Protein AF-A0A978S550-F1 (afdb_monomer_lite)

Radius of gyration: 37.84 Å; chains: 1; bounding box: 96×81×106 Å

Structure (mmCIF, N/CA/C/O backbone):
data_AF-A0A978S550-F1
#
_entry.id   AF-A0A978S550-F1
#
loop_
_atom_site.group_PDB
_atom_site.id
_atom_site.type_symbol
_atom_site.label_atom_id
_atom_site.label_alt_id
_atom_site.label_comp_id
_atom_site.label_asym_id
_atom_site.label_entity_id
_atom_site.label_seq_id
_atom_site.pdbx_PDB_ins_code
_atom_site.Cartn_x
_atom_site.Cartn_y
_atom_site.Cartn_z
_atom_site.occupancy
_atom_site.B_iso_or_equiv
_atom_site.auth_seq_id
_atom_site.auth_comp_id
_atom_site.auth_asym_id
_atom_site.auth_atom_id
_atom_site.pdbx_PDB_model_num
ATOM 1 N N . MET A 1 1 ? 9.270 3.827 18.722 1.00 26.22 1 MET A N 1
ATOM 2 C CA . MET A 1 1 ? 10.607 3.992 19.317 1.00 26.22 1 MET A CA 1
ATOM 3 C C . MET A 1 1 ? 11.606 3.298 18.409 1.00 26.22 1 MET A C 1
ATOM 5 O O . MET A 1 1 ? 11.228 2.263 17.859 1.00 26.22 1 MET A O 1
ATOM 9 N N . PRO A 1 2 ? 12.865 3.758 18.287 1.00 27.86 2 PRO A N 1
ATOM 10 C CA . PRO A 1 2 ? 13.924 2.872 17.813 1.00 27.86 2 PRO A CA 1
ATOM 11 C C . PRO A 1 2 ? 13.918 1.646 18.734 1.00 27.86 2 PRO A C 1
ATOM 13 O O . PRO A 1 2 ? 14.024 1.797 19.951 1.00 27.86 2 PRO A O 1
ATOM 16 N N . GLN A 1 3 ? 13.672 0.450 18.192 1.00 36.91 3 GLN A N 1
ATOM 17 C CA . GLN A 1 3 ? 13.684 -0.768 19.001 1.00 36.91 3 GLN A CA 1
ATOM 18 C C . GLN A 1 3 ? 15.073 -0.886 19.630 1.00 36.91 3 GLN A C 1
ATOM 20 O O . GLN A 1 3 ? 16.066 -1.065 18.928 1.00 36.91 3 GLN A O 1
ATOM 25 N N . SER A 1 4 ? 15.156 -0.752 20.954 1.00 48.91 4 SER A N 1
ATOM 26 C CA . SER A 1 4 ? 16.368 -1.092 21.687 1.00 48.91 4 SER A CA 1
ATOM 27 C C . SER A 1 4 ? 16.700 -2.554 21.385 1.00 48.91 4 SER A C 1
ATOM 29 O O . SER A 1 4 ? 15.835 -3.422 21.558 1.00 48.91 4 SER A O 1
ATOM 31 N N . ASN A 1 5 ? 17.923 -2.828 20.926 1.00 63.94 5 ASN A N 1
ATOM 32 C CA . ASN A 1 5 ? 18.398 -4.200 20.753 1.00 63.94 5 ASN A CA 1
ATOM 33 C C . ASN A 1 5 ? 18.202 -4.975 22.070 1.00 63.94 5 ASN A C 1
ATOM 35 O O . ASN A 1 5 ? 18.495 -4.418 23.134 1.00 63.94 5 ASN A O 1
ATOM 39 N N . PRO A 1 6 ? 17.695 -6.220 22.032 1.00 81.56 6 PRO A N 1
ATOM 40 C CA . PRO A 1 6 ? 17.498 -7.002 23.241 1.00 81.56 6 PRO A CA 1
ATOM 41 C C . PRO A 1 6 ? 18.840 -7.275 23.917 1.00 81.56 6 PRO A C 1
ATOM 43 O O . PRO A 1 6 ? 19.861 -7.502 23.262 1.00 81.56 6 PRO A O 1
ATOM 46 N N . SER A 1 7 ? 18.826 -7.255 25.244 1.00 86.75 7 SER A N 1
ATOM 47 C CA . SER A 1 7 ? 19.976 -7.625 26.058 1.00 86.75 7 SER A CA 1
ATOM 48 C C . SER A 1 7 ? 19.994 -9.141 26.227 1.00 86.75 7 SER A C 1
ATOM 50 O O . SER A 1 7 ? 18.991 -9.739 26.619 1.00 86.75 7 SER A O 1
ATOM 52 N N . LEU A 1 8 ? 21.131 -9.761 25.918 1.00 90.00 8 LEU A N 1
ATOM 53 C CA . LEU A 1 8 ? 21.353 -11.197 26.063 1.00 90.00 8 LEU A CA 1
ATOM 54 C C . LEU A 1 8 ? 22.324 -11.430 27.217 1.00 90.00 8 LEU A C 1
ATOM 56 O O . LEU A 1 8 ? 23.454 -10.942 27.193 1.00 90.00 8 LEU A O 1
ATOM 60 N N . THR A 1 9 ? 21.891 -12.186 28.223 1.00 92.25 9 THR A N 1
ATOM 61 C CA . THR A 1 9 ? 22.725 -12.564 29.372 1.00 92.25 9 THR A CA 1
ATOM 62 C C . THR A 1 9 ? 22.679 -14.071 29.568 1.00 92.25 9 THR A C 1
ATOM 64 O O . THR A 1 9 ? 21.628 -14.677 29.420 1.00 92.25 9 THR A O 1
ATOM 67 N N . SER A 1 10 ? 23.797 -14.709 29.891 1.00 93.00 10 SER A N 1
ATOM 68 C CA . SER A 1 10 ? 23.855 -16.152 30.154 1.00 93.00 10 SER A CA 1
ATOM 69 C C . SER A 1 10 ? 24.598 -16.436 31.453 1.00 93.00 10 SER A C 1
ATOM 71 O O . SER A 1 10 ? 25.256 -15.547 32.004 1.00 93.00 10 SER A O 1
ATOM 73 N N . ASP A 1 11 ? 24.552 -17.679 31.933 1.00 93.56 11 ASP A N 1
ATOM 74 C CA . ASP A 1 11 ? 25.537 -18.117 32.921 1.00 93.56 11 ASP A CA 1
ATOM 75 C C . ASP A 1 11 ? 26.960 -18.134 32.327 1.00 93.56 11 ASP A C 1
ATOM 77 O O . ASP A 1 11 ? 27.165 -18.017 31.113 1.00 93.56 11 ASP A O 1
ATOM 81 N N . ARG A 1 12 ? 27.957 -18.240 33.215 1.00 89.44 12 ARG A N 1
ATOM 82 C CA . ARG A 1 12 ? 29.380 -18.095 32.872 1.00 89.44 12 ARG A CA 1
ATOM 83 C C . ARG A 1 12 ? 29.893 -19.180 31.928 1.00 89.44 12 ARG A C 1
ATOM 85 O O . ARG A 1 12 ? 30.840 -18.916 31.194 1.00 89.44 12 ARG A O 1
ATOM 92 N N . GLU A 1 13 ? 29.302 -20.370 31.958 1.00 93.81 13 GLU A N 1
ATOM 93 C CA . GLU A 1 13 ? 29.813 -21.544 31.247 1.00 93.81 13 GLU A CA 1
ATOM 94 C C . GLU A 1 13 ? 29.022 -21.863 29.972 1.00 93.81 13 GLU A C 1
ATOM 96 O O . GLU A 1 13 ? 29.472 -22.676 29.164 1.00 93.81 13 GLU A O 1
ATOM 101 N N . PHE A 1 14 ? 27.900 -21.179 29.728 1.00 95.31 14 PHE A N 1
ATOM 102 C CA . PHE A 1 14 ? 27.061 -21.374 28.542 1.00 95.31 14 PHE A CA 1
ATOM 103 C C . PHE A 1 14 ? 27.838 -21.289 27.215 1.00 95.31 14 PHE A C 1
ATOM 105 O O . PHE A 1 14 ? 27.694 -22.146 26.344 1.00 95.31 14 PHE A O 1
ATOM 112 N N . ILE A 1 15 ? 28.702 -20.280 27.059 1.00 92.88 15 ILE A N 1
ATOM 113 C CA . ILE A 1 15 ? 29.488 -20.076 25.827 1.00 92.88 15 ILE A CA 1
ATOM 114 C C . ILE A 1 15 ? 30.500 -21.210 25.638 1.00 92.88 15 ILE A C 1
ATOM 116 O O . ILE A 1 15 ? 30.590 -21.789 24.554 1.00 92.88 15 ILE A O 1
ATOM 120 N N . SER A 1 16 ? 31.240 -21.561 26.695 1.00 91.88 16 SER A N 1
ATOM 121 C CA . SER A 1 16 ? 32.181 -22.685 26.656 1.00 91.88 16 SER A CA 1
ATOM 122 C C . SER A 1 16 ? 31.473 -24.010 26.392 1.00 91.88 16 SER A C 1
ATOM 124 O O . SER A 1 16 ? 32.019 -24.857 25.690 1.00 91.88 16 SER A O 1
ATOM 126 N N . TRP A 1 17 ? 30.245 -24.175 26.891 1.00 95.44 17 TRP A N 1
ATOM 127 C CA . TRP A 1 17 ? 29.432 -25.357 26.643 1.00 95.44 17 TRP A CA 1
ATOM 128 C C . TRP A 1 17 ? 29.036 -25.472 25.167 1.00 95.44 17 TRP A C 1
ATOM 130 O O . TRP A 1 17 ? 29.257 -26.530 24.580 1.0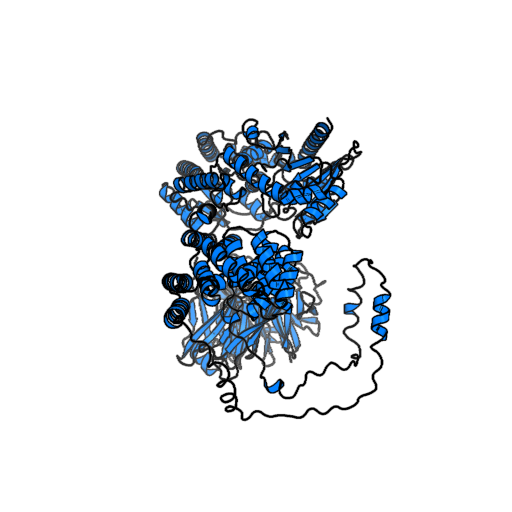0 95.44 17 TRP A O 1
ATOM 140 N N . LEU A 1 18 ? 28.552 -24.396 24.528 1.00 95.56 18 LEU A N 1
ATOM 141 C CA . LEU A 1 18 ? 28.260 -24.394 23.083 1.00 95.56 18 LEU A CA 1
ATOM 142 C C . LEU A 1 18 ? 29.489 -24.805 22.263 1.00 95.56 18 LEU A C 1
ATOM 144 O O . LEU A 1 18 ? 29.404 -25.671 21.389 1.00 95.56 18 LEU A O 1
ATOM 148 N N . GLN A 1 19 ? 30.652 -24.241 22.601 1.00 92.12 19 GLN A N 1
ATOM 149 C CA . GLN A 1 19 ? 31.912 -24.560 21.938 1.00 92.12 19 GLN A CA 1
ATOM 150 C C . GLN A 1 19 ? 32.339 -26.017 22.179 1.00 92.12 19 GLN A C 1
ATOM 152 O O . GLN A 1 19 ? 32.721 -26.705 21.237 1.00 92.12 19 GLN A O 1
ATOM 157 N N . GLN A 1 20 ? 32.245 -26.528 23.409 1.00 92.88 20 GLN A N 1
ATOM 158 C CA . GLN A 1 20 ? 32.585 -27.919 23.730 1.00 92.88 20 GLN A CA 1
ATOM 159 C C . GLN A 1 20 ? 31.649 -28.912 23.029 1.00 92.88 20 GLN A C 1
ATOM 161 O O . GLN A 1 20 ? 32.083 -29.977 22.583 1.00 92.88 20 GLN A O 1
ATOM 166 N N . GLN A 1 21 ? 30.364 -28.574 22.933 1.00 94.94 21 GLN A N 1
ATOM 167 C CA . GLN A 1 21 ? 29.370 -29.398 22.255 1.00 94.94 21 GLN A CA 1
ATOM 168 C C . GLN A 1 21 ? 29.429 -29.278 20.728 1.00 94.94 21 GLN A C 1
ATOM 170 O O . GLN A 1 21 ? 28.870 -30.148 20.061 1.00 94.94 21 GLN A O 1
ATOM 175 N N . GLN A 1 22 ? 30.136 -28.273 20.191 1.00 93.06 22 GLN A N 1
ATOM 176 C CA . GLN A 1 22 ? 30.222 -27.967 18.759 1.00 93.06 22 GLN A CA 1
ATOM 177 C C . GLN A 1 22 ? 28.831 -27.771 18.141 1.00 93.06 22 GLN A C 1
ATOM 179 O O . GLN A 1 22 ? 28.490 -28.380 17.125 1.00 93.06 22 GLN A O 1
ATOM 184 N N . ILE A 1 23 ? 28.010 -26.948 18.794 1.00 96.31 23 ILE A N 1
ATOM 185 C CA . ILE A 1 23 ? 26.656 -26.630 18.340 1.00 96.31 23 ILE A CA 1
ATOM 186 C C . ILE A 1 23 ? 26.399 -25.128 18.354 1.00 96.31 23 ILE A C 1
ATOM 188 O O . ILE A 1 23 ? 26.964 -24.380 19.153 1.00 96.31 23 ILE A O 1
ATOM 192 N N . SER A 1 24 ? 25.451 -24.725 17.518 1.00 97.56 24 SER A N 1
ATOM 193 C CA . SER A 1 24 ? 24.777 -23.433 17.590 1.00 97.56 24 SER A CA 1
ATOM 194 C C . SER A 1 24 ? 23.289 -23.646 17.841 1.00 97.56 24 SER A C 1
ATOM 196 O O . SER A 1 24 ? 22.743 -24.710 17.543 1.00 97.56 24 SER A O 1
ATOM 198 N N . LEU A 1 25 ? 22.627 -22.644 18.404 1.00 97.88 25 LEU A N 1
ATOM 199 C CA . LEU A 1 25 ? 21.196 -22.679 18.684 1.00 97.88 25 LEU A CA 1
ATOM 200 C C . LEU A 1 25 ? 20.471 -21.703 17.766 1.00 97.88 25 LEU A C 1
ATOM 202 O O . LEU A 1 25 ? 20.983 -20.631 17.456 1.00 97.88 25 LEU A O 1
ATOM 206 N N . ALA A 1 26 ? 19.266 -22.062 17.358 1.00 97.81 26 ALA A N 1
ATOM 207 C CA . ALA A 1 26 ? 18.370 -21.194 16.617 1.00 97.81 26 ALA A CA 1
ATOM 208 C C . ALA A 1 26 ? 17.058 -21.049 17.380 1.00 97.81 26 ALA A C 1
ATOM 210 O O . ALA A 1 26 ? 16.625 -21.988 18.048 1.00 97.81 26 ALA A O 1
ATOM 211 N N . PHE A 1 27 ? 16.422 -19.889 17.280 1.00 97.31 27 PHE A N 1
ATOM 212 C CA . PHE A 1 27 ? 15.067 -19.705 17.785 1.00 97.31 27 PHE A CA 1
ATOM 213 C C . PHE A 1 27 ? 14.294 -18.702 16.940 1.00 97.31 27 PHE A C 1
ATOM 215 O O . PHE A 1 27 ? 14.878 -17.841 16.276 1.00 97.31 27 PHE A O 1
ATOM 222 N N . THR A 1 28 ? 12.973 -18.808 16.980 1.00 97.12 28 THR A N 1
ATOM 223 C CA . THR A 1 28 ? 12.054 -17.895 16.298 1.00 97.12 28 THR A CA 1
ATOM 224 C C . THR A 1 28 ? 11.289 -17.031 17.289 1.00 97.12 28 THR A C 1
ATOM 226 O O . THR A 1 28 ? 11.023 -17.435 18.425 1.00 97.12 28 THR A O 1
ATOM 229 N N . THR A 1 29 ? 10.926 -15.823 16.864 1.00 92.25 29 THR A N 1
ATOM 230 C CA . THR A 1 29 ? 10.110 -14.902 17.655 1.00 92.25 29 THR A CA 1
ATOM 231 C C . THR A 1 29 ? 8.882 -14.456 16.871 1.00 92.25 29 THR A C 1
ATOM 233 O O . THR A 1 29 ? 8.964 -13.884 15.781 1.00 92.25 29 THR A O 1
ATOM 236 N N . TYR A 1 30 ? 7.716 -14.669 17.474 1.00 81.62 30 TYR A N 1
ATOM 237 C CA . TYR A 1 30 ? 6.437 -14.352 16.848 1.00 81.62 30 TYR A CA 1
ATOM 238 C C . TYR A 1 30 ? 6.193 -12.841 16.748 1.00 81.62 30 TYR A C 1
ATOM 240 O O . TYR A 1 30 ? 5.796 -12.344 15.699 1.00 81.62 30 TYR A O 1
ATOM 248 N N . GLN A 1 31 ? 6.461 -12.094 17.824 1.00 82.38 31 GLN A N 1
ATOM 249 C CA . GLN A 1 31 ? 6.138 -10.663 17.901 1.00 82.38 31 GLN A CA 1
ATOM 250 C C . GLN A 1 31 ? 7.168 -9.780 17.189 1.00 82.38 31 GLN A C 1
ATOM 252 O O . GLN A 1 31 ? 6.808 -8.809 16.525 1.00 82.38 31 GLN A O 1
ATOM 257 N N . THR A 1 32 ? 8.457 -10.109 17.326 1.00 86.31 32 THR A N 1
ATOM 258 C CA . THR A 1 32 ? 9.544 -9.331 16.712 1.00 86.31 32 THR A CA 1
ATOM 259 C C . THR A 1 32 ? 9.917 -9.820 15.312 1.00 86.31 32 THR A C 1
ATOM 261 O O . THR A 1 32 ? 10.661 -9.125 14.622 1.00 86.31 32 THR A O 1
ATOM 264 N N . ASN A 1 33 ? 9.328 -10.931 14.845 1.00 91.12 33 ASN A N 1
ATOM 265 C CA . ASN A 1 33 ? 9.493 -11.502 13.504 1.00 91.12 33 ASN A CA 1
ATOM 266 C C . ASN A 1 33 ? 10.916 -12.001 13.208 1.00 91.12 33 ASN A C 1
ATOM 268 O O . ASN A 1 33 ? 11.387 -11.839 12.084 1.00 91.12 33 ASN A O 1
ATOM 272 N N . TRP A 1 34 ? 11.650 -12.529 14.191 1.00 91.62 34 TRP A N 1
ATOM 273 C CA . TRP A 1 34 ? 13.056 -12.909 14.009 1.00 91.62 34 TRP A CA 1
ATOM 274 C C . TRP A 1 34 ? 13.239 -14.418 13.898 1.00 91.62 34 TRP A C 1
ATOM 276 O O . TRP A 1 34 ? 12.663 -15.183 14.660 1.00 91.62 34 TRP A O 1
ATOM 286 N N . LEU A 1 35 ? 14.119 -14.824 12.986 1.00 95.06 35 LEU A N 1
ATOM 287 C CA . LEU A 1 35 ? 15.004 -15.968 13.149 1.00 95.06 35 LEU A CA 1
ATOM 288 C C . LEU A 1 35 ? 16.276 -15.459 13.831 1.00 95.06 35 LEU A C 1
ATOM 290 O O . LEU A 1 35 ? 16.982 -14.624 13.262 1.00 95.06 35 LEU A O 1
ATOM 294 N N . ALA A 1 36 ? 16.586 -15.969 15.015 1.00 95.25 36 ALA A N 1
ATOM 295 C CA . ALA A 1 36 ? 17.839 -15.712 15.705 1.00 95.25 36 ALA A CA 1
ATOM 296 C C . ALA A 1 36 ? 18.738 -16.950 15.662 1.00 95.25 36 ALA A C 1
ATOM 298 O O . ALA A 1 36 ? 18.271 -18.077 15.804 1.00 95.25 36 ALA A O 1
ATOM 299 N N . LEU A 1 37 ? 20.033 -16.718 15.480 1.00 96.88 37 LEU A N 1
ATOM 300 C CA . LEU A 1 37 ? 21.086 -17.715 15.369 1.00 96.88 37 LEU A CA 1
ATOM 301 C C . LEU A 1 37 ? 22.176 -17.373 16.389 1.00 96.88 37 LEU A C 1
ATOM 303 O O . LEU A 1 37 ? 22.803 -16.315 16.309 1.00 96.88 37 LEU A O 1
ATOM 307 N N . ILE A 1 38 ? 22.370 -18.251 17.367 1.00 95.31 38 ILE A N 1
ATOM 308 C CA . ILE A 1 38 ? 23.259 -18.073 18.513 1.00 95.31 38 ILE A CA 1
ATOM 309 C C . ILE A 1 38 ? 24.405 -19.072 18.427 1.00 95.31 38 ILE A C 1
ATOM 311 O O . ILE A 1 38 ? 24.187 -20.275 18.311 1.00 95.31 38 ILE A O 1
ATOM 315 N N . GLY A 1 39 ? 25.626 -18.572 18.544 1.00 95.00 39 GLY A N 1
ATOM 316 C CA . GLY A 1 39 ? 26.838 -19.370 18.493 1.00 95.00 39 GLY A CA 1
ATOM 317 C C . GLY A 1 39 ? 28.008 -18.693 19.201 1.00 95.00 39 GLY A C 1
ATOM 318 O O . GLY A 1 39 ? 27.843 -17.790 20.024 1.00 95.00 39 GLY A O 1
ATOM 319 N N . VAL A 1 40 ? 29.213 -19.122 18.856 1.00 93.62 40 VAL A N 1
ATOM 320 C CA . VAL A 1 40 ? 30.482 -18.666 19.417 1.00 93.62 40 VAL A CA 1
ATOM 321 C C . VAL A 1 40 ? 31.406 -18.277 18.275 1.00 93.62 40 VAL A C 1
ATOM 323 O O . VAL A 1 40 ? 31.575 -19.017 17.312 1.00 93.62 40 VAL A O 1
ATOM 326 N N . ASN A 1 41 ? 32.040 -17.113 18.375 1.00 90.75 41 ASN A N 1
ATOM 327 C CA . ASN A 1 41 ? 33.125 -16.769 17.473 1.00 90.75 41 ASN A CA 1
ATOM 328 C C . ASN A 1 41 ? 34.380 -17.572 17.871 1.00 90.75 41 ASN A C 1
ATOM 330 O O . ASN A 1 41 ? 34.938 -17.301 18.938 1.00 90.75 41 ASN A O 1
ATOM 334 N N . PRO A 1 42 ? 34.853 -18.514 17.031 1.00 82.69 42 PRO A N 1
ATOM 335 C CA . PRO A 1 42 ? 35.949 -19.410 17.392 1.00 82.69 42 PRO A CA 1
ATOM 336 C C . PRO A 1 42 ? 37.293 -18.688 17.561 1.00 82.69 42 PRO A C 1
ATOM 338 O O . PRO A 1 42 ? 38.138 -19.161 18.313 1.00 82.69 42 PRO A O 1
ATOM 341 N N . GLU A 1 43 ? 37.491 -17.532 16.919 1.00 83.69 43 GLU A N 1
ATOM 342 C CA . GLU A 1 43 ? 38.734 -16.753 17.020 1.00 83.69 43 GLU A CA 1
ATOM 343 C C . GLU A 1 43 ? 38.836 -15.994 18.345 1.00 83.69 43 GLU A C 1
ATOM 345 O O . GLU A 1 43 ? 39.918 -15.832 18.902 1.00 83.69 43 GLU A O 1
ATOM 350 N N . THR A 1 44 ? 37.702 -15.502 18.850 1.00 87.06 44 THR A N 1
ATOM 351 C CA . THR A 1 44 ? 37.669 -14.641 20.046 1.00 87.06 44 THR A CA 1
ATOM 352 C C . THR A 1 44 ? 37.147 -15.351 21.290 1.00 87.06 44 THR A C 1
ATOM 354 O O . THR A 1 44 ? 37.262 -14.803 22.385 1.00 87.06 44 THR A O 1
ATOM 357 N N . GLY A 1 45 ? 36.524 -16.523 21.134 1.00 84.88 45 GLY A N 1
ATOM 358 C CA . GLY A 1 45 ? 35.792 -17.221 22.193 1.00 84.88 45 GLY A CA 1
ATOM 359 C C . GLY A 1 45 ? 34.560 -16.458 22.696 1.00 84.88 45 GLY A C 1
ATOM 360 O O . GLY A 1 45 ? 34.015 -16.795 23.743 1.00 84.88 45 GLY A O 1
ATOM 361 N N . LYS A 1 46 ? 34.133 -15.395 21.998 1.00 87.94 46 LYS A N 1
ATOM 362 C CA . LYS A 1 46 ? 33.014 -14.540 22.415 1.00 87.94 46 LYS A CA 1
ATOM 363 C C . LYS A 1 46 ? 31.692 -15.012 21.820 1.00 87.94 46 LYS A C 1
ATOM 365 O O . LYS A 1 46 ? 31.648 -15.587 20.735 1.00 87.94 46 LYS A O 1
ATOM 370 N N . PHE A 1 47 ? 30.612 -14.693 22.525 1.00 90.31 47 PHE A N 1
ATOM 371 C CA . PHE A 1 47 ? 29.238 -14.902 22.083 1.00 90.31 47 PHE A CA 1
ATOM 372 C C . PHE A 1 47 ? 28.976 -14.263 20.709 1.00 90.31 47 PHE A C 1
ATOM 374 O O . PHE A 1 47 ? 29.363 -13.118 20.468 1.00 90.31 47 PHE A O 1
ATOM 381 N N . SER A 1 48 ? 28.303 -14.993 19.820 1.00 92.44 48 SER A N 1
ATOM 382 C CA . SER A 1 48 ? 27.856 -14.511 18.514 1.00 92.44 48 SER A CA 1
ATOM 383 C C . SER A 1 48 ? 26.344 -14.659 18.414 1.00 92.44 48 SER A C 1
ATOM 385 O O . SER A 1 48 ? 25.826 -15.763 18.533 1.00 92.44 48 SER A O 1
ATOM 387 N N . ALA A 1 49 ? 25.648 -13.562 18.135 1.00 91.56 49 ALA A N 1
ATOM 388 C CA . ALA A 1 49 ? 24.232 -13.574 17.796 1.00 91.56 49 ALA A CA 1
ATOM 389 C C . ALA A 1 49 ? 24.031 -12.941 16.423 1.00 91.56 49 ALA A C 1
ATOM 391 O O . ALA A 1 49 ? 24.573 -11.875 16.131 1.00 91.56 49 ALA A O 1
ATOM 392 N N . PHE A 1 50 ? 23.247 -13.607 15.588 1.00 92.44 50 PHE A N 1
ATOM 393 C CA . PHE A 1 50 ? 22.812 -13.110 14.296 1.00 92.44 50 PHE A CA 1
ATOM 394 C C . PHE A 1 50 ? 21.287 -13.174 14.230 1.00 92.44 50 PHE A C 1
ATOM 396 O O . PHE A 1 50 ? 20.689 -14.124 14.725 1.00 92.44 50 PHE A O 1
ATOM 403 N N . GLN A 1 51 ? 20.651 -12.179 13.615 1.00 91.50 51 GLN A N 1
ATOM 404 C CA . GLN A 1 51 ? 19.197 -12.138 13.479 1.00 91.50 51 GLN A CA 1
ATOM 405 C C . GLN A 1 51 ? 18.776 -11.846 12.044 1.00 91.50 51 GLN A C 1
ATOM 407 O O . GLN A 1 51 ? 19.426 -11.073 11.334 1.00 91.50 51 GLN A O 1
ATOM 412 N N . ARG A 1 52 ? 17.646 -12.420 11.632 1.00 91.94 52 ARG A N 1
ATOM 413 C CA . ARG A 1 52 ? 17.024 -12.149 10.339 1.00 91.94 52 ARG A CA 1
ATOM 414 C C . ARG A 1 52 ? 15.515 -12.087 10.442 1.00 91.94 52 ARG A C 1
ATOM 416 O O . ARG A 1 52 ? 14.919 -12.888 11.149 1.00 91.94 52 ARG A O 1
ATOM 423 N N . GLN A 1 53 ? 14.902 -11.141 9.736 1.00 90.06 53 GLN A N 1
ATOM 424 C CA . GLN A 1 53 ? 13.458 -10.968 9.802 1.00 90.06 53 GLN A CA 1
ATOM 425 C C . GLN A 1 53 ? 12.725 -11.894 8.829 1.00 90.06 53 GLN A C 1
ATOM 427 O O . GLN A 1 53 ? 12.978 -11.868 7.624 1.00 90.06 53 GLN A O 1
ATOM 432 N N . PHE A 1 54 ? 11.768 -12.648 9.362 1.00 89.94 54 PHE A N 1
ATOM 433 C CA . PHE A 1 54 ? 10.741 -13.370 8.621 1.00 89.94 54 PHE A CA 1
ATOM 434 C C . PHE A 1 54 ? 9.393 -13.021 9.251 1.00 89.94 54 PHE A C 1
ATOM 436 O O . PHE A 1 54 ? 9.204 -13.201 10.450 1.00 89.94 54 PHE A O 1
ATOM 443 N N . ASN A 1 55 ? 8.467 -12.482 8.455 1.00 88.44 55 ASN A N 1
ATOM 444 C CA . ASN A 1 55 ? 7.161 -12.037 8.945 1.00 88.44 55 ASN A CA 1
ATOM 445 C C . ASN A 1 55 ? 6.442 -13.178 9.685 1.00 88.44 55 ASN A C 1
ATOM 447 O O . ASN A 1 55 ? 6.148 -14.197 9.062 1.00 88.44 55 ASN A O 1
ATOM 451 N N . ARG A 1 56 ? 6.162 -12.996 10.979 1.00 91.94 56 ARG A N 1
ATOM 452 C CA . ARG A 1 56 ? 5.584 -13.994 11.885 1.00 91.94 56 ARG A CA 1
ATOM 453 C C . ARG A 1 56 ? 6.360 -15.320 11.867 1.00 91.94 56 ARG A C 1
ATOM 455 O O . ARG A 1 56 ? 5.807 -16.359 11.527 1.00 91.94 56 ARG A O 1
ATOM 462 N N . ALA A 1 57 ? 7.655 -15.268 12.180 1.00 94.00 57 ALA A N 1
ATOM 463 C CA . ALA A 1 57 ? 8.499 -16.458 12.299 1.00 94.00 57 ALA A CA 1
ATOM 464 C C . ALA A 1 57 ? 7.995 -17.369 13.435 1.00 94.00 57 ALA A C 1
ATOM 466 O O . ALA A 1 57 ? 7.921 -16.932 14.586 1.00 94.00 57 ALA A O 1
ATOM 467 N N . MET A 1 58 ? 7.639 -18.612 13.108 1.00 95.12 58 MET A N 1
ATOM 468 C CA . MET A 1 58 ? 6.967 -19.547 14.018 1.00 95.12 58 MET A CA 1
ATOM 469 C C . MET A 1 58 ? 7.706 -20.891 14.098 1.00 95.12 58 MET A C 1
ATOM 471 O O . MET A 1 58 ? 8.795 -20.927 14.662 1.00 95.12 58 MET A O 1
ATOM 475 N N . GLY A 1 59 ? 7.148 -21.988 13.582 1.00 96.31 59 GLY A N 1
ATOM 476 C CA . GLY A 1 59 ? 7.761 -23.315 13.642 1.00 96.31 59 GLY A CA 1
ATOM 477 C C . GLY A 1 59 ? 9.147 -23.347 12.996 1.00 96.31 59 GLY A C 1
ATOM 478 O O . GLY A 1 59 ? 9.383 -22.687 11.975 1.00 96.31 59 GLY A O 1
ATOM 479 N N . LEU A 1 60 ? 10.052 -24.127 13.589 1.00 97.38 60 LEU A N 1
ATOM 480 C CA . LEU A 1 60 ? 11.462 -24.190 13.227 1.00 97.38 60 LEU A CA 1
ATOM 481 C C . LEU A 1 60 ? 11.972 -25.639 13.209 1.00 97.38 60 LEU A C 1
ATOM 483 O O . LEU A 1 60 ? 11.900 -26.359 14.199 1.00 97.38 60 LEU A O 1
ATOM 487 N N . TYR A 1 61 ? 12.603 -26.037 12.105 1.00 96.81 61 TYR A N 1
ATOM 488 C CA . TYR A 1 61 ? 13.348 -27.294 12.005 1.00 96.81 61 TYR A CA 1
ATOM 489 C C . TYR A 1 61 ? 14.774 -27.022 11.540 1.00 96.81 61 TYR A C 1
ATOM 491 O O . TYR A 1 61 ? 14.964 -26.325 10.544 1.00 96.81 61 TYR A O 1
ATOM 499 N N . CYS A 1 62 ? 15.770 -27.591 12.223 1.00 96.44 62 CYS A N 1
ATOM 500 C CA . CYS A 1 62 ? 17.181 -27.295 11.982 1.00 96.44 62 CYS A CA 1
ATOM 501 C C . CYS A 1 62 ? 18.001 -28.550 11.667 1.00 96.44 62 CYS A C 1
ATOM 503 O O . CYS A 1 62 ? 17.925 -29.554 12.371 1.00 96.44 62 CYS A O 1
ATOM 505 N N . THR A 1 63 ? 18.853 -28.443 10.651 1.00 94.12 63 THR A N 1
ATOM 506 C CA . THR A 1 63 ? 19.945 -29.370 10.321 1.00 94.12 63 THR A CA 1
ATOM 507 C C . THR A 1 63 ? 21.187 -28.551 9.936 1.00 94.12 63 THR A C 1
ATOM 509 O O . THR A 1 63 ? 21.050 -27.354 9.664 1.00 94.12 63 THR A O 1
ATOM 512 N N . PRO A 1 64 ? 22.394 -29.144 9.891 1.00 92.31 64 PRO A N 1
ATOM 513 C CA . PRO A 1 64 ? 23.590 -28.439 9.414 1.00 92.31 64 PRO A CA 1
ATOM 514 C C . PRO A 1 64 ? 23.479 -27.939 7.962 1.00 92.31 64 PRO A C 1
ATOM 516 O O . PRO A 1 64 ? 24.115 -26.956 7.582 1.00 92.31 64 PRO A O 1
ATOM 519 N N . GLU A 1 65 ? 22.679 -28.613 7.137 1.00 93.31 65 GLU A N 1
ATOM 520 C CA . GLU A 1 65 ? 22.523 -28.310 5.714 1.00 93.31 65 GLU A CA 1
ATOM 521 C C . GLU A 1 65 ? 21.339 -27.384 5.434 1.00 93.31 65 GLU A C 1
ATOM 523 O O . GLU A 1 65 ? 21.319 -26.703 4.409 1.00 93.31 65 GLU A O 1
ATOM 528 N N . ARG A 1 66 ? 20.327 -27.376 6.307 1.00 94.75 66 ARG A N 1
ATOM 529 C CA . ARG A 1 66 ? 19.029 -26.763 6.015 1.00 94.75 66 ARG A CA 1
ATOM 530 C C . ARG A 1 66 ? 18.228 -26.401 7.255 1.00 94.75 66 ARG A C 1
ATOM 532 O O . ARG A 1 66 ? 18.153 -27.176 8.208 1.00 94.75 66 ARG A O 1
ATOM 539 N N . LEU A 1 67 ? 17.517 -25.284 7.161 1.00 97.25 67 LEU A N 1
ATOM 540 C CA . LEU A 1 67 ? 16.471 -24.872 8.086 1.00 97.25 67 LEU A CA 1
ATOM 541 C C . LEU A 1 67 ? 15.112 -24.845 7.369 1.00 97.25 67 LEU A C 1
ATOM 543 O O . LEU A 1 67 ? 15.026 -24.390 6.224 1.00 97.25 67 LEU A O 1
ATOM 547 N N . TYR A 1 68 ? 14.052 -25.276 8.052 1.00 97.88 68 TYR A N 1
ATOM 548 C CA . TYR A 1 68 ? 12.677 -24.930 7.689 1.00 97.88 68 TYR A CA 1
ATOM 549 C C . TYR A 1 68 ? 12.107 -23.948 8.696 1.00 97.88 68 TYR A C 1
ATOM 551 O O . TYR A 1 68 ? 12.233 -24.162 9.900 1.00 97.88 68 TYR A O 1
ATOM 559 N N . ILE A 1 69 ? 11.476 -22.887 8.197 1.00 97.19 69 ILE A N 1
ATOM 560 C CA . ILE A 1 69 ? 10.834 -21.867 9.029 1.00 97.19 69 ILE A CA 1
ATOM 561 C C . ILE A 1 69 ? 9.453 -21.572 8.470 1.00 97.19 69 ILE A C 1
ATOM 563 O O . ILE A 1 69 ? 9.331 -21.244 7.287 1.00 97.19 69 ILE A O 1
ATOM 567 N N . SER A 1 70 ? 8.421 -21.635 9.309 1.00 96.88 70 SER A N 1
ATOM 568 C CA . SER A 1 70 ? 7.121 -21.078 8.941 1.00 96.88 70 SER A CA 1
ATOM 569 C C . SER A 1 70 ? 7.062 -19.570 9.196 1.00 96.88 70 SER A C 1
ATOM 571 O O . SER A 1 70 ? 7.576 -19.051 10.188 1.00 96.88 70 SER A O 1
ATOM 573 N N . SER A 1 71 ? 6.451 -18.862 8.253 1.00 94.56 71 SER A N 1
ATOM 574 C CA . SER A 1 71 ? 6.122 -17.440 8.292 1.00 94.56 71 SER A CA 1
ATOM 575 C C . SER A 1 71 ? 4.600 -17.274 8.211 1.00 94.56 71 SER A C 1
ATOM 577 O O . SER A 1 71 ? 3.864 -18.246 8.034 1.00 94.56 71 SER A O 1
ATOM 579 N N . LYS A 1 72 ? 4.114 -16.029 8.240 1.00 94.12 72 LYS A N 1
ATOM 580 C CA . LYS A 1 72 ? 2.684 -15.727 8.092 1.00 94.12 72 LYS A CA 1
ATOM 581 C C . LYS A 1 72 ? 2.048 -16.345 6.839 1.00 94.12 72 LYS A C 1
ATOM 583 O O . LYS A 1 72 ? 0.885 -16.720 6.879 1.00 94.12 72 LYS A O 1
ATOM 588 N N . TYR A 1 73 ? 2.771 -16.392 5.719 1.00 95.56 73 TYR A N 1
ATOM 589 C CA . TYR A 1 73 ? 2.202 -16.811 4.430 1.00 95.56 73 TYR A CA 1
ATOM 590 C C . TYR A 1 73 ? 3.008 -17.889 3.716 1.00 95.56 73 TYR A C 1
ATOM 592 O O . TYR A 1 73 ? 2.578 -18.339 2.651 1.00 95.56 73 TYR A O 1
ATOM 600 N N . GLN A 1 74 ? 4.182 -18.256 4.232 1.00 96.56 74 GLN A N 1
ATOM 601 C CA . GLN A 1 74 ? 5.052 -19.232 3.598 1.00 96.56 74 GLN A CA 1
ATOM 602 C C . GLN A 1 74 ? 5.665 -20.211 4.590 1.00 96.56 74 GLN A C 1
ATOM 604 O O . GLN A 1 74 ? 5.885 -19.894 5.752 1.00 96.56 74 GLN A O 1
ATOM 609 N N . ILE A 1 75 ? 6.073 -21.364 4.072 1.00 97.56 75 ILE A N 1
ATOM 610 C CA . ILE A 1 75 ? 7.114 -22.186 4.686 1.00 97.56 75 ILE A CA 1
ATOM 611 C C . ILE A 1 75 ? 8.381 -22.013 3.854 1.00 97.56 75 ILE A C 1
ATOM 613 O O . ILE A 1 75 ? 8.395 -22.303 2.654 1.00 97.56 75 ILE A O 1
ATOM 617 N N . TRP A 1 76 ? 9.434 -21.514 4.491 1.00 96.81 76 TRP A N 1
ATOM 618 C CA . TRP A 1 76 ? 10.732 -21.279 3.876 1.00 96.81 76 TRP A CA 1
ATOM 619 C C . TRP A 1 76 ? 11.656 -22.462 4.102 1.00 96.81 76 TRP A C 1
ATOM 621 O O . TRP A 1 76 ? 11.869 -22.885 5.233 1.00 96.81 76 TRP A O 1
ATOM 631 N N . GLN A 1 77 ? 12.248 -22.941 3.016 1.00 96.62 77 GLN A N 1
ATOM 632 C CA . GLN A 1 77 ? 13.449 -23.756 3.024 1.00 96.62 77 GLN A CA 1
ATOM 633 C C . GLN A 1 77 ? 14.668 -22.849 2.883 1.00 96.62 77 GLN A C 1
ATOM 635 O O . GLN A 1 77 ? 14.769 -22.092 1.909 1.00 96.62 77 GLN A O 1
ATOM 640 N N . ILE A 1 78 ? 15.601 -22.947 3.822 1.00 95.50 78 ILE A N 1
ATOM 641 C CA . ILE A 1 78 ? 16.802 -22.119 3.878 1.00 95.50 78 ILE A CA 1
ATOM 642 C C . ILE A 1 78 ? 18.018 -23.041 3.946 1.00 95.50 78 ILE A C 1
ATOM 644 O O . ILE A 1 78 ? 18.191 -23.749 4.931 1.00 95.50 78 ILE A O 1
ATOM 648 N N . ASP A 1 79 ? 18.860 -23.032 2.916 1.00 94.94 79 ASP A N 1
ATOM 649 C CA . ASP A 1 79 ? 19.948 -24.006 2.770 1.00 94.94 79 ASP A CA 1
ATOM 650 C C . ASP A 1 79 ? 21.298 -23.366 3.087 1.00 94.94 79 ASP A C 1
ATOM 652 O O . ASP A 1 79 ? 21.553 -22.223 2.698 1.00 94.94 79 ASP A O 1
ATOM 656 N N . ASN A 1 80 ? 22.171 -24.104 3.772 1.00 95.38 80 ASN A N 1
ATOM 657 C CA . ASN A 1 80 ? 23.567 -23.731 3.943 1.00 95.38 80 ASN A CA 1
ATOM 658 C C . ASN A 1 80 ? 24.296 -23.872 2.603 1.00 95.38 80 ASN A C 1
ATOM 660 O O . ASN A 1 80 ? 24.245 -24.917 1.957 1.00 95.38 80 ASN A O 1
ATOM 664 N N . VAL A 1 81 ? 24.980 -22.810 2.188 1.00 92.50 81 VAL A N 1
ATOM 665 C CA . VAL A 1 81 ? 25.629 -22.747 0.872 1.00 92.50 81 VAL A CA 1
ATOM 666 C C . VAL A 1 81 ? 27.151 -22.828 0.930 1.00 92.50 81 VAL A C 1
ATOM 668 O O . VAL A 1 81 ? 27.800 -22.797 -0.115 1.00 92.50 81 VAL A O 1
ATOM 671 N N . LEU A 1 82 ? 27.730 -22.888 2.131 1.00 91.00 82 LEU A N 1
ATOM 672 C CA . LEU A 1 82 ? 29.174 -23.007 2.311 1.00 91.00 82 LEU A CA 1
ATOM 673 C C . LEU A 1 82 ? 29.598 -24.472 2.254 1.00 91.00 82 LEU A C 1
ATOM 675 O O . LEU A 1 82 ? 28.953 -25.346 2.833 1.00 91.00 82 LEU A O 1
ATOM 679 N N . ALA A 1 83 ? 30.718 -24.734 1.583 1.00 86.94 83 ALA A N 1
ATOM 680 C CA . ALA A 1 83 ? 31.366 -26.035 1.663 1.00 86.94 83 ALA A CA 1
ATOM 681 C C . ALA A 1 83 ? 31.972 -26.255 3.068 1.00 86.94 83 ALA A C 1
ATOM 683 O O . ALA A 1 83 ? 32.324 -25.282 3.742 1.00 86.94 83 ALA A O 1
ATOM 684 N N . PRO A 1 84 ? 32.167 -27.510 3.516 1.00 85.25 84 PRO A N 1
ATOM 685 C CA . PRO A 1 84 ? 32.832 -27.791 4.787 1.00 85.25 84 PRO A CA 1
ATOM 686 C C . PRO A 1 84 ? 34.184 -27.068 4.916 1.00 85.25 84 PRO A C 1
ATOM 688 O O . PRO A 1 84 ? 35.046 -27.185 4.046 1.00 85.25 84 PRO A O 1
ATOM 691 N N . GLY A 1 85 ? 34.365 -26.314 6.005 1.00 85.31 85 GLY A N 1
ATOM 692 C CA . GLY A 1 85 ? 35.577 -25.531 6.283 1.00 85.31 85 GLY A CA 1
ATOM 693 C C . GLY A 1 85 ? 35.660 -24.169 5.581 1.00 85.31 85 GLY A C 1
ATOM 694 O O . GLY A 1 85 ? 36.591 -23.410 5.847 1.00 85.31 85 GLY A O 1
ATOM 695 N N . GLN A 1 86 ? 34.705 -23.829 4.711 1.00 90.31 86 GLN A N 1
ATOM 696 C CA . GLN A 1 86 ? 34.615 -22.502 4.107 1.00 90.31 86 GLN A CA 1
ATOM 697 C C . GLN A 1 86 ? 34.006 -21.505 5.099 1.00 90.31 86 GLN A C 1
ATOM 699 O O . GLN A 1 86 ? 33.013 -21.798 5.757 1.00 90.31 86 GLN A O 1
ATOM 704 N N . LEU A 1 87 ? 34.577 -20.300 5.156 1.00 91.94 87 LEU A N 1
ATOM 705 C CA . LEU A 1 87 ? 34.040 -19.190 5.938 1.00 91.94 87 LEU A CA 1
ATOM 706 C C . LEU A 1 87 ? 33.498 -18.097 5.016 1.00 91.94 87 LEU A C 1
ATOM 708 O O . LEU A 1 87 ? 34.093 -17.789 3.981 1.00 91.94 87 LEU A O 1
ATOM 712 N N . TYR A 1 88 ? 32.411 -17.455 5.429 1.00 90.38 88 TYR A N 1
ATOM 713 C CA . TYR A 1 88 ? 31.898 -16.232 4.819 1.00 90.38 88 TYR A CA 1
ATOM 714 C C . TYR A 1 88 ? 31.814 -15.142 5.883 1.00 90.38 88 TYR A C 1
ATOM 716 O O . TYR A 1 88 ? 31.080 -15.281 6.852 1.00 90.38 88 TYR A O 1
ATOM 724 N N . GLN A 1 89 ? 32.604 -14.072 5.744 1.00 89.94 89 GLN A N 1
ATOM 725 C CA . GLN A 1 89 ? 32.677 -12.977 6.731 1.00 89.94 89 GLN A CA 1
ATOM 726 C C . GLN A 1 89 ? 32.929 -13.455 8.181 1.00 89.94 89 GLN A C 1
ATOM 728 O O . GLN A 1 89 ? 32.457 -12.861 9.149 1.00 89.94 89 GLN A O 1
ATOM 733 N N . GLY A 1 90 ? 33.678 -14.552 8.335 1.00 89.69 90 GLY A N 1
ATOM 734 C CA . GLY A 1 90 ? 33.963 -15.168 9.633 1.00 89.69 90 GLY A CA 1
ATOM 735 C C . GLY A 1 90 ? 32.827 -16.021 10.211 1.00 89.69 90 GLY A C 1
ATOM 736 O O . GLY A 1 90 ? 32.934 -16.423 11.367 1.00 89.69 90 GLY A O 1
ATOM 737 N N . TYR A 1 91 ? 31.766 -16.286 9.444 1.00 93.69 91 TYR A N 1
ATOM 738 C CA . TYR A 1 91 ? 30.704 -17.250 9.748 1.00 93.69 91 TYR A CA 1
ATOM 739 C C . TYR A 1 91 ? 30.987 -18.578 9.040 1.00 93.69 91 TYR A C 1
ATOM 741 O O . TYR A 1 91 ? 31.399 -18.578 7.878 1.00 93.69 91 TYR A O 1
ATOM 749 N N . ASP A 1 92 ? 30.784 -19.697 9.736 1.00 93.94 92 ASP A N 1
ATOM 750 C CA . ASP A 1 92 ? 31.076 -21.053 9.240 1.00 93.94 92 ASP A CA 1
ATOM 751 C C . ASP A 1 92 ? 29.864 -21.751 8.608 1.00 93.94 92 ASP A C 1
ATOM 753 O O . ASP A 1 92 ? 30.012 -22.790 7.966 1.00 93.94 92 ASP A O 1
ATOM 757 N N . GLN A 1 93 ? 28.679 -21.143 8.708 1.00 95.00 93 GLN A N 1
ATOM 758 C CA . GLN A 1 93 ? 27.494 -21.519 7.940 1.00 95.00 93 GLN A CA 1
ATOM 759 C C . GLN A 1 93 ? 26.747 -20.280 7.444 1.00 95.00 93 GLN A C 1
ATOM 761 O O . GLN A 1 93 ? 26.552 -19.310 8.184 1.00 95.00 93 GLN A O 1
ATOM 766 N N . LEU A 1 94 ? 26.303 -20.331 6.187 1.00 94.81 94 LEU A N 1
ATOM 767 C CA . LEU A 1 94 ? 25.537 -19.270 5.537 1.00 94.81 94 LEU A CA 1
ATOM 768 C C . LEU A 1 94 ? 24.242 -19.850 4.978 1.00 94.81 94 LEU A C 1
ATOM 770 O O . LEU A 1 94 ? 24.226 -20.429 3.893 1.00 94.81 94 LEU A O 1
ATOM 774 N N . PHE A 1 95 ? 23.153 -19.663 5.714 1.00 95.81 95 PHE A N 1
ATOM 775 C CA . PHE A 1 95 ? 21.828 -20.134 5.332 1.00 95.81 95 PHE A CA 1
ATOM 776 C C . PHE A 1 95 ? 21.132 -19.135 4.398 1.00 95.81 95 PHE A C 1
ATOM 778 O O . PHE A 1 95 ? 20.859 -17.998 4.794 1.00 95.81 95 PHE A O 1
ATOM 785 N N . ILE A 1 96 ? 20.798 -19.544 3.173 1.00 94.00 96 ILE A N 1
ATOM 786 C CA . ILE A 1 96 ? 20.105 -18.701 2.187 1.00 94.00 96 ILE A CA 1
ATOM 787 C C . ILE A 1 96 ? 18.742 -19.307 1.821 1.00 94.00 96 ILE A C 1
ATOM 789 O O . ILE A 1 96 ? 18.679 -20.499 1.518 1.00 94.00 96 ILE A O 1
ATOM 793 N N . PRO A 1 97 ? 17.649 -18.518 1.789 1.00 93.62 97 PRO A N 1
ATOM 794 C CA . PRO A 1 97 ? 16.354 -18.991 1.312 1.00 93.62 97 PRO A CA 1
ATOM 795 C C . PRO A 1 97 ? 16.454 -19.552 -0.115 1.00 93.62 97 PRO A C 1
ATOM 797 O O . PRO A 1 97 ? 17.023 -18.916 -1.009 1.00 93.62 97 PRO A O 1
ATOM 800 N N . ARG A 1 98 ? 15.923 -20.761 -0.327 1.00 91.31 98 ARG A N 1
ATOM 801 C CA . ARG A 1 98 ? 15.955 -21.475 -1.618 1.00 91.31 98 ARG A CA 1
ATOM 802 C C . ARG A 1 98 ? 14.574 -21.798 -2.154 1.00 91.31 98 ARG A C 1
ATOM 804 O O . ARG A 1 98 ? 14.345 -21.650 -3.350 1.00 91.31 98 ARG A O 1
ATOM 811 N N . ILE A 1 99 ? 13.664 -22.220 -1.281 1.00 94.69 99 ILE A N 1
ATOM 812 C CA . ILE A 1 99 ? 12.296 -22.578 -1.660 1.00 94.69 99 ILE A CA 1
ATOM 813 C C . ILE A 1 99 ? 11.335 -21.882 -0.703 1.00 94.69 99 ILE A C 1
ATOM 815 O O . ILE A 1 99 ? 11.531 -21.920 0.508 1.00 94.69 99 ILE A O 1
ATOM 819 N N . GLY A 1 100 ? 10.309 -21.234 -1.248 1.00 95.00 100 GLY A N 1
ATOM 820 C CA . GLY A 1 100 ? 9.195 -20.685 -0.482 1.00 95.00 100 GLY A CA 1
ATOM 821 C C . GLY A 1 100 ? 7.900 -21.326 -0.947 1.00 95.00 100 GLY A C 1
ATOM 822 O O . GLY A 1 100 ? 7.512 -21.147 -2.100 1.00 95.00 100 GLY A O 1
ATOM 823 N N . TYR A 1 101 ? 7.241 -22.069 -0.064 1.00 96.31 101 TYR A N 1
ATOM 824 C CA . TYR A 1 101 ? 5.914 -22.619 -0.325 1.00 96.31 101 TYR A CA 1
ATOM 825 C C . TYR A 1 101 ? 4.873 -21.638 0.196 1.00 96.31 101 TYR A C 1
ATOM 827 O O . TYR A 1 101 ? 4.822 -21.414 1.401 1.00 96.31 101 TYR A O 1
ATOM 835 N N . THR A 1 102 ? 4.068 -21.040 -0.682 1.00 96.81 102 THR A N 1
ATOM 836 C CA . THR A 1 102 ? 3.024 -20.089 -0.279 1.00 96.81 102 THR A CA 1
ATOM 837 C C . THR A 1 102 ? 1.806 -20.837 0.245 1.00 96.81 102 THR A C 1
ATOM 839 O O . THR A 1 102 ? 1.072 -21.453 -0.523 1.00 96.81 102 THR A O 1
ATOM 842 N N . THR A 1 103 ? 1.578 -20.756 1.551 1.00 95.12 103 THR A N 1
ATOM 843 C CA . THR A 1 103 ? 0.476 -21.430 2.243 1.00 95.12 103 THR A CA 1
ATOM 844 C C . THR A 1 103 ? -0.727 -20.515 2.479 1.00 95.12 103 THR A C 1
ATOM 846 O O . THR A 1 103 ? -1.846 -20.996 2.644 1.00 95.12 103 THR A O 1
ATOM 849 N N . GLY A 1 104 ? -0.521 -19.193 2.492 1.00 93.25 104 GLY A N 1
ATOM 850 C CA . GLY A 1 104 ? -1.470 -18.267 3.121 1.00 93.25 104 GLY A CA 1
ATOM 851 C C . GLY A 1 104 ? -1.407 -18.355 4.653 1.00 93.25 104 GLY A C 1
ATOM 852 O O . GLY A 1 104 ? -0.552 -19.059 5.195 1.00 93.25 104 GLY A O 1
ATOM 853 N N . ASP A 1 105 ? -2.286 -17.625 5.343 1.00 95.25 105 ASP A N 1
ATOM 854 C CA . ASP A 1 105 ? -2.325 -17.576 6.814 1.00 95.25 105 ASP A CA 1
ATOM 855 C C . ASP A 1 105 ? -3.094 -18.784 7.364 1.00 95.25 105 ASP A C 1
ATOM 857 O O . ASP A 1 105 ? -4.285 -18.702 7.642 1.00 95.25 105 ASP A O 1
ATOM 861 N N . ILE A 1 106 ? -2.412 -19.930 7.427 1.00 95.25 106 ILE A N 1
ATOM 862 C CA . ILE A 1 106 ? -2.938 -21.194 7.975 1.00 95.25 106 ILE A CA 1
ATOM 863 C C . ILE A 1 106 ? -2.323 -21.535 9.344 1.00 95.25 106 ILE A C 1
ATOM 865 O O . ILE A 1 106 ? -2.424 -22.674 9.800 1.00 95.25 106 ILE A O 1
ATOM 869 N N . ASP A 1 107 ? -1.668 -20.551 9.969 1.00 94.38 107 ASP A N 1
ATOM 870 C CA . ASP A 1 107 ? -1.103 -20.589 11.323 1.00 94.38 107 ASP A CA 1
ATOM 871 C C . ASP A 1 107 ? -0.273 -21.854 11.608 1.00 94.38 107 ASP A C 1
ATOM 873 O O . ASP A 1 107 ? -0.672 -22.762 12.340 1.00 94.38 107 ASP A O 1
ATOM 877 N N . VAL A 1 108 ? 0.885 -21.952 10.948 1.00 97.25 108 VAL A N 1
ATOM 878 C CA . VAL A 1 108 ? 1.757 -23.131 11.032 1.00 97.25 108 VAL A CA 1
ATOM 879 C C . VAL A 1 108 ? 2.582 -23.101 12.320 1.00 97.25 108 VAL A C 1
ATOM 881 O O . VAL A 1 108 ? 3.557 -22.348 12.410 1.00 97.25 108 VAL A O 1
ATOM 884 N N . HIS A 1 109 ? 2.205 -23.930 13.296 1.00 94.69 109 HIS A N 1
ATOM 885 C CA . HIS A 1 109 ? 2.771 -23.926 14.653 1.00 94.69 109 HIS A CA 1
ATOM 886 C C . HIS A 1 109 ? 4.053 -24.747 14.815 1.00 94.69 109 HIS A C 1
ATOM 888 O O . HIS A 1 109 ? 4.920 -24.373 15.599 1.00 94.69 109 HIS A O 1
ATOM 894 N N . ASP A 1 110 ? 4.174 -25.863 14.104 1.00 96.44 110 ASP A N 1
ATOM 895 C CA . ASP A 1 110 ? 5.317 -26.774 14.206 1.00 96.44 110 ASP A CA 1
ATOM 896 C C . ASP A 1 110 ? 5.604 -27.331 12.814 1.00 96.44 110 ASP A C 1
ATOM 898 O O . ASP A 1 110 ? 4.676 -27.622 12.052 1.00 96.44 110 ASP A O 1
ATOM 902 N N . VAL A 1 111 ? 6.881 -27.451 12.466 1.00 97.06 111 VAL A N 1
ATOM 903 C CA . VAL A 1 111 ? 7.335 -27.948 11.164 1.00 97.06 111 VAL A CA 1
ATOM 904 C C . VAL A 1 111 ? 8.477 -28.923 11.381 1.00 97.06 111 VAL A C 1
ATOM 906 O O . VAL A 1 111 ? 9.377 -28.690 12.178 1.00 97.06 111 VAL A O 1
ATOM 909 N N . VAL A 1 112 ? 8.443 -30.025 10.647 1.00 95.12 112 VAL A N 1
ATOM 910 C CA . VAL A 1 112 ? 9.482 -31.053 10.613 1.00 95.12 112 VAL A CA 1
ATOM 911 C C . VAL A 1 112 ? 9.729 -31.465 9.166 1.00 95.12 112 VAL A C 1
ATOM 913 O O . VAL A 1 112 ? 9.005 -31.062 8.253 1.00 95.12 112 VAL A O 1
ATOM 916 N N . ALA A 1 113 ? 10.754 -32.277 8.943 1.00 92.50 113 ALA A N 1
ATOM 917 C CA . ALA A 1 113 ? 11.007 -32.896 7.651 1.00 92.50 113 ALA A CA 1
ATOM 918 C C . ALA A 1 113 ? 10.701 -34.398 7.709 1.00 92.50 113 ALA A C 1
ATOM 920 O O . ALA A 1 113 ? 11.026 -35.056 8.697 1.00 92.50 113 ALA A O 1
ATOM 921 N N . ASP A 1 114 ? 10.090 -34.936 6.654 1.00 89.44 114 ASP A N 1
ATOM 922 C CA . ASP A 1 114 ? 10.001 -36.385 6.459 1.00 89.44 114 ASP A CA 1
ATOM 923 C C . ASP A 1 114 ? 11.354 -36.984 6.018 1.00 89.44 114 ASP A C 1
ATOM 925 O O . ASP A 1 114 ? 12.340 -36.274 5.809 1.00 89.44 114 ASP A O 1
ATOM 929 N N . GLU A 1 115 ? 11.408 -38.305 5.833 1.00 86.75 115 GLU A N 1
ATOM 930 C CA . GLU A 1 115 ? 12.614 -39.028 5.390 1.00 86.75 115 GLU A CA 1
ATOM 931 C C . GLU A 1 115 ? 13.186 -38.546 4.043 1.00 86.75 115 GLU A C 1
ATOM 933 O O . GLU A 1 115 ? 14.360 -38.767 3.749 1.00 86.75 115 GLU A O 1
ATOM 938 N N . LYS A 1 116 ? 12.374 -37.889 3.206 1.00 85.31 116 LYS A N 1
ATOM 939 C CA . LYS A 1 116 ? 12.789 -37.327 1.910 1.00 85.31 116 LYS A CA 1
ATOM 940 C C . LYS A 1 116 ? 13.167 -35.852 2.019 1.00 85.31 116 LYS A C 1
ATOM 942 O O . LYS A 1 116 ? 13.452 -35.212 1.007 1.00 85.31 116 LYS A O 1
ATOM 947 N N . GLY A 1 117 ? 13.148 -35.302 3.229 1.00 85.69 117 GLY A N 1
ATOM 948 C CA . GLY A 1 117 ? 13.383 -33.897 3.486 1.00 85.69 117 GLY A CA 1
ATOM 949 C C . GLY A 1 117 ? 12.198 -33.006 3.117 1.00 85.69 117 GLY A C 1
ATOM 950 O O . GLY A 1 117 ? 12.391 -31.796 3.068 1.00 85.69 117 GLY A O 1
ATOM 951 N N . LYS A 1 118 ? 10.999 -33.533 2.832 1.00 91.75 118 LYS A N 1
ATOM 952 C CA . LYS A 1 118 ? 9.817 -32.714 2.519 1.00 91.75 118 LYS A CA 1
ATOM 953 C C . LYS A 1 118 ? 9.216 -32.155 3.818 1.00 91.75 118 LYS A C 1
ATOM 955 O O . LYS A 1 118 ? 9.081 -32.910 4.782 1.00 91.75 118 LYS A O 1
ATOM 960 N N . PRO A 1 119 ? 8.811 -30.871 3.865 1.00 96.12 119 PRO A N 1
ATOM 961 C CA . PRO A 1 119 ? 8.172 -30.316 5.052 1.00 96.12 119 PRO A CA 1
ATOM 962 C C . PRO A 1 119 ? 6.843 -31.003 5.371 1.00 96.12 119 PRO A C 1
ATOM 964 O O . PRO A 1 119 ? 5.967 -31.127 4.506 1.00 96.12 119 PRO A O 1
ATOM 967 N N . VAL A 1 120 ? 6.684 -31.379 6.632 1.00 97.38 120 VAL A N 1
ATOM 968 C CA . VAL A 1 120 ? 5.435 -31.820 7.252 1.00 97.38 120 VAL A CA 1
ATOM 969 C C . VAL A 1 120 ? 5.181 -30.901 8.437 1.00 97.38 120 VAL A C 1
ATOM 971 O O . VAL A 1 120 ? 6.103 -30.592 9.184 1.00 97.38 120 VAL A O 1
ATOM 974 N N . PHE A 1 121 ? 3.962 -30.407 8.593 1.00 98.12 121 PHE A N 1
ATOM 975 C CA . PHE A 1 121 ? 3.691 -29.349 9.554 1.00 98.12 121 PHE A CA 1
ATOM 976 C C . PHE A 1 121 ? 2.280 -29.407 10.121 1.00 98.12 121 PHE A C 1
ATOM 978 O O . PHE A 1 121 ? 1.367 -29.974 9.521 1.00 98.12 121 PHE A O 1
ATOM 985 N N . ILE A 1 122 ? 2.113 -28.791 11.285 1.00 98.12 122 ILE A N 1
ATOM 986 C CA . ILE A 1 122 ? 0.821 -28.598 11.935 1.00 98.12 122 ILE A CA 1
ATOM 987 C C . ILE A 1 122 ? 0.236 -27.269 11.480 1.00 98.12 122 ILE A C 1
ATOM 989 O O . ILE A 1 122 ? 0.860 -26.228 11.671 1.00 98.12 122 ILE A O 1
ATOM 993 N N . SER A 1 123 ? -0.960 -27.307 10.897 1.00 97.75 123 SER A N 1
ATOM 994 C CA . SER A 1 123 ? -1.789 -26.121 10.704 1.00 97.75 123 SER A CA 1
ATOM 995 C C . SER A 1 123 ? -2.828 -26.064 11.813 1.00 97.75 123 SER A C 1
ATOM 997 O O . SER A 1 123 ? -3.719 -26.915 11.891 1.00 97.75 123 SER A O 1
ATOM 999 N N . THR A 1 124 ? -2.711 -25.044 12.654 1.00 96.50 124 THR A N 1
ATOM 1000 C CA . THR A 1 124 ? -3.627 -24.815 13.772 1.00 96.50 124 THR A CA 1
ATOM 1001 C C . THR A 1 124 ? -4.990 -24.379 13.265 1.00 96.50 124 THR A C 1
ATOM 1003 O O . THR A 1 124 ? -6.001 -24.965 13.643 1.00 96.50 124 THR A O 1
ATOM 1006 N N . LEU A 1 125 ? -5.014 -23.426 12.327 1.00 95.88 125 LEU A N 1
ATOM 1007 C CA . LEU A 1 125 ? -6.252 -22.911 11.742 1.00 95.88 125 LEU A CA 1
ATOM 1008 C C . LEU A 1 125 ? -7.024 -23.957 10.935 1.00 95.88 125 LEU A C 1
ATOM 1010 O O . LEU A 1 125 ? -8.244 -23.892 10.889 1.00 95.88 125 LEU A O 1
ATOM 1014 N N . LEU A 1 126 ? -6.341 -24.921 10.310 1.00 96.94 126 LEU A N 1
ATOM 1015 C CA . LEU A 1 126 ? -6.996 -26.020 9.591 1.00 96.94 126 LEU A CA 1
ATOM 1016 C C . LEU A 1 126 ? -7.199 -27.270 10.461 1.00 96.94 126 LEU A C 1
ATOM 1018 O O . LEU A 1 126 ? -7.819 -28.234 10.008 1.00 96.94 126 LEU A O 1
ATOM 1022 N N . ASN A 1 127 ? -6.710 -27.258 11.706 1.00 97.31 127 ASN A N 1
ATOM 1023 C CA . ASN A 1 127 ? -6.764 -28.364 12.668 1.00 97.31 127 ASN A CA 1
ATOM 1024 C C . ASN A 1 127 ? -6.214 -29.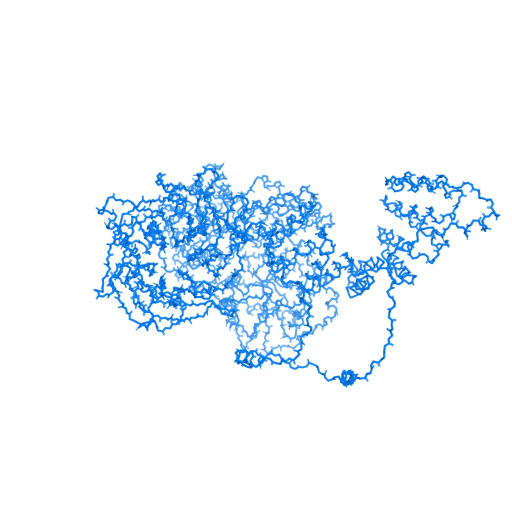683 12.102 1.00 97.31 127 ASN A C 1
ATOM 1026 O O . ASN A 1 127 ? -6.777 -30.757 12.332 1.00 97.31 127 ASN A O 1
ATOM 1030 N N . CYS A 1 128 ? -5.138 -29.619 11.316 1.00 97.94 128 CYS A N 1
ATOM 1031 C CA . CYS A 1 128 ? -4.624 -30.788 10.611 1.00 97.94 128 CYS A CA 1
ATOM 1032 C C . CYS A 1 128 ? -3.096 -30.819 10.531 1.00 97.94 128 CYS A C 1
ATOM 1034 O O . CYS A 1 128 ? -2.422 -29.788 10.481 1.00 97.94 128 CYS A O 1
ATOM 1036 N N . LEU A 1 129 ? -2.563 -32.033 10.431 1.00 98.06 129 LEU A N 1
ATOM 1037 C CA . LEU A 1 129 ? -1.237 -32.297 9.899 1.00 98.06 129 LEU A CA 1
ATOM 1038 C C . LEU A 1 129 ? -1.287 -32.140 8.378 1.00 98.06 129 LEU A C 1
ATOM 1040 O O . LEU A 1 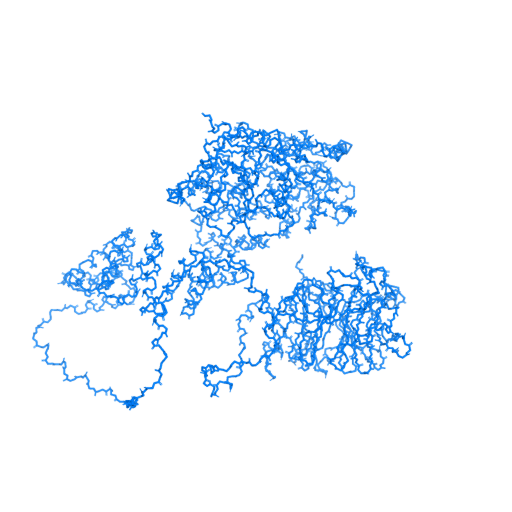129 ? -2.158 -32.717 7.725 1.00 98.06 129 LEU A O 1
ATOM 1044 N N . ALA A 1 130 ? -0.349 -31.402 7.802 1.00 98.06 130 ALA A N 1
ATOM 1045 C CA . ALA A 1 130 ? -0.287 -31.144 6.373 1.00 98.06 130 ALA A CA 1
ATOM 1046 C C . ALA A 1 130 ? 1.151 -31.193 5.844 1.00 98.06 130 ALA A C 1
ATOM 1048 O O . ALA A 1 130 ? 2.128 -31.203 6.589 1.00 98.06 130 ALA A O 1
ATOM 1049 N N . THR A 1 131 ? 1.282 -31.232 4.524 1.00 97.88 131 THR A N 1
ATOM 1050 C CA . THR A 1 131 ? 2.544 -31.046 3.807 1.00 97.88 131 THR A CA 1
ATOM 1051 C C . THR A 1 131 ? 2.379 -29.977 2.733 1.00 97.88 131 THR A C 1
ATOM 1053 O O . THR A 1 131 ? 1.273 -29.532 2.419 1.00 97.88 131 THR A O 1
ATOM 1056 N N . VAL A 1 132 ? 3.495 -29.532 2.172 1.00 96.69 132 VAL A N 1
ATOM 1057 C CA . VAL A 1 132 ? 3.524 -28.512 1.124 1.00 96.69 132 VAL A CA 1
ATOM 1058 C C . VAL A 1 132 ? 2.905 -29.022 -0.182 1.00 96.69 132 VAL A C 1
ATOM 1060 O O . VAL A 1 132 ? 3.000 -30.212 -0.514 1.00 96.69 132 VAL A O 1
ATOM 1063 N N . SER A 1 133 ? 2.291 -28.099 -0.924 1.00 93.25 133 SER A N 1
ATOM 1064 C CA . SER A 1 133 ? 1.660 -28.316 -2.229 1.00 93.25 133 SER A CA 1
ATOM 1065 C C . SER A 1 133 ? 2.186 -27.292 -3.240 1.00 93.25 133 SER A C 1
ATOM 1067 O O . SER A 1 133 ? 2.537 -26.173 -2.873 1.00 93.25 133 SER A O 1
ATOM 1069 N N . ASP A 1 134 ? 2.277 -27.691 -4.507 1.00 88.06 134 ASP A N 1
ATOM 1070 C CA . ASP A 1 134 ? 2.693 -26.842 -5.630 1.00 88.06 134 ASP A CA 1
ATOM 1071 C C . ASP A 1 134 ? 1.524 -26.056 -6.252 1.00 88.06 134 ASP A C 1
ATOM 1073 O O . ASP A 1 134 ? 1.749 -25.100 -6.993 1.00 88.06 134 ASP A O 1
ATOM 1077 N N . ARG A 1 135 ? 0.278 -26.446 -5.949 1.00 88.75 135 ARG A N 1
ATOM 1078 C CA . ARG A 1 135 ? -0.952 -25.842 -6.497 1.00 88.75 135 ARG A CA 1
ATOM 1079 C C . ARG A 1 135 ? -1.894 -25.247 -5.454 1.00 88.75 135 ARG A C 1
ATOM 1081 O O . ARG A 1 135 ? -2.712 -24.399 -5.796 1.00 88.75 135 ARG A O 1
ATOM 1088 N N . HIS A 1 136 ? -1.827 -25.713 -4.211 1.00 94.56 136 HIS A N 1
ATOM 1089 C CA . HIS A 1 136 ? -2.753 -25.341 -3.138 1.00 94.56 136 HIS A CA 1
ATOM 1090 C C . HIS A 1 136 ? -1.989 -24.822 -1.918 1.00 94.56 136 HIS A C 1
ATOM 1092 O O . HIS A 1 136 ? -0.786 -25.038 -1.811 1.00 94.56 136 HIS A O 1
ATOM 1098 N N . SER A 1 137 ? -2.695 -24.201 -0.967 1.00 93.62 137 SER A N 1
ATOM 1099 C CA . SER A 1 137 ? -2.118 -23.750 0.309 1.00 93.62 137 SER A CA 1
ATOM 1100 C C . SER A 1 137 ? -1.339 -24.849 1.032 1.00 93.62 137 SER A C 1
ATOM 1102 O O . SER A 1 137 ? -0.250 -24.620 1.547 1.00 93.62 137 SER A O 1
ATOM 1104 N N . CYS A 1 138 ? -1.885 -26.063 1.061 1.00 97.44 138 CYS A N 1
ATOM 1105 C CA . CYS A 1 138 ? -1.231 -27.244 1.602 1.00 97.44 138 CYS A CA 1
ATOM 1106 C C . CYS A 1 138 ? -1.943 -28.511 1.116 1.00 97.44 138 CYS A C 1
ATOM 1108 O O . CYS A 1 138 ? -3.020 -28.451 0.522 1.00 97.44 138 CYS A O 1
ATOM 1110 N N . GLN A 1 139 ? -1.349 -29.665 1.393 1.00 97.75 139 GLN A N 1
ATOM 1111 C CA . GLN A 1 139 ? -1.983 -30.971 1.277 1.00 97.75 139 GLN A CA 1
ATOM 1112 C C . GLN A 1 139 ? -2.201 -31.524 2.692 1.00 97.75 139 GLN A C 1
ATOM 1114 O O . GLN A 1 139 ? -1.217 -31.899 3.334 1.00 97.75 139 GLN A O 1
ATOM 1119 N N . PRO A 1 140 ? -3.445 -31.582 3.198 1.00 97.56 140 PRO A N 1
ATOM 1120 C CA . PRO A 1 140 ? -3.730 -32.249 4.461 1.00 97.56 140 PRO A CA 1
ATOM 1121 C C . PRO A 1 140 ? -3.341 -33.730 4.405 1.00 97.56 140 PRO A C 1
ATOM 1123 O O . PRO A 1 140 ? -3.589 -34.409 3.409 1.00 97.56 140 PRO A O 1
ATOM 1126 N N . LEU A 1 141 ? -2.723 -34.214 5.476 1.00 97.00 141 LEU A N 1
ATOM 1127 C CA . LEU A 1 141 ? -2.285 -35.598 5.650 1.00 97.00 141 LEU A CA 1
ATOM 1128 C C . LEU A 1 141 ? -3.123 -36.327 6.698 1.00 97.00 141 LEU A C 1
ATOM 1130 O O . LEU A 1 141 ? -3.407 -37.509 6.536 1.00 97.00 141 LEU A O 1
ATOM 1134 N N . TRP A 1 142 ? -3.514 -35.627 7.762 1.00 98.19 142 TRP A N 1
ATOM 1135 C CA . TRP A 1 142 ? -4.285 -36.189 8.867 1.00 98.19 142 TRP A CA 1
ATOM 1136 C C . TRP A 1 142 ? -4.982 -35.073 9.654 1.00 98.19 142 TRP A C 1
ATOM 1138 O O . TRP A 1 142 ? -4.460 -33.964 9.743 1.00 98.19 142 TRP A O 1
ATOM 1148 N N . LYS A 1 143 ? -6.142 -35.358 10.250 1.00 97.81 143 LYS A N 1
ATOM 1149 C CA . LYS A 1 143 ? -6.831 -34.479 11.208 1.00 97.81 143 LYS A CA 1
ATOM 1150 C C . LYS A 1 143 ? -7.279 -35.315 12.411 1.00 97.81 143 LYS A C 1
ATOM 1152 O O . LYS A 1 143 ? -7.598 -36.486 12.202 1.00 97.81 143 LYS A O 1
ATOM 1157 N N . PRO A 1 144 ? -7.407 -34.738 13.617 1.00 97.75 144 PRO A N 1
ATOM 1158 C CA . PRO A 1 144 ? -7.966 -35.463 14.748 1.00 97.75 144 PRO A CA 1
ATOM 1159 C C . PRO A 1 144 ? -9.363 -36.034 14.430 1.00 97.75 144 PRO A C 1
ATOM 1161 O O . PRO A 1 144 ? -10.159 -35.363 13.759 1.00 97.75 144 PRO A O 1
ATOM 1164 N N . PRO A 1 145 ? -9.715 -37.231 14.935 1.00 95.94 145 PRO A N 1
ATOM 1165 C CA . PRO A 1 145 ? -11.002 -37.875 14.644 1.00 95.94 145 PRO A CA 1
ATOM 1166 C C . PRO A 1 145 ? -12.215 -37.041 15.044 1.00 95.94 145 PRO A C 1
ATOM 1168 O O . PRO A 1 145 ? -13.249 -37.087 14.382 1.00 95.94 145 PRO A O 1
ATOM 1171 N N . PHE A 1 146 ? -12.078 -36.264 16.121 1.00 97.12 146 PHE A N 1
ATOM 1172 C CA . PHE A 1 146 ? -13.142 -35.415 16.649 1.00 97.12 146 PHE A CA 1
ATOM 1173 C C . PHE A 1 146 ? -13.344 -34.113 15.862 1.00 97.12 146 PHE A C 1
ATOM 1175 O O . PHE A 1 146 ? -14.339 -33.443 16.099 1.00 97.12 146 PHE A O 1
ATOM 1182 N N . ILE A 1 147 ? -12.447 -33.749 14.936 1.00 97.81 147 ILE A N 1
ATOM 1183 C CA . ILE A 1 147 ? -12.626 -32.570 14.079 1.00 97.81 147 ILE A CA 1
ATOM 1184 C C . ILE A 1 147 ? -13.543 -32.930 12.914 1.00 97.81 147 ILE A C 1
ATOM 1186 O O . ILE A 1 147 ? -13.185 -33.783 12.099 1.00 97.81 147 ILE A O 1
ATOM 1190 N N . SER A 1 148 ? -14.706 -32.290 12.785 1.00 95.88 148 SER A N 1
ATOM 1191 C CA . SER A 1 148 ? -15.696 -32.682 11.775 1.00 95.88 148 SER A CA 1
ATOM 1192 C C . SER A 1 148 ? -15.243 -32.403 10.340 1.00 95.88 148 SER A C 1
ATOM 1194 O O . SER A 1 148 ? -15.566 -33.169 9.432 1.00 95.88 148 SER A O 1
ATOM 1196 N N . GLN A 1 149 ? -14.489 -31.324 10.118 1.00 93.75 149 GLN A N 1
ATOM 1197 C CA . GLN A 1 149 ? -14.081 -30.869 8.788 1.00 93.75 149 GLN A CA 1
ATOM 1198 C C . GLN A 1 149 ? -12.811 -30.010 8.830 1.00 93.75 149 GLN A C 1
ATOM 1200 O O . GLN A 1 149 ? -12.543 -29.333 9.817 1.00 93.75 149 GLN A O 1
ATOM 1205 N N . ILE A 1 150 ? -12.048 -30.022 7.733 1.00 94.50 150 ILE A N 1
ATOM 1206 C CA . ILE A 1 150 ? -10.875 -29.157 7.548 1.00 94.50 150 ILE A CA 1
ATOM 1207 C C . ILE A 1 150 ? -11.359 -27.832 6.974 1.00 94.50 150 ILE A C 1
ATOM 1209 O O . ILE A 1 150 ? -11.622 -27.724 5.776 1.00 94.50 150 ILE A O 1
ATOM 1213 N N . ILE A 1 151 ? -11.498 -26.838 7.838 1.00 90.50 151 ILE A N 1
ATOM 1214 C CA . ILE A 1 151 ? -11.858 -25.470 7.472 1.00 90.50 151 ILE A CA 1
ATOM 1215 C C . ILE A 1 151 ? -11.001 -24.492 8.263 1.00 90.50 151 ILE A C 1
ATOM 1217 O O . ILE A 1 151 ? -10.367 -24.883 9.236 1.00 90.50 151 ILE A O 1
ATOM 1221 N N . ASN A 1 152 ? -10.980 -23.236 7.828 1.00 91.62 152 ASN A N 1
ATOM 1222 C CA . ASN A 1 152 ? -10.154 -22.180 8.403 1.00 91.62 152 ASN A CA 1
ATOM 1223 C C . ASN A 1 152 ? -10.747 -21.624 9.713 1.00 91.62 152 ASN A C 1
ATOM 1225 O O . ASN A 1 152 ? -11.225 -20.494 9.755 1.00 91.62 152 ASN A O 1
ATOM 1229 N N . GLU A 1 153 ? -10.758 -22.446 10.759 1.00 93.75 153 GLU A N 1
ATOM 1230 C CA . GLU A 1 153 ? -11.252 -22.135 12.101 1.00 93.75 153 GLU A CA 1
ATOM 1231 C C . GLU A 1 153 ? -10.361 -22.842 13.124 1.00 93.75 153 GLU A C 1
ATOM 1233 O O . GLU A 1 153 ? -10.312 -24.065 13.136 1.00 93.75 153 GLU A O 1
ATOM 1238 N N . ASP A 1 154 ? -9.694 -22.127 14.027 1.00 95.75 154 ASP A N 1
ATOM 1239 C CA . ASP A 1 154 ? -8.930 -22.770 15.104 1.00 95.75 154 ASP A CA 1
ATOM 1240 C C . ASP A 1 154 ? -9.885 -23.363 16.154 1.00 95.75 154 ASP A C 1
ATOM 1242 O O . ASP A 1 154 ? -10.459 -22.640 16.968 1.00 95.75 154 ASP A O 1
ATOM 1246 N N . ARG A 1 155 ? -10.097 -24.681 16.121 1.00 96.19 155 ARG A N 1
ATOM 1247 C CA . ARG A 1 155 ? -11.094 -25.372 16.952 1.00 96.19 155 ARG A CA 1
ATOM 1248 C C . ARG A 1 155 ? -10.470 -26.034 18.169 1.00 96.19 155 ARG A C 1
ATOM 1250 O O . ARG A 1 155 ? -10.942 -25.842 19.291 1.00 96.19 155 ARG A O 1
ATOM 1257 N N . CYS A 1 156 ? -9.385 -26.779 17.966 1.00 95.81 156 CYS A N 1
ATOM 1258 C CA . CYS A 1 156 ? -8.717 -27.527 19.034 1.00 95.81 156 CYS A CA 1
ATOM 1259 C C . CYS A 1 156 ? -7.367 -26.943 19.465 1.00 95.81 156 CYS A C 1
ATOM 1261 O O . CYS A 1 156 ? -6.830 -27.384 20.487 1.00 95.81 156 CYS A O 1
ATOM 1263 N N . HIS A 1 157 ? -6.829 -25.980 18.708 1.00 96.81 157 HIS A N 1
ATOM 1264 C CA . HIS A 1 157 ? -5.458 -25.483 18.808 1.00 96.81 157 HIS A CA 1
ATOM 1265 C C . HIS A 1 157 ? -4.436 -26.620 18.745 1.00 96.81 157 HIS A C 1
ATOM 1267 O O . HIS A 1 157 ? -3.848 -27.017 19.754 1.00 96.81 157 HIS A O 1
ATOM 1273 N N . LEU A 1 158 ? -4.307 -27.226 17.564 1.00 96.62 158 LEU A N 1
ATOM 1274 C CA . LEU A 1 158 ? -3.314 -28.267 17.303 1.00 96.62 158 LEU A CA 1
ATOM 1275 C C . LEU A 1 158 ? -1.924 -27.612 17.274 1.00 96.62 158 LEU A C 1
ATOM 1277 O O . LEU A 1 158 ? -1.695 -26.726 16.465 1.00 96.62 158 LEU A O 1
ATOM 1281 N N . ASN A 1 159 ? -1.004 -28.009 18.157 1.00 90.75 159 ASN A N 1
ATOM 1282 C CA . ASN A 1 159 ? 0.174 -27.185 18.471 1.00 90.75 159 ASN A CA 1
ATOM 1283 C C . ASN A 1 159 ? 1.522 -27.770 18.093 1.00 90.75 159 ASN A C 1
ATOM 1285 O O . ASN A 1 159 ? 2.475 -27.013 17.931 1.00 90.75 159 ASN A O 1
ATOM 1289 N N . GLY A 1 160 ? 1.650 -29.091 18.049 1.00 95.44 160 GLY A N 1
ATOM 1290 C CA . GLY A 1 160 ? 2.967 -29.698 17.954 1.00 95.44 160 GLY A CA 1
ATOM 1291 C C . GLY A 1 160 ? 2.943 -31.122 17.440 1.00 95.44 160 GLY A C 1
ATOM 1292 O O . GLY A 1 160 ? 1.910 -31.789 17.490 1.00 95.44 160 GLY A O 1
ATOM 1293 N N . LEU A 1 161 ? 4.098 -31.564 16.948 1.00 96.88 161 LEU A N 1
ATOM 1294 C CA . LEU A 1 161 ? 4.283 -32.824 16.242 1.00 96.88 161 LEU A CA 1
ATOM 1295 C C . LEU A 1 161 ? 5.571 -33.536 16.676 1.00 96.88 161 LEU A C 1
ATOM 1297 O O . LEU A 1 161 ? 6.662 -32.976 16.612 1.00 96.88 161 LEU A O 1
ATOM 1301 N N . ALA A 1 162 ? 5.448 -34.809 17.045 1.00 97.38 162 ALA A N 1
ATOM 1302 C CA . ALA A 1 162 ? 6.564 -35.707 17.299 1.00 97.38 162 ALA A CA 1
ATOM 1303 C C . ALA A 1 162 ? 6.691 -36.750 16.187 1.00 97.38 162 ALA A C 1
ATOM 1305 O O . ALA A 1 162 ? 5.719 -37.413 15.804 1.00 97.38 162 ALA A O 1
ATOM 1306 N N . MET A 1 163 ? 7.930 -36.932 15.739 1.00 95.88 163 MET A N 1
ATOM 1307 C CA . MET A 1 163 ? 8.309 -37.952 14.770 1.00 95.88 163 MET A CA 1
ATOM 1308 C C . MET A 1 163 ? 8.845 -39.189 15.494 1.00 95.88 163 MET A C 1
ATOM 1310 O O . MET A 1 163 ? 9.689 -39.056 16.378 1.00 95.88 163 MET A O 1
ATOM 1314 N N . VAL A 1 164 ? 8.403 -40.381 15.098 1.00 95.50 164 VAL A N 1
ATOM 1315 C CA . VAL A 1 164 ? 8.970 -41.669 15.526 1.00 95.50 164 VAL A CA 1
ATOM 1316 C C . VAL A 1 164 ? 9.431 -42.397 14.276 1.00 95.50 164 VAL A C 1
ATOM 1318 O O . VAL A 1 164 ? 8.660 -42.527 13.331 1.00 95.50 164 VAL A O 1
ATOM 1321 N N . GLU A 1 165 ? 10.700 -42.808 14.246 1.00 90.19 165 GLU A N 1
ATOM 1322 C CA . GLU A 1 165 ? 11.290 -43.503 13.089 1.00 90.19 165 GLU A CA 1
ATOM 1323 C C . GLU A 1 165 ? 11.032 -42.771 11.756 1.00 90.19 165 GLU A C 1
ATOM 1325 O O . GLU A 1 165 ? 10.647 -43.373 10.762 1.00 90.19 165 GLU A O 1
ATOM 1330 N N . GLY A 1 166 ? 11.184 -41.441 11.749 1.00 87.00 166 GLY A N 1
ATOM 1331 C CA . GLY A 1 166 ? 11.011 -40.622 10.541 1.00 87.00 166 GLY A CA 1
ATOM 1332 C C . GLY A 1 166 ? 9.559 -40.357 10.126 1.00 87.00 166 GLY A C 1
ATOM 1333 O O . GLY A 1 166 ? 9.338 -39.693 9.112 1.00 87.00 166 GLY A O 1
ATOM 1334 N N . LYS A 1 167 ? 8.564 -40.803 10.908 1.00 91.94 167 LYS A N 1
ATOM 1335 C CA . LYS A 1 167 ? 7.135 -40.646 10.594 1.00 91.94 167 LYS A CA 1
ATOM 1336 C C . LYS A 1 167 ? 6.379 -39.830 11.647 1.00 91.94 167 LYS A C 1
ATOM 1338 O O . LYS A 1 167 ? 6.676 -39.970 12.835 1.00 91.94 167 LYS A O 1
ATOM 1343 N N . PRO A 1 168 ? 5.377 -39.023 11.245 1.00 95.62 168 PRO A N 1
ATOM 1344 C CA . PRO A 1 168 ? 4.454 -38.376 12.176 1.00 95.62 168 PRO A CA 1
ATOM 1345 C C . PRO A 1 168 ? 3.764 -39.419 13.055 1.00 95.62 168 PRO A C 1
ATOM 1347 O O . PRO A 1 168 ? 3.138 -40.335 12.525 1.00 95.62 168 PRO A O 1
ATOM 1350 N N . ARG A 1 169 ? 3.886 -39.299 14.380 1.00 96.62 169 ARG A N 1
ATOM 1351 C CA . ARG A 1 169 ? 3.333 -40.294 15.311 1.00 96.62 169 ARG A CA 1
ATOM 1352 C C . ARG A 1 169 ? 2.492 -39.687 16.421 1.00 96.62 169 ARG A C 1
ATOM 1354 O O . ARG A 1 169 ? 1.412 -40.199 16.675 1.00 96.62 169 ARG A O 1
ATOM 1361 N N . TYR A 1 170 ? 2.946 -38.610 17.060 1.00 98.12 170 TYR A N 1
ATOM 1362 C CA . TYR A 1 170 ? 2.181 -37.975 18.138 1.00 98.12 170 TYR A CA 1
ATOM 1363 C C . TYR A 1 170 ? 1.977 -36.492 17.880 1.00 98.12 170 TYR A C 1
ATOM 1365 O O . TYR A 1 170 ? 2.887 -35.818 17.402 1.00 98.12 170 TYR A O 1
ATOM 1373 N N . VAL A 1 171 ? 0.811 -35.974 18.250 1.00 98.38 171 VAL A N 1
ATOM 1374 C CA . VAL A 1 171 ? 0.510 -34.538 18.203 1.00 98.38 171 VAL A CA 1
ATOM 1375 C C . VAL A 1 171 ? -0.059 -34.054 19.523 1.00 98.38 171 VAL A C 1
ATOM 1377 O O . VAL A 1 171 ? -0.674 -34.826 20.258 1.00 98.38 171 VAL A O 1
ATOM 1380 N N . THR A 1 172 ? 0.121 -32.770 19.819 1.00 98.38 172 THR A N 1
ATOM 1381 C CA . THR A 1 172 ? -0.511 -32.115 20.971 1.00 98.38 172 THR A CA 1
ATOM 1382 C C . THR A 1 172 ? -1.599 -31.147 20.526 1.00 98.38 172 THR A C 1
ATOM 1384 O O . THR A 1 172 ? -1.454 -30.466 19.511 1.00 98.38 172 THR A O 1
ATOM 1387 N N . ALA A 1 173 ? -2.673 -31.043 21.310 1.00 97.94 173 ALA A N 1
ATOM 1388 C CA . ALA A 1 173 ? -3.708 -30.022 21.142 1.00 97.94 173 ALA A CA 1
ATOM 1389 C C . ALA A 1 173 ? -4.110 -29.426 22.499 1.00 97.94 173 ALA A C 1
ATOM 1391 O O . ALA A 1 173 ? -4.022 -30.106 23.525 1.00 97.94 173 ALA A O 1
ATOM 1392 N N . CYS A 1 174 ? -4.578 -28.174 22.525 1.00 96.69 174 CYS A N 1
ATOM 1393 C CA . CYS A 1 174 ? -5.060 -27.550 23.767 1.00 96.69 174 CYS A CA 1
ATOM 1394 C C . CYS A 1 174 ? -6.391 -28.124 24.260 1.00 96.69 174 CYS A C 1
ATOM 1396 O O . CYS A 1 174 ? -6.719 -27.948 25.430 1.00 96.69 174 CYS A O 1
ATOM 1398 N N . SER A 1 175 ? -7.188 -28.749 23.390 1.00 96.31 175 SER A N 1
ATOM 1399 C CA . SER A 1 175 ? -8.458 -29.360 23.785 1.00 96.31 175 SER A CA 1
ATOM 1400 C C . SER A 1 175 ? -8.973 -30.386 22.773 1.00 96.31 175 SER A C 1
ATOM 1402 O O . SER A 1 175 ? -8.421 -30.541 21.688 1.00 96.31 175 SER A O 1
ATOM 1404 N N . ARG A 1 176 ? -10.087 -31.043 23.119 1.00 96.75 176 ARG A N 1
ATOM 1405 C CA . ARG A 1 176 ? -10.897 -31.898 22.226 1.00 96.75 176 ARG A CA 1
ATOM 1406 C C . ARG A 1 176 ? -12.010 -31.126 21.496 1.00 96.75 176 ARG A C 1
ATOM 1408 O O . ARG A 1 176 ? -12.963 -31.736 21.025 1.00 96.75 176 ARG A O 1
ATOM 1415 N N . SER A 1 177 ? -11.966 -29.793 21.507 1.00 95.94 177 SER A N 1
ATOM 1416 C CA . SER A 1 177 ? -13.026 -28.958 20.937 1.00 95.94 177 SER A CA 1
ATOM 1417 C C . SER A 1 177 ? -13.062 -29.066 19.411 1.00 95.94 177 SER A C 1
ATOM 1419 O O . SER A 1 177 ? -12.031 -28.961 18.754 1.00 95.94 177 SER A O 1
ATOM 1421 N N . ASP A 1 178 ? -14.269 -29.213 18.867 1.00 96.69 178 ASP A N 1
ATOM 1422 C CA . ASP A 1 178 ? -14.587 -29.061 17.439 1.00 96.69 178 ASP A CA 1
ATOM 1423 C C . ASP A 1 178 ? -15.415 -27.785 17.183 1.00 96.69 178 ASP A C 1
ATOM 1425 O O . ASP A 1 178 ? -16.192 -27.671 16.239 1.00 96.69 178 ASP A O 1
ATOM 1429 N N . VAL A 1 179 ? -15.281 -26.813 18.084 1.00 93.25 179 VAL A N 1
ATOM 1430 C CA . VAL A 1 179 ? -15.916 -25.496 18.013 1.00 93.25 179 VAL A CA 1
ATOM 1431 C C . VAL A 1 179 ? -14.818 -24.452 17.924 1.00 93.25 179 VAL A C 1
ATOM 1433 O O . VAL A 1 179 ? -13.840 -24.536 18.673 1.00 93.25 179 VAL A O 1
ATOM 1436 N N . VAL A 1 180 ? -14.989 -23.481 17.024 1.00 92.19 180 VAL A N 1
ATOM 1437 C CA . VAL A 1 180 ? -14.066 -22.352 16.853 1.00 92.19 180 VAL A CA 1
ATOM 1438 C C . VAL A 1 180 ? -13.774 -21.693 18.201 1.00 92.19 180 VAL A C 1
ATOM 1440 O O . VAL A 1 180 ? -14.684 -21.450 18.992 1.00 92.19 180 VAL A O 1
ATOM 1443 N N . ASP A 1 181 ? -12.491 -21.484 18.490 1.00 88.31 181 ASP A N 1
ATOM 1444 C CA . ASP A 1 181 ? -11.962 -20.940 19.742 1.00 88.31 181 ASP A CA 1
ATOM 1445 C C . ASP A 1 181 ? -12.341 -21.708 21.029 1.00 88.31 181 ASP A C 1
ATOM 1447 O O . ASP A 1 181 ? -11.949 -21.300 22.124 1.00 88.31 181 ASP A O 1
ATOM 1451 N N . GLY A 1 182 ? -13.038 -22.849 20.954 1.00 89.19 182 GLY A N 1
ATOM 1452 C CA . GLY A 1 182 ? -13.532 -23.572 22.136 1.00 89.19 182 GLY A CA 1
ATOM 1453 C C . GLY A 1 182 ? -12.422 -24.130 23.037 1.00 89.19 182 GLY A C 1
ATOM 1454 O O . GLY A 1 182 ? -12.633 -24.399 24.221 1.00 89.19 182 GLY A O 1
ATOM 1455 N N . TRP A 1 183 ? -11.201 -24.243 22.515 1.00 92.88 183 TRP A N 1
ATOM 1456 C CA . TRP A 1 183 ? -10.014 -24.579 23.295 1.00 92.88 183 TRP A CA 1
ATOM 1457 C C . TRP A 1 183 ? -9.625 -23.501 24.321 1.00 92.88 183 TRP A C 1
ATOM 1459 O O . TRP A 1 183 ? -8.968 -23.820 25.317 1.00 92.88 183 TRP A O 1
ATOM 1469 N N . ARG A 1 184 ? -10.030 -22.235 24.126 1.00 89.75 184 ARG A N 1
ATOM 1470 C CA . ARG A 1 184 ? -9.666 -21.115 25.013 1.00 89.75 184 ARG A CA 1
ATOM 1471 C C . ARG A 1 184 ? -10.213 -21.288 26.425 1.00 89.75 184 ARG A C 1
ATOM 1473 O O . ARG A 1 184 ? -9.537 -20.917 27.382 1.00 89.75 184 ARG A O 1
ATOM 1480 N N . ASP A 1 185 ? -11.368 -21.919 26.581 1.00 88.81 185 ASP A N 1
ATOM 1481 C CA . ASP A 1 185 ? -11.959 -22.186 27.900 1.00 88.81 185 ASP A CA 1
ATOM 1482 C C . ASP A 1 185 ? -11.356 -23.419 28.586 1.00 88.81 185 ASP A C 1
ATOM 1484 O O . ASP A 1 185 ? -11.679 -23.732 29.731 1.00 88.81 185 ASP A O 1
ATOM 1488 N N . LYS A 1 186 ? -10.474 -24.140 27.886 1.00 92.12 186 LYS A N 1
ATOM 1489 C CA . LYS A 1 186 ? -9.902 -25.425 28.304 1.00 92.12 186 LYS A CA 1
ATOM 1490 C C . LYS A 1 186 ? -8.384 -25.376 28.476 1.00 92.12 186 LYS A C 1
ATOM 1492 O O . LYS A 1 186 ? -7.738 -26.407 28.594 1.00 92.12 186 LYS A O 1
ATOM 1497 N N . ARG A 1 187 ? -7.795 -24.180 28.537 1.00 90.50 187 ARG A N 1
ATOM 1498 C CA . ARG A 1 187 ? -6.336 -23.992 28.613 1.00 90.50 187 ARG A CA 1
ATOM 1499 C C . ARG A 1 187 ? -5.682 -24.548 29.880 1.00 90.50 187 ARG A C 1
ATOM 1501 O O . ARG A 1 187 ? -4.501 -24.859 29.824 1.00 90.50 187 ARG A O 1
ATOM 1508 N N . ARG A 1 188 ? -6.412 -24.658 30.999 1.00 92.38 188 ARG A N 1
ATOM 1509 C CA . ARG A 1 188 ? -5.844 -25.096 32.289 1.00 92.38 188 ARG A CA 1
ATOM 1510 C C . ARG A 1 188 ? -5.589 -26.606 32.363 1.00 92.38 188 ARG A C 1
ATOM 1512 O O . ARG A 1 188 ? -4.629 -27.002 33.011 1.00 92.38 188 ARG A O 1
ATOM 1519 N N . ASP A 1 189 ? -6.447 -27.419 31.753 1.00 94.00 189 ASP A N 1
ATOM 1520 C CA . ASP A 1 189 ? -6.471 -28.882 31.930 1.00 94.00 189 ASP A CA 1
ATOM 1521 C C . ASP A 1 189 ? -7.039 -29.657 30.721 1.00 94.00 189 ASP A C 1
ATOM 1523 O O . ASP A 1 189 ? -7.149 -30.881 30.745 1.00 94.00 189 ASP A O 1
ATOM 1527 N N . GLY A 1 190 ? -7.423 -28.978 29.640 1.00 95.94 190 GLY A N 1
ATOM 1528 C CA . GLY A 1 190 ? -8.024 -29.612 28.467 1.00 95.94 190 GLY A CA 1
ATOM 1529 C C . GLY A 1 190 ? -7.033 -30.245 27.503 1.00 95.94 190 GLY A C 1
ATOM 1530 O O . GLY A 1 190 ? -7.456 -30.956 26.591 1.00 95.94 190 GLY A O 1
ATOM 1531 N N . GLY A 1 191 ? -5.741 -29.984 27.684 1.00 97.62 191 GLY A N 1
ATOM 1532 C CA . GLY A 1 191 ? -4.679 -30.388 26.782 1.00 97.62 191 GLY A CA 1
ATOM 1533 C C . GLY A 1 191 ? -4.573 -31.898 26.639 1.00 97.62 191 GLY A C 1
ATOM 1534 O O . GLY A 1 191 ? -4.699 -32.643 27.614 1.00 97.62 191 GLY A O 1
ATOM 1535 N N . ILE A 1 192 ? -4.321 -32.337 25.410 1.00 98.06 192 ILE A N 1
ATOM 1536 C CA . ILE A 1 192 ? -4.272 -33.747 25.026 1.00 98.06 192 ILE A CA 1
ATOM 1537 C C . ILE A 1 192 ? -3.055 -34.060 24.164 1.00 98.06 192 ILE A C 1
ATOM 1539 O O . ILE A 1 192 ? -2.508 -33.183 23.490 1.00 98.06 192 ILE A O 1
ATOM 1543 N N . ILE A 1 193 ? -2.693 -35.340 24.146 1.00 98.25 193 ILE A N 1
ATOM 1544 C CA . ILE A 1 193 ? -1.776 -35.931 23.174 1.00 98.25 193 ILE A CA 1
ATOM 1545 C C . ILE A 1 193 ? -2.502 -37.044 22.431 1.00 98.25 193 ILE A C 1
ATOM 1547 O O . ILE A 1 193 ? -3.167 -37.877 23.049 1.00 98.25 193 ILE A O 1
ATOM 1551 N N . ILE A 1 194 ? -2.366 -37.040 21.110 1.00 98.25 194 ILE A N 1
ATOM 1552 C CA . ILE A 1 194 ? -3.038 -37.964 20.198 1.00 98.25 194 ILE A CA 1
ATOM 1553 C C . ILE A 1 194 ? -1.976 -38.782 19.471 1.00 98.25 194 ILE A C 1
ATOM 1555 O O . ILE A 1 194 ? -0.991 -38.218 18.990 1.00 98.25 194 ILE A O 1
ATOM 1559 N N . ASP A 1 195 ? -2.181 -40.091 19.395 1.00 97.75 195 ASP A N 1
ATOM 1560 C CA . ASP A 1 195 ? -1.442 -40.987 18.511 1.00 97.75 195 ASP A CA 1
ATOM 1561 C C . ASP A 1 195 ? -2.092 -40.969 17.124 1.00 97.75 195 ASP A C 1
ATOM 1563 O O . ASP A 1 195 ? -3.264 -41.304 16.975 1.00 97.75 195 ASP A O 1
ATOM 1567 N N . ILE A 1 196 ? -1.340 -40.536 16.113 1.00 97.25 196 ILE A N 1
ATOM 1568 C CA . ILE A 1 196 ? -1.827 -40.366 14.737 1.00 97.25 196 ILE A CA 1
ATOM 1569 C C . ILE A 1 196 ? -2.207 -41.711 14.102 1.00 97.25 196 ILE A C 1
ATOM 1571 O O . ILE A 1 196 ? -3.086 -41.754 13.249 1.00 97.25 196 ILE A O 1
ATOM 1575 N N . GLU A 1 197 ? -1.536 -42.806 14.462 1.00 95.44 197 GLU A N 1
ATOM 1576 C CA . GLU A 1 197 ? -1.761 -44.094 13.788 1.00 95.44 197 GLU A CA 1
ATOM 1577 C C . GLU A 1 197 ? -2.997 -44.813 14.326 1.00 95.44 197 GLU A C 1
ATOM 1579 O O . GLU A 1 197 ? -3.719 -45.442 13.558 1.00 95.44 197 GLU A O 1
ATOM 1584 N N . SER A 1 198 ? -3.216 -44.749 15.644 1.00 96.06 198 SER A N 1
ATOM 1585 C CA . SER A 1 198 ? -4.374 -45.377 16.285 1.00 96.06 198 SER A CA 1
ATOM 1586 C C . SER A 1 198 ? -5.566 -44.437 16.415 1.00 96.06 198 SER A C 1
ATOM 1588 O O . SER A 1 198 ? -6.650 -44.901 16.759 1.00 96.06 198 SER A O 1
ATOM 1590 N N . ASP A 1 199 ? -5.374 -43.138 16.159 1.00 97.25 199 ASP A N 1
ATOM 1591 C CA . ASP A 1 199 ? -6.365 -42.082 16.372 1.00 97.25 199 ASP A CA 1
ATOM 1592 C C . ASP A 1 199 ? -6.788 -41.912 17.853 1.00 97.25 199 ASP A C 1
ATOM 1594 O O . ASP A 1 199 ? -7.745 -41.199 18.178 1.00 97.25 199 ASP A O 1
ATOM 1598 N N . GLU A 1 200 ? -6.055 -42.529 18.786 1.00 96.06 200 GLU A N 1
ATOM 1599 C CA . GLU A 1 200 ? -6.378 -42.528 20.211 1.00 96.06 200 GLU A CA 1
ATOM 1600 C C . GLU A 1 200 ? -5.743 -41.352 20.961 1.00 96.06 200 GLU A C 1
ATOM 1602 O O . GLU A 1 200 ? -4.599 -40.953 20.736 1.00 96.06 200 GLU A O 1
ATOM 1607 N N . ILE A 1 201 ? -6.485 -40.819 21.934 1.00 97.06 201 ILE A N 1
ATOM 1608 C CA . ILE A 1 201 ? -5.964 -39.833 22.883 1.00 97.06 201 ILE A CA 1
ATOM 1609 C C . ILE A 1 201 ? -5.246 -40.582 24.006 1.00 97.06 201 ILE A C 1
ATOM 1611 O O . ILE A 1 201 ? -5.891 -41.082 24.927 1.00 97.06 201 ILE A O 1
ATOM 1615 N N . ILE A 1 202 ? -3.917 -40.630 23.935 1.00 96.62 202 ILE A N 1
ATOM 1616 C CA . ILE A 1 202 ? -3.072 -41.396 24.865 1.00 96.62 202 ILE A CA 1
ATOM 1617 C C . ILE A 1 202 ? -2.841 -40.689 26.206 1.00 96.62 202 ILE A C 1
ATOM 1619 O O . ILE A 1 202 ? -2.460 -41.322 27.187 1.00 96.62 202 ILE A O 1
ATOM 1623 N N . LEU A 1 203 ? -3.069 -39.373 26.263 1.00 97.25 203 LEU A N 1
ATOM 1624 C CA . LEU A 1 203 ? -2.999 -38.588 27.494 1.00 97.25 203 LEU A CA 1
ATOM 1625 C C . LEU A 1 203 ? -3.902 -37.350 27.396 1.00 97.25 203 LEU A C 1
ATOM 1627 O O . LEU A 1 203 ? -4.010 -36.729 26.339 1.00 97.25 203 LEU A O 1
ATOM 1631 N N . GLY A 1 204 ? -4.540 -36.980 28.508 1.00 95.69 204 GLY A N 1
ATOM 1632 C CA . GLY A 1 204 ? -5.280 -35.727 28.681 1.00 95.69 204 GLY A CA 1
ATOM 1633 C C . GLY A 1 204 ? -4.961 -35.077 30.028 1.00 95.69 204 GLY A C 1
ATOM 1634 O O . GLY A 1 204 ? -4.175 -35.624 30.798 1.00 95.69 204 GLY A O 1
ATOM 1635 N N . GLY A 1 205 ? -5.580 -33.935 30.333 1.00 95.31 205 GLY A N 1
ATOM 1636 C CA . GLY A 1 205 ? -5.364 -33.246 31.613 1.00 95.31 205 GLY A CA 1
ATOM 1637 C C . GLY A 1 205 ? -4.188 -32.267 31.611 1.00 95.31 205 GLY A C 1
ATOM 1638 O O . GLY A 1 205 ? -3.824 -31.752 32.665 1.00 95.31 205 GLY A O 1
ATOM 1639 N N . LEU A 1 206 ? -3.561 -32.028 30.455 1.00 97.25 206 LEU A N 1
ATOM 1640 C CA . LEU A 1 206 ? -2.419 -31.121 30.339 1.00 97.25 206 LEU A CA 1
ATOM 1641 C C . LEU A 1 206 ? -2.875 -29.664 30.200 1.00 97.25 206 LEU A C 1
ATOM 1643 O O . LEU A 1 206 ? -3.974 -29.369 29.735 1.00 97.25 206 LEU A O 1
ATOM 1647 N N . SER A 1 207 ? -1.995 -28.735 30.548 1.00 95.94 207 SER A N 1
ATOM 1648 C CA . SER A 1 207 ? -2.208 -27.298 30.415 1.00 95.94 207 SER A CA 1
ATOM 1649 C C . SER A 1 207 ? -1.434 -26.790 29.202 1.00 95.94 207 SER A C 1
ATOM 1651 O O . SER A 1 207 ? -0.217 -26.617 29.254 1.00 95.94 207 SER A O 1
ATOM 1653 N N . MET A 1 208 ? -2.135 -26.585 28.083 1.00 94.69 208 MET A N 1
ATOM 1654 C CA . MET A 1 208 ? -1.565 -26.133 26.801 1.00 94.69 208 MET A CA 1
ATOM 1655 C C . MET A 1 208 ? -0.272 -26.879 26.388 1.00 94.69 208 MET A C 1
ATOM 1657 O O . MET A 1 208 ? 0.792 -26.264 26.341 1.00 94.69 208 MET A O 1
ATOM 1661 N N . PRO A 1 209 ? -0.315 -28.189 26.091 1.00 97.38 209 PRO A N 1
ATOM 1662 C CA . PRO A 1 209 ? 0.886 -28.954 25.763 1.00 97.38 209 PRO A CA 1
ATOM 1663 C C . PRO A 1 209 ? 1.502 -28.549 24.411 1.00 97.38 209 PRO A C 1
ATOM 1665 O O . PRO A 1 209 ? 0.811 -28.519 23.387 1.00 97.38 209 PRO A O 1
ATOM 1668 N N . HIS A 1 210 ? 2.811 -28.286 24.394 1.00 96.00 210 HIS A N 1
ATOM 1669 C CA . HIS A 1 210 ? 3.568 -27.860 23.208 1.00 96.00 210 HIS A CA 1
ATOM 1670 C C . HIS A 1 210 ? 4.777 -28.746 22.912 1.00 96.00 210 HIS A C 1
ATOM 1672 O O . HIS A 1 210 ? 5.294 -29.456 23.779 1.00 96.00 210 HIS A O 1
ATOM 1678 N N . SER A 1 211 ? 5.240 -28.633 21.662 1.00 96.44 211 SER A N 1
ATOM 1679 C CA . SER A 1 211 ? 6.523 -29.144 21.169 1.00 96.44 211 SER A CA 1
ATOM 1680 C C . SER A 1 211 ? 6.807 -30.597 21.583 1.00 96.44 211 SER A C 1
ATOM 1682 O O . SER A 1 211 ? 7.853 -30.863 22.176 1.00 96.44 211 SER A O 1
ATOM 1684 N N . PRO A 1 212 ? 5.896 -31.555 21.313 1.00 97.88 212 PRO A N 1
ATOM 1685 C CA . PRO A 1 212 ? 6.155 -32.951 21.607 1.00 97.88 212 PRO A CA 1
ATOM 1686 C C . PRO A 1 212 ? 7.319 -33.445 20.740 1.00 97.88 212 PRO A C 1
ATOM 1688 O O . PRO A 1 212 ? 7.408 -33.144 19.548 1.00 97.88 212 PRO A O 1
ATOM 1691 N N . ARG A 1 213 ? 8.227 -34.220 21.326 1.00 97.69 213 ARG A N 1
ATOM 1692 C CA . ARG A 1 213 ? 9.392 -34.785 20.636 1.00 97.69 213 ARG A CA 1
ATOM 1693 C C . ARG A 1 213 ? 9.643 -36.191 21.159 1.00 97.69 213 ARG A C 1
ATOM 1695 O O . ARG A 1 213 ? 9.746 -36.400 22.366 1.00 97.69 213 ARG A O 1
ATOM 1702 N N . PHE A 1 214 ? 9.768 -37.163 20.264 1.00 97.50 214 PHE A N 1
ATOM 1703 C CA . PHE A 1 214 ? 10.191 -38.501 20.657 1.00 97.50 214 PHE A CA 1
ATOM 1704 C C . PHE A 1 214 ? 11.716 -38.574 20.618 1.00 97.50 214 PHE A C 1
ATOM 1706 O O . PHE A 1 214 ? 12.327 -38.381 19.568 1.00 97.50 214 PHE A O 1
ATOM 1713 N N . TYR A 1 215 ? 12.343 -38.806 21.767 1.00 97.31 215 TYR A N 1
ATOM 1714 C CA . TYR A 1 215 ? 13.795 -38.769 21.894 1.00 97.31 215 TYR A CA 1
ATOM 1715 C C . TYR A 1 215 ? 14.274 -39.746 22.969 1.00 97.31 215 TYR A C 1
ATOM 1717 O O . TYR A 1 215 ? 13.703 -39.816 24.058 1.00 97.31 215 TYR A O 1
ATOM 1725 N N . GLN A 1 216 ? 15.312 -40.528 22.647 1.00 95.81 216 GLN A N 1
ATOM 1726 C CA . GLN A 1 216 ? 15.852 -41.597 23.506 1.00 95.81 216 GLN A CA 1
ATOM 1727 C C . GLN A 1 216 ? 14.769 -42.555 24.049 1.00 95.81 216 GLN A C 1
ATOM 1729 O O . GLN A 1 216 ? 14.765 -42.923 25.221 1.00 95.81 216 GLN A O 1
ATOM 1734 N N . GLY A 1 217 ? 13.826 -42.952 23.185 1.00 94.94 217 GLY A N 1
ATOM 1735 C CA . GLY A 1 217 ? 12.775 -43.921 23.517 1.00 94.94 217 GLY A CA 1
ATOM 1736 C C . GLY A 1 217 ? 11.627 -43.376 24.374 1.00 94.94 217 GLY A C 1
ATOM 1737 O O . GLY A 1 217 ? 10.782 -44.155 24.805 1.00 94.94 217 GLY A O 1
ATOM 1738 N N . LYS A 1 218 ? 11.576 -42.063 24.626 1.00 96.62 218 LYS A N 1
ATOM 1739 C CA . LYS A 1 218 ? 10.515 -41.408 25.402 1.00 96.62 218 LYS A CA 1
ATOM 1740 C C . LYS A 1 218 ? 9.837 -40.308 24.593 1.00 96.62 218 LYS A C 1
ATOM 1742 O O . LYS A 1 218 ? 10.486 -39.631 23.796 1.00 96.62 218 LYS A O 1
ATOM 1747 N N . LEU A 1 219 ? 8.544 -40.101 24.835 1.00 98.19 219 LEU A N 1
ATOM 1748 C CA . LEU A 1 219 ? 7.795 -38.960 24.314 1.00 98.19 219 LEU A CA 1
ATOM 1749 C C . LEU A 1 219 ? 7.909 -37.788 25.293 1.00 98.19 219 LEU A C 1
ATOM 1751 O O . LEU A 1 219 ? 7.246 -37.776 26.326 1.00 98.19 219 LEU A O 1
ATOM 1755 N N . TRP A 1 220 ? 8.758 -36.819 24.972 1.00 98.50 220 TRP A N 1
ATOM 1756 C CA . TRP A 1 220 ? 8.959 -35.602 25.754 1.00 98.50 220 TRP A CA 1
ATOM 1757 C C . TRP A 1 220 ? 7.982 -34.515 25.326 1.00 98.50 220 TRP A C 1
ATOM 1759 O O . TRP A 1 220 ? 7.701 -34.379 24.136 1.00 98.50 220 TRP A O 1
ATOM 1769 N N . VAL A 1 221 ? 7.471 -33.745 26.285 1.00 98.25 221 VAL A N 1
ATOM 1770 C CA . VAL A 1 221 ? 6.448 -32.716 26.060 1.00 98.25 221 VAL A CA 1
ATOM 1771 C C . VAL A 1 221 ? 6.685 -31.535 26.998 1.00 98.25 221 VAL A C 1
ATOM 1773 O O . VAL A 1 221 ? 7.119 -31.709 28.140 1.00 98.25 221 VAL A O 1
ATOM 1776 N N . LEU A 1 222 ? 6.374 -30.328 26.523 1.00 98.38 222 LEU A N 1
ATOM 1777 C CA . LEU A 1 222 ? 6.265 -29.142 27.365 1.00 98.38 222 LEU A CA 1
ATOM 1778 C C . LEU A 1 222 ? 4.819 -29.000 27.834 1.00 98.38 222 LEU A C 1
ATOM 1780 O O . LEU A 1 222 ? 3.927 -28.752 27.023 1.00 98.38 222 LEU A O 1
ATOM 1784 N N . ASN A 1 223 ? 4.577 -29.139 29.136 1.00 97.31 223 ASN A N 1
ATOM 1785 C CA . ASN A 1 223 ? 3.302 -28.783 29.751 1.00 97.31 223 ASN A CA 1
ATOM 1786 C C . ASN A 1 223 ? 3.302 -27.266 30.001 1.00 97.31 223 ASN A C 1
ATOM 1788 O O . ASN A 1 223 ? 3.536 -26.777 31.107 1.00 97.31 223 ASN A O 1
ATOM 1792 N N . SER A 1 224 ? 3.172 -26.496 28.919 1.00 95.50 224 SER A N 1
ATOM 1793 C CA . SER A 1 224 ? 3.548 -25.078 28.877 1.00 95.50 224 SER A CA 1
ATOM 1794 C C . SER A 1 224 ? 2.790 -24.211 29.872 1.00 95.50 224 SER A C 1
ATOM 1796 O O . SER A 1 224 ? 3.365 -23.287 30.445 1.00 95.50 224 SER A O 1
ATOM 1798 N N . GLY A 1 225 ? 1.514 -24.517 30.107 1.00 93.00 225 GLY A N 1
ATOM 1799 C CA . GLY A 1 225 ? 0.672 -23.784 31.042 1.00 93.00 225 GLY A CA 1
ATOM 1800 C C . GLY A 1 225 ? 0.926 -24.109 32.518 1.00 93.00 225 GLY A C 1
ATOM 1801 O O . GLY A 1 225 ? 0.355 -23.430 33.366 1.00 93.00 225 GLY A O 1
ATOM 1802 N N . THR A 1 226 ? 1.773 -25.093 32.844 1.00 94.75 226 THR A N 1
ATOM 1803 C CA . THR A 1 226 ? 2.356 -25.283 34.190 1.00 94.75 226 THR A CA 1
ATOM 1804 C C . THR A 1 226 ? 3.839 -24.902 34.242 1.00 94.75 226 THR A C 1
ATOM 1806 O O . THR A 1 226 ? 4.403 -24.791 35.327 1.00 94.75 226 THR A O 1
ATOM 1809 N N . GLY A 1 227 ? 4.478 -24.670 33.090 1.00 94.81 227 GLY A N 1
ATOM 1810 C CA . GLY A 1 227 ? 5.918 -24.435 32.994 1.00 94.81 227 GLY A CA 1
ATOM 1811 C C . GLY A 1 227 ? 6.743 -25.693 33.248 1.00 94.81 227 GLY A C 1
ATOM 1812 O O . GLY A 1 227 ? 7.872 -25.590 33.708 1.00 94.81 227 GLY A O 1
ATOM 1813 N N . GLU A 1 228 ? 6.209 -26.889 33.004 1.00 97.50 228 GLU A N 1
ATOM 1814 C CA . GLU A 1 228 ? 6.926 -28.141 33.273 1.00 97.50 228 GLU A CA 1
ATOM 1815 C C . GLU A 1 228 ? 7.449 -28.782 31.985 1.00 97.50 228 GLU A C 1
ATOM 1817 O O . GLU A 1 228 ? 6.713 -28.992 31.019 1.00 97.50 228 GLU A O 1
ATOM 1822 N N . PHE A 1 229 ? 8.727 -29.149 31.995 1.00 98.56 229 PHE A N 1
ATOM 1823 C CA . PHE A 1 229 ? 9.336 -30.051 31.024 1.00 98.56 229 PHE A CA 1
ATOM 1824 C C . PHE A 1 229 ? 9.310 -31.475 31.584 1.00 98.56 229 PHE A C 1
ATOM 1826 O O . PHE A 1 229 ? 9.709 -31.701 32.729 1.00 98.56 229 PHE A O 1
ATOM 1833 N N . GLY A 1 230 ? 8.850 -32.438 30.786 1.00 98.25 230 GLY A N 1
ATOM 1834 C CA . GLY A 1 230 ? 8.721 -33.825 31.220 1.00 98.25 230 GLY A CA 1
ATOM 1835 C C . GLY A 1 230 ? 8.481 -34.793 30.071 1.00 98.25 230 GLY A C 1
ATOM 1836 O O . GLY A 1 230 ? 8.577 -34.428 28.896 1.00 98.25 230 GLY A O 1
ATOM 1837 N N . TYR A 1 231 ? 8.171 -36.040 30.409 1.00 98.12 231 TYR A N 1
ATOM 1838 C CA . TYR A 1 231 ? 7.854 -37.079 29.430 1.00 98.12 231 TYR A CA 1
ATOM 1839 C C . TYR A 1 231 ? 6.551 -37.795 29.765 1.00 98.12 231 TYR A C 1
ATOM 1841 O O . TYR A 1 231 ? 6.061 -37.759 30.888 1.00 98.12 231 TYR A O 1
ATOM 1849 N N . VAL A 1 232 ? 5.984 -38.447 28.761 1.00 97.56 232 VAL A N 1
ATOM 1850 C CA . VAL A 1 232 ? 4.758 -39.229 28.880 1.00 97.56 232 VAL A CA 1
ATOM 1851 C C . VAL A 1 232 ? 5.134 -40.679 29.139 1.00 97.56 232 VAL A C 1
ATOM 1853 O O . VAL A 1 232 ? 5.785 -41.316 28.306 1.00 97.56 232 VAL A O 1
ATOM 1856 N N . ASP A 1 233 ? 4.711 -41.209 30.281 1.00 94.62 233 ASP A N 1
ATOM 1857 C CA . ASP A 1 233 ? 4.672 -42.650 30.505 1.00 94.62 233 ASP A CA 1
ATOM 1858 C C . ASP A 1 233 ? 3.400 -43.184 29.841 1.00 94.62 233 ASP A C 1
ATOM 1860 O O . ASP A 1 233 ? 2.307 -43.128 30.408 1.00 94.62 233 ASP A O 1
ATOM 1864 N N . ILE A 1 234 ? 3.545 -43.646 28.597 1.00 89.81 234 ILE A N 1
ATOM 1865 C CA . ILE A 1 234 ? 2.427 -44.116 27.767 1.00 89.81 234 ILE A CA 1
ATOM 1866 C C . ILE A 1 234 ? 1.741 -45.325 28.414 1.00 89.81 234 ILE A C 1
ATOM 1868 O O . ILE A 1 234 ? 0.520 -45.428 28.368 1.00 89.81 234 ILE A O 1
ATOM 1872 N N . ALA A 1 235 ? 2.502 -46.217 29.058 1.00 89.00 235 ALA A N 1
ATOM 1873 C CA . ALA A 1 235 ? 1.945 -47.410 29.690 1.00 89.00 235 ALA A CA 1
ATOM 1874 C C . ALA A 1 235 ? 1.100 -47.060 30.922 1.00 89.00 235 ALA A C 1
ATOM 1876 O O . ALA A 1 235 ? 0.068 -47.684 31.162 1.00 89.00 235 ALA A O 1
ATOM 1877 N N . ALA A 1 236 ? 1.525 -46.055 31.691 1.00 90.38 236 ALA A N 1
ATOM 1878 C CA . ALA A 1 236 ? 0.785 -45.583 32.856 1.00 90.38 236 ALA A CA 1
ATOM 1879 C C . ALA A 1 236 ? -0.238 -44.472 32.543 1.00 90.38 236 ALA A C 1
ATOM 1881 O O . ALA A 1 236 ? -1.004 -44.100 33.432 1.00 90.38 236 ALA A O 1
ATOM 1882 N N . GLY A 1 237 ? -0.257 -43.935 31.318 1.00 89.62 237 GLY A N 1
ATOM 1883 C CA . GLY A 1 237 ? -1.173 -42.872 30.899 1.00 89.62 237 GLY A CA 1
ATOM 1884 C C . GLY A 1 237 ? -0.997 -41.572 31.688 1.00 89.62 237 GLY A C 1
ATOM 1885 O O . GLY A 1 237 ? -1.987 -40.926 32.030 1.00 89.62 237 GLY A O 1
ATOM 1886 N N . LYS A 1 238 ? 0.247 -41.198 32.022 1.00 95.25 238 LYS A N 1
ATOM 1887 C CA . LYS A 1 238 ? 0.555 -40.024 32.859 1.00 95.25 238 LYS A CA 1
ATOM 1888 C C . LYS A 1 238 ? 1.729 -39.203 32.334 1.00 95.25 238 LYS A C 1
ATOM 1890 O O . LYS A 1 238 ? 2.624 -39.716 31.664 1.00 95.25 238 LYS A O 1
ATOM 1895 N N . PHE A 1 239 ? 1.726 -37.919 32.680 1.00 97.94 239 PHE A N 1
ATOM 1896 C CA . PHE A 1 239 ? 2.862 -37.024 32.485 1.00 97.94 239 PHE A CA 1
ATOM 1897 C C . PHE A 1 239 ? 3.777 -37.061 33.708 1.00 97.94 239 PHE A C 1
ATOM 1899 O O . PHE A 1 239 ? 3.316 -36.879 34.833 1.00 97.94 239 PHE A O 1
ATOM 1906 N N . GLU A 1 240 ? 5.064 -37.282 33.471 1.00 97.81 240 GLU A N 1
ATOM 1907 C CA . GLU A 1 240 ? 6.121 -37.288 34.476 1.00 97.81 240 GLU A CA 1
ATOM 1908 C C . GLU A 1 240 ? 6.914 -35.976 34.385 1.00 97.81 240 GLU A C 1
ATOM 1910 O O . GLU A 1 240 ? 7.745 -35.830 33.476 1.00 97.81 240 GLU A O 1
ATOM 1915 N N . PRO A 1 241 ? 6.667 -35.001 35.283 1.00 97.25 241 PRO A N 1
ATOM 1916 C CA . PRO A 1 241 ? 7.418 -33.754 35.297 1.00 97.25 241 PRO A CA 1
ATOM 1917 C C . PRO A 1 241 ? 8.871 -34.019 35.712 1.00 97.25 241 PRO A C 1
ATOM 1919 O O . PRO A 1 241 ? 9.142 -34.708 36.693 1.00 97.25 241 PRO A O 1
ATOM 1922 N N . VAL A 1 242 ? 9.816 -33.443 34.969 1.00 97.88 242 VAL A N 1
ATOM 1923 C CA . VAL A 1 242 ? 11.260 -33.583 35.214 1.00 97.88 242 VAL A CA 1
ATOM 1924 C C . VAL A 1 242 ? 11.853 -32.277 35.731 1.00 97.88 242 VAL A C 1
ATOM 1926 O O . VAL A 1 242 ? 12.592 -32.278 36.714 1.00 97.88 242 VAL A O 1
ATOM 1929 N N . THR A 1 243 ? 11.501 -31.150 35.110 1.00 98.00 243 THR A N 1
ATOM 1930 C CA . THR A 1 243 ? 12.060 -29.839 35.460 1.00 98.00 243 THR A CA 1
ATOM 1931 C C . THR A 1 243 ? 10.992 -28.759 35.374 1.00 98.00 243 THR A C 1
ATOM 1933 O O . THR A 1 243 ? 10.259 -28.676 34.391 1.00 98.00 243 THR A O 1
ATOM 1936 N N . PHE A 1 244 ? 10.943 -27.884 36.379 1.00 97.12 244 PHE A N 1
ATOM 1937 C CA . PHE A 1 244 ? 10.165 -26.649 36.306 1.00 97.12 244 PHE A CA 1
ATOM 1938 C C . PHE A 1 244 ? 10.969 -25.553 35.597 1.00 97.12 244 PHE A C 1
ATOM 1940 O O . PHE A 1 244 ? 12.083 -25.212 36.002 1.00 97.12 244 PHE A O 1
ATOM 1947 N N . CYS A 1 245 ? 10.379 -24.973 34.565 1.00 96.94 245 CYS A N 1
ATOM 1948 C CA . CYS A 1 245 ? 10.910 -23.898 33.752 1.00 96.94 245 CYS A CA 1
ATOM 1949 C C . CYS A 1 245 ? 10.139 -22.604 34.096 1.00 96.94 245 CYS A C 1
ATOM 1951 O O . CYS A 1 245 ? 8.931 -22.547 33.880 1.00 96.94 245 CYS A O 1
ATOM 1953 N N . PRO A 1 246 ? 10.788 -21.554 34.640 1.00 94.12 246 PRO A N 1
ATOM 1954 C CA . PRO A 1 246 ? 10.104 -20.356 35.136 1.00 94.12 246 PRO A CA 1
ATOM 1955 C C . PRO A 1 246 ? 9.663 -19.428 33.988 1.00 94.12 246 PRO A C 1
ATOM 1957 O O . PRO A 1 246 ? 10.236 -18.358 33.778 1.00 94.12 246 PRO A O 1
ATOM 1960 N N . GLY A 1 247 ? 8.660 -19.855 33.227 1.00 93.25 247 GLY A N 1
ATOM 1961 C CA . GLY A 1 247 ? 8.097 -19.162 32.071 1.00 93.25 247 GLY A CA 1
ATOM 1962 C C . GLY A 1 247 ? 7.169 -20.080 31.274 1.00 93.25 247 GLY A C 1
ATOM 1963 O O . GLY A 1 247 ? 7.095 -21.282 31.527 1.00 93.25 247 GLY A O 1
ATOM 1964 N N . TYR A 1 248 ? 6.465 -19.516 30.296 1.00 93.81 248 TYR A N 1
ATOM 1965 C CA . TYR A 1 248 ? 5.664 -20.300 29.365 1.00 93.81 248 TYR A CA 1
ATOM 1966 C C . TYR A 1 248 ? 6.605 -21.066 28.431 1.00 93.81 248 TYR A C 1
ATOM 1968 O O . TYR A 1 248 ? 7.269 -20.463 27.585 1.00 93.81 248 TYR A O 1
ATOM 1976 N N . ALA A 1 249 ? 6.715 -22.380 28.629 1.00 94.88 249 ALA A N 1
ATOM 1977 C CA . ALA A 1 249 ? 7.679 -23.203 27.908 1.00 94.88 249 ALA A CA 1
ATOM 1978 C C . ALA A 1 249 ? 7.197 -23.485 26.480 1.00 94.88 249 ALA A C 1
ATOM 1980 O O . ALA A 1 249 ? 6.136 -24.078 26.289 1.00 94.88 249 ALA A O 1
ATOM 1981 N N . ARG A 1 250 ? 7.970 -23.088 25.469 1.00 92.56 250 ARG A N 1
ATOM 1982 C CA . ARG A 1 250 ? 7.636 -23.310 24.059 1.00 92.56 250 ARG A CA 1
ATOM 1983 C C . ARG A 1 250 ? 8.899 -23.451 23.218 1.00 92.56 250 ARG A C 1
ATOM 1985 O O . ARG A 1 250 ? 9.852 -22.700 23.399 1.00 92.56 250 ARG A O 1
ATOM 1992 N N . GLY A 1 251 ? 8.887 -24.411 22.300 1.00 96.44 251 GLY A N 1
ATOM 1993 C CA . GLY A 1 251 ? 10.066 -24.829 21.558 1.00 96.44 251 GLY A CA 1
ATOM 1994 C C . GLY A 1 251 ? 10.882 -25.840 22.354 1.00 96.44 251 GLY A C 1
ATOM 1995 O O . GLY A 1 251 ? 11.301 -25.578 23.485 1.00 96.44 251 GLY A O 1
ATOM 1996 N N . LEU A 1 252 ? 11.115 -27.002 21.745 1.00 98.31 252 LEU A N 1
ATOM 1997 C CA . LEU A 1 252 ? 11.888 -28.089 22.336 1.00 98.31 252 LEU A CA 1
ATOM 1998 C C . LEU A 1 252 ? 12.802 -28.725 21.290 1.00 98.31 252 LEU A C 1
ATOM 2000 O O . LEU A 1 252 ? 12.340 -29.254 20.275 1.00 98.31 252 LEU A O 1
ATOM 2004 N N . ALA A 1 253 ? 14.095 -28.745 21.599 1.00 98.00 253 ALA A N 1
ATOM 2005 C CA . ALA A 1 253 ? 15.103 -29.466 20.838 1.00 98.00 253 ALA A CA 1
ATOM 2006 C C . ALA A 1 253 ? 15.992 -30.299 21.767 1.00 98.00 253 ALA A C 1
ATOM 2008 O O . ALA A 1 253 ? 16.058 -30.061 22.973 1.00 98.00 253 ALA A O 1
ATOM 2009 N N . PHE A 1 254 ? 16.699 -31.270 21.194 1.00 98.00 254 PHE A N 1
ATOM 2010 C CA . PHE A 1 254 ? 17.608 -32.136 21.935 1.00 98.00 254 PHE A CA 1
ATOM 2011 C C . PHE A 1 254 ? 18.994 -32.147 21.314 1.00 98.00 254 PHE A C 1
ATOM 2013 O O . PHE A 1 254 ? 19.153 -32.098 20.094 1.00 98.00 254 PHE A O 1
ATOM 2020 N N . TRP A 1 255 ? 19.999 -32.280 22.171 1.00 96.94 255 TRP A N 1
ATOM 2021 C CA . TRP A 1 255 ? 21.362 -32.570 21.763 1.00 96.94 255 TRP A CA 1
ATOM 2022 C C . TRP A 1 255 ? 22.003 -33.531 22.752 1.00 96.94 255 TRP A C 1
ATOM 2024 O O . TRP A 1 255 ? 22.227 -33.182 23.911 1.00 96.94 255 TRP A O 1
ATOM 2034 N N . ARG A 1 256 ? 22.327 -34.747 22.296 1.00 95.75 256 ARG A N 1
ATOM 2035 C CA . ARG A 1 256 ? 22.905 -35.802 23.145 1.00 95.75 256 ARG A CA 1
ATOM 2036 C C . ARG A 1 256 ? 22.041 -36.027 24.392 1.00 95.75 256 ARG A C 1
ATOM 2038 O O . ARG A 1 256 ? 20.917 -36.487 24.240 1.00 95.75 256 ARG A O 1
ATOM 2045 N N . ASN A 1 257 ? 22.530 -35.687 25.583 1.00 96.12 257 ASN A N 1
ATOM 2046 C CA . ASN A 1 257 ? 21.819 -35.862 26.853 1.00 96.12 257 ASN A CA 1
ATOM 2047 C C . ASN A 1 257 ? 21.200 -34.559 27.383 1.00 96.12 257 ASN A C 1
ATOM 2049 O O . ASN A 1 257 ? 20.910 -34.471 28.573 1.00 96.12 257 ASN A O 1
ATOM 2053 N N . TYR A 1 258 ? 21.013 -33.552 26.526 1.00 98.00 258 TYR A N 1
ATOM 2054 C CA . TYR A 1 258 ? 20.494 -32.243 26.912 1.00 98.00 258 TYR A CA 1
ATOM 2055 C C . TYR A 1 258 ? 19.182 -31.920 26.197 1.00 98.00 258 TYR A C 1
ATOM 2057 O O . TYR A 1 258 ? 19.082 -32.091 24.979 1.00 98.00 258 TYR A O 1
ATOM 2065 N N . ALA A 1 259 ? 18.209 -31.406 26.948 1.00 98.56 259 ALA A N 1
ATOM 2066 C CA . ALA A 1 259 ? 17.060 -30.690 26.407 1.00 98.56 259 ALA A CA 1
ATOM 2067 C C . ALA A 1 259 ? 17.391 -29.199 26.296 1.00 98.56 259 ALA A C 1
ATOM 2069 O O . ALA A 1 259 ? 17.957 -28.618 27.222 1.00 98.56 259 ALA A O 1
ATOM 2070 N N . ILE A 1 260 ? 17.002 -28.584 25.184 1.00 98.56 260 ILE A N 1
ATOM 2071 C CA . ILE A 1 260 ? 17.032 -27.141 24.975 1.00 98.56 260 ILE A CA 1
ATOM 2072 C C . ILE A 1 260 ? 15.577 -26.685 24.952 1.00 98.56 260 ILE A C 1
ATOM 2074 O O . ILE A 1 260 ? 14.836 -27.029 24.029 1.00 98.56 260 ILE A O 1
ATOM 2078 N N . VAL A 1 261 ? 15.169 -25.945 25.980 1.00 98.62 261 VAL A N 1
ATOM 2079 C CA . VAL A 1 261 ? 13.782 -25.501 26.176 1.00 98.62 261 VAL A CA 1
ATOM 2080 C C . VAL A 1 261 ? 13.703 -23.991 26.011 1.00 98.62 261 VAL A C 1
ATOM 2082 O O . VAL A 1 261 ? 14.418 -23.260 26.700 1.00 98.62 261 VAL A O 1
ATOM 2085 N N . GLY A 1 262 ? 12.831 -23.524 25.118 1.00 97.69 262 GLY A N 1
ATOM 2086 C CA . GLY A 1 262 ? 12.507 -22.105 24.992 1.00 97.69 262 GLY A CA 1
ATOM 2087 C C . GLY A 1 262 ? 11.498 -21.653 26.046 1.00 97.69 262 GLY A C 1
ATOM 2088 O O . GLY A 1 262 ? 10.596 -22.395 26.436 1.00 97.69 262 GLY A O 1
ATOM 2089 N N . LEU A 1 263 ? 11.661 -20.424 26.528 1.00 96.06 263 LEU A N 1
ATOM 2090 C CA . LEU A 1 263 ? 10.799 -19.795 27.517 1.00 96.06 263 LEU A CA 1
ATOM 2091 C C . LEU A 1 263 ? 10.318 -18.433 27.040 1.00 96.06 263 LEU A C 1
ATOM 2093 O O . LEU A 1 263 ? 11.103 -17.622 26.546 1.00 96.06 263 LEU A O 1
ATOM 2097 N N . SER A 1 264 ? 9.041 -18.176 27.297 1.00 93.56 264 SER A N 1
ATOM 2098 C CA . SER A 1 264 ? 8.362 -16.911 27.046 1.00 93.56 264 SER A CA 1
ATOM 2099 C C . SER A 1 264 ? 7.791 -16.338 28.339 1.00 93.56 264 SER A C 1
ATOM 2101 O O . SER A 1 264 ? 7.396 -17.068 29.252 1.00 93.56 264 SER A O 1
ATOM 2103 N N . GLN A 1 265 ? 7.698 -15.015 28.414 1.00 89.12 265 GLN A N 1
ATOM 2104 C CA . GLN A 1 265 ? 6.929 -14.355 29.462 1.00 89.12 265 GLN A CA 1
ATOM 2105 C C . GLN A 1 265 ? 5.424 -14.481 29.159 1.00 89.12 265 GLN A C 1
ATOM 2107 O O . GLN A 1 265 ? 5.015 -14.264 28.016 1.00 89.12 265 GLN A O 1
ATOM 2112 N N . PRO A 1 266 ? 4.577 -14.809 30.152 1.00 72.38 266 PRO A N 1
ATOM 2113 C CA . PRO A 1 266 ? 3.127 -14.735 30.004 1.00 72.38 266 PRO A CA 1
ATOM 2114 C C . PRO A 1 266 ? 2.700 -13.307 29.632 1.00 72.38 266 PRO A C 1
ATOM 2116 O O . PRO A 1 266 ? 3.227 -12.333 30.172 1.00 72.38 266 PRO A O 1
ATOM 2119 N N . ARG A 1 267 ? 1.749 -13.154 28.702 1.00 64.69 267 ARG A N 1
ATOM 2120 C CA . ARG A 1 267 ? 1.297 -11.832 28.234 1.00 64.69 267 ARG A CA 1
ATOM 2121 C C . ARG A 1 267 ? 0.587 -11.065 29.355 1.00 64.69 267 ARG A C 1
ATOM 2123 O O . ARG A 1 267 ? -0.498 -11.451 29.783 1.00 64.69 267 ARG A O 1
ATOM 2130 N N . GLY A 1 268 ? 1.138 -9.924 29.765 1.00 47.22 268 GLY A N 1
ATOM 2131 C CA . GLY A 1 268 ? 0.425 -8.948 30.590 1.00 47.22 268 GLY A CA 1
ATOM 2132 C C . GLY A 1 268 ? -0.599 -8.181 29.750 1.00 47.22 268 GLY A C 1
ATOM 2133 O O . GLY A 1 268 ? -0.248 -7.180 29.137 1.00 47.22 268 GLY A O 1
ATOM 2134 N N . GLY A 1 269 ? -1.845 -8.663 29.688 1.00 43.31 269 GLY A N 1
ATOM 2135 C CA . GLY A 1 269 ? -2.974 -7.949 29.062 1.00 43.31 269 GLY A CA 1
ATOM 2136 C C . GLY A 1 269 ? -3.778 -8.733 28.019 1.00 43.31 269 GLY A C 1
ATOM 2137 O O . GLY A 1 269 ? -4.868 -8.305 27.653 1.00 43.31 269 GLY A O 1
ATOM 2138 N N . ASP A 1 270 ? -3.297 -9.895 27.572 1.00 46.09 270 ASP A N 1
ATOM 2139 C CA . ASP A 1 270 ? -3.999 -10.745 26.603 1.00 46.09 270 ASP A CA 1
ATOM 2140 C C . ASP A 1 270 ? -4.716 -11.896 27.330 1.00 46.09 270 ASP A C 1
ATOM 2142 O O . ASP A 1 270 ? -4.107 -12.611 28.131 1.00 46.09 270 ASP A O 1
ATOM 2146 N N . ARG A 1 271 ? -6.015 -12.100 27.060 1.00 48.78 271 ARG A N 1
ATOM 2147 C CA . ARG A 1 271 ? -6.835 -13.146 27.709 1.00 48.78 271 ARG A CA 1
ATOM 2148 C C . ARG A 1 271 ? -6.299 -14.560 27.464 1.00 48.78 271 ARG A C 1
ATOM 2150 O O . ARG A 1 271 ? -6.712 -15.466 28.179 1.00 48.78 271 ARG A O 1
ATOM 2157 N N . THR A 1 272 ? -5.400 -14.748 26.490 1.00 51.81 272 THR A N 1
ATOM 2158 C CA . THR A 1 272 ? -4.887 -16.047 26.011 1.00 51.81 272 THR A CA 1
ATOM 2159 C C . THR A 1 272 ? -3.807 -16.690 26.899 1.00 51.81 272 THR A C 1
ATOM 2161 O O . THR A 1 272 ? -3.700 -17.916 26.906 1.00 51.81 272 THR A O 1
ATOM 2164 N N . PHE A 1 273 ? -3.085 -15.925 27.728 1.00 54.50 273 PHE A N 1
ATOM 2165 C CA . PHE A 1 273 ? -2.031 -16.460 28.620 1.00 54.50 273 PHE A CA 1
ATOM 2166 C C . PHE A 1 273 ? -2.192 -16.081 30.100 1.00 54.50 273 PHE A C 1
ATOM 2168 O O . PHE A 1 273 ? -1.346 -16.443 30.909 1.00 54.50 273 PHE A O 1
ATOM 2175 N N . SER A 1 274 ? -3.269 -15.381 30.463 1.00 60.47 274 SER A N 1
ATOM 2176 C CA . SER A 1 274 ? -3.608 -15.079 31.855 1.00 60.47 274 SER A CA 1
ATOM 2177 C C . SER A 1 274 ? -4.431 -16.197 32.501 1.00 60.47 274 SER A C 1
ATOM 2179 O O . SER A 1 274 ? -5.274 -16.820 31.846 1.00 60.47 274 SER A O 1
ATOM 2181 N N . GLY A 1 275 ? -4.206 -16.445 33.797 1.00 68.81 275 GLY A N 1
ATOM 2182 C CA . GLY A 1 275 ? -4.981 -17.419 34.570 1.00 68.81 275 GLY A CA 1
ATOM 2183 C C . GLY A 1 275 ? -4.570 -18.871 34.316 1.00 68.81 275 GLY A C 1
ATOM 2184 O O . GLY A 1 275 ? -5.399 -19.779 34.450 1.00 68.81 275 GLY A O 1
ATOM 2185 N N . LEU A 1 276 ? -3.309 -19.095 33.939 1.00 86.00 276 LEU A N 1
ATOM 2186 C CA . LEU A 1 276 ? -2.725 -20.427 33.790 1.00 86.00 276 LEU A CA 1
ATOM 2187 C C . LEU A 1 276 ? -2.199 -20.934 35.147 1.00 86.00 276 LEU A C 1
ATOM 2189 O O . LEU A 1 276 ? -1.783 -20.124 35.972 1.00 86.00 276 LEU A O 1
ATOM 2193 N N . PRO A 1 277 ? -2.151 -22.259 35.383 1.00 91.94 277 PRO A N 1
ATOM 2194 C CA . PRO A 1 277 ? -1.513 -22.835 36.575 1.00 91.94 277 PRO A CA 1
ATOM 2195 C C . PRO A 1 277 ? -0.063 -22.371 36.809 1.00 91.94 277 PRO A C 1
ATOM 2197 O O . PRO A 1 277 ? 0.427 -22.389 37.936 1.00 91.94 277 PRO A O 1
ATOM 2200 N N . LEU A 1 278 ? 0.626 -21.941 35.751 1.00 91.81 278 LEU A N 1
ATOM 2201 C CA . LEU A 1 278 ? 1.956 -21.344 35.804 1.00 91.81 278 LEU A CA 1
ATOM 2202 C C . LEU A 1 278 ? 2.025 -20.125 36.738 1.00 91.81 278 LEU A C 1
ATOM 2204 O O . LEU A 1 278 ? 3.006 -19.998 37.465 1.00 91.81 278 LEU A O 1
ATOM 2208 N N . ASP A 1 279 ? 1.005 -19.261 36.756 1.00 87.88 279 ASP A N 1
ATOM 2209 C CA . ASP A 1 279 ? 0.984 -18.063 37.611 1.00 87.88 279 ASP A CA 1
ATOM 2210 C C . ASP A 1 279 ? 1.025 -18.457 39.102 1.00 87.88 279 ASP A C 1
ATOM 2212 O O . ASP A 1 279 ? 1.778 -17.885 39.903 1.00 87.88 279 ASP A O 1
ATOM 2216 N N . ASP A 1 280 ? 0.271 -19.506 39.451 1.00 88.31 280 ASP A N 1
ATOM 2217 C CA . ASP A 1 280 ? 0.213 -20.079 40.796 1.00 88.31 280 ASP A CA 1
ATOM 2218 C C . ASP A 1 280 ? 1.568 -20.707 41.176 1.00 88.31 280 ASP A C 1
ATOM 2220 O O . ASP A 1 280 ? 2.082 -20.481 42.273 1.00 88.31 280 ASP A O 1
ATOM 2224 N N . LEU A 1 281 ? 2.188 -21.458 40.257 1.00 90.56 281 LEU A N 1
ATOM 2225 C CA . LEU A 1 281 ? 3.476 -22.129 40.479 1.00 90.56 281 LEU A CA 1
ATOM 2226 C C . LEU A 1 281 ? 4.659 -21.157 40.580 1.00 90.56 281 LEU A C 1
ATOM 2228 O O . LEU A 1 281 ? 5.537 -21.355 41.421 1.00 90.56 281 LEU A O 1
ATOM 2232 N N . LEU A 1 282 ? 4.688 -20.104 39.757 1.00 91.00 282 LEU A N 1
ATOM 2233 C CA . LEU A 1 282 ? 5.688 -19.033 39.836 1.00 91.00 282 LEU A CA 1
ATOM 2234 C C . LEU A 1 282 ? 5.623 -18.331 41.196 1.00 91.00 282 LEU A C 1
ATOM 2236 O O . LEU A 1 282 ? 6.656 -18.142 41.840 1.00 91.00 282 LEU A O 1
ATOM 2240 N N . SER A 1 283 ? 4.406 -18.036 41.662 1.00 88.50 283 SER A N 1
ATOM 2241 C CA . SER A 1 283 ? 4.163 -17.433 42.975 1.00 88.50 283 SER A CA 1
ATOM 2242 C C . SER A 1 283 ? 4.583 -18.362 44.121 1.00 88.50 283 SER A C 1
ATOM 2244 O O . SER A 1 283 ? 5.284 -17.934 45.033 1.00 88.50 283 SER A O 1
ATOM 2246 N N . GLN A 1 284 ? 4.225 -19.651 44.062 1.00 92.50 284 GLN A N 1
ATOM 2247 C CA . GLN A 1 284 ? 4.623 -20.648 45.071 1.00 92.50 284 GLN A CA 1
ATOM 2248 C C . GLN A 1 284 ? 6.142 -20.845 45.156 1.00 92.50 284 GLN A C 1
ATOM 2250 O O . GLN A 1 284 ? 6.664 -21.161 46.224 1.00 92.50 284 GLN A O 1
ATOM 2255 N N . LYS A 1 285 ? 6.854 -20.685 44.036 1.00 91.44 285 LYS A N 1
ATOM 2256 C CA . LYS A 1 285 ? 8.313 -20.838 43.946 1.00 91.44 285 LYS A CA 1
ATOM 2257 C C . LYS A 1 285 ? 9.080 -19.519 44.095 1.00 91.44 285 LYS A C 1
ATOM 2259 O O . LYS A 1 285 ? 10.289 -19.522 43.872 1.00 91.44 285 LYS A O 1
ATOM 2264 N N . ASP A 1 286 ? 8.395 -18.428 44.450 1.00 91.38 286 ASP A N 1
ATOM 2265 C CA . ASP A 1 286 ? 8.957 -17.082 44.632 1.00 91.38 286 ASP A CA 1
ATOM 2266 C C . ASP A 1 286 ? 9.863 -16.653 43.464 1.00 91.38 286 ASP A C 1
ATOM 2268 O O . ASP A 1 286 ? 11.036 -16.297 43.612 1.00 91.38 286 ASP A O 1
ATOM 2272 N N . THR A 1 287 ? 9.345 -16.776 42.239 1.00 91.06 287 THR A N 1
ATOM 2273 C CA . THR A 1 287 ? 10.111 -16.445 41.038 1.00 91.06 287 THR A CA 1
ATOM 2274 C C . THR A 1 287 ? 9.274 -15.738 39.982 1.00 91.06 287 THR A C 1
ATOM 2276 O O . THR A 1 287 ? 8.062 -15.900 39.904 1.00 91.06 287 THR A O 1
ATOM 2279 N N . GLN A 1 288 ? 9.941 -14.934 39.156 1.00 88.00 288 GLN A N 1
ATOM 2280 C CA . GLN A 1 288 ? 9.322 -14.180 38.067 1.00 88.00 288 GLN A CA 1
ATOM 2281 C C . GLN A 1 288 ? 9.497 -14.915 36.731 1.00 88.00 288 GLN A C 1
ATOM 2283 O O . GLN A 1 288 ? 10.529 -15.575 36.541 1.00 88.00 288 GLN A O 1
ATOM 2288 N N . PRO A 1 289 ? 8.538 -14.785 35.794 1.00 89.88 289 PRO A N 1
ATOM 2289 C CA . PRO A 1 289 ? 8.640 -15.407 34.482 1.00 89.88 289 PRO A CA 1
ATOM 2290 C C . PRO A 1 289 ? 9.791 -14.816 33.660 1.00 89.88 289 PRO A C 1
ATOM 2292 O O . PRO A 1 289 ? 10.088 -13.619 33.723 1.00 89.88 289 PRO A O 1
ATOM 2295 N N . ARG A 1 290 ? 10.439 -15.659 32.854 1.00 91.06 290 ARG A N 1
ATOM 2296 C CA . ARG A 1 290 ? 11.639 -15.312 32.080 1.00 91.06 290 ARG A CA 1
ATOM 2297 C C . ARG A 1 290 ? 11.442 -15.610 30.599 1.00 91.06 290 ARG A C 1
ATOM 2299 O O . ARG A 1 290 ? 10.788 -16.585 30.250 1.00 91.06 290 ARG A O 1
ATOM 2306 N N . CYS A 1 291 ? 12.061 -14.793 29.750 1.00 94.50 291 CYS A N 1
ATOM 2307 C CA . CYS A 1 291 ? 12.217 -15.063 28.323 1.00 94.50 291 CYS A CA 1
ATOM 2308 C C . CYS A 1 291 ? 13.647 -15.563 28.058 1.00 94.50 291 CYS A C 1
ATOM 2310 O O . CYS A 1 291 ? 14.604 -14.981 28.584 1.00 94.50 291 CYS A O 1
ATOM 2312 N N . GLY A 1 292 ? 13.808 -16.638 27.282 1.00 95.94 292 GLY A N 1
ATOM 2313 C CA . GLY A 1 292 ? 15.125 -17.175 26.925 1.00 95.94 292 GLY A CA 1
ATOM 2314 C C . GLY A 1 292 ? 15.191 -18.694 26.772 1.00 95.94 292 GLY A C 1
ATOM 2315 O O . GLY A 1 292 ? 14.194 -19.325 26.450 1.00 95.94 292 GLY A O 1
ATOM 2316 N N . LEU A 1 293 ? 16.370 -19.285 26.975 1.00 98.00 293 LEU A N 1
ATOM 2317 C CA . LEU A 1 293 ? 16.635 -20.716 26.782 1.00 98.00 293 LEU A CA 1
ATOM 2318 C C . LEU A 1 293 ? 17.123 -21.370 28.079 1.00 98.00 293 LEU A C 1
ATOM 2320 O O . LEU A 1 293 ? 17.939 -20.788 28.798 1.00 98.00 293 LEU A O 1
ATOM 2324 N N . LEU A 1 294 ? 16.684 -22.603 28.340 1.00 98.25 294 LEU A N 1
ATOM 2325 C CA . LEU A 1 294 ? 17.219 -23.476 29.388 1.00 98.25 294 LEU A CA 1
ATOM 2326 C C . LEU A 1 294 ? 17.867 -24.718 28.786 1.00 98.25 294 LEU A C 1
ATOM 2328 O O . LEU A 1 294 ? 17.308 -25.328 27.875 1.00 98.25 294 LEU A O 1
ATOM 2332 N N . ILE A 1 295 ? 19.016 -25.107 29.339 1.00 98.25 295 ILE A N 1
ATOM 2333 C CA . ILE A 1 295 ? 19.729 -26.331 28.980 1.00 98.25 295 ILE A CA 1
ATOM 2334 C C . ILE A 1 295 ? 19.613 -27.309 30.146 1.00 98.25 295 ILE A C 1
ATOM 2336 O O . ILE A 1 295 ? 20.175 -27.068 31.214 1.00 98.25 295 ILE A O 1
ATOM 2340 N N . ILE A 1 296 ? 18.870 -28.394 29.953 1.00 98.56 296 ILE A N 1
ATOM 2341 C CA . ILE A 1 296 ? 18.495 -29.338 31.013 1.00 98.56 296 ILE A CA 1
ATOM 2342 C C . ILE A 1 296 ? 19.156 -30.687 30.745 1.00 98.56 296 ILE A C 1
ATOM 2344 O O . ILE A 1 296 ? 19.025 -31.232 29.652 1.00 98.56 296 ILE A O 1
ATOM 2348 N N . ASP A 1 297 ? 19.846 -31.243 31.736 1.00 97.56 297 ASP A N 1
ATOM 2349 C CA . ASP A 1 297 ? 20.392 -32.600 31.663 1.00 97.56 297 ASP A CA 1
ATOM 2350 C C . ASP A 1 297 ? 19.276 -33.644 31.835 1.00 97.56 297 ASP A C 1
ATOM 2352 O O . ASP A 1 297 ? 18.553 -33.637 32.831 1.00 97.56 297 ASP A O 1
ATOM 2356 N N . LEU A 1 298 ? 19.135 -34.556 30.870 1.00 97.25 298 LEU A N 1
ATOM 2357 C CA . LEU A 1 298 ? 18.036 -35.529 30.834 1.00 97.25 298 LEU A CA 1
ATOM 2358 C C . LEU A 1 298 ? 18.117 -36.616 31.906 1.00 97.25 298 LEU A C 1
ATOM 2360 O O . LEU A 1 298 ? 17.097 -37.223 32.229 1.00 97.25 298 LEU A O 1
ATOM 2364 N N . ASN A 1 299 ? 19.307 -36.890 32.436 1.00 94.25 299 ASN A N 1
ATOM 2365 C CA . ASN A 1 299 ? 19.487 -37.930 33.445 1.00 94.25 299 ASN A CA 1
ATOM 2366 C C . ASN A 1 299 ? 19.122 -37.413 34.835 1.00 94.25 299 ASN A C 1
ATOM 2368 O O . ASN A 1 299 ? 18.607 -38.162 35.661 1.00 94.25 299 ASN A O 1
ATOM 2372 N N . THR A 1 300 ? 19.419 -36.139 35.096 1.00 96.31 300 THR A N 1
ATOM 2373 C CA . THR A 1 300 ? 19.273 -35.530 36.425 1.00 96.31 300 THR A CA 1
ATOM 2374 C C . THR A 1 300 ? 18.071 -34.597 36.545 1.00 96.31 300 THR A C 1
ATOM 2376 O O . THR A 1 300 ? 17.618 -34.343 37.657 1.00 96.31 300 THR A O 1
ATOM 2379 N N . GLY A 1 301 ? 17.567 -34.060 35.430 1.00 95.50 301 GLY A N 1
ATOM 2380 C CA . GLY A 1 301 ? 16.541 -33.013 35.410 1.00 95.50 301 GLY A CA 1
ATOM 2381 C C . GLY A 1 301 ? 17.046 -31.636 35.856 1.00 95.50 301 GLY A C 1
ATOM 2382 O O . GLY A 1 301 ? 16.252 -30.713 36.045 1.00 95.50 301 GLY A O 1
ATOM 2383 N N . VAL A 1 302 ? 18.358 -31.471 36.040 1.00 96.25 302 VAL A N 1
ATOM 2384 C CA . VAL A 1 302 ? 18.958 -30.209 36.482 1.00 96.25 302 VAL A CA 1
ATOM 2385 C C . VAL A 1 302 ? 19.180 -29.283 35.287 1.00 96.25 302 VAL A C 1
ATOM 2387 O O . VAL A 1 302 ? 19.740 -29.683 34.265 1.00 96.25 302 VAL A O 1
ATOM 2390 N N . THR A 1 303 ? 18.787 -28.016 35.434 1.00 96.81 303 THR A N 1
ATOM 2391 C CA . THR A 1 303 ? 19.164 -26.942 34.506 1.00 96.81 303 THR A CA 1
ATOM 2392 C C . THR A 1 303 ? 20.649 -26.626 34.674 1.00 96.81 303 THR A C 1
ATOM 2394 O O . THR A 1 303 ? 21.041 -26.021 35.671 1.00 96.81 303 THR A O 1
ATOM 2397 N N . LEU A 1 304 ? 21.468 -27.026 33.703 1.00 96.31 304 LEU A N 1
ATOM 2398 C CA . LEU A 1 304 ? 22.915 -26.799 33.704 1.00 96.31 304 LEU A CA 1
ATOM 2399 C C . LEU A 1 304 ? 23.275 -25.376 33.282 1.00 96.31 304 LEU A C 1
ATOM 2401 O O . LEU A 1 304 ? 24.077 -24.723 33.943 1.00 96.31 304 LEU A O 1
ATOM 2405 N N . HIS A 1 305 ? 22.657 -24.896 32.202 1.00 97.69 305 HIS A N 1
ATOM 2406 C CA . HIS A 1 305 ? 22.940 -23.580 31.635 1.00 97.69 305 HIS A CA 1
ATOM 2407 C C . HIS A 1 305 ? 21.658 -22.845 31.249 1.00 97.69 305 HIS A C 1
ATOM 2409 O O . HIS A 1 305 ? 20.597 -23.452 31.065 1.00 97.69 305 HIS A O 1
ATOM 2415 N N . TRP A 1 306 ? 21.750 -21.526 31.111 1.00 97.19 306 TRP A N 1
ATOM 2416 C CA . TRP A 1 306 ? 20.642 -20.679 30.692 1.00 97.19 306 TRP A CA 1
ATOM 2417 C C . TRP A 1 306 ? 21.108 -19.465 29.887 1.00 97.19 306 TRP A C 1
ATOM 2419 O O . TRP A 1 306 ? 22.179 -18.904 30.116 1.00 97.19 306 TRP A O 1
ATOM 2429 N N . LEU A 1 307 ? 20.235 -19.014 28.988 1.00 96.50 307 LEU A N 1
ATOM 2430 C CA . LEU A 1 307 ? 20.314 -17.735 28.287 1.00 96.50 307 LEU A CA 1
ATOM 2431 C C . LEU A 1 307 ? 19.036 -16.951 28.599 1.00 96.50 307 LEU A C 1
ATOM 2433 O O . LEU A 1 307 ? 17.943 -17.474 28.430 1.00 96.50 307 LEU A O 1
ATOM 2437 N N . ARG A 1 308 ? 19.157 -15.707 29.050 1.00 94.88 308 ARG A N 1
ATOM 2438 C CA . ARG A 1 308 ? 18.061 -14.766 29.291 1.00 94.88 308 ARG A CA 1
ATOM 2439 C C . ARG A 1 308 ? 18.070 -13.679 28.236 1.00 94.88 308 ARG A C 1
ATOM 2441 O O . ARG A 1 308 ? 19.128 -13.181 27.846 1.00 94.88 308 ARG A O 1
ATOM 2448 N N . ILE A 1 309 ? 16.868 -13.306 27.829 1.00 93.88 309 ILE A N 1
ATOM 2449 C CA . ILE A 1 309 ? 16.610 -12.272 26.842 1.00 93.88 309 ILE A CA 1
ATOM 2450 C C . ILE A 1 309 ? 15.752 -11.206 27.519 1.00 93.88 309 ILE A C 1
ATOM 2452 O O . ILE A 1 309 ? 14.673 -11.503 28.029 1.00 93.88 309 ILE A O 1
ATOM 2456 N N . GLU A 1 310 ? 16.252 -9.976 27.555 1.00 88.69 310 GLU A N 1
ATOM 2457 C CA . GLU A 1 310 ? 15.583 -8.830 28.173 1.00 88.69 310 GLU A CA 1
ATOM 2458 C C . GLU A 1 310 ? 15.366 -7.715 27.142 1.00 88.69 310 GLU A C 1
ATOM 2460 O O . GLU A 1 310 ? 16.140 -7.553 26.194 1.00 88.69 310 GLU A O 1
ATOM 2465 N N . GLY A 1 311 ? 14.318 -6.914 27.331 1.00 85.56 311 GLY A N 1
ATOM 2466 C CA . GLY A 1 311 ? 13.965 -5.814 26.434 1.00 85.56 311 GLY A CA 1
ATOM 2467 C C . GLY A 1 311 ? 12.824 -6.177 25.487 1.00 85.56 311 GLY A C 1
ATOM 2468 O O . GLY A 1 311 ? 11.744 -6.550 25.930 1.00 85.56 311 GLY A O 1
ATOM 2469 N N . THR A 1 312 ? 13.041 -6.014 24.181 1.00 82.25 312 THR A N 1
ATOM 2470 C CA . THR A 1 312 ? 11.980 -6.061 23.157 1.00 82.25 312 THR A CA 1
ATOM 2471 C C . THR A 1 312 ? 11.465 -7.465 22.831 1.00 82.25 312 THR A C 1
ATOM 2473 O O . THR A 1 312 ? 10.374 -7.583 22.278 1.00 82.25 312 THR A O 1
ATOM 2476 N N . ILE A 1 313 ? 12.211 -8.524 23.169 1.00 88.62 313 ILE A N 1
ATOM 2477 C CA . ILE A 1 313 ? 11.775 -9.916 22.992 1.00 88.62 313 ILE A CA 1
ATOM 2478 C C . ILE A 1 313 ? 11.289 -10.465 24.329 1.00 88.62 313 ILE A C 1
ATOM 2480 O O . ILE A 1 313 ? 12.085 -10.771 25.216 1.00 88.62 313 ILE A O 1
ATOM 2484 N N . THR A 1 314 ? 9.984 -10.665 24.434 1.00 89.56 314 THR A N 1
ATOM 2485 C CA . THR A 1 314 ? 9.337 -11.291 25.596 1.00 89.56 314 THR A CA 1
ATOM 2486 C C . THR A 1 314 ? 8.775 -12.679 25.280 1.00 89.56 314 THR A C 1
ATOM 2488 O O . THR A 1 314 ? 8.385 -13.397 26.197 1.00 89.56 314 THR A O 1
ATOM 2491 N N . GLU A 1 315 ? 8.768 -13.084 24.004 1.00 89.56 315 GLU A N 1
ATOM 2492 C CA . GLU A 1 315 ? 8.168 -14.334 23.529 1.00 89.56 315 GLU A CA 1
ATOM 2493 C C . GLU A 1 315 ? 9.070 -15.036 22.497 1.00 89.56 315 GLU A C 1
ATOM 2495 O O . GLU A 1 315 ? 9.370 -14.482 21.433 1.00 89.56 315 GLU A O 1
ATOM 2500 N N . LEU A 1 316 ? 9.469 -16.271 22.812 1.00 94.19 316 LEU A N 1
ATOM 2501 C CA . LEU A 1 316 ? 10.023 -17.251 21.880 1.00 94.19 316 LEU A CA 1
ATOM 2502 C C . LEU A 1 316 ? 8.914 -18.173 21.368 1.00 94.19 316 LEU A C 1
ATOM 2504 O O . LEU A 1 316 ? 7.954 -18.471 22.086 1.00 94.19 316 LEU A O 1
ATOM 2508 N N . TYR A 1 317 ? 9.050 -18.628 20.126 1.00 94.88 317 TYR A N 1
ATOM 2509 C CA . TYR A 1 317 ? 8.062 -19.498 19.503 1.00 94.88 317 TYR A CA 1
ATOM 2510 C C . TYR A 1 317 ? 8.552 -20.938 19.362 1.00 94.88 317 TYR A C 1
ATOM 2512 O O . TYR A 1 317 ? 7.894 -21.851 19.856 1.00 94.88 317 TYR A O 1
ATOM 2520 N N . ASP A 1 318 ? 9.707 -21.142 18.733 1.00 97.06 318 ASP A N 1
ATOM 2521 C CA . ASP A 1 318 ? 10.320 -22.461 18.589 1.00 97.06 318 ASP A CA 1
ATOM 2522 C C . ASP A 1 318 ? 11.850 -22.383 18.700 1.00 97.06 318 ASP A C 1
ATOM 2524 O O . ASP A 1 318 ? 12.436 -21.301 18.588 1.00 97.06 318 ASP A O 1
ATOM 2528 N N . VAL A 1 319 ? 12.497 -23.524 18.953 1.00 97.75 319 VAL A N 1
ATOM 2529 C CA . VAL A 1 319 ? 13.949 -23.635 19.158 1.00 97.75 319 VAL A CA 1
ATOM 2530 C C . VAL A 1 319 ? 14.519 -24.821 18.385 1.00 97.75 319 VAL A C 1
ATOM 2532 O O . VAL A 1 319 ? 13.900 -25.876 18.281 1.00 97.75 319 VAL A O 1
ATOM 2535 N N . GLY A 1 320 ? 15.740 -24.673 17.882 1.00 97.25 320 GLY A N 1
ATOM 2536 C CA . GLY A 1 320 ? 16.438 -25.717 17.142 1.00 97.25 320 GLY A CA 1
ATOM 2537 C C . GLY A 1 320 ? 17.929 -25.758 17.456 1.00 97.25 320 GLY A C 1
ATOM 2538 O O . GLY A 1 320 ? 18.529 -24.762 17.860 1.00 97.25 320 GLY A O 1
ATOM 2539 N N . VAL A 1 321 ? 18.536 -26.925 17.251 1.00 97.88 321 VAL A N 1
ATOM 2540 C CA . VAL A 1 321 ? 19.983 -27.141 17.381 1.00 97.88 321 VAL A CA 1
ATOM 2541 C C . VAL A 1 321 ? 20.581 -27.278 15.986 1.00 97.88 321 VAL A C 1
ATOM 2543 O O . VAL A 1 321 ? 20.032 -27.989 15.148 1.00 97.88 321 VAL A O 1
ATOM 2546 N N . ILE A 1 322 ? 21.715 -26.621 15.748 1.00 97.44 322 ILE A N 1
ATOM 2547 C CA . ILE A 1 322 ? 22.504 -26.726 14.517 1.00 97.44 322 ILE A CA 1
ATOM 2548 C C . ILE A 1 322 ? 23.840 -27.404 14.867 1.00 97.44 322 ILE A C 1
ATOM 2550 O O . ILE A 1 322 ? 24.740 -26.750 15.406 1.00 97.44 322 ILE A O 1
ATOM 2554 N N . PRO A 1 323 ? 23.978 -28.720 14.618 1.00 94.94 323 PRO A N 1
ATOM 2555 C CA . PRO A 1 323 ? 25.204 -29.460 14.902 1.00 94.94 323 PRO A CA 1
ATOM 2556 C C . PRO A 1 323 ? 26.382 -29.047 14.016 1.00 94.94 323 PRO A C 1
ATOM 2558 O O . PRO A 1 323 ? 26.202 -28.705 12.850 1.00 94.94 323 PRO A O 1
ATOM 2561 N N . GLY A 1 324 ? 27.602 -29.139 14.549 1.00 91.19 324 GLY A N 1
ATOM 2562 C CA . GLY A 1 324 ? 28.833 -28.917 13.781 1.00 91.19 324 GLY A CA 1
ATOM 2563 C C . GLY A 1 324 ? 29.025 -27.471 13.319 1.00 91.19 324 GLY A C 1
ATOM 2564 O O . GLY A 1 324 ? 29.761 -27.226 12.368 1.00 91.19 324 GLY A O 1
ATOM 2565 N N . CYS A 1 325 ? 28.346 -26.530 13.973 1.00 90.75 325 CYS A N 1
ATOM 2566 C CA . CYS A 1 325 ? 28.334 -25.118 13.630 1.00 90.75 325 CYS A CA 1
ATOM 2567 C C . CYS A 1 325 ? 28.747 -24.296 14.846 1.00 90.75 325 CYS A C 1
ATOM 2569 O O . CYS A 1 325 ? 28.121 -24.412 15.902 1.00 90.75 325 CYS A O 1
ATOM 2571 N N . ASN A 1 326 ? 29.752 -23.434 14.703 1.00 91.88 326 ASN A N 1
ATOM 2572 C CA . ASN A 1 326 ? 30.141 -22.505 15.758 1.00 91.88 326 ASN A CA 1
ATOM 2573 C C . ASN A 1 326 ? 29.487 -21.143 15.556 1.00 91.88 326 ASN A C 1
ATOM 2575 O O . ASN A 1 326 ? 29.063 -20.532 16.529 1.00 91.88 326 ASN A O 1
ATOM 2579 N N . ARG A 1 327 ? 29.393 -20.644 14.321 1.00 94.75 327 ARG A N 1
ATOM 2580 C CA . ARG A 1 327 ? 28.968 -19.271 14.051 1.00 94.75 327 ARG A CA 1
ATOM 2581 C C . ARG A 1 327 ? 28.125 -19.177 12.771 1.00 94.75 327 ARG A C 1
ATOM 2583 O O . ARG A 1 327 ? 28.641 -18.773 11.728 1.00 94.75 327 ARG A O 1
ATOM 2590 N N . PRO A 1 328 ? 26.816 -19.467 12.857 1.00 96.31 328 PRO A N 1
ATOM 2591 C CA . PRO A 1 328 ? 25.916 -19.409 11.717 1.00 96.31 328 PRO A CA 1
ATOM 2592 C C . PRO A 1 328 ? 25.400 -17.993 11.459 1.00 96.31 328 PRO A C 1
ATOM 2594 O O . PRO A 1 328 ? 25.228 -17.186 12.376 1.00 96.31 328 PRO A O 1
ATOM 2597 N N . MET A 1 329 ? 25.083 -17.716 10.197 1.00 94.94 329 MET A N 1
ATOM 2598 C CA . MET A 1 329 ? 24.284 -16.563 9.782 1.00 94.94 329 MET A CA 1
ATOM 2599 C C . MET A 1 329 ? 23.275 -16.950 8.703 1.00 94.94 329 MET A C 1
ATOM 2601 O O . MET A 1 329 ? 23.387 -18.001 8.073 1.00 94.94 329 MET A O 1
ATOM 2605 N N . SER A 1 330 ? 22.301 -16.074 8.456 1.00 94.00 330 SER A N 1
ATOM 2606 C CA . SER A 1 330 ? 21.317 -16.271 7.393 1.00 94.00 330 SER A CA 1
ATOM 2607 C C . SER A 1 330 ? 21.077 -15.007 6.569 1.00 94.00 330 SER A C 1
ATOM 2609 O O . SER A 1 330 ? 20.989 -13.895 7.093 1.00 94.00 330 SER A O 1
ATOM 2611 N N . LEU A 1 331 ? 20.938 -15.158 5.253 1.00 89.50 331 LEU A N 1
ATOM 2612 C CA . LEU A 1 331 ? 20.460 -14.078 4.395 1.00 89.50 331 LEU A CA 1
ATOM 2613 C C . LEU A 1 331 ? 18.933 -14.046 4.333 1.00 89.50 331 LEU A C 1
ATOM 2615 O O . LEU A 1 331 ? 18.259 -15.045 4.543 1.00 89.50 331 LEU A O 1
ATOM 2619 N N . GLY A 1 332 ? 18.390 -12.868 4.049 1.00 80.56 332 GLY A N 1
ATOM 2620 C CA . GLY A 1 332 ? 16.958 -12.654 3.868 1.00 80.56 332 GLY A CA 1
ATOM 2621 C C . GLY A 1 332 ? 16.709 -11.781 2.644 1.00 80.56 332 GLY A C 1
ATOM 2622 O O . GLY A 1 332 ? 17.641 -11.413 1.936 1.00 80.56 332 GLY A O 1
ATOM 2623 N N . PHE A 1 333 ? 15.452 -11.416 2.415 1.00 75.88 333 PHE A N 1
ATOM 2624 C CA . PHE A 1 333 ? 15.034 -10.659 1.225 1.00 75.88 333 PHE A CA 1
ATOM 2625 C C . PHE A 1 333 ? 15.178 -9.137 1.355 1.00 75.88 333 PHE A C 1
ATOM 2627 O O . PHE A 1 333 ? 14.800 -8.405 0.448 1.00 75.88 333 PHE A O 1
ATOM 2634 N N . GLN A 1 334 ? 15.658 -8.655 2.501 1.00 66.38 334 GLN A N 1
ATOM 2635 C CA . GLN A 1 334 ? 15.652 -7.232 2.844 1.00 66.38 334 GLN A CA 1
ATOM 2636 C C . GLN A 1 334 ? 16.995 -6.537 2.613 1.00 66.38 334 GLN A C 1
ATOM 2638 O O . GLN A 1 334 ? 17.057 -5.318 2.739 1.00 66.38 334 GLN A O 1
ATOM 2643 N N . THR A 1 335 ? 18.071 -7.279 2.330 1.00 70.94 335 THR A N 1
ATOM 2644 C CA . THR A 1 335 ? 19.412 -6.693 2.228 1.00 70.94 335 THR A CA 1
ATOM 2645 C C . THR A 1 335 ? 20.114 -7.082 0.918 1.00 70.94 335 THR A C 1
ATOM 2647 O O . THR A 1 335 ? 19.885 -8.191 0.424 1.00 70.94 335 THR A O 1
ATOM 2650 N N . PRO A 1 336 ? 20.957 -6.202 0.334 1.00 70.25 336 PRO A N 1
ATOM 2651 C CA . PRO A 1 336 ? 21.552 -6.414 -0.992 1.00 70.25 336 PRO A CA 1
ATOM 2652 C C . PRO A 1 336 ? 22.478 -7.635 -1.105 1.00 70.25 336 PRO A C 1
ATOM 2654 O O . PRO A 1 336 ? 22.766 -8.088 -2.208 1.00 70.25 336 PRO A O 1
ATOM 2657 N N . GLU A 1 337 ? 22.961 -8.201 0.006 1.00 73.44 337 GLU A N 1
ATOM 2658 C CA . GLU A 1 337 ? 23.896 -9.337 0.009 1.00 73.44 337 GLU A CA 1
ATOM 2659 C C . GLU A 1 337 ? 23.321 -10.565 -0.709 1.00 73.44 337 GLU A C 1
ATOM 2661 O O . GLU A 1 337 ? 24.073 -11.321 -1.325 1.00 73.44 337 GLU A O 1
ATOM 2666 N N . ILE A 1 338 ? 21.994 -10.750 -0.692 1.00 80.50 338 ILE A N 1
ATOM 2667 C CA . ILE A 1 338 ? 21.348 -11.859 -1.408 1.00 80.50 338 ILE A CA 1
ATOM 2668 C C . ILE A 1 338 ? 21.453 -11.718 -2.937 1.00 80.50 338 ILE A C 1
ATOM 2670 O O . ILE A 1 338 ? 21.419 -12.726 -3.636 1.00 80.50 338 ILE A O 1
ATOM 2674 N N . GLU A 1 339 ? 21.636 -10.499 -3.459 1.00 75.31 339 GLU A N 1
ATOM 2675 C CA . GLU A 1 339 ? 21.829 -10.237 -4.894 1.00 75.31 339 GLU A CA 1
ATOM 2676 C C . GLU A 1 339 ? 23.240 -10.625 -5.368 1.00 75.31 339 GLU A C 1
ATOM 2678 O O . GLU A 1 339 ? 23.450 -10.911 -6.546 1.00 75.31 339 GLU A O 1
ATOM 2683 N N . GLN A 1 340 ? 24.218 -10.639 -4.456 1.00 78.31 340 GLN A N 1
ATOM 2684 C CA . GLN A 1 340 ? 25.636 -10.819 -4.784 1.00 78.31 340 GLN A CA 1
ATOM 2685 C C . GLN A 1 340 ? 26.127 -12.256 -4.580 1.00 78.31 340 GLN A C 1
ATOM 2687 O O . GLN A 1 340 ? 27.079 -12.683 -5.237 1.00 78.31 340 GLN A O 1
ATOM 2692 N N . ILE A 1 341 ? 25.498 -13.022 -3.683 1.00 78.56 341 ILE A N 1
ATOM 2693 C CA . ILE A 1 341 ? 25.908 -14.401 -3.390 1.00 78.56 341 ILE A CA 1
ATOM 2694 C C . ILE A 1 341 ? 25.212 -15.374 -4.344 1.00 78.56 341 ILE A C 1
ATOM 2696 O O . ILE A 1 341 ? 24.149 -15.927 -4.058 1.00 78.56 341 ILE A O 1
ATOM 2700 N N . ILE A 1 342 ? 25.860 -15.607 -5.486 1.00 79.94 342 ILE A N 1
ATOM 2701 C CA . ILE A 1 342 ? 25.448 -16.595 -6.486 1.00 79.94 342 ILE A CA 1
ATOM 2702 C C . ILE A 1 342 ? 26.259 -17.878 -6.279 1.00 79.94 342 ILE A C 1
ATOM 2704 O O . ILE A 1 342 ? 27.476 -17.892 -6.451 1.00 79.94 342 ILE A O 1
ATOM 2708 N N . THR A 1 343 ? 25.580 -18.973 -5.938 1.00 77.94 343 THR A N 1
ATOM 2709 C CA . THR A 1 343 ? 26.185 -20.308 -5.825 1.00 77.94 343 THR A CA 1
ATOM 2710 C C . THR A 1 343 ? 25.801 -21.163 -7.025 1.00 77.94 343 THR A C 1
ATOM 2712 O O . THR A 1 343 ? 24.617 -21.276 -7.338 1.00 77.94 343 THR A O 1
ATOM 2715 N N . LEU A 1 344 ? 26.789 -21.770 -7.681 1.00 78.06 344 LEU A N 1
ATOM 2716 C CA . LEU A 1 344 ? 26.599 -22.668 -8.822 1.00 78.06 344 LEU A CA 1
ATOM 2717 C C . LEU A 1 344 ? 26.890 -24.112 -8.405 1.00 78.06 344 LEU A C 1
ATOM 2719 O O . LEU A 1 344 ? 27.778 -24.350 -7.586 1.00 78.06 344 LEU A O 1
ATOM 2723 N N . GLU A 1 345 ? 26.181 -25.075 -8.994 1.00 72.56 345 GLU A N 1
ATOM 2724 C CA . GLU A 1 345 ? 26.552 -26.486 -8.859 1.00 72.56 345 GLU A CA 1
ATOM 2725 C C . GLU A 1 345 ? 27.951 -26.744 -9.464 1.00 72.56 345 GLU A C 1
ATOM 2727 O O . GLU A 1 345 ? 28.342 -26.071 -10.426 1.00 72.56 345 GLU A O 1
ATOM 2732 N N . PRO A 1 346 ? 28.725 -27.715 -8.941 1.00 69.12 346 PRO A N 1
ATOM 2733 C CA . PRO A 1 346 ? 30.055 -28.024 -9.458 1.00 69.12 346 PRO A CA 1
ATOM 2734 C C . PRO A 1 346 ? 30.047 -28.361 -10.958 1.00 69.12 346 PRO A C 1
ATOM 2736 O O . PRO A 1 346 ? 29.352 -29.275 -11.402 1.00 69.12 346 PRO A O 1
ATOM 2739 N N . LEU A 1 347 ? 30.900 -27.677 -11.730 1.00 57.91 347 LEU A N 1
ATOM 2740 C CA . LEU A 1 347 ? 31.008 -27.802 -13.196 1.00 57.91 347 LEU A CA 1
ATOM 2741 C C . LEU A 1 347 ? 31.436 -29.201 -13.690 1.00 57.91 347 LEU A C 1
ATOM 2743 O O . LEU A 1 347 ? 31.334 -29.481 -14.883 1.00 57.91 347 LEU A O 1
ATOM 2747 N N . ALA A 1 348 ? 31.877 -30.098 -12.799 1.00 56.97 348 ALA A N 1
ATOM 2748 C CA . ALA A 1 348 ? 32.249 -31.480 -13.125 1.00 56.97 348 ALA A CA 1
ATOM 2749 C C . ALA A 1 348 ? 31.093 -32.299 -13.745 1.00 56.97 348 ALA A C 1
ATOM 2751 O O . ALA A 1 348 ? 31.320 -33.345 -14.347 1.00 56.97 348 ALA A O 1
ATOM 2752 N N . THR A 1 349 ? 29.851 -31.817 -13.652 1.00 50.53 349 THR A N 1
ATOM 2753 C CA . THR A 1 349 ? 28.667 -32.410 -14.295 1.00 50.53 349 THR A CA 1
ATOM 2754 C C . THR A 1 349 ? 28.509 -32.055 -15.783 1.00 50.53 349 THR A C 1
ATOM 2756 O O . THR A 1 349 ? 27.647 -32.636 -16.451 1.00 50.53 349 THR A O 1
ATOM 2759 N N . LEU A 1 350 ? 29.329 -31.138 -16.321 1.00 52.47 350 LEU A N 1
ATOM 2760 C CA . LEU A 1 350 ? 29.245 -30.642 -17.704 1.00 52.47 350 LEU A CA 1
ATOM 2761 C C . LEU A 1 350 ? 30.266 -31.276 -18.663 1.00 52.47 350 LEU A C 1
ATOM 2763 O O . LEU A 1 350 ? 30.097 -31.177 -19.882 1.00 52.47 350 LEU A O 1
ATOM 2767 N N . GLU A 1 351 ? 31.297 -31.963 -18.163 1.00 44.81 351 GLU A N 1
ATOM 2768 C CA . GLU A 1 351 ? 32.260 -32.659 -19.022 1.00 44.81 351 GLU A CA 1
ATOM 2769 C C . GLU A 1 351 ? 31.623 -33.917 -19.638 1.00 44.81 351 GLU A C 1
ATOM 2771 O O . GLU A 1 351 ? 31.422 -34.940 -18.990 1.00 44.81 351 GLU A O 1
ATOM 2776 N N . GLY A 1 352 ? 31.270 -33.835 -20.924 1.00 52.31 352 GLY A N 1
ATOM 2777 C CA . GLY A 1 352 ? 30.831 -34.982 -21.730 1.00 52.31 352 GLY A CA 1
ATOM 2778 C C . GLY A 1 352 ? 29.327 -35.085 -22.001 1.00 52.31 352 GLY A C 1
ATOM 2779 O O . GLY A 1 352 ? 28.928 -35.870 -22.865 1.00 52.31 352 GLY A O 1
ATOM 2780 N N . LYS A 1 353 ? 28.477 -34.260 -21.377 1.00 44.31 353 LYS A N 1
ATOM 2781 C CA . LYS A 1 353 ? 27.051 -34.181 -21.741 1.00 44.31 353 LYS A CA 1
ATOM 2782 C C . LYS A 1 353 ? 26.857 -33.259 -22.946 1.00 44.31 353 LYS A C 1
ATOM 2784 O O . LYS A 1 353 ? 26.574 -32.073 -22.811 1.00 44.31 353 LYS A O 1
ATOM 2789 N N . LYS A 1 354 ? 26.968 -33.814 -24.160 1.00 49.53 354 LYS A N 1
ATOM 2790 C CA . LYS A 1 354 ? 26.304 -33.204 -25.325 1.00 49.53 354 LYS A CA 1
ATOM 2791 C C . LYS A 1 354 ? 24.819 -33.086 -24.989 1.00 49.53 354 LYS A C 1
ATOM 2793 O O . LYS A 1 354 ? 24.216 -34.081 -24.597 1.00 49.53 354 LYS A O 1
ATOM 2798 N N . ILE A 1 355 ? 24.239 -31.900 -25.163 1.00 49.69 355 ILE A N 1
ATOM 2799 C CA . ILE A 1 355 ? 22.787 -31.711 -25.116 1.00 49.69 355 ILE A CA 1
ATOM 2800 C C . ILE A 1 355 ? 22.216 -32.540 -26.272 1.00 49.69 355 ILE A C 1
ATOM 2802 O O . ILE A 1 355 ? 22.231 -32.116 -27.426 1.00 49.69 355 ILE A O 1
ATOM 2806 N N . SER A 1 356 ? 21.818 -33.780 -25.993 1.00 44.09 356 SER A N 1
ATOM 2807 C CA . SER A 1 356 ? 21.109 -34.607 -26.956 1.00 44.09 356 SER A CA 1
ATOM 2808 C C . SER A 1 356 ? 19.744 -33.974 -27.168 1.00 44.09 356 SER A C 1
ATOM 2810 O O . SER A 1 356 ? 18.981 -33.833 -26.211 1.00 44.09 356 SER A O 1
ATOM 2812 N N . SER A 1 357 ? 19.430 -33.617 -28.410 1.00 45.44 357 SER A N 1
ATOM 2813 C CA . SER A 1 357 ? 18.051 -33.381 -28.819 1.00 45.44 357 SER A CA 1
ATOM 2814 C C . SER A 1 357 ? 17.200 -34.572 -28.357 1.00 45.44 357 SER A C 1
ATOM 2816 O O . SER A 1 357 ? 17.618 -35.722 -28.546 1.00 45.44 357 SER A O 1
ATOM 2818 N N . PRO A 1 358 ? 16.060 -34.340 -27.686 1.00 36.81 358 PRO A N 1
ATOM 2819 C CA . PRO A 1 358 ? 15.280 -35.425 -27.118 1.00 36.81 358 PRO A CA 1
ATOM 2820 C C . PRO A 1 358 ? 14.819 -36.343 -28.252 1.00 36.81 358 PRO A C 1
ATOM 2822 O O . PRO A 1 358 ? 14.086 -35.934 -29.151 1.00 36.81 358 PRO A O 1
ATOM 2825 N N . LYS A 1 359 ? 15.270 -37.602 -28.226 1.00 40.88 359 LYS A N 1
ATOM 2826 C CA . LYS A 1 359 ? 14.606 -38.662 -28.981 1.00 40.88 359 LYS A CA 1
ATOM 2827 C C . LYS A 1 359 ? 13.211 -38.805 -28.381 1.00 40.88 359 LYS A C 1
ATOM 2829 O O . LYS A 1 359 ? 13.088 -39.112 -27.198 1.00 40.88 359 LYS A O 1
ATOM 2834 N N . ASN A 1 360 ? 12.195 -38.576 -29.207 1.00 42.56 360 ASN A N 1
ATOM 2835 C CA . ASN A 1 360 ? 10.803 -38.905 -28.931 1.00 42.56 360 ASN A CA 1
ATOM 2836 C C . ASN A 1 360 ? 10.683 -40.384 -28.539 1.00 42.56 360 ASN A C 1
ATOM 2838 O O . ASN A 1 360 ? 10.534 -41.242 -29.401 1.00 42.56 360 ASN A O 1
ATOM 2842 N N . ASN A 1 361 ? 10.728 -40.665 -27.242 1.00 33.44 361 ASN A N 1
ATOM 2843 C CA . ASN A 1 361 ? 10.077 -41.821 -26.652 1.00 33.44 361 ASN A CA 1
ATOM 2844 C C . ASN A 1 361 ? 9.062 -41.260 -25.649 1.00 33.44 361 ASN A C 1
ATOM 2846 O O . ASN A 1 361 ? 9.474 -40.586 -24.701 1.00 33.44 361 ASN A O 1
ATOM 2850 N N . PRO A 1 362 ? 7.750 -41.462 -25.856 1.00 35.88 362 PRO A N 1
ATOM 2851 C CA . PRO A 1 362 ? 6.749 -41.006 -24.903 1.00 35.88 362 PRO A CA 1
ATOM 2852 C C . PRO A 1 362 ? 6.953 -41.730 -23.558 1.00 35.88 362 PRO A C 1
ATOM 2854 O O . PRO A 1 362 ? 7.080 -42.958 -23.555 1.00 35.88 362 PRO A O 1
ATOM 2857 N N . PRO A 1 363 ? 6.983 -41.015 -22.417 1.00 37.03 363 PRO A N 1
ATOM 2858 C CA . PRO A 1 363 ? 6.999 -41.647 -21.106 1.00 37.03 363 PRO A CA 1
ATOM 2859 C C . PRO A 1 363 ? 5.701 -42.427 -20.890 1.00 37.03 363 PRO A C 1
ATOM 2861 O O . PRO A 1 363 ? 4.600 -41.928 -21.132 1.00 37.03 363 PRO A O 1
ATOM 2864 N N . THR A 1 364 ? 5.829 -43.662 -20.423 1.00 35.25 364 THR A N 1
ATOM 2865 C CA . THR A 1 364 ? 4.719 -44.501 -19.977 1.00 35.25 364 THR A CA 1
ATOM 2866 C C . THR A 1 364 ? 4.022 -43.889 -18.751 1.00 35.25 364 THR A C 1
ATOM 2868 O O . THR A 1 364 ? 4.682 -43.480 -17.799 1.00 35.25 364 THR A O 1
ATOM 2871 N N . ASN A 1 365 ? 2.685 -43.835 -18.818 1.00 41.38 365 ASN A N 1
ATOM 2872 C CA . ASN A 1 365 ? 1.691 -43.431 -17.803 1.00 41.38 365 ASN A CA 1
ATOM 2873 C C . ASN A 1 365 ? 2.056 -43.837 -16.354 1.00 41.38 365 ASN A C 1
ATOM 2875 O O . ASN A 1 365 ? 2.515 -44.952 -16.144 1.00 41.38 365 ASN A O 1
ATOM 2879 N N . SER A 1 366 ? 1.779 -43.034 -15.313 1.00 32.75 366 SER A N 1
ATOM 2880 C CA . SER A 1 366 ? 0.384 -42.886 -14.853 1.00 32.75 366 SER A CA 1
ATOM 2881 C C . SER A 1 366 ? -0.001 -41.660 -13.998 1.00 32.75 366 SER A C 1
ATOM 2883 O O . SER A 1 366 ? -1.182 -41.538 -13.709 1.00 32.75 366 SER A O 1
ATOM 2885 N N . GLN A 1 367 ? 0.874 -40.723 -13.612 1.00 35.34 367 GLN A N 1
ATOM 2886 C CA . GLN A 1 367 ? 0.479 -39.683 -12.624 1.00 35.34 367 GLN A CA 1
ATOM 2887 C C . GLN A 1 367 ? 0.159 -38.279 -13.176 1.00 35.34 367 GLN A C 1
ATOM 2889 O O . GLN A 1 367 ? -0.305 -37.422 -12.432 1.00 35.34 367 GLN A O 1
ATOM 2894 N N . TRP A 1 368 ? 0.338 -38.033 -14.478 1.00 35.19 368 TRP A N 1
ATOM 2895 C CA . TRP A 1 368 ? 0.227 -36.679 -15.055 1.00 35.19 368 TRP A CA 1
ATOM 2896 C C . TRP A 1 368 ? -1.023 -36.425 -15.916 1.00 35.19 368 TRP A C 1
ATOM 2898 O O . TRP A 1 368 ? -1.216 -35.306 -16.385 1.00 35.19 368 TRP A O 1
ATOM 2908 N N . ARG A 1 369 ? -1.879 -37.431 -16.153 1.00 30.89 369 ARG A N 1
ATOM 2909 C CA . ARG A 1 369 ? -3.016 -37.306 -17.092 1.00 30.89 369 ARG A CA 1
ATOM 2910 C C . ARG A 1 369 ? -4.337 -36.845 -16.471 1.00 30.89 369 ARG A C 1
ATOM 2912 O O . ARG A 1 369 ? -5.107 -36.207 -17.177 1.00 30.89 369 ARG A O 1
ATOM 2919 N N . GLU A 1 370 ? -4.593 -37.067 -15.184 1.00 33.47 370 GLU A N 1
ATOM 2920 C CA . GLU A 1 370 ? -5.885 -36.672 -14.589 1.00 33.47 370 GLU A CA 1
ATOM 2921 C C . GLU A 1 370 ? -5.970 -35.172 -14.259 1.00 33.47 370 GLU A C 1
ATOM 2923 O O . GLU A 1 370 ? -7.039 -34.574 -14.350 1.00 33.47 370 GLU A O 1
ATOM 2928 N N . SER A 1 371 ? -4.845 -34.512 -13.970 1.00 35.34 371 SER A N 1
ATOM 2929 C CA . SER A 1 371 ? -4.845 -33.110 -13.528 1.00 35.34 371 SER A CA 1
ATOM 2930 C C . SER A 1 371 ? -4.851 -32.077 -14.663 1.00 35.34 371 SER A C 1
ATOM 2932 O O . SER A 1 371 ? -5.092 -30.897 -14.401 1.00 35.34 371 SER A O 1
ATOM 2934 N N . LEU A 1 372 ? -4.607 -32.494 -15.913 1.00 32.31 372 LEU A N 1
ATOM 2935 C CA . LEU A 1 372 ? -4.642 -31.615 -17.092 1.00 32.31 372 LEU A CA 1
ATOM 2936 C C . LEU A 1 372 ? -5.942 -31.727 -17.904 1.00 32.31 372 LEU A C 1
ATOM 2938 O O . LEU A 1 372 ? -6.255 -30.816 -18.667 1.00 32.31 372 LEU A O 1
ATOM 2942 N N . GLN A 1 373 ? -6.722 -32.800 -17.731 1.00 32.19 373 GLN A N 1
ATOM 2943 C CA . GLN A 1 373 ? -7.944 -33.021 -18.514 1.00 32.19 373 GLN A CA 1
ATOM 2944 C C . GLN A 1 373 ? -9.181 -32.296 -17.953 1.00 32.19 373 GLN A C 1
ATOM 2946 O O . GLN A 1 373 ? -10.136 -32.077 -18.689 1.00 32.19 373 GLN A O 1
ATOM 2951 N N . LEU A 1 374 ? -9.145 -31.836 -16.696 1.00 32.97 374 LEU A N 1
ATOM 2952 C CA . LEU A 1 374 ? -10.232 -31.052 -16.087 1.00 32.97 374 LEU A CA 1
ATOM 2953 C C . LEU A 1 374 ? -10.080 -29.529 -16.247 1.00 32.97 374 LEU A C 1
ATOM 2955 O O . LEU A 1 374 ? -11.060 -28.809 -16.090 1.00 32.97 374 LEU A O 1
ATOM 2959 N N . HIS A 1 375 ? -8.885 -29.023 -16.578 1.00 33.19 375 HIS A N 1
ATOM 2960 C CA . HIS A 1 375 ? -8.605 -27.577 -16.541 1.00 33.19 375 HIS A CA 1
ATOM 2961 C C . HIS A 1 375 ? -8.563 -26.879 -17.910 1.00 33.19 375 HIS A C 1
ATOM 2963 O O . HIS A 1 375 ? -8.491 -25.657 -17.960 1.00 33.19 375 HIS A O 1
ATOM 2969 N N . LEU A 1 376 ? -8.638 -27.621 -19.022 1.00 31.41 376 LEU A N 1
ATOM 2970 C CA . LEU A 1 376 ? -8.558 -27.051 -20.379 1.00 31.41 376 LEU A CA 1
ATOM 2971 C C . LEU A 1 376 ? -9.834 -27.215 -21.224 1.00 31.41 376 LEU A C 1
ATOM 2973 O O . LEU A 1 376 ? -9.828 -26.848 -22.394 1.00 31.41 376 LEU A O 1
ATOM 2977 N N . MET A 1 377 ? -10.942 -27.717 -20.662 1.00 30.77 377 MET A N 1
ATOM 2978 C CA . MET A 1 377 ? -12.214 -27.852 -21.399 1.00 30.77 377 MET A CA 1
ATOM 2979 C C . MET A 1 377 ? -13.252 -26.749 -21.149 1.00 30.77 377 MET A C 1
ATOM 2981 O O . MET A 1 377 ? -14.279 -26.732 -21.825 1.00 30.77 377 MET A O 1
ATOM 2985 N N . HIS A 1 378 ? -12.995 -25.773 -20.276 1.00 35.28 378 HIS A N 1
ATOM 2986 C CA . HIS A 1 378 ? -13.908 -24.643 -20.107 1.00 35.28 378 HIS A CA 1
ATOM 2987 C C . HIS A 1 378 ? -13.179 -23.309 -20.268 1.00 35.28 378 HIS A C 1
ATOM 2989 O O . HIS A 1 378 ? -12.485 -22.872 -19.359 1.00 35.28 378 HIS A O 1
ATOM 2995 N N . ARG A 1 379 ? -13.460 -22.647 -21.404 1.00 33.34 379 ARG A N 1
ATOM 2996 C CA . ARG A 1 379 ? -13.109 -21.269 -21.815 1.00 33.34 379 ARG A CA 1
ATOM 2997 C C . ARG A 1 379 ? -11.842 -21.128 -22.667 1.00 33.34 379 ARG A C 1
ATOM 2999 O O . ARG A 1 379 ? -10.781 -20.878 -22.126 1.00 33.34 379 ARG A O 1
ATOM 3006 N N . VAL A 1 380 ? -12.002 -21.170 -23.994 1.00 27.95 380 VAL A N 1
ATOM 3007 C CA . VAL A 1 380 ? -11.852 -20.001 -24.897 1.00 27.95 380 VAL A CA 1
ATOM 3008 C C . VAL A 1 380 ? -12.724 -20.255 -26.153 1.00 27.95 380 VAL A C 1
ATOM 3010 O O . VAL A 1 380 ? -12.734 -21.387 -26.641 1.00 27.95 380 VAL A O 1
ATOM 3013 N N . PRO A 1 381 ? -13.499 -19.270 -26.659 1.00 31.48 381 PRO A N 1
ATOM 3014 C CA . PRO A 1 381 ? -14.332 -19.413 -27.857 1.00 31.48 381 PRO A CA 1
ATOM 3015 C C . PRO A 1 381 ? -13.519 -19.554 -29.153 1.00 31.48 381 PRO A C 1
ATOM 3017 O O . PRO A 1 381 ? -12.421 -19.024 -29.286 1.00 31.48 381 PRO A O 1
ATOM 3020 N N . GLN A 1 382 ? -14.121 -20.255 -30.114 1.00 40.19 382 GLN A N 1
ATOM 3021 C CA . GLN A 1 382 ? -13.711 -20.375 -31.516 1.00 40.19 382 GLN A CA 1
ATOM 3022 C C . GLN A 1 382 ? -13.570 -19.009 -32.221 1.00 40.19 382 GLN A C 1
ATOM 3024 O O . GLN A 1 382 ? -14.214 -18.055 -31.796 1.00 40.19 382 GLN A O 1
ATOM 3029 N N . ILE A 1 383 ? -12.831 -19.012 -33.351 1.00 28.73 383 ILE A N 1
ATOM 3030 C CA . ILE A 1 383 ? -12.598 -17.985 -34.407 1.00 28.73 383 ILE A CA 1
ATOM 3031 C C . ILE A 1 383 ? -11.086 -17.629 -34.431 1.00 28.73 383 ILE A C 1
ATOM 3033 O O . ILE A 1 383 ? -10.595 -16.977 -33.525 1.00 28.73 383 ILE A O 1
ATOM 3037 N N . PHE A 1 384 ? -10.231 -18.152 -35.327 1.00 30.25 384 PHE A N 1
ATOM 3038 C CA . PHE A 1 384 ? -10.206 -17.970 -36.786 1.00 30.25 384 PHE A CA 1
ATOM 3039 C C . PHE A 1 384 ? -9.572 -19.166 -37.554 1.00 30.25 384 PHE A C 1
ATOM 3041 O O . PHE A 1 384 ? -8.432 -19.547 -37.309 1.00 30.25 384 PHE A O 1
ATOM 3048 N N . THR A 1 385 ? -10.346 -19.717 -38.504 1.00 32.25 385 THR A N 1
ATOM 3049 C CA . THR A 1 385 ? -10.015 -20.042 -39.920 1.00 32.25 385 THR A CA 1
ATOM 3050 C C . THR A 1 385 ? -8.673 -20.719 -40.268 1.00 32.25 385 THR A C 1
ATOM 3052 O O . THR A 1 385 ? -7.612 -20.114 -40.181 1.00 32.25 385 THR A O 1
ATOM 3055 N N . THR A 1 386 ? -8.652 -21.984 -40.711 1.00 37.84 386 THR A N 1
ATOM 3056 C CA . THR A 1 386 ? -8.802 -22.427 -42.126 1.00 37.84 386 THR A CA 1
ATOM 3057 C C . THR A 1 386 ? -7.915 -21.683 -43.139 1.00 37.84 386 THR A C 1
ATOM 3059 O O . THR A 1 386 ? -8.417 -20.889 -43.929 1.00 37.84 386 THR A O 1
ATOM 3062 N N . ASN A 1 387 ? -6.609 -21.977 -43.167 1.00 36.59 387 ASN A N 1
ATOM 3063 C CA . ASN A 1 387 ? -5.734 -21.608 -44.286 1.00 36.59 387 ASN A CA 1
ATOM 3064 C C . ASN A 1 387 ? -5.104 -22.872 -44.931 1.00 36.59 387 ASN A C 1
ATOM 3066 O O . ASN A 1 387 ? -4.265 -23.523 -44.301 1.00 36.59 387 ASN A O 1
ATOM 3070 N N . PRO A 1 388 ? -5.495 -23.243 -46.168 1.00 36.59 388 PRO A N 1
ATOM 3071 C CA . PRO A 1 388 ? -4.964 -24.406 -46.888 1.00 36.59 388 PRO A CA 1
ATOM 3072 C C . PRO A 1 388 ? -3.474 -24.310 -47.262 1.00 36.59 388 PRO A C 1
ATOM 3074 O O . PRO A 1 388 ? -2.833 -25.347 -47.431 1.00 36.59 388 PRO A O 1
ATOM 3077 N N . GLU A 1 389 ? -2.891 -23.109 -47.344 1.00 39.41 389 GLU A N 1
ATOM 3078 C CA . GLU A 1 389 ? -1.489 -22.918 -47.762 1.00 39.41 389 GLU A CA 1
ATOM 3079 C C . GLU A 1 389 ? -0.486 -23.432 -46.716 1.00 39.41 389 GLU A C 1
ATOM 3081 O O . GLU A 1 389 ? 0.587 -23.930 -47.058 1.00 39.41 389 GLU A O 1
ATOM 3086 N N . ILE A 1 390 ? -0.871 -23.439 -45.434 1.00 42.75 390 ILE A N 1
ATOM 3087 C CA . ILE A 1 390 ? -0.048 -23.994 -44.346 1.00 42.75 390 ILE A CA 1
ATOM 3088 C C . ILE A 1 390 ? -0.002 -25.531 -44.417 1.00 42.75 390 ILE A C 1
ATOM 3090 O O . ILE A 1 390 ? 0.987 -26.149 -44.024 1.00 42.75 390 ILE A O 1
ATOM 3094 N N . THR A 1 391 ? -1.024 -26.166 -44.996 1.00 37.94 391 THR A N 1
ATOM 3095 C CA . THR A 1 391 ? -1.085 -27.633 -45.115 1.00 37.94 391 THR A CA 1
ATOM 3096 C C . THR A 1 391 ? -0.128 -28.154 -46.197 1.00 37.94 391 THR A C 1
ATOM 3098 O O . THR A 1 391 ? 0.394 -29.262 -46.082 1.00 37.94 391 THR A O 1
ATOM 3101 N N . GLN A 1 392 ? 0.180 -27.345 -47.216 1.00 34.66 392 GLN A N 1
ATOM 3102 C CA . GLN A 1 392 ? 1.079 -27.730 -48.309 1.00 34.66 392 GLN A CA 1
ATOM 3103 C C . GLN A 1 392 ? 2.571 -27.602 -47.947 1.00 34.66 392 GLN A C 1
ATOM 3105 O O . GLN A 1 392 ? 3.393 -28.368 -48.449 1.00 34.66 392 GLN A O 1
ATOM 3110 N N . LEU A 1 393 ? 2.917 -26.704 -47.020 1.00 34.47 393 LEU A N 1
ATOM 3111 C CA . LEU A 1 393 ? 4.290 -26.504 -46.533 1.00 34.47 393 LEU A CA 1
ATOM 3112 C C . LEU A 1 393 ? 4.770 -27.625 -45.595 1.00 34.47 393 LEU A C 1
ATOM 3114 O O . LEU A 1 393 ? 5.959 -27.934 -45.546 1.00 34.47 393 LEU A O 1
ATOM 3118 N N . VAL A 1 394 ? 3.847 -28.288 -44.893 1.00 36.12 394 VAL A N 1
ATOM 3119 C CA . VAL A 1 394 ? 4.169 -29.375 -43.950 1.00 36.12 394 VAL A CA 1
ATOM 3120 C C . VAL A 1 394 ? 4.479 -30.700 -44.671 1.00 36.12 394 VAL A C 1
ATOM 3122 O O . VAL A 1 394 ? 5.241 -31.518 -44.158 1.00 36.12 394 VAL A O 1
ATOM 3125 N N . ALA A 1 395 ? 3.982 -30.900 -45.896 1.00 34.53 395 ALA A N 1
ATOM 3126 C CA . ALA A 1 395 ? 4.186 -32.139 -46.654 1.00 34.53 395 ALA A CA 1
ATOM 3127 C C . ALA A 1 395 ? 5.583 -32.273 -47.301 1.00 34.53 395 ALA A C 1
ATOM 3129 O O . ALA A 1 395 ? 5.978 -33.377 -47.672 1.00 34.53 395 ALA A O 1
ATOM 3130 N N . GLN A 1 396 ? 6.362 -31.190 -47.419 1.00 34.53 396 GLN A N 1
ATOM 3131 C CA . GLN A 1 396 ? 7.691 -31.226 -48.053 1.00 34.53 396 GLN A CA 1
ATOM 3132 C C . GLN A 1 396 ? 8.839 -31.635 -47.112 1.00 34.53 396 GLN A C 1
ATOM 3134 O O . GLN A 1 396 ? 9.950 -31.872 -47.580 1.00 34.53 396 GLN A O 1
ATOM 3139 N N . PHE A 1 397 ? 8.593 -31.779 -45.806 1.00 34.22 397 PHE A N 1
ATOM 3140 C CA . PHE A 1 397 ? 9.649 -32.052 -44.817 1.00 34.22 397 PHE A CA 1
ATOM 3141 C C . PHE A 1 397 ? 9.711 -33.498 -44.298 1.00 34.22 397 PHE A C 1
ATOM 3143 O O . PHE A 1 397 ? 10.455 -33.782 -43.360 1.00 34.22 397 PHE A O 1
ATOM 3150 N N . GLN A 1 398 ? 8.995 -34.440 -44.916 1.00 30.44 398 GLN A N 1
ATOM 3151 C CA . GLN A 1 398 ? 9.015 -35.853 -44.519 1.00 30.44 398 GLN A CA 1
ATOM 3152 C C . GLN A 1 398 ? 9.497 -36.770 -45.650 1.00 30.44 398 GLN A C 1
ATOM 3154 O O . GLN A 1 398 ? 8.714 -37.517 -46.221 1.00 30.44 398 GLN A O 1
ATOM 3159 N N . ASN A 1 399 ? 10.796 -36.734 -45.969 1.00 29.12 399 ASN A N 1
ATOM 3160 C CA . ASN A 1 399 ? 11.518 -37.932 -46.425 1.00 29.12 399 ASN A CA 1
ATOM 3161 C C . ASN A 1 399 ? 13.048 -37.731 -46.390 1.00 29.12 399 ASN A C 1
ATOM 3163 O O . ASN A 1 399 ? 13.572 -36.907 -47.142 1.00 29.12 399 ASN A O 1
ATOM 3167 N N . PRO A 1 400 ? 13.793 -38.479 -45.551 1.00 32.81 400 PRO A N 1
ATOM 3168 C CA . PRO A 1 400 ? 15.246 -38.431 -45.506 1.00 32.81 400 PRO A CA 1
ATOM 3169 C C . PRO A 1 400 ? 15.850 -39.654 -46.207 1.00 32.81 400 PRO A C 1
ATOM 3171 O O . PRO A 1 400 ? 15.787 -40.747 -45.665 1.00 32.81 400 PRO A O 1
ATOM 3174 N N . THR A 1 401 ? 16.508 -39.469 -47.354 1.00 28.11 401 THR A N 1
ATOM 3175 C CA . THR A 1 401 ? 17.589 -40.358 -47.834 1.00 28.11 401 THR A CA 1
ATOM 3176 C C . THR A 1 401 ? 18.274 -39.742 -49.049 1.00 28.11 401 THR A C 1
ATOM 3178 O O . THR A 1 401 ? 17.731 -39.792 -50.146 1.00 28.11 401 THR A O 1
ATOM 3181 N N . HIS A 1 402 ? 19.458 -39.162 -48.841 1.00 27.75 402 HIS A N 1
ATOM 3182 C CA . HIS A 1 402 ? 20.690 -39.409 -49.607 1.00 27.75 402 HIS A CA 1
ATOM 3183 C C . HIS A 1 402 ? 21.744 -38.355 -49.233 1.00 27.75 402 HIS A C 1
ATOM 3185 O O . HIS A 1 402 ? 21.610 -37.175 -49.540 1.00 27.75 402 HIS A O 1
ATOM 3191 N N . GLN A 1 403 ? 22.817 -38.796 -48.570 1.00 27.41 403 GLN A N 1
ATOM 3192 C CA . GLN A 1 403 ? 24.081 -38.057 -48.536 1.00 27.41 403 GLN A CA 1
ATOM 3193 C C . GLN A 1 403 ? 24.766 -38.157 -49.906 1.00 27.41 403 GLN A C 1
ATOM 3195 O O . GLN A 1 403 ? 24.689 -39.204 -50.555 1.00 27.41 403 GLN A O 1
ATOM 3200 N N . PRO A 1 404 ? 25.543 -37.130 -50.277 1.00 26.27 404 PRO A N 1
ATOM 3201 C CA . PRO A 1 404 ? 26.944 -37.428 -50.539 1.00 26.27 404 PRO A CA 1
ATOM 3202 C C . PRO A 1 404 ? 27.918 -36.459 -49.855 1.00 26.27 404 PRO A C 1
ATOM 3204 O O . PRO A 1 404 ? 27.654 -35.282 -49.625 1.00 26.27 404 PRO A O 1
ATOM 3207 N N . HIS A 1 405 ? 29.074 -37.033 -49.533 1.00 27.33 405 HIS A N 1
ATOM 3208 C CA . HIS A 1 405 ? 30.273 -36.428 -48.970 1.00 27.33 405 HIS A CA 1
ATOM 3209 C C . HIS A 1 405 ? 30.784 -35.202 -49.736 1.00 27.33 405 HIS A C 1
ATOM 3211 O O . HIS A 1 405 ? 30.993 -35.290 -50.942 1.00 27.33 405 HIS A O 1
ATOM 3217 N N . ILE A 1 406 ? 31.179 -34.146 -49.010 1.00 26.61 406 ILE A N 1
ATOM 3218 C CA . ILE A 1 406 ? 32.261 -33.243 -49.436 1.00 26.61 406 ILE A CA 1
ATOM 3219 C C . ILE A 1 406 ? 33.185 -32.942 -48.247 1.00 26.61 406 ILE A C 1
ATOM 3221 O O . ILE A 1 406 ? 32.764 -32.507 -47.177 1.00 26.61 406 ILE A O 1
ATOM 3225 N N . ASN A 1 407 ? 34.467 -33.220 -48.480 1.00 24.22 407 ASN A N 1
ATOM 3226 C CA . ASN A 1 407 ? 35.618 -33.024 -47.606 1.00 24.22 407 ASN A CA 1
ATOM 3227 C C . ASN A 1 407 ? 35.838 -31.550 -47.228 1.00 24.22 407 ASN A C 1
ATOM 3229 O O . ASN A 1 407 ? 35.959 -30.696 -48.103 1.00 24.22 407 ASN A O 1
ATOM 3233 N N . GLN A 1 408 ? 36.035 -31.276 -45.937 1.00 24.06 408 GLN A N 1
ATOM 3234 C CA . GLN A 1 408 ? 36.671 -30.043 -45.464 1.00 24.06 408 GLN A CA 1
ATOM 3235 C C . GLN A 1 408 ? 38.164 -30.294 -45.197 1.00 24.06 408 GLN A C 1
ATOM 3237 O O . GLN A 1 408 ? 38.489 -31.195 -44.416 1.00 24.06 408 GLN A O 1
ATOM 3242 N N . PRO A 1 409 ? 39.094 -29.501 -45.758 1.00 27.00 409 PRO A N 1
ATOM 3243 C CA . PRO A 1 409 ? 40.470 -29.506 -45.301 1.00 27.00 409 PRO A CA 1
ATOM 3244 C C . PRO A 1 409 ? 40.641 -28.564 -44.101 1.00 27.00 409 PRO A C 1
ATOM 3246 O O . PRO A 1 409 ? 40.310 -27.379 -44.142 1.00 27.00 409 PRO A O 1
ATOM 3249 N N . LYS A 1 410 ? 41.215 -29.113 -43.027 1.00 28.44 410 LYS A N 1
ATOM 3250 C CA . LYS A 1 410 ? 41.781 -28.376 -41.891 1.00 28.44 410 LYS A CA 1
ATOM 3251 C C . LYS A 1 410 ? 42.928 -27.483 -42.369 1.00 28.44 410 LYS A C 1
ATOM 3253 O O . LYS A 1 410 ? 43.860 -27.991 -42.985 1.00 28.44 410 LYS A O 1
ATOM 3258 N N . ILE A 1 411 ? 42.941 -26.207 -41.977 1.00 28.53 411 ILE A N 1
ATOM 3259 C CA . ILE A 1 411 ? 44.171 -25.400 -41.976 1.00 28.53 411 ILE A CA 1
ATOM 3260 C C . ILE A 1 411 ? 44.334 -24.713 -40.620 1.00 28.53 411 ILE A C 1
ATOM 3262 O O . ILE A 1 411 ? 43.492 -23.943 -40.162 1.00 28.53 411 ILE A O 1
ATOM 3266 N N . SER A 1 412 ? 45.451 -25.050 -39.978 1.00 27.81 412 SER A N 1
ATOM 3267 C CA . SER A 1 412 ? 45.917 -24.564 -38.687 1.00 27.81 412 SER A CA 1
ATOM 3268 C C . SER A 1 412 ? 46.559 -23.180 -38.775 1.00 27.81 412 SER A C 1
ATOM 3270 O O . SER A 1 412 ? 47.268 -22.865 -39.731 1.00 27.81 412 SER A O 1
ATOM 3272 N N . ARG A 1 413 ? 46.426 -22.414 -37.690 1.00 31.92 413 ARG A N 1
ATOM 3273 C CA . ARG A 1 413 ? 47.206 -21.206 -37.394 1.00 31.92 413 ARG A CA 1
ATOM 3274 C C . ARG A 1 413 ? 48.713 -21.501 -37.375 1.00 31.92 413 ARG A C 1
ATOM 3276 O O . ARG A 1 413 ? 49.168 -22.213 -36.485 1.00 31.92 413 ARG A O 1
ATOM 3283 N N . LYS A 1 414 ? 49.472 -20.891 -38.292 1.00 29.27 414 LYS A N 1
ATOM 3284 C CA . LYS A 1 414 ? 50.820 -20.311 -38.086 1.00 29.27 414 LYS A CA 1
ATOM 3285 C C . LYS A 1 414 ? 51.332 -19.687 -39.395 1.00 29.27 414 LYS A C 1
ATOM 3287 O O . LYS A 1 414 ? 51.203 -20.279 -40.456 1.00 29.27 414 LYS A O 1
ATOM 3292 N N . ASN A 1 415 ? 51.970 -18.523 -39.264 1.00 30.06 415 ASN A N 1
ATOM 3293 C CA . ASN A 1 415 ? 52.802 -17.820 -40.252 1.00 30.06 415 ASN A CA 1
ATOM 3294 C C . ASN A 1 415 ? 52.118 -17.209 -41.490 1.00 30.06 415 ASN A C 1
ATOM 3296 O O . ASN A 1 415 ? 51.887 -17.896 -42.478 1.00 30.06 415 ASN A O 1
ATOM 3300 N N . LYS A 1 416 ? 51.964 -15.872 -41.485 1.00 29.20 416 LYS A N 1
ATOM 3301 C CA . LYS A 1 416 ? 52.347 -14.969 -42.600 1.00 29.20 416 LYS A CA 1
ATOM 3302 C C . LYS A 1 416 ? 52.199 -13.489 -42.199 1.00 29.20 416 LYS A C 1
ATOM 3304 O O . LYS A 1 416 ? 51.298 -12.778 -42.622 1.00 29.20 416 LYS A O 1
ATOM 3309 N N . HIS A 1 417 ? 53.136 -13.011 -41.384 1.00 35.56 417 HIS A N 1
ATOM 3310 C CA . HIS A 1 417 ? 53.679 -11.660 -41.550 1.00 35.56 417 HIS A CA 1
ATOM 3311 C C . HIS A 1 417 ? 54.833 -11.757 -42.558 1.00 35.56 417 HIS A C 1
ATOM 3313 O O . HIS A 1 417 ? 55.561 -12.747 -42.537 1.00 35.56 417 HIS A O 1
ATOM 3319 N N . LYS A 1 418 ? 54.996 -10.732 -43.407 1.00 36.25 418 LYS A N 1
ATOM 3320 C CA . LYS A 1 418 ? 55.913 -10.629 -44.568 1.00 36.25 418 LYS A CA 1
ATOM 3321 C C . LYS A 1 418 ? 55.396 -11.230 -45.887 1.00 36.25 418 LYS A C 1
ATOM 3323 O O . LYS A 1 418 ? 55.879 -12.276 -46.300 1.00 36.25 418 LYS A O 1
ATOM 3328 N N . LYS A 1 419 ? 54.482 -10.526 -46.579 1.00 31.92 419 LYS A N 1
ATOM 3329 C CA . LYS A 1 419 ? 54.540 -10.268 -48.046 1.00 31.92 419 LYS A CA 1
ATOM 3330 C C . LYS A 1 419 ? 53.383 -9.378 -48.559 1.00 31.92 419 LYS A C 1
ATOM 3332 O O . LYS A 1 419 ? 52.661 -9.767 -49.460 1.00 31.92 419 LYS A O 1
ATOM 3337 N N . ILE A 1 420 ? 53.216 -8.170 -48.017 1.00 30.64 420 ILE A N 1
ATOM 3338 C CA . ILE A 1 420 ? 52.493 -7.073 -48.702 1.00 30.64 420 ILE A CA 1
ATOM 3339 C C . ILE A 1 420 ? 53.268 -5.773 -48.431 1.00 30.64 420 ILE A C 1
ATOM 3341 O O . ILE A 1 420 ? 52.803 -4.884 -47.738 1.00 30.64 420 ILE A O 1
ATOM 3345 N N . ILE A 1 421 ? 54.533 -5.719 -48.866 1.00 32.72 421 ILE A N 1
ATOM 3346 C CA . ILE A 1 421 ? 55.368 -4.495 -48.820 1.00 32.72 421 ILE A CA 1
ATOM 3347 C C . ILE A 1 421 ? 56.067 -4.229 -50.174 1.00 32.72 421 ILE A C 1
ATOM 3349 O O . ILE A 1 421 ? 56.712 -3.204 -50.346 1.00 32.72 421 ILE A O 1
ATOM 3353 N N . SER A 1 422 ? 55.904 -5.069 -51.203 1.00 32.19 422 SER A N 1
ATOM 3354 C CA . SER A 1 422 ? 56.725 -4.959 -52.426 1.00 32.19 422 SER A CA 1
ATOM 3355 C C . SER A 1 422 ? 55.981 -4.709 -53.742 1.00 32.19 422 SER A C 1
ATOM 3357 O O . SER A 1 422 ? 56.612 -4.811 -54.787 1.00 32.19 422 SER A O 1
ATOM 3359 N N . THR A 1 423 ? 54.693 -4.344 -53.739 1.00 30.14 423 THR A N 1
ATOM 3360 C CA . THR A 1 423 ? 53.964 -4.092 -55.008 1.00 30.14 423 THR A CA 1
ATOM 3361 C C . THR A 1 423 ? 52.978 -2.918 -54.956 1.00 30.14 423 THR A C 1
ATOM 3363 O O . THR A 1 423 ? 52.006 -2.886 -55.696 1.00 30.14 423 THR A O 1
ATOM 3366 N N . ALA A 1 424 ? 53.237 -1.929 -54.097 1.00 30.19 424 ALA A N 1
ATOM 3367 C CA . ALA A 1 424 ? 52.510 -0.650 -54.073 1.00 30.19 424 ALA A CA 1
ATOM 3368 C C . ALA A 1 424 ? 53.465 0.560 -54.088 1.00 30.19 424 ALA A C 1
ATOM 3370 O O . ALA A 1 424 ? 53.115 1.646 -53.643 1.00 30.19 424 ALA A O 1
ATOM 3371 N N . LYS A 1 425 ? 54.702 0.366 -54.571 1.00 30.78 425 LYS A N 1
ATOM 3372 C CA . LYS A 1 425 ? 55.770 1.382 -54.548 1.00 30.78 425 LYS A CA 1
ATOM 3373 C C . LYS A 1 425 ? 56.238 1.845 -55.937 1.00 30.78 425 LYS A C 1
ATOM 3375 O O . LYS A 1 425 ? 57.300 2.442 -56.034 1.00 30.78 425 LYS A O 1
ATOM 3380 N N . ALA A 1 426 ? 55.463 1.583 -56.995 1.00 31.52 426 ALA A N 1
ATOM 3381 C CA . ALA A 1 426 ? 55.860 1.902 -58.375 1.00 31.52 426 ALA A CA 1
ATOM 3382 C C . ALA A 1 426 ? 54.778 2.566 -59.259 1.00 31.52 426 ALA A C 1
ATOM 3384 O O . ALA A 1 426 ? 55.013 2.733 -60.447 1.00 31.52 426 ALA A O 1
ATOM 3385 N N . ILE A 1 427 ? 53.623 2.992 -58.721 1.00 34.06 427 ILE A N 1
ATOM 3386 C CA . ILE A 1 427 ? 52.605 3.748 -59.495 1.00 34.06 427 ILE A CA 1
ATOM 3387 C C . ILE A 1 427 ? 52.092 4.966 -58.702 1.00 34.06 427 ILE A C 1
ATOM 3389 O O . ILE A 1 427 ? 50.898 5.211 -58.594 1.00 34.06 427 ILE A O 1
ATOM 3393 N N . SER A 1 428 ? 52.993 5.746 -58.098 1.00 29.25 428 SER A N 1
ATOM 3394 C CA . SER A 1 428 ? 52.630 7.086 -57.594 1.00 29.25 428 SER A CA 1
ATOM 3395 C C . SER A 1 428 ? 53.809 8.068 -57.573 1.00 29.25 428 SER A C 1
ATOM 3397 O O . SER A 1 428 ? 53.907 8.926 -56.697 1.00 29.25 428 SER A O 1
ATOM 3399 N N . GLN A 1 429 ? 54.729 7.948 -58.530 1.00 31.47 429 GLN A N 1
ATOM 3400 C CA . GLN A 1 429 ? 55.719 8.985 -58.821 1.00 31.47 429 GLN A CA 1
ATOM 3401 C C . GLN A 1 429 ? 55.441 9.555 -60.208 1.00 31.47 429 GLN A C 1
ATOM 3403 O O . GLN A 1 429 ? 56.137 9.232 -61.159 1.00 31.47 429 GLN A O 1
ATOM 3408 N N . GLN A 1 430 ? 54.383 10.360 -60.308 1.00 34.69 430 GLN A N 1
ATOM 3409 C CA . GLN A 1 430 ? 54.216 11.427 -61.302 1.00 34.69 430 GLN A CA 1
ATOM 3410 C C . GLN A 1 430 ? 52.914 12.171 -60.985 1.00 34.69 430 GLN A C 1
ATOM 3412 O O . GLN A 1 430 ? 51.863 11.887 -61.544 1.00 34.69 430 GLN A O 1
ATOM 3417 N N . ASN A 1 431 ? 52.984 13.031 -59.968 1.00 35.25 431 ASN A N 1
ATOM 3418 C CA . ASN A 1 431 ? 52.300 14.324 -59.862 1.00 35.25 431 ASN A CA 1
ATOM 3419 C C . ASN A 1 431 ? 52.656 14.910 -58.489 1.00 35.25 431 ASN A C 1
ATOM 3421 O O . ASN A 1 431 ? 52.403 14.303 -57.451 1.00 35.25 431 ASN A O 1
ATOM 3425 N N . GLN A 1 432 ? 53.347 16.048 -58.499 1.00 29.84 432 GLN A N 1
ATOM 3426 C CA . GLN A 1 432 ? 53.828 16.745 -57.306 1.00 29.84 432 GLN A CA 1
ATOM 3427 C C . GLN A 1 432 ? 52.651 17.148 -56.393 1.00 29.84 432 GLN A C 1
ATOM 3429 O O . GLN A 1 432 ? 51.717 17.780 -56.887 1.00 29.84 432 GLN A O 1
ATOM 3434 N N . PRO A 1 433 ? 52.677 16.850 -55.079 1.00 36.31 433 PRO A N 1
ATOM 3435 C CA . PRO A 1 433 ? 51.703 17.394 -54.145 1.00 36.31 433 PRO A CA 1
ATOM 3436 C C . PRO A 1 433 ? 52.148 18.786 -53.676 1.00 36.31 433 PRO A C 1
ATOM 3438 O O . PRO A 1 433 ? 53.238 18.949 -53.125 1.00 36.31 433 PRO A O 1
ATOM 3441 N N . LEU A 1 434 ? 51.285 19.791 -53.858 1.00 40.94 434 LEU A N 1
ATOM 3442 C CA . LEU A 1 434 ? 51.330 20.988 -53.021 1.00 40.94 434 LEU A CA 1
ATOM 3443 C C . LEU A 1 434 ? 51.060 20.591 -51.555 1.00 40.94 434 LEU A C 1
ATOM 3445 O O . LEU A 1 434 ? 50.309 19.665 -51.256 1.00 40.94 434 LEU A O 1
ATOM 3449 N N . ASN A 1 435 ? 51.745 21.280 -50.651 1.00 47.38 435 ASN A N 1
ATOM 3450 C CA . ASN A 1 435 ? 51.935 20.983 -49.232 1.00 47.38 435 ASN A CA 1
ATOM 3451 C C . ASN A 1 435 ? 50.643 21.201 -48.396 1.00 47.38 435 ASN A C 1
ATOM 3453 O O . ASN A 1 435 ? 50.371 22.328 -48.003 1.00 47.38 435 ASN A O 1
ATOM 3457 N N . VAL A 1 436 ? 49.862 20.150 -48.090 1.00 54.47 436 VAL A N 1
ATOM 3458 C CA . VAL A 1 436 ? 48.640 20.224 -47.223 1.00 54.47 436 VAL A CA 1
ATOM 3459 C C . VAL A 1 436 ? 48.768 19.407 -45.925 1.00 54.47 436 VAL A C 1
ATOM 3461 O O . VAL A 1 436 ? 47.997 19.557 -44.979 1.00 54.47 436 VAL A O 1
ATOM 3464 N N . VAL A 1 437 ? 49.770 18.533 -45.851 1.00 60.56 437 VAL A N 1
ATOM 3465 C CA . VAL A 1 437 ? 49.838 17.436 -44.871 1.00 60.56 437 VAL A CA 1
ATOM 3466 C C . VAL A 1 437 ? 50.029 17.894 -43.404 1.00 60.56 437 VAL A C 1
ATOM 3468 O O . VAL A 1 437 ? 49.308 17.390 -42.546 1.00 60.56 437 VAL A O 1
ATOM 3471 N N . PRO A 1 438 ? 50.874 18.893 -43.057 1.00 70.69 438 PRO A N 1
ATOM 3472 C CA . PRO A 1 438 ? 51.157 19.195 -41.645 1.00 70.69 438 PRO A CA 1
ATOM 3473 C C . PRO A 1 438 ? 49.986 19.816 -40.868 1.00 70.69 438 PRO A C 1
ATOM 3475 O O . PRO A 1 438 ? 49.780 19.507 -39.694 1.00 70.69 438 PRO A O 1
ATOM 3478 N N . GLN A 1 439 ? 49.224 20.715 -41.501 1.00 80.38 439 GLN A N 1
ATOM 3479 C CA . GLN A 1 439 ? 48.114 21.416 -40.842 1.00 80.38 439 GLN A CA 1
ATOM 3480 C C . GLN A 1 439 ? 46.909 20.497 -40.638 1.00 80.38 439 GLN A C 1
ATOM 3482 O O . GLN A 1 439 ? 46.283 20.540 -39.579 1.00 80.38 439 GLN A O 1
ATOM 3487 N N . LEU A 1 440 ? 46.619 19.632 -41.616 1.00 85.44 440 LEU A N 1
ATOM 3488 C CA . LEU A 1 440 ? 45.544 18.651 -41.513 1.00 85.44 440 LEU A CA 1
ATOM 3489 C C . LEU A 1 440 ? 45.839 17.598 -40.438 1.00 85.44 440 LEU A C 1
ATOM 3491 O O . LEU A 1 440 ? 44.968 17.320 -39.615 1.00 85.44 440 LEU A O 1
ATOM 3495 N N . ASP A 1 441 ? 47.062 17.064 -40.392 1.00 84.38 441 ASP A N 1
ATOM 3496 C CA . ASP A 1 441 ? 47.468 16.101 -39.361 1.00 84.38 441 ASP A CA 1
ATOM 3497 C C . ASP A 1 441 ? 47.380 16.717 -37.960 1.00 84.38 441 ASP A C 1
ATOM 3499 O O . ASP A 1 441 ? 46.891 16.089 -37.016 1.00 84.38 441 ASP A O 1
ATOM 3503 N N . ARG A 1 442 ? 47.769 17.992 -37.824 1.00 87.94 442 ARG A N 1
ATOM 3504 C CA . ARG A 1 442 ? 47.622 18.727 -36.566 1.00 87.94 442 ARG A CA 1
ATOM 3505 C C . ARG A 1 442 ? 46.156 18.950 -36.192 1.00 87.94 442 ARG A C 1
ATOM 3507 O O . ARG A 1 442 ? 45.811 18.782 -35.024 1.00 87.94 442 ARG A O 1
ATOM 3514 N N . ALA A 1 443 ? 45.293 19.293 -37.150 1.00 89.31 443 ALA A N 1
ATOM 3515 C CA . ALA A 1 443 ? 43.856 19.454 -36.920 1.00 89.31 443 ALA A CA 1
ATOM 3516 C C . ALA A 1 443 ? 43.198 18.137 -36.471 1.00 89.31 443 ALA A C 1
ATOM 3518 O O . ALA A 1 443 ? 42.402 18.130 -35.529 1.00 89.31 443 ALA A O 1
ATOM 3519 N N . LEU A 1 444 ? 43.576 17.012 -37.086 1.00 89.31 444 LEU A N 1
ATOM 3520 C CA . LEU A 1 444 ? 43.120 15.674 -36.700 1.00 89.31 444 LEU A CA 1
ATOM 3521 C C . LEU A 1 444 ? 43.594 15.298 -35.292 1.00 89.31 444 LEU A C 1
ATOM 3523 O O . LEU A 1 444 ? 42.801 14.787 -34.505 1.00 89.31 444 LEU A O 1
ATOM 3527 N N . GLN A 1 445 ? 44.845 15.607 -34.941 1.00 88.56 445 GLN A N 1
ATOM 3528 C CA . GLN A 1 445 ? 45.377 15.369 -33.598 1.00 88.56 445 GLN A CA 1
ATOM 3529 C C . GLN A 1 445 ? 44.642 16.198 -32.534 1.00 88.56 445 GLN A C 1
ATOM 3531 O O . GLN A 1 445 ? 44.291 15.680 -31.477 1.00 88.56 445 GLN A O 1
ATOM 3536 N N . LEU A 1 446 ? 44.371 17.476 -32.809 1.00 89.25 446 LEU A N 1
ATOM 3537 C CA . LEU A 1 446 ? 43.599 18.331 -31.902 1.00 89.25 446 LEU A CA 1
ATOM 3538 C C . LEU A 1 446 ? 42.161 17.832 -31.743 1.00 89.25 446 LEU A C 1
ATOM 3540 O O . LEU A 1 446 ? 41.647 17.812 -30.629 1.00 89.25 446 LEU A O 1
ATOM 3544 N N . HIS A 1 447 ? 41.538 17.369 -32.831 1.00 89.38 447 HIS A N 1
ATOM 3545 C CA . HIS A 1 447 ? 40.213 16.750 -32.789 1.00 89.38 447 HIS A CA 1
ATOM 3546 C C . HIS A 1 447 ? 40.226 15.485 -31.914 1.00 89.38 447 HIS A C 1
ATOM 3548 O O . HIS A 1 447 ? 39.354 15.321 -31.066 1.00 89.38 447 HIS A O 1
ATOM 3554 N N . GLN A 1 448 ? 41.230 14.613 -32.065 1.00 88.31 448 GLN A N 1
ATOM 3555 C CA . GLN A 1 448 ? 41.396 13.420 -31.222 1.00 88.31 448 GLN A CA 1
ATOM 3556 C C . GLN A 1 448 ? 41.605 13.773 -29.742 1.00 88.31 448 GLN A C 1
ATOM 3558 O O . GLN A 1 448 ? 41.084 13.083 -28.870 1.00 88.31 448 GLN A O 1
ATOM 3563 N N . ASN A 1 449 ? 42.296 14.880 -29.465 1.00 90.19 449 ASN A N 1
ATOM 3564 C CA . ASN A 1 449 ? 42.505 15.412 -28.117 1.00 90.19 449 ASN A CA 1
ATOM 3565 C C . ASN A 1 449 ? 41.319 16.244 -27.588 1.00 90.19 449 ASN A C 1
ATOM 3567 O O . ASN A 1 449 ? 41.461 16.906 -26.563 1.00 90.19 449 ASN A O 1
ATOM 3571 N N . GLN A 1 450 ? 40.167 16.239 -28.273 1.00 89.44 450 GLN A N 1
ATOM 3572 C CA . GLN A 1 450 ? 38.950 16.982 -27.908 1.00 89.44 450 GLN A CA 1
ATOM 3573 C C . GLN A 1 450 ? 39.115 18.515 -27.864 1.00 89.44 450 GLN A C 1
ATOM 3575 O O . GLN A 1 450 ? 38.297 19.230 -27.291 1.00 89.44 450 GLN A O 1
ATOM 3580 N N . GLN A 1 451 ? 40.148 19.056 -28.514 1.00 92.44 451 GLN A N 1
ATOM 3581 C CA . GLN A 1 451 ? 40.380 20.497 -28.647 1.00 92.44 451 GLN A CA 1
ATOM 3582 C C . GLN A 1 451 ? 39.663 21.027 -29.899 1.00 92.44 451 GLN A C 1
ATOM 3584 O O . GLN A 1 451 ? 40.296 21.426 -30.880 1.00 92.44 451 GLN A O 1
ATOM 3589 N N . PHE A 1 452 ? 38.328 20.972 -29.886 1.00 92.44 452 PHE A N 1
ATOM 3590 C CA . PHE A 1 452 ? 37.497 21.141 -31.082 1.00 92.44 452 PHE A CA 1
ATOM 3591 C C . PHE A 1 452 ? 37.595 22.531 -31.722 1.00 92.44 452 PHE A C 1
ATOM 3593 O O . PHE A 1 452 ? 37.750 22.599 -32.937 1.00 92.44 452 PHE A O 1
ATOM 3600 N N . ASP A 1 453 ? 37.603 23.627 -30.958 1.00 92.94 453 ASP A N 1
ATOM 3601 C CA . ASP A 1 453 ? 37.702 24.983 -31.530 1.00 92.94 453 ASP A CA 1
ATOM 3602 C C . ASP A 1 453 ? 39.044 25.241 -32.235 1.00 92.94 453 ASP A C 1
ATOM 3604 O O . ASP A 1 453 ? 39.102 25.825 -33.325 1.00 92.94 453 ASP A O 1
ATOM 3608 N N . ALA A 1 454 ? 40.138 24.739 -31.655 1.00 90.06 454 ALA A N 1
ATOM 3609 C CA . ALA A 1 454 ? 41.464 24.809 -32.265 1.00 90.06 454 ALA A CA 1
ATOM 3610 C C . ALA A 1 454 ? 41.555 23.923 -33.520 1.00 90.06 454 ALA A C 1
ATOM 3612 O O . ALA A 1 454 ? 42.150 24.322 -34.523 1.00 90.06 454 ALA A O 1
ATOM 3613 N N . ALA A 1 455 ? 40.927 22.742 -33.490 1.00 92.38 455 ALA A N 1
ATOM 3614 C CA . ALA A 1 455 ? 40.825 21.864 -34.650 1.00 92.38 455 ALA A CA 1
ATOM 3615 C C . ALA A 1 455 ? 40.002 22.508 -35.780 1.00 92.38 455 ALA A C 1
ATOM 3617 O O . ALA A 1 455 ? 40.450 22.505 -36.923 1.00 92.38 455 ALA A O 1
ATOM 3618 N N . ILE A 1 456 ? 38.848 23.114 -35.468 1.00 95.50 456 ILE A N 1
ATOM 3619 C CA . ILE A 1 456 ? 37.990 23.835 -36.425 1.00 95.50 456 ILE A CA 1
ATOM 3620 C C . ILE A 1 456 ? 38.778 24.951 -37.110 1.00 95.50 456 ILE A C 1
ATOM 3622 O O . ILE A 1 456 ? 38.752 25.043 -38.335 1.00 95.50 456 ILE A O 1
ATOM 3626 N N . SER A 1 457 ? 39.534 25.740 -36.343 1.00 93.06 457 SER A N 1
ATOM 3627 C CA . SER A 1 457 ? 40.356 26.834 -36.879 1.00 93.06 457 SER A CA 1
ATOM 3628 C C . SER A 1 457 ? 41.394 26.337 -37.892 1.00 93.06 457 SER A C 1
ATOM 3630 O O . SER A 1 457 ? 41.603 26.955 -38.935 1.00 93.06 457 SER A O 1
ATOM 3632 N N . LEU A 1 458 ? 42.026 25.192 -37.627 1.00 91.00 458 LEU A N 1
ATOM 3633 C CA . LEU A 1 458 ? 42.986 24.594 -38.557 1.00 91.00 458 LEU A CA 1
ATOM 3634 C C . LEU A 1 458 ? 42.311 23.920 -39.755 1.00 91.00 458 LEU A C 1
ATOM 3636 O O . LEU A 1 458 ? 42.823 24.036 -40.866 1.00 91.00 458 LEU A O 1
ATOM 3640 N N . TYR A 1 459 ? 41.151 23.279 -39.582 1.00 94.19 459 TYR A N 1
ATOM 3641 C CA . TYR A 1 459 ? 40.377 22.787 -40.723 1.00 94.19 459 TYR A CA 1
ATOM 3642 C C . TYR A 1 459 ? 39.950 23.936 -41.642 1.00 94.19 459 TYR A C 1
ATOM 3644 O O . TYR A 1 459 ? 40.065 23.802 -42.855 1.00 94.19 459 TYR A O 1
ATOM 3652 N N . GLN A 1 460 ? 39.542 25.083 -41.093 1.00 93.12 460 GLN A N 1
ATOM 3653 C CA . GLN A 1 460 ? 39.228 26.280 -41.878 1.00 93.12 460 GLN A CA 1
ATOM 3654 C C . GLN A 1 460 ? 40.436 26.771 -42.685 1.00 93.12 460 GLN A C 1
ATOM 3656 O O . GLN A 1 460 ? 40.283 27.084 -43.862 1.00 93.12 460 GLN A O 1
ATOM 3661 N N . GLN A 1 461 ? 41.640 26.785 -42.103 1.00 89.94 461 GLN A N 1
ATOM 3662 C CA . GLN A 1 461 ? 42.868 27.148 -42.828 1.00 89.94 461 GLN A CA 1
ATOM 3663 C C . GLN A 1 461 ? 43.173 26.173 -43.974 1.00 89.94 461 GLN A C 1
ATOM 3665 O O . GLN A 1 461 ? 43.502 26.605 -45.080 1.00 89.94 461 GLN A O 1
ATOM 3670 N N . VAL A 1 462 ? 43.000 24.867 -43.742 1.00 89.56 462 VAL A N 1
ATOM 3671 C CA . VAL A 1 462 ? 43.140 23.842 -44.789 1.00 89.56 462 VAL A CA 1
ATOM 3672 C C . VAL A 1 462 ? 42.120 24.069 -45.909 1.00 89.56 462 VAL A C 1
ATOM 3674 O O . VAL A 1 462 ? 42.468 23.980 -47.084 1.00 89.56 462 VAL A O 1
ATOM 3677 N N . LEU A 1 463 ? 40.877 24.415 -45.567 1.00 90.38 463 LEU A N 1
ATOM 3678 C CA . LEU A 1 463 ? 39.798 24.654 -46.528 1.00 90.38 463 LEU A CA 1
ATOM 3679 C C . LEU A 1 463 ? 39.925 25.988 -47.275 1.00 90.38 463 LEU A C 1
ATOM 3681 O O . LEU A 1 463 ? 39.464 26.085 -48.405 1.00 90.38 463 LEU A O 1
ATOM 3685 N N . GLN A 1 464 ? 40.595 26.997 -46.713 1.00 88.44 464 GLN A N 1
ATOM 3686 C CA . GLN A 1 464 ? 40.930 28.226 -47.447 1.00 88.44 464 GLN A CA 1
ATOM 3687 C C . GLN A 1 464 ? 41.901 27.955 -48.603 1.00 88.44 464 GLN A C 1
ATOM 3689 O O . GLN A 1 464 ? 41.795 28.575 -49.657 1.00 88.44 464 GLN A O 1
ATOM 3694 N N . GLN A 1 465 ? 42.837 27.023 -48.411 1.00 84.62 465 GLN A N 1
ATOM 3695 C CA . GLN A 1 465 ? 43.809 26.632 -49.436 1.00 84.62 465 GLN A CA 1
ATOM 3696 C C . GLN A 1 465 ? 43.245 25.556 -50.375 1.00 84.62 465 GLN A C 1
ATOM 3698 O O . GLN A 1 465 ? 43.547 25.542 -51.568 1.00 84.62 465 GLN A O 1
ATOM 3703 N N . HIS A 1 466 ? 42.391 24.673 -49.846 1.00 86.06 466 HIS A N 1
ATOM 3704 C CA . HIS A 1 466 ? 41.785 23.554 -50.564 1.00 86.06 466 HIS A CA 1
ATOM 3705 C C . HIS A 1 466 ? 40.279 23.448 -50.261 1.00 86.06 466 HIS A C 1
ATOM 3707 O O . HIS A 1 466 ? 39.869 22.580 -49.484 1.00 86.06 466 HIS A O 1
ATOM 3713 N N . PRO A 1 467 ? 39.432 24.276 -50.907 1.00 85.88 467 PRO A N 1
ATOM 3714 C CA . PRO A 1 467 ? 37.999 24.372 -50.595 1.00 85.88 467 PRO A CA 1
ATOM 3715 C C . PRO A 1 467 ? 37.208 23.063 -50.708 1.00 85.88 467 PRO A C 1
ATOM 3717 O O . PRO A 1 467 ? 36.213 22.883 -50.014 1.00 85.88 467 PRO A O 1
ATOM 3720 N N . HIS A 1 468 ? 37.666 22.119 -51.535 1.00 87.81 468 HIS A N 1
ATOM 3721 C CA . HIS A 1 468 ? 37.006 20.826 -51.756 1.00 87.81 468 HIS A CA 1
ATOM 3722 C C . HIS A 1 468 ? 37.683 19.650 -51.025 1.00 87.81 468 HIS A C 1
ATOM 3724 O O . HIS A 1 468 ? 37.553 18.492 -51.428 1.00 87.81 468 HIS A O 1
ATOM 3730 N N . HIS A 1 469 ? 38.438 19.910 -49.952 1.00 89.31 469 HIS A N 1
ATOM 3731 C CA . HIS A 1 469 ? 39.134 18.856 -49.211 1.00 89.31 469 HIS A CA 1
ATOM 3732 C C . HIS A 1 469 ? 38.176 18.043 -48.314 1.00 89.31 469 HIS A C 1
ATOM 3734 O O . HIS A 1 469 ? 37.950 18.368 -47.145 1.00 89.31 469 HIS A O 1
ATOM 3740 N N . LEU A 1 470 ? 37.654 16.928 -48.841 1.00 88.88 470 LEU A N 1
ATOM 3741 C CA . LEU A 1 470 ? 36.595 16.109 -48.226 1.00 88.88 470 LEU A CA 1
ATOM 3742 C C . LEU A 1 470 ? 36.847 15.710 -46.759 1.00 88.88 470 LEU A C 1
ATOM 3744 O O . LEU A 1 470 ? 35.949 15.804 -45.922 1.00 88.88 470 LEU A O 1
ATOM 3748 N N . VAL A 1 471 ? 38.068 15.288 -46.416 1.00 89.56 471 VAL A N 1
ATOM 3749 C CA . VAL A 1 471 ? 38.420 14.879 -45.040 1.00 89.56 471 VAL A CA 1
ATOM 3750 C C . VAL A 1 471 ? 38.373 16.062 -44.067 1.00 89.56 471 VAL A C 1
ATOM 3752 O O . VAL A 1 471 ? 37.995 15.887 -42.909 1.00 89.56 471 VAL A O 1
ATOM 3755 N N . ALA A 1 472 ? 38.729 17.264 -44.529 1.00 90.06 472 ALA A N 1
ATOM 3756 C CA . ALA A 1 472 ? 38.728 18.461 -43.694 1.00 90.06 472 ALA A CA 1
ATOM 3757 C C . ALA A 1 472 ? 37.290 18.952 -43.482 1.00 90.06 472 ALA A C 1
ATOM 3759 O O . ALA A 1 472 ? 36.904 19.173 -42.339 1.00 90.06 472 ALA A O 1
ATOM 3760 N N . LEU A 1 473 ? 36.468 18.990 -44.542 1.00 93.69 473 LEU A N 1
ATOM 3761 C CA . LEU A 1 473 ? 35.033 19.300 -44.446 1.00 93.69 473 LEU A CA 1
ATOM 3762 C C . LEU A 1 473 ? 34.299 18.333 -43.505 1.00 93.69 473 LEU A C 1
ATOM 3764 O O . LEU A 1 473 ? 33.574 18.759 -42.610 1.00 93.69 473 LEU A O 1
ATOM 3768 N N . THR A 1 474 ? 34.532 17.026 -43.650 1.00 92.62 474 THR A N 1
ATOM 3769 C CA . THR A 1 474 ? 33.848 16.005 -42.840 1.00 92.62 474 THR A CA 1
ATOM 3770 C C . THR A 1 474 ? 34.203 16.121 -41.355 1.00 92.62 474 THR A C 1
ATOM 3772 O O . THR A 1 474 ? 33.322 16.118 -40.495 1.00 92.62 474 THR A O 1
ATOM 3775 N N . ASN A 1 475 ? 35.495 16.239 -41.027 1.00 93.25 475 ASN A N 1
ATOM 3776 C CA . ASN A 1 475 ? 35.935 16.329 -39.632 1.00 93.25 475 ASN A CA 1
ATOM 3777 C C . ASN A 1 475 ? 35.675 17.704 -39.006 1.00 93.25 475 ASN A C 1
ATOM 3779 O O . ASN A 1 475 ? 35.438 17.767 -37.800 1.00 93.25 475 ASN A O 1
ATOM 3783 N N . MET A 1 476 ? 35.652 18.778 -39.800 1.00 95.00 476 MET A N 1
ATOM 3784 C CA . MET A 1 476 ? 35.178 20.089 -39.357 1.00 95.00 476 MET A CA 1
ATOM 3785 C C . MET A 1 476 ? 33.684 20.050 -39.046 1.00 95.00 476 MET A C 1
ATOM 3787 O O . MET A 1 476 ? 33.296 20.483 -37.969 1.00 95.00 476 MET A O 1
ATOM 3791 N N . GLY A 1 477 ? 32.861 19.464 -39.922 1.00 94.75 477 GLY A N 1
ATOM 3792 C CA . GLY A 1 477 ? 31.431 19.272 -39.679 1.00 94.75 477 GLY A CA 1
ATOM 3793 C C . GLY A 1 477 ? 31.158 18.527 -38.370 1.00 94.75 477 GLY A C 1
ATOM 3794 O O . GLY A 1 477 ? 30.372 18.995 -37.552 1.00 94.75 477 GLY A O 1
ATOM 3795 N N . LYS A 1 478 ? 31.881 17.429 -38.114 1.00 95.00 478 LYS A N 1
ATOM 3796 C CA . LYS A 1 478 ? 31.804 16.688 -36.842 1.00 95.00 478 LYS A CA 1
ATOM 3797 C C . LYS A 1 478 ? 32.264 17.512 -35.637 1.00 95.00 478 LYS A C 1
ATOM 3799 O O . LYS A 1 478 ? 31.624 17.473 -34.596 1.00 95.00 478 LYS A O 1
ATOM 3804 N N . ALA A 1 479 ? 33.360 18.263 -35.758 1.00 93.25 479 ALA A N 1
ATOM 3805 C CA . ALA A 1 479 ? 33.836 19.113 -34.665 1.00 93.25 479 ALA A CA 1
ATOM 3806 C C . ALA A 1 479 ? 32.833 20.235 -34.347 1.00 93.25 479 ALA A C 1
ATOM 3808 O O . ALA A 1 479 ? 32.554 20.486 -33.179 1.00 93.25 479 ALA A O 1
ATOM 3809 N N . LEU A 1 480 ? 32.248 20.854 -35.381 1.00 94.88 480 LEU A N 1
ATOM 3810 C CA . LEU A 1 480 ? 31.199 21.870 -35.264 1.00 94.88 480 LEU A CA 1
ATOM 3811 C C . LEU A 1 480 ? 29.944 21.322 -34.574 1.00 94.88 480 LEU A C 1
ATOM 3813 O O . LEU A 1 480 ? 29.332 22.035 -33.784 1.00 94.88 480 LEU A O 1
ATOM 3817 N N . GLN A 1 481 ? 29.586 20.057 -34.821 1.00 93.94 481 GLN A N 1
ATOM 3818 C CA . GLN A 1 481 ? 28.516 19.378 -34.083 1.00 93.94 481 GLN A CA 1
ATOM 3819 C C . GLN A 1 481 ? 28.823 19.275 -32.594 1.00 93.94 481 GLN A C 1
ATOM 3821 O O . GLN A 1 481 ? 27.962 19.605 -31.783 1.00 93.94 481 GLN A O 1
ATOM 3826 N N . THR A 1 482 ? 30.038 18.854 -32.238 1.00 91.94 482 THR A N 1
ATOM 3827 C CA . THR A 1 482 ? 30.433 18.680 -30.836 1.00 91.94 482 THR A CA 1
ATOM 3828 C C . THR A 1 482 ? 30.415 19.992 -30.051 1.00 91.94 482 THR A C 1
ATOM 3830 O O . THR A 1 482 ? 30.079 19.983 -28.873 1.00 91.94 482 THR A O 1
ATOM 3833 N N . VAL A 1 483 ? 30.723 21.125 -30.693 1.00 92.88 483 VAL A N 1
ATOM 3834 C CA . VAL A 1 483 ? 30.679 22.461 -30.061 1.00 92.88 483 VAL A CA 1
ATOM 3835 C C . VAL A 1 483 ? 29.326 23.175 -30.211 1.00 92.88 483 VAL A C 1
ATOM 3837 O O . VAL A 1 483 ? 29.213 24.352 -29.881 1.00 92.88 483 VAL A O 1
ATOM 3840 N N . GLY A 1 484 ? 28.295 22.506 -30.740 1.00 90.62 484 GLY A N 1
ATOM 3841 C CA . GLY A 1 484 ? 26.939 23.062 -30.870 1.00 90.62 484 GLY A CA 1
ATOM 3842 C C . GLY A 1 484 ? 26.735 24.060 -32.020 1.00 90.62 484 GLY A C 1
ATOM 3843 O O . GLY A 1 484 ? 25.655 24.633 -32.167 1.00 90.62 484 GLY A O 1
ATOM 3844 N N . ARG A 1 485 ? 27.728 24.256 -32.897 1.00 95.06 485 ARG A N 1
ATOM 3845 C CA . ARG A 1 485 ? 27.659 25.149 -34.073 1.00 95.06 485 ARG A CA 1
ATOM 3846 C C . ARG A 1 485 ? 26.954 24.459 -35.246 1.00 95.06 485 ARG A C 1
ATOM 3848 O O . ARG A 1 485 ? 27.504 24.297 -36.337 1.00 95.06 485 ARG A O 1
ATOM 3855 N N . HIS A 1 486 ? 25.713 24.024 -35.021 1.00 93.44 486 HIS A N 1
ATOM 3856 C CA . HIS A 1 486 ? 24.982 23.144 -35.940 1.00 93.44 486 HIS A CA 1
ATOM 3857 C C . HIS A 1 486 ? 24.685 23.776 -37.306 1.00 93.44 486 HIS A C 1
ATOM 3859 O O . HIS A 1 486 ? 24.712 23.063 -38.306 1.00 93.44 486 HIS A O 1
ATOM 3865 N N . GLN A 1 487 ? 24.465 25.094 -37.377 1.00 94.00 487 GLN A N 1
ATOM 3866 C CA . GLN A 1 487 ? 24.215 25.776 -38.653 1.00 94.00 487 GLN A CA 1
ATOM 3867 C C . GLN A 1 487 ? 25.440 25.716 -39.574 1.00 94.00 487 GLN A C 1
ATOM 3869 O O . GLN A 1 487 ? 25.339 25.376 -40.751 1.00 94.00 487 GLN A O 1
ATOM 3874 N N . GLU A 1 488 ? 26.625 25.973 -39.022 1.00 94.75 488 GLU A N 1
ATOM 3875 C CA . GLU A 1 488 ? 27.884 25.863 -39.759 1.00 94.75 488 GLU A CA 1
ATOM 3876 C C . GLU A 1 488 ? 28.205 24.407 -40.100 1.00 94.75 488 GLU A C 1
ATOM 3878 O O . GLU A 1 488 ? 28.707 24.124 -41.188 1.00 94.75 488 GLU A O 1
ATOM 3883 N N . ALA A 1 489 ? 27.869 23.467 -39.209 1.00 95.62 489 ALA A N 1
ATOM 3884 C CA . ALA A 1 489 ? 28.006 22.043 -39.487 1.00 95.62 489 ALA A CA 1
ATOM 3885 C C . ALA A 1 489 ? 27.140 21.615 -40.682 1.00 95.62 489 ALA A C 1
ATOM 3887 O O . ALA A 1 489 ? 27.629 20.880 -41.534 1.00 95.62 489 ALA A O 1
ATOM 3888 N N . ILE A 1 490 ? 25.890 22.087 -40.779 1.00 96.00 490 ILE A N 1
ATOM 3889 C CA . ILE A 1 490 ? 24.990 21.806 -41.913 1.00 96.00 490 ILE A CA 1
ATOM 3890 C C . ILE A 1 490 ? 25.608 22.298 -43.220 1.00 96.00 490 ILE A C 1
ATOM 3892 O O . ILE A 1 490 ? 25.682 21.528 -44.177 1.00 96.00 490 ILE A O 1
ATOM 3896 N N . LEU A 1 491 ? 26.096 23.541 -43.253 1.00 94.88 491 LEU A N 1
ATOM 3897 C CA . LEU A 1 491 ? 26.738 24.113 -44.442 1.00 94.88 491 LEU A CA 1
ATOM 3898 C C . LEU A 1 491 ? 27.980 23.307 -44.848 1.00 94.88 491 LEU A C 1
ATOM 3900 O O . LEU A 1 491 ? 28.105 22.886 -45.996 1.00 94.88 491 LEU A O 1
ATOM 3904 N N . THR A 1 492 ? 28.857 23.024 -43.883 1.00 94.44 492 THR A N 1
ATOM 3905 C CA . THR A 1 492 ? 30.121 22.307 -44.110 1.00 94.44 492 THR A CA 1
ATOM 3906 C C . THR A 1 492 ? 29.886 20.860 -44.568 1.00 94.44 492 THR A C 1
ATOM 3908 O O . THR A 1 492 ? 30.554 20.368 -45.477 1.00 94.44 492 THR A O 1
ATOM 3911 N N . LEU A 1 493 ? 28.914 20.161 -43.972 1.00 95.38 493 LEU A N 1
ATOM 3912 C CA . LEU A 1 493 ? 28.553 18.792 -44.355 1.00 95.38 493 LEU A CA 1
ATOM 3913 C C . LEU A 1 493 ? 27.826 18.749 -45.704 1.00 95.38 493 LEU A C 1
ATOM 3915 O O . LEU A 1 493 ? 28.033 17.804 -46.458 1.00 95.38 493 LEU A O 1
ATOM 3919 N N . SER A 1 494 ? 27.041 19.774 -46.048 1.00 94.94 494 SER A N 1
ATOM 3920 C CA . SER A 1 494 ? 26.409 19.880 -47.372 1.00 94.94 494 SER A CA 1
ATOM 3921 C C . SER A 1 494 ? 27.460 20.032 -48.474 1.00 94.94 494 SER A C 1
ATOM 3923 O O . SER A 1 494 ? 27.406 19.312 -49.466 1.00 94.94 494 SER A O 1
ATOM 3925 N N . GLN A 1 495 ? 28.490 20.858 -48.251 1.00 94.25 495 GLN A N 1
ATOM 3926 C CA . GLN A 1 495 ? 29.646 20.958 -49.154 1.00 94.25 495 GLN A CA 1
ATOM 3927 C C . GLN A 1 495 ? 30.381 19.617 -49.303 1.00 94.25 495 GLN A C 1
ATOM 3929 O O . GLN A 1 495 ? 30.781 19.239 -50.402 1.00 94.25 495 GLN A O 1
ATOM 3934 N N . ALA A 1 496 ? 30.542 18.860 -48.211 1.00 93.25 496 ALA A N 1
ATOM 3935 C CA . ALA A 1 496 ? 31.130 17.522 -48.274 1.00 93.25 496 ALA A CA 1
ATOM 3936 C C . ALA A 1 496 ? 30.281 16.550 -49.120 1.00 93.25 496 ALA A C 1
ATOM 3938 O O . ALA A 1 496 ? 30.839 15.735 -49.856 1.00 93.25 496 ALA A O 1
ATOM 3939 N N . ILE A 1 497 ? 28.948 16.644 -49.034 1.00 95.06 497 ILE A N 1
ATOM 3940 C CA . ILE A 1 497 ? 27.999 15.820 -49.803 1.00 95.06 497 ILE A CA 1
ATOM 3941 C C . ILE A 1 497 ? 28.033 16.178 -51.290 1.00 95.06 497 ILE A C 1
ATOM 3943 O O . ILE A 1 497 ? 27.995 15.273 -52.114 1.00 95.06 497 ILE A O 1
ATOM 3947 N N . GLU A 1 498 ? 28.163 17.455 -51.655 1.00 93.75 498 GLU A N 1
ATOM 3948 C CA . GLU A 1 498 ? 28.324 17.860 -53.063 1.00 93.75 498 GLU A CA 1
ATOM 3949 C C . GLU A 1 498 ? 29.563 17.218 -53.707 1.00 93.75 498 GLU A C 1
ATOM 3951 O O . GLU A 1 498 ? 29.536 16.834 -54.875 1.00 93.75 498 GLU A O 1
ATOM 3956 N N . ILE A 1 499 ? 30.638 17.048 -52.930 1.00 91.62 499 ILE A N 1
ATOM 3957 C CA . ILE A 1 499 ? 31.893 16.434 -53.388 1.00 91.62 499 ILE A CA 1
ATOM 3958 C C . ILE A 1 499 ? 31.790 14.904 -53.434 1.00 91.62 499 ILE A C 1
ATOM 3960 O O . ILE A 1 499 ? 32.352 14.274 -54.330 1.00 91.62 499 ILE A O 1
ATOM 3964 N N . ASN A 1 500 ? 31.101 14.289 -52.471 1.00 90.12 500 ASN A N 1
ATOM 3965 C CA . ASN A 1 500 ? 30.894 12.843 -52.425 1.00 90.12 500 ASN A CA 1
ATOM 3966 C C . ASN A 1 500 ? 29.444 12.494 -52.038 1.00 90.12 500 ASN A C 1
ATOM 3968 O O . ASN A 1 500 ? 29.177 12.145 -50.882 1.00 90.12 500 ASN A O 1
ATOM 3972 N N . PRO A 1 501 ? 28.506 12.523 -53.004 1.00 89.50 501 PRO A N 1
ATOM 3973 C CA . PRO A 1 501 ? 27.081 12.338 -52.722 1.00 89.50 501 PRO A CA 1
ATOM 3974 C C . PRO A 1 501 ? 26.736 10.911 -52.288 1.00 89.50 501 PRO A C 1
ATOM 3976 O O . PRO A 1 501 ? 25.706 10.687 -51.655 1.00 89.50 501 PRO A O 1
ATOM 3979 N N . THR A 1 502 ? 27.608 9.946 -52.595 1.00 90.94 502 THR A N 1
ATOM 3980 C CA . THR A 1 502 ? 27.424 8.524 -52.278 1.00 90.94 502 THR A CA 1
ATOM 3981 C C . THR A 1 502 ? 27.893 8.128 -50.875 1.00 90.94 502 THR A C 1
ATOM 3983 O O . THR A 1 502 ? 27.709 6.982 -50.471 1.00 90.94 502 THR A O 1
ATOM 3986 N N . ALA A 1 503 ? 28.496 9.043 -50.109 1.00 91.31 503 ALA A N 1
ATOM 3987 C CA . ALA A 1 503 ? 28.971 8.751 -48.759 1.00 91.31 503 ALA A CA 1
ATOM 3988 C C . ALA A 1 503 ? 27.828 8.796 -47.726 1.00 91.31 503 ALA A C 1
ATOM 3990 O O . ALA A 1 503 ? 27.478 9.856 -47.203 1.00 91.31 503 ALA A O 1
ATOM 3991 N N . SER A 1 504 ? 27.296 7.622 -47.369 1.00 92.25 504 SER A N 1
ATOM 3992 C CA . SER A 1 504 ? 26.226 7.432 -46.369 1.00 92.25 504 SER A CA 1
ATOM 3993 C C . SER A 1 504 ? 26.490 8.148 -45.033 1.00 92.25 504 SER A C 1
ATOM 3995 O O . SER A 1 504 ? 25.589 8.752 -44.449 1.00 92.25 504 SER A O 1
ATOM 3997 N N . GLN A 1 505 ? 27.740 8.137 -44.557 1.00 93.06 505 GLN A N 1
ATOM 3998 C CA . GLN A 1 505 ? 28.150 8.762 -43.294 1.00 93.06 505 GLN A CA 1
ATOM 3999 C C . GLN A 1 505 ? 27.930 10.280 -43.274 1.00 93.06 505 GLN A C 1
ATOM 4001 O O . GLN A 1 505 ? 27.609 10.827 -42.221 1.00 93.06 505 GLN A O 1
ATOM 4006 N N . LEU A 1 506 ? 28.058 10.967 -44.415 1.00 93.81 506 LEU A N 1
ATOM 4007 C CA . LEU A 1 506 ? 27.842 12.415 -44.487 1.00 93.81 506 LEU A CA 1
ATOM 4008 C C . LEU A 1 506 ? 26.371 12.769 -44.282 1.00 93.81 506 LEU A C 1
ATOM 4010 O O . LEU A 1 506 ? 26.064 13.674 -43.511 1.00 93.81 506 LEU A O 1
ATOM 4014 N N . HIS A 1 507 ? 25.469 12.005 -44.901 1.00 95.12 507 HIS A N 1
ATOM 4015 C CA . HIS A 1 507 ? 24.025 12.138 -44.698 1.00 95.12 507 HIS A CA 1
ATOM 4016 C C . HIS A 1 507 ? 23.628 11.819 -43.250 1.00 95.12 507 HIS A C 1
ATOM 4018 O O . HIS A 1 507 ? 22.814 12.527 -42.655 1.00 95.12 507 HIS A O 1
ATOM 4024 N N . PHE A 1 508 ? 24.262 10.815 -42.634 1.00 95.50 508 PHE A N 1
ATOM 4025 C CA . PHE A 1 508 ? 24.071 10.503 -41.214 1.00 95.50 508 PHE A CA 1
ATOM 4026 C C . PHE A 1 508 ? 24.528 11.640 -40.287 1.00 95.50 508 PHE A C 1
ATOM 4028 O O . PHE A 1 508 ? 23.789 12.010 -39.372 1.00 95.50 508 PHE A O 1
ATOM 4035 N N . TYR A 1 509 ? 25.706 12.231 -40.511 1.00 94.69 509 TYR A N 1
ATOM 4036 C CA . TYR A 1 509 ? 26.142 13.397 -39.738 1.00 94.69 509 TYR A CA 1
ATOM 4037 C C . TYR A 1 509 ? 25.236 14.605 -39.994 1.00 94.69 509 TYR A C 1
ATOM 4039 O O . TYR A 1 509 ? 24.772 15.205 -39.031 1.00 94.69 509 TYR A O 1
ATOM 4047 N N . LEU A 1 510 ? 24.891 14.918 -41.245 1.00 95.56 510 LEU A N 1
ATOM 4048 C CA . LEU A 1 510 ? 23.997 16.031 -41.577 1.00 95.56 510 LEU A CA 1
ATOM 4049 C C . LEU A 1 510 ? 22.661 15.918 -40.824 1.00 95.56 510 LEU A C 1
ATOM 4051 O O . LEU A 1 510 ? 22.202 16.894 -40.228 1.00 95.56 510 LEU A O 1
ATOM 4055 N N . SER A 1 511 ? 22.088 14.711 -40.771 1.00 95.56 511 SER A N 1
ATOM 4056 C CA . SER A 1 511 ? 20.824 14.461 -40.070 1.00 95.56 511 SER A CA 1
ATOM 4057 C C . SER A 1 511 ? 20.855 14.831 -38.582 1.00 95.56 511 SER A C 1
ATOM 4059 O O . SER A 1 511 ? 19.877 15.366 -38.066 1.00 95.56 511 SER A O 1
ATOM 4061 N N . GLN A 1 512 ? 21.981 14.613 -37.893 1.00 93.81 512 GLN A N 1
ATOM 4062 C CA . GLN A 1 512 ? 22.132 14.955 -36.477 1.00 93.81 512 GLN A CA 1
ATOM 4063 C C . GLN A 1 512 ? 22.112 16.471 -36.253 1.00 93.81 512 GLN A C 1
ATOM 4065 O O . GLN A 1 512 ? 21.442 16.936 -35.333 1.00 93.81 512 GLN A O 1
ATOM 4070 N N . SER A 1 513 ? 22.777 17.250 -37.116 1.00 94.06 513 SER A N 1
ATOM 4071 C CA . SER A 1 513 ? 22.725 18.718 -37.045 1.00 94.06 513 SER A CA 1
ATOM 4072 C C . SER A 1 513 ? 21.349 19.269 -37.409 1.00 94.06 513 SER A C 1
ATOM 4074 O O . SER A 1 513 ? 20.866 20.175 -36.737 1.00 94.06 513 SER A O 1
ATOM 4076 N N . LEU A 1 514 ? 20.702 18.712 -38.440 1.00 94.00 514 LEU A N 1
ATOM 4077 C CA . LEU A 1 514 ? 19.342 19.100 -38.834 1.00 94.00 514 LEU A CA 1
ATOM 4078 C C . LEU A 1 514 ? 18.345 18.838 -37.702 1.00 94.00 514 LEU A C 1
ATOM 4080 O O . LEU A 1 514 ? 17.526 19.697 -37.390 1.00 94.00 514 LEU A O 1
ATOM 4084 N N . LYS A 1 515 ? 18.455 17.683 -37.033 1.00 91.38 515 LYS A N 1
ATOM 4085 C CA . LYS A 1 515 ? 17.639 17.358 -35.858 1.00 91.38 515 LYS A CA 1
ATOM 4086 C C . LYS A 1 515 ? 17.863 18.364 -34.725 1.00 91.38 515 LYS A C 1
ATOM 4088 O O . LYS A 1 515 ? 16.889 18.820 -34.138 1.00 91.38 515 LYS A O 1
ATOM 4093 N N . ALA A 1 516 ? 19.115 18.730 -34.441 1.00 90.00 516 ALA A N 1
ATOM 4094 C CA . ALA A 1 516 ? 19.451 19.709 -33.403 1.00 90.00 516 ALA A CA 1
ATOM 4095 C C . ALA A 1 516 ? 18.921 21.126 -33.705 1.00 90.00 516 ALA A C 1
ATOM 4097 O O . ALA A 1 516 ? 18.596 21.860 -32.780 1.00 90.00 516 ALA A O 1
ATOM 4098 N N . GLN A 1 517 ? 18.776 21.489 -34.985 1.00 91.69 517 GLN A N 1
ATOM 4099 C CA . GLN A 1 517 ? 18.143 22.740 -35.434 1.00 91.69 517 GLN A CA 1
ATOM 4100 C C . GLN A 1 517 ? 16.605 22.665 -35.508 1.00 91.69 517 GLN A C 1
ATOM 4102 O O . GLN A 1 517 ? 15.957 23.607 -35.954 1.00 91.69 517 GLN A O 1
ATOM 4107 N N . GLY A 1 518 ? 15.995 21.543 -35.111 1.00 87.12 518 GLY A N 1
ATOM 4108 C CA . GLY A 1 518 ? 14.545 21.343 -35.200 1.00 87.12 518 GLY A CA 1
ATOM 4109 C C . GLY A 1 518 ? 14.030 21.064 -36.618 1.00 87.12 518 GLY A C 1
ATOM 4110 O O . GLY A 1 518 ? 12.824 20.932 -36.821 1.00 87.12 518 GLY A O 1
ATOM 4111 N N . GLU A 1 519 ? 14.910 20.894 -37.610 1.00 91.75 519 GLU A N 1
ATOM 4112 C CA . GLU A 1 519 ? 14.555 20.556 -38.993 1.00 91.75 519 GLU A CA 1
ATOM 4113 C C . GLU A 1 519 ? 14.266 19.049 -39.151 1.00 91.75 519 GLU A C 1
ATOM 4115 O O . GLU A 1 519 ? 14.887 18.338 -39.947 1.00 91.75 519 GLU A O 1
ATOM 4120 N N . ILE A 1 520 ? 13.303 18.543 -38.372 1.00 91.25 520 ILE A N 1
ATOM 4121 C CA . ILE A 1 520 ? 13.022 17.108 -38.191 1.00 91.25 520 ILE A CA 1
ATOM 4122 C C . ILE A 1 520 ? 12.724 16.388 -39.515 1.00 91.25 520 ILE A C 1
ATOM 4124 O O . ILE A 1 520 ? 13.240 15.296 -39.758 1.00 91.25 520 ILE A O 1
ATOM 4128 N N . ALA A 1 521 ? 11.941 17.006 -40.405 1.00 91.06 521 ALA A N 1
ATOM 4129 C CA . ALA A 1 521 ? 11.594 16.413 -41.697 1.00 91.06 521 ALA A CA 1
ATOM 4130 C C . ALA A 1 521 ? 12.825 16.227 -42.602 1.00 91.06 521 ALA A C 1
ATOM 4132 O O . ALA A 1 521 ? 12.984 15.176 -43.228 1.00 91.06 521 ALA A O 1
ATOM 4133 N N . LYS A 1 522 ? 13.730 17.216 -42.632 1.00 93.69 522 LYS A N 1
ATOM 4134 C CA . LYS A 1 522 ? 14.977 17.122 -43.401 1.00 93.69 522 LYS A CA 1
ATOM 4135 C C . LYS A 1 522 ? 15.930 16.108 -42.776 1.00 93.69 522 LYS A C 1
ATOM 4137 O O . LYS A 1 522 ? 16.532 15.327 -43.503 1.00 93.69 522 LYS A O 1
ATOM 4142 N N . ALA A 1 523 ? 16.008 16.054 -41.445 1.00 94.81 523 ALA A N 1
ATOM 4143 C CA . ALA A 1 523 ? 16.799 15.050 -40.739 1.00 94.81 523 ALA A CA 1
ATOM 4144 C C . ALA A 1 523 ? 16.358 13.617 -41.090 1.00 94.81 523 ALA A C 1
ATOM 4146 O O . ALA A 1 523 ? 17.196 12.776 -41.420 1.00 94.81 523 ALA A O 1
ATOM 4147 N N . ALA A 1 524 ? 15.047 13.349 -41.091 1.00 94.56 524 ALA A N 1
ATOM 4148 C CA . ALA A 1 524 ? 14.501 12.055 -41.498 1.00 94.56 524 ALA A CA 1
ATOM 4149 C C . ALA A 1 524 ? 14.809 11.729 -42.970 1.00 94.56 524 ALA A C 1
ATOM 4151 O O . ALA A 1 524 ? 15.165 10.594 -43.284 1.00 94.56 524 ALA A O 1
ATOM 4152 N N . ALA A 1 525 ? 14.715 12.713 -43.873 1.00 95.31 525 ALA A N 1
ATOM 4153 C CA . ALA A 1 525 ? 15.074 12.537 -45.281 1.00 95.31 525 ALA A CA 1
ATOM 4154 C C . ALA A 1 525 ? 16.563 12.190 -45.463 1.00 95.31 525 ALA A C 1
ATOM 4156 O O . ALA A 1 525 ? 16.877 11.226 -46.161 1.00 95.31 525 ALA A O 1
ATOM 4157 N N . SER A 1 526 ? 17.471 12.893 -44.776 1.00 95.38 526 SER A N 1
ATOM 4158 C CA . SER A 1 526 ? 18.905 12.571 -44.784 1.00 95.38 526 SER A CA 1
ATOM 4159 C C . SER A 1 526 ? 19.189 11.163 -44.247 1.00 95.38 526 SER A C 1
ATOM 4161 O O . SER A 1 526 ? 20.025 10.454 -44.799 1.00 95.38 526 SER A O 1
ATOM 4163 N N . LEU A 1 527 ? 18.481 10.708 -43.206 1.00 96.88 527 LEU A N 1
ATOM 4164 C CA . LEU A 1 527 ? 18.645 9.344 -42.683 1.00 96.88 527 LEU A CA 1
ATOM 4165 C C . LEU A 1 527 ? 18.155 8.276 -43.663 1.00 96.88 527 LEU A C 1
ATOM 4167 O O . LEU A 1 527 ? 18.826 7.261 -43.835 1.00 96.88 527 LEU A O 1
ATOM 4171 N N . ARG A 1 528 ? 17.025 8.511 -44.343 1.00 96.94 528 ARG A N 1
ATOM 4172 C CA . ARG A 1 528 ? 16.539 7.615 -45.405 1.00 96.94 528 ARG A CA 1
ATOM 4173 C C . ARG A 1 528 ? 17.536 7.520 -46.556 1.00 96.94 528 ARG A C 1
ATOM 4175 O O . ARG A 1 528 ? 17.771 6.424 -47.052 1.00 96.94 528 ARG A O 1
ATOM 4182 N N . GLU A 1 529 ? 18.169 8.630 -46.931 1.00 96.44 529 GLU A N 1
ATOM 4183 C CA . GLU A 1 529 ? 19.210 8.623 -47.962 1.00 96.44 529 GLU A CA 1
ATOM 4184 C C . GLU A 1 529 ? 20.474 7.881 -47.502 1.00 96.44 529 GLU A C 1
ATOM 4186 O O . GLU A 1 529 ? 21.023 7.079 -48.256 1.00 96.44 529 GLU A O 1
ATOM 4191 N N . ALA A 1 530 ? 20.891 8.048 -46.241 1.00 95.94 530 ALA A N 1
ATOM 4192 C CA . ALA A 1 530 ? 21.990 7.272 -45.665 1.00 95.94 530 ALA A CA 1
ATOM 4193 C C . ALA A 1 530 ? 21.718 5.755 -45.716 1.00 95.94 530 ALA A C 1
ATOM 4195 O O . ALA A 1 530 ? 22.615 4.992 -46.074 1.00 95.94 530 ALA A O 1
ATOM 4196 N N . ILE A 1 531 ? 20.484 5.332 -45.413 1.00 96.94 531 ILE A N 1
ATOM 4197 C CA . ILE A 1 531 ? 20.033 3.931 -45.488 1.00 96.94 531 ILE A CA 1
ATOM 4198 C C . ILE A 1 531 ? 19.967 3.445 -46.943 1.00 96.94 531 ILE A C 1
ATOM 4200 O O . ILE A 1 531 ? 20.383 2.329 -47.241 1.00 96.94 531 ILE A O 1
ATOM 4204 N N . ARG A 1 532 ? 19.489 4.278 -47.876 1.00 96.75 532 ARG A N 1
ATOM 4205 C CA . ARG A 1 532 ? 19.437 3.943 -49.307 1.00 96.75 532 ARG A CA 1
ATOM 4206 C C . ARG A 1 532 ? 20.834 3.694 -49.881 1.00 96.75 532 ARG A C 1
ATOM 4208 O O . ARG A 1 532 ? 21.016 2.775 -50.676 1.00 96.75 532 ARG A O 1
ATOM 4215 N N . LEU A 1 533 ? 21.806 4.520 -49.489 1.00 94.19 533 LEU A N 1
ATOM 4216 C CA . LEU A 1 533 ? 23.207 4.407 -49.902 1.00 94.19 533 LEU A CA 1
ATOM 4217 C C . LEU A 1 533 ? 23.926 3.241 -49.216 1.00 94.19 533 LEU A C 1
ATOM 4219 O O . LEU A 1 533 ? 24.797 2.619 -49.821 1.00 94.19 533 LEU A O 1
ATOM 4223 N N . GLN A 1 534 ? 23.567 2.947 -47.967 1.00 95.56 534 GLN A N 1
ATOM 4224 C CA . GLN A 1 534 ? 24.141 1.865 -47.181 1.00 95.56 534 GLN A CA 1
ATOM 4225 C C . GLN A 1 534 ? 23.040 1.122 -46.395 1.00 95.56 534 GLN A C 1
ATOM 4227 O O . GLN A 1 534 ? 22.729 1.496 -45.259 1.00 95.56 534 GLN A O 1
ATOM 4232 N N . PRO A 1 535 ? 22.465 0.046 -46.969 1.00 94.31 535 PRO A N 1
ATOM 4233 C CA . PRO A 1 535 ? 21.349 -0.674 -46.353 1.00 94.31 535 PRO A CA 1
ATOM 4234 C C . PRO A 1 535 ? 21.659 -1.348 -45.017 1.00 94.31 535 PRO A C 1
ATOM 4236 O O . PRO A 1 535 ? 20.723 -1.596 -44.266 1.00 94.31 535 PRO A O 1
ATOM 4239 N N . ASP A 1 536 ? 22.929 -1.627 -44.704 1.00 93.88 536 ASP A N 1
ATOM 4240 C CA . ASP A 1 536 ? 23.374 -2.223 -43.436 1.00 93.88 536 ASP A CA 1
ATOM 4241 C C . ASP A 1 536 ? 23.735 -1.177 -42.363 1.00 93.88 536 ASP A C 1
ATOM 4243 O O . ASP A 1 536 ? 24.275 -1.519 -41.314 1.00 93.88 536 ASP A O 1
ATOM 4247 N N . PHE A 1 537 ? 23.425 0.109 -42.573 1.00 94.44 537 PHE A N 1
ATOM 4248 C CA . PHE A 1 537 ? 23.781 1.179 -41.639 1.00 94.44 537 PHE A CA 1
ATOM 4249 C C . PHE A 1 537 ? 22.837 1.239 -40.419 1.00 94.44 537 PHE A C 1
ATOM 4251 O O . PHE A 1 537 ? 22.011 2.144 -40.282 1.00 94.44 537 PHE A O 1
ATOM 4258 N N . TRP A 1 538 ? 22.987 0.301 -39.477 1.00 94.44 538 TRP A N 1
ATOM 4259 C CA . TRP A 1 538 ? 22.134 0.171 -38.277 1.00 94.44 538 TRP A CA 1
ATOM 4260 C C . TRP A 1 538 ? 22.015 1.453 -37.431 1.00 94.44 538 TRP A C 1
ATOM 4262 O O . TRP A 1 538 ? 20.960 1.718 -36.853 1.00 94.44 538 TRP A O 1
ATOM 4272 N N . GLY A 1 539 ? 23.062 2.286 -37.380 1.00 93.62 539 GLY A N 1
ATOM 4273 C CA . GLY A 1 539 ? 23.024 3.581 -36.689 1.00 93.62 539 GLY A CA 1
ATOM 4274 C C . GLY A 1 539 ? 22.014 4.564 -37.296 1.00 93.62 539 GLY A C 1
ATOM 4275 O O . GLY A 1 539 ? 21.337 5.282 -36.558 1.00 93.62 539 GLY A O 1
ATOM 4276 N N . ALA A 1 540 ? 21.860 4.562 -38.626 1.00 94.56 540 ALA A N 1
ATOM 4277 C CA . ALA A 1 540 ? 20.888 5.402 -39.3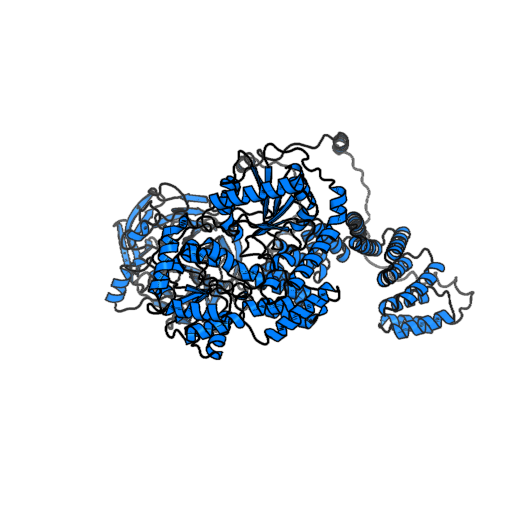19 1.00 94.56 540 ALA A CA 1
ATOM 4278 C C . ALA A 1 540 ? 19.447 4.934 -39.059 1.00 94.56 540 ALA A C 1
ATOM 4280 O O . ALA A 1 540 ? 18.585 5.767 -38.782 1.00 94.56 540 ALA A O 1
ATOM 4281 N N . TYR A 1 541 ? 19.201 3.617 -39.043 1.00 97.38 541 TYR A N 1
ATOM 4282 C CA . TYR A 1 541 ? 17.901 3.061 -38.652 1.00 97.38 541 TYR A CA 1
ATOM 4283 C C . TYR A 1 541 ? 17.508 3.445 -37.222 1.00 97.38 541 TYR A C 1
ATOM 4285 O O . TYR A 1 541 ? 16.397 3.919 -37.010 1.00 97.38 541 TYR A O 1
ATOM 4293 N N . ASN A 1 542 ? 18.411 3.315 -36.242 1.00 96.19 542 ASN A N 1
ATOM 4294 C CA . ASN A 1 542 ? 18.103 3.695 -34.860 1.00 96.19 542 ASN A CA 1
ATOM 4295 C C . ASN A 1 542 ? 17.736 5.183 -34.733 1.00 96.19 542 ASN A C 1
ATOM 4297 O O . ASN A 1 542 ? 16.741 5.524 -34.097 1.00 96.19 542 ASN A O 1
ATOM 4301 N N . ASN A 1 543 ? 18.497 6.073 -35.376 1.00 95.00 543 ASN A N 1
ATOM 4302 C CA . ASN A 1 543 ? 18.216 7.508 -35.317 1.00 95.00 543 ASN A CA 1
ATOM 4303 C C . ASN A 1 543 ? 16.921 7.886 -36.051 1.00 95.00 543 ASN A C 1
ATOM 4305 O O . ASN A 1 543 ? 16.211 8.781 -35.587 1.00 95.00 543 ASN A O 1
ATOM 4309 N N . LEU A 1 544 ? 16.595 7.203 -37.155 1.00 96.62 544 LEU A N 1
ATOM 4310 C CA . LEU A 1 544 ? 15.322 7.379 -37.856 1.00 96.62 544 LEU A CA 1
ATOM 4311 C C . LEU A 1 544 ? 14.158 6.905 -36.984 1.00 96.62 544 LEU A C 1
ATOM 4313 O O . LEU A 1 544 ? 13.183 7.637 -36.837 1.00 96.62 544 LEU A O 1
ATOM 4317 N N . GLY A 1 545 ? 14.302 5.746 -36.336 1.00 95.88 545 GLY A N 1
ATOM 4318 C CA . GLY A 1 545 ? 13.330 5.225 -35.379 1.00 95.88 545 GLY A CA 1
ATOM 4319 C C . GLY A 1 545 ? 13.033 6.223 -34.261 1.00 95.88 545 GLY A C 1
ATOM 4320 O O . GLY A 1 545 ? 11.872 6.494 -33.986 1.00 95.88 545 GLY A O 1
ATOM 4321 N N . THR A 1 546 ? 14.057 6.867 -33.686 1.00 94.44 546 THR A N 1
ATOM 4322 C CA . THR A 1 546 ? 13.857 7.883 -32.632 1.00 94.44 546 THR A CA 1
ATOM 4323 C C . THR A 1 546 ? 13.102 9.114 -33.135 1.00 94.44 546 THR A C 1
ATOM 4325 O O . THR A 1 546 ? 12.332 9.705 -32.382 1.00 94.44 546 THR A O 1
ATOM 4328 N N . ILE A 1 547 ? 13.300 9.520 -34.395 1.00 93.62 547 ILE A N 1
ATOM 4329 C CA . ILE A 1 547 ? 12.522 10.614 -34.995 1.00 93.62 547 ILE A CA 1
ATOM 4330 C C . ILE A 1 547 ? 11.058 10.196 -35.177 1.00 93.62 547 ILE A C 1
ATOM 4332 O O . ILE A 1 547 ? 10.166 10.944 -34.789 1.00 93.62 547 ILE A O 1
ATOM 4336 N N . LEU A 1 548 ? 10.816 8.999 -35.714 1.00 92.06 548 LEU A N 1
ATOM 4337 C CA . LEU A 1 548 ? 9.468 8.469 -35.937 1.00 92.06 548 LEU A CA 1
ATOM 4338 C C . LEU A 1 548 ? 8.712 8.260 -34.616 1.00 92.06 548 LEU A C 1
ATOM 4340 O O . LEU A 1 548 ? 7.543 8.624 -34.511 1.00 92.06 548 LEU A O 1
ATOM 4344 N N . GLN A 1 549 ? 9.393 7.769 -33.576 1.00 89.44 549 GLN A N 1
ATOM 4345 C CA . GLN A 1 549 ? 8.836 7.636 -32.230 1.00 89.44 549 GLN A CA 1
ATOM 4346 C C . GLN A 1 549 ? 8.408 8.998 -31.668 1.00 89.44 549 GLN A C 1
ATOM 4348 O O . GLN A 1 549 ? 7.300 9.122 -31.155 1.00 89.44 549 GLN A O 1
ATOM 4353 N N . ALA A 1 550 ? 9.238 10.038 -31.815 1.00 84.31 550 ALA A N 1
ATOM 4354 C CA . ALA A 1 550 ? 8.888 11.399 -31.395 1.00 84.31 550 ALA A CA 1
ATOM 4355 C C . ALA A 1 550 ? 7.713 11.996 -32.196 1.00 84.31 550 ALA A C 1
ATOM 4357 O O . ALA A 1 550 ? 7.007 12.870 -31.700 1.00 84.31 550 ALA A O 1
ATOM 4358 N N . GLN A 1 551 ? 7.480 11.511 -33.418 1.00 84.12 551 GLN A N 1
ATOM 4359 C CA . GLN A 1 551 ? 6.319 11.842 -34.252 1.00 84.12 551 GLN A CA 1
ATOM 4360 C C . GLN A 1 551 ? 5.096 10.951 -33.965 1.00 84.12 551 GLN A C 1
ATOM 4362 O O . GLN A 1 551 ? 4.094 11.046 -34.670 1.00 84.12 551 GLN A O 1
ATOM 4367 N N . ASN A 1 552 ? 5.164 10.092 -32.940 1.00 80.75 552 ASN A N 1
ATOM 4368 C CA . ASN A 1 552 ? 4.138 9.116 -32.569 1.00 80.75 552 ASN A CA 1
ATOM 4369 C C . ASN A 1 552 ? 3.807 8.085 -33.675 1.00 80.75 552 ASN A C 1
ATOM 4371 O O . ASN A 1 552 ? 2.749 7.458 -33.659 1.00 80.75 552 ASN A O 1
ATOM 4375 N N . GLN A 1 553 ? 4.726 7.875 -34.623 1.00 86.19 553 GLN A N 1
ATOM 4376 C CA . GLN A 1 553 ? 4.659 6.830 -35.651 1.00 86.19 553 GLN A CA 1
ATOM 4377 C C . GLN A 1 553 ? 5.292 5.539 -35.111 1.00 86.19 553 GLN A C 1
ATOM 4379 O O . GLN A 1 553 ? 6.394 5.142 -35.495 1.00 86.19 553 GLN A O 1
ATOM 4384 N N . LEU A 1 554 ? 4.631 4.938 -34.115 1.00 87.00 554 LEU A N 1
ATOM 4385 C CA . LEU A 1 554 ? 5.177 3.814 -33.343 1.00 87.00 554 LEU A CA 1
ATOM 4386 C C . LEU A 1 554 ? 5.460 2.551 -34.187 1.00 87.00 554 LEU A C 1
ATOM 4388 O O . LEU A 1 554 ? 6.519 1.955 -33.977 1.00 87.00 554 LEU A O 1
ATOM 4392 N N . PRO A 1 555 ? 4.594 2.133 -35.140 1.00 90.12 555 PRO A N 1
ATOM 4393 C CA . PRO A 1 555 ? 4.865 0.963 -35.981 1.00 90.12 555 PRO A CA 1
ATOM 4394 C C . PRO A 1 555 ? 6.118 1.125 -36.850 1.00 90.12 555 PRO A C 1
ATOM 4396 O O . PRO A 1 555 ? 6.982 0.249 -36.868 1.00 90.12 555 PRO A O 1
ATOM 4399 N N . GLU A 1 556 ? 6.264 2.269 -37.517 1.00 91.88 556 GLU A N 1
ATOM 4400 C CA . GLU A 1 556 ? 7.408 2.564 -38.382 1.00 91.88 556 GLU A CA 1
ATOM 4401 C C . GLU A 1 556 ? 8.701 2.733 -37.566 1.00 91.88 556 GLU A C 1
ATOM 4403 O O . GLU A 1 556 ? 9.787 2.341 -38.007 1.00 91.88 556 GLU A O 1
ATOM 4408 N N . ALA A 1 557 ? 8.600 3.274 -36.346 1.00 94.94 557 ALA A N 1
ATOM 4409 C CA . ALA A 1 557 ? 9.718 3.330 -35.411 1.00 94.94 557 ALA A CA 1
ATOM 4410 C C . ALA A 1 557 ? 10.181 1.925 -34.989 1.00 94.94 557 ALA A C 1
ATOM 4412 O O . ALA A 1 557 ? 11.382 1.641 -35.019 1.00 94.94 557 ALA A O 1
ATOM 4413 N N . ALA A 1 558 ? 9.245 1.031 -34.648 1.00 93.94 558 ALA A N 1
ATOM 4414 C CA . ALA A 1 558 ? 9.549 -0.355 -34.298 1.00 93.94 558 ALA A CA 1
ATOM 4415 C C . ALA A 1 558 ? 10.237 -1.100 -35.450 1.00 93.94 558 ALA A C 1
ATOM 4417 O O . ALA A 1 558 ? 11.228 -1.795 -35.218 1.00 93.94 558 ALA A O 1
ATOM 4418 N N . GLU A 1 559 ? 9.772 -0.908 -36.688 1.00 95.88 559 GLU A N 1
ATOM 4419 C CA . GLU A 1 559 ? 10.403 -1.480 -37.883 1.00 95.88 559 GLU A CA 1
ATOM 4420 C C . GLU A 1 559 ? 11.850 -0.990 -38.043 1.00 95.88 559 GLU A C 1
ATOM 4422 O O . GLU A 1 559 ? 12.761 -1.786 -38.285 1.00 95.88 559 GLU A O 1
ATOM 4427 N N . CYS A 1 560 ? 12.097 0.306 -37.832 1.00 96.94 560 CYS A N 1
ATOM 4428 C CA . CYS A 1 560 ? 13.449 0.857 -37.856 1.00 96.94 560 CYS A CA 1
ATOM 4429 C C . CYS A 1 560 ? 14.353 0.203 -36.798 1.00 96.94 560 CYS A C 1
ATOM 4431 O O . CYS A 1 560 ? 15.467 -0.216 -37.116 1.00 96.94 560 CYS A O 1
ATOM 4433 N N . TYR A 1 561 ? 13.890 0.060 -35.554 1.00 97.31 561 TYR A N 1
ATOM 4434 C CA . TYR A 1 561 ? 14.684 -0.594 -34.509 1.00 97.31 561 TYR A CA 1
ATOM 4435 C C . TYR A 1 561 ? 14.923 -2.079 -34.792 1.00 97.31 561 TYR A C 1
ATOM 4437 O O . TYR A 1 561 ? 16.034 -2.567 -34.583 1.00 97.31 561 TYR A O 1
ATOM 4445 N N . GLN A 1 562 ? 13.927 -2.787 -35.328 1.00 96.75 562 GLN A N 1
ATOM 4446 C CA . GLN A 1 562 ? 14.073 -4.184 -35.723 1.00 96.75 562 GLN A CA 1
ATOM 4447 C C . GLN A 1 562 ? 15.102 -4.340 -36.851 1.00 96.75 562 GLN A C 1
ATOM 4449 O O . GLN A 1 562 ? 15.964 -5.212 -36.774 1.00 96.75 562 GLN A O 1
ATOM 4454 N N . ASN A 1 563 ? 15.082 -3.457 -37.853 1.00 96.19 563 ASN A N 1
ATOM 4455 C CA . ASN A 1 563 ? 16.086 -3.438 -38.915 1.00 96.19 563 ASN A CA 1
ATOM 4456 C C . ASN A 1 563 ? 17.492 -3.151 -38.371 1.00 96.19 563 ASN A C 1
ATOM 4458 O O . ASN A 1 563 ? 18.441 -3.836 -38.749 1.00 96.19 563 ASN A O 1
ATOM 4462 N N . ALA A 1 564 ? 17.637 -2.215 -37.426 1.00 96.50 564 ALA A N 1
ATOM 4463 C CA . ALA A 1 564 ? 18.918 -1.975 -36.761 1.00 96.50 564 ALA A CA 1
ATOM 4464 C C . ALA A 1 564 ? 19.453 -3.240 -36.058 1.00 96.50 564 ALA A C 1
ATOM 4466 O O . ALA A 1 564 ? 20.639 -3.550 -36.180 1.00 96.50 564 ALA A O 1
ATOM 4467 N N . LEU A 1 565 ? 18.582 -3.992 -35.375 1.00 95.75 565 LEU A N 1
ATOM 4468 C CA . LEU A 1 565 ? 18.932 -5.238 -34.681 1.00 95.75 565 LEU A CA 1
ATOM 4469 C C . LEU A 1 565 ? 19.192 -6.415 -35.632 1.00 95.75 565 LEU A C 1
ATOM 4471 O O . LEU A 1 565 ? 20.007 -7.277 -35.313 1.00 95.75 565 LEU A O 1
ATOM 4475 N N . ASN A 1 566 ? 18.558 -6.445 -36.808 1.00 96.19 566 ASN A N 1
ATOM 4476 C CA . ASN A 1 566 ? 18.823 -7.460 -37.833 1.00 96.19 566 ASN A CA 1
ATOM 4477 C C . ASN A 1 566 ? 20.267 -7.367 -38.353 1.00 96.19 566 ASN A C 1
ATOM 4479 O O . ASN A 1 566 ? 20.912 -8.394 -38.561 1.00 96.19 566 ASN A O 1
ATOM 4483 N N . TYR A 1 567 ? 20.788 -6.148 -38.531 1.00 93.94 567 TYR A N 1
ATOM 4484 C CA . TYR A 1 567 ? 22.176 -5.929 -38.951 1.00 93.94 567 TYR A CA 1
ATOM 4485 C C . TYR A 1 567 ? 23.171 -5.970 -37.782 1.00 93.94 567 TYR A C 1
ATOM 4487 O O . TYR A 1 567 ? 24.292 -6.447 -37.952 1.00 93.94 567 TYR A O 1
ATOM 4495 N N . ASN A 1 568 ? 22.777 -5.507 -36.591 1.00 94.38 568 ASN A N 1
ATOM 4496 C CA . ASN A 1 568 ? 23.594 -5.582 -35.380 1.00 94.38 568 ASN A CA 1
ATOM 4497 C C . ASN A 1 568 ? 22.776 -6.068 -34.165 1.00 94.38 568 ASN A C 1
ATOM 4499 O O . ASN A 1 568 ? 22.232 -5.246 -33.420 1.00 94.38 568 ASN A O 1
ATOM 4503 N N . PRO A 1 569 ? 22.750 -7.389 -33.900 1.00 93.06 569 PRO A N 1
ATOM 4504 C CA . PRO A 1 569 ? 21.992 -7.963 -32.784 1.00 93.06 569 PRO A CA 1
ATOM 4505 C C . PRO A 1 569 ? 22.454 -7.513 -31.389 1.00 93.06 569 PRO A C 1
ATOM 4507 O O . PRO A 1 569 ? 21.692 -7.613 -30.432 1.00 93.06 569 PRO A O 1
ATOM 4510 N N . ASN A 1 570 ? 23.685 -7.002 -31.259 1.00 93.56 570 ASN A N 1
ATOM 4511 C CA . ASN A 1 570 ? 24.270 -6.555 -29.991 1.00 93.56 570 ASN A CA 1
ATOM 4512 C C . ASN A 1 570 ? 24.204 -5.025 -29.828 1.00 93.56 570 ASN A C 1
ATOM 4514 O O . ASN A 1 570 ? 25.096 -4.420 -29.232 1.00 93.56 570 ASN A O 1
ATOM 4518 N N . PHE A 1 571 ? 23.172 -4.376 -30.373 1.00 94.94 571 PHE A N 1
ATOM 4519 C CA . PHE A 1 571 ? 22.989 -2.931 -30.260 1.00 94.94 571 PHE A CA 1
ATOM 4520 C C . PHE A 1 571 ? 22.039 -2.572 -29.106 1.00 94.94 571 PHE A C 1
ATOM 4522 O O . PHE A 1 571 ? 20.818 -2.557 -29.266 1.00 94.94 571 PHE A O 1
ATOM 4529 N N . ALA A 1 572 ? 22.607 -2.284 -27.930 1.00 94.19 572 ALA A N 1
ATOM 4530 C CA . ALA A 1 572 ? 21.849 -2.038 -26.699 1.00 94.19 572 ALA A CA 1
ATOM 4531 C C . ALA A 1 572 ? 20.839 -0.883 -26.824 1.00 94.19 572 ALA A C 1
ATOM 4533 O O . ALA A 1 572 ? 19.711 -1.001 -26.348 1.00 94.19 572 ALA A O 1
ATOM 4534 N N . GLU A 1 573 ? 21.219 0.211 -27.490 1.00 95.44 573 GLU A N 1
ATOM 4535 C CA . GLU A 1 573 ? 20.369 1.384 -27.700 1.00 95.44 573 GLU A CA 1
ATOM 4536 C C . GLU A 1 573 ? 19.116 1.029 -28.522 1.00 95.44 573 GLU A C 1
ATOM 4538 O O . GLU A 1 573 ? 18.002 1.311 -28.086 1.00 95.44 573 GLU A O 1
ATOM 4543 N N . ALA A 1 574 ? 19.267 0.331 -29.655 1.00 95.31 574 ALA A N 1
ATOM 4544 C CA . ALA A 1 574 ? 18.126 -0.105 -30.469 1.00 95.31 574 ALA A CA 1
ATOM 4545 C C . ALA A 1 574 ? 17.249 -1.138 -29.739 1.00 95.31 574 ALA A C 1
ATOM 4547 O O . ALA A 1 574 ? 16.023 -1.077 -29.828 1.00 95.31 574 ALA A O 1
ATOM 4548 N N . GLN A 1 575 ? 17.858 -2.046 -28.967 1.00 96.75 575 GLN A N 1
ATOM 4549 C CA . GLN A 1 575 ? 17.142 -3.035 -28.154 1.00 96.75 575 GLN A CA 1
ATOM 4550 C C . GLN A 1 575 ? 16.287 -2.373 -27.061 1.00 96.75 575 GLN A C 1
ATOM 4552 O O . GLN A 1 575 ? 15.160 -2.809 -26.821 1.00 96.75 575 GLN A O 1
ATOM 4557 N N . SER A 1 576 ? 16.808 -1.321 -26.422 1.00 96.31 576 SER A N 1
ATOM 4558 C CA . SER A 1 576 ? 16.089 -0.518 -25.426 1.00 96.31 576 SER A CA 1
ATOM 4559 C C . SER A 1 576 ? 15.007 0.355 -26.062 1.00 96.31 576 SER A C 1
ATOM 4561 O O . SER A 1 576 ? 13.915 0.468 -25.515 1.00 96.31 576 SER A O 1
ATOM 4563 N N . ASN A 1 577 ? 15.273 0.956 -27.223 1.00 96.31 577 ASN A N 1
ATOM 4564 C CA . ASN A 1 577 ? 14.285 1.784 -27.912 1.00 96.31 577 ASN A CA 1
ATOM 4565 C C . ASN A 1 577 ? 13.095 0.943 -28.400 1.00 96.31 577 ASN A C 1
ATOM 4567 O O . ASN A 1 577 ? 11.948 1.319 -28.169 1.00 96.31 577 ASN A O 1
ATOM 4571 N N . LEU A 1 578 ? 13.343 -0.244 -28.964 1.00 96.19 578 LEU A N 1
ATOM 4572 C CA . LEU A 1 578 ? 12.278 -1.185 -29.323 1.00 96.19 578 LEU A CA 1
ATOM 4573 C C . LEU A 1 578 ? 11.462 -1.624 -28.097 1.00 96.19 578 LEU A C 1
ATOM 4575 O O . LEU A 1 578 ? 10.236 -1.663 -28.152 1.00 96.19 578 LEU A O 1
ATOM 4579 N N . ALA A 1 579 ? 12.133 -1.885 -26.971 1.00 95.88 579 ALA A N 1
ATOM 4580 C CA . ALA A 1 579 ? 11.469 -2.190 -25.707 1.00 95.88 579 ALA A CA 1
ATOM 4581 C C . ALA A 1 579 ? 10.564 -1.049 -25.218 1.00 95.88 579 ALA A C 1
ATOM 4583 O O . ALA A 1 579 ? 9.466 -1.311 -24.732 1.00 95.88 579 ALA A O 1
ATOM 4584 N N . SER A 1 580 ? 10.981 0.207 -25.402 1.00 93.38 580 SER A N 1
ATOM 4585 C CA . SER A 1 580 ? 10.150 1.370 -25.070 1.00 93.38 580 SER A CA 1
ATOM 4586 C C . SER A 1 580 ? 8.890 1.468 -25.941 1.00 93.38 580 SER A C 1
ATOM 4588 O O . SER A 1 580 ? 7.847 1.880 -25.445 1.00 93.38 580 SER A O 1
ATOM 4590 N N . ILE A 1 581 ? 8.937 1.025 -27.206 1.00 92.62 581 ILE A N 1
ATOM 4591 C CA . ILE A 1 581 ? 7.735 0.949 -28.052 1.00 92.62 581 ILE A CA 1
ATOM 4592 C C . ILE A 1 581 ? 6.756 -0.090 -27.500 1.00 92.62 581 ILE A C 1
ATOM 4594 O O . ILE A 1 581 ? 5.577 0.216 -27.351 1.00 92.62 581 ILE A O 1
ATOM 4598 N N . TRP A 1 582 ? 7.239 -1.280 -27.128 1.00 89.88 582 TRP A N 1
ATOM 4599 C CA . TRP A 1 582 ? 6.401 -2.305 -26.492 1.00 89.88 582 TRP A CA 1
ATOM 4600 C C . TRP A 1 582 ? 5.790 -1.811 -25.181 1.00 89.88 582 TRP A C 1
ATOM 4602 O O . TRP A 1 582 ? 4.615 -2.043 -24.921 1.00 89.88 582 TRP A O 1
ATOM 4612 N N . GLN A 1 583 ? 6.549 -1.055 -24.387 1.00 86.12 583 GLN A N 1
ATOM 4613 C CA . GLN A 1 583 ? 6.042 -0.429 -23.168 1.00 86.12 583 GLN A CA 1
ATOM 4614 C C . GLN A 1 583 ? 4.904 0.558 -23.466 1.00 86.12 583 GLN A C 1
ATOM 4616 O O . GLN A 1 583 ? 3.872 0.507 -22.804 1.00 86.12 583 GLN A O 1
ATOM 4621 N N . LEU A 1 584 ? 5.062 1.423 -24.476 1.00 80.56 584 LEU A N 1
ATOM 4622 C CA . LEU A 1 584 ? 4.017 2.362 -24.911 1.00 80.56 584 LEU A CA 1
ATOM 4623 C C . LEU A 1 584 ? 2.770 1.654 -25.462 1.00 80.56 584 LEU A C 1
ATOM 4625 O O . LEU A 1 584 ? 1.675 2.203 -25.388 1.00 80.56 584 LEU A O 1
ATOM 4629 N N . GLN A 1 585 ? 2.932 0.444 -25.996 1.00 76.56 585 GLN A N 1
ATOM 4630 C CA . GLN A 1 585 ? 1.844 -0.413 -26.475 1.00 76.56 585 GLN A CA 1
ATOM 4631 C C . GLN A 1 585 ? 1.173 -1.229 -25.356 1.00 76.56 585 GLN A C 1
ATOM 4633 O O . GLN A 1 585 ? 0.186 -1.905 -25.621 1.00 76.56 585 GLN A O 1
ATOM 4638 N N . GLY A 1 586 ? 1.680 -1.174 -24.118 1.00 73.88 586 GLY A N 1
ATOM 4639 C CA . GLY A 1 586 ? 1.164 -1.956 -22.987 1.00 73.88 586 GLY A CA 1
ATOM 4640 C C . GLY A 1 586 ? 1.711 -3.388 -22.896 1.00 73.88 586 GLY A C 1
ATOM 4641 O O . GLY A 1 586 ? 1.360 -4.123 -21.975 1.00 73.88 586 GLY A O 1
ATOM 4642 N N . GLU A 1 587 ? 2.627 -3.780 -23.782 1.00 83.00 587 GLU A N 1
ATOM 4643 C CA . GLU A 1 587 ? 3.262 -5.105 -23.831 1.00 83.00 587 GLU A CA 1
ATOM 4644 C C . GLU A 1 587 ? 4.401 -5.210 -22.794 1.00 83.00 587 GLU A C 1
ATOM 4646 O O . GLU A 1 587 ? 5.587 -5.350 -23.119 1.00 83.00 587 GLU A O 1
ATOM 4651 N N . LEU A 1 588 ? 4.056 -5.090 -21.505 1.00 83.06 588 LEU A N 1
ATOM 4652 C CA . LEU A 1 588 ? 5.014 -4.866 -20.412 1.00 83.06 588 LEU A CA 1
ATOM 4653 C C . LEU A 1 588 ? 6.036 -6.000 -20.222 1.00 83.06 588 LEU A C 1
ATOM 4655 O O . LEU A 1 588 ? 7.208 -5.726 -19.955 1.00 83.06 588 LEU A O 1
ATOM 4659 N N . GLU A 1 589 ? 5.643 -7.271 -20.373 1.00 85.56 589 GLU A N 1
ATOM 4660 C CA . GLU A 1 589 ? 6.592 -8.393 -20.244 1.00 85.56 589 GLU A CA 1
ATOM 4661 C C . GLU A 1 589 ? 7.574 -8.450 -21.422 1.00 85.56 589 GLU A C 1
ATOM 4663 O O . GLU A 1 589 ? 8.763 -8.727 -21.231 1.00 85.56 589 GLU A O 1
ATOM 4668 N N . GLN A 1 590 ? 7.117 -8.114 -22.632 1.00 89.69 590 GLN A N 1
ATOM 4669 C CA . GLN A 1 590 ? 7.984 -8.039 -23.804 1.00 89.69 590 GLN A CA 1
ATOM 4670 C C . GLN A 1 590 ? 8.956 -6.857 -23.695 1.00 89.69 590 GLN A C 1
ATOM 4672 O O . GLN A 1 590 ? 10.156 -7.016 -23.947 1.00 89.69 590 GLN A O 1
ATOM 4677 N N . ALA A 1 591 ? 8.466 -5.697 -23.245 1.00 92.75 591 ALA A N 1
ATOM 4678 C CA . ALA A 1 591 ? 9.277 -4.522 -22.943 1.00 92.75 591 ALA A CA 1
ATOM 4679 C C . ALA A 1 591 ? 10.373 -4.843 -21.918 1.00 92.75 591 ALA A C 1
ATOM 4681 O O . ALA A 1 591 ? 11.559 -4.646 -22.178 1.00 92.75 591 ALA A O 1
ATOM 4682 N N . LYS A 1 592 ? 10.006 -5.446 -20.786 1.00 92.75 592 LYS A N 1
ATOM 4683 C CA . LYS A 1 592 ? 10.939 -5.886 -19.742 1.00 92.75 592 LYS A CA 1
ATOM 4684 C C . LYS A 1 592 ? 12.006 -6.843 -20.267 1.00 92.75 592 LYS A C 1
ATOM 4686 O O . LYS A 1 592 ? 13.191 -6.632 -20.007 1.00 92.75 592 LYS A O 1
ATOM 4691 N N . ALA A 1 593 ? 11.624 -7.861 -21.042 1.00 93.56 593 ALA A N 1
ATOM 4692 C CA . ALA A 1 593 ? 12.583 -8.768 -21.674 1.00 93.56 593 ALA A CA 1
ATOM 4693 C C . ALA A 1 593 ? 13.523 -8.028 -22.646 1.00 93.56 593 ALA A C 1
ATOM 4695 O O . ALA A 1 593 ? 14.704 -8.361 -22.760 1.00 93.56 593 ALA A O 1
ATOM 4696 N N . GLY A 1 594 ? 13.020 -7.009 -23.344 1.00 93.31 594 GLY A N 1
ATOM 4697 C CA . GLY A 1 594 ? 13.820 -6.115 -24.176 1.00 93.31 594 GLY A CA 1
ATOM 4698 C C . GLY A 1 594 ? 14.834 -5.293 -23.373 1.00 93.31 594 GLY A C 1
ATOM 4699 O O . GLY A 1 594 ? 16.020 -5.314 -23.704 1.00 93.31 594 GLY A O 1
ATOM 4700 N N . PHE A 1 595 ? 14.418 -4.643 -22.283 1.00 96.75 595 PHE A N 1
ATOM 4701 C CA . PHE A 1 595 ? 15.327 -3.882 -21.418 1.00 96.75 595 PHE A CA 1
ATOM 4702 C C . PHE A 1 595 ? 16.387 -4.772 -20.761 1.00 96.75 595 PHE A C 1
ATOM 4704 O O . PHE A 1 595 ? 17.564 -4.418 -20.762 1.00 96.75 595 PHE A O 1
ATOM 4711 N N . LEU A 1 596 ? 16.019 -5.967 -20.288 1.00 95.38 596 LEU A N 1
ATOM 4712 C CA . LEU A 1 596 ? 16.976 -6.935 -19.738 1.00 95.38 596 LEU A CA 1
ATOM 4713 C C . LEU A 1 596 ? 18.006 -7.395 -20.782 1.00 95.38 596 LEU A C 1
ATOM 4715 O O . LEU A 1 596 ? 19.181 -7.536 -20.450 1.00 95.38 596 LEU A O 1
ATOM 4719 N N . ARG A 1 597 ? 17.613 -7.568 -22.054 1.00 95.25 597 ARG A N 1
ATOM 4720 C CA . ARG A 1 597 ? 18.565 -7.842 -23.149 1.00 95.25 597 ARG A CA 1
ATOM 4721 C C . ARG A 1 597 ? 19.516 -6.672 -23.389 1.00 95.25 597 ARG A C 1
ATOM 4723 O O . ARG A 1 597 ? 20.717 -6.895 -23.525 1.00 95.25 597 ARG A O 1
ATOM 4730 N N . ALA A 1 598 ? 19.004 -5.440 -23.400 1.00 96.06 598 ALA A N 1
ATOM 4731 C CA . ALA A 1 598 ? 19.842 -4.248 -23.526 1.00 96.06 598 ALA A CA 1
ATOM 4732 C C . ALA A 1 598 ? 20.868 -4.158 -22.380 1.00 96.06 598 ALA A C 1
ATOM 4734 O O . ALA A 1 598 ? 22.037 -3.871 -22.632 1.00 96.06 598 ALA A O 1
ATOM 4735 N N . LEU A 1 599 ? 20.465 -4.490 -21.148 1.00 95.44 599 LEU A N 1
ATOM 4736 C CA . LEU A 1 599 ? 21.353 -4.552 -19.980 1.00 95.44 599 LEU A CA 1
ATOM 4737 C C . LEU A 1 599 ? 22.332 -5.733 -20.033 1.00 95.44 599 LEU A C 1
ATOM 4739 O O . LEU A 1 599 ? 23.468 -5.596 -19.593 1.00 95.44 599 LEU A O 1
ATOM 4743 N N . GLY A 1 600 ? 21.951 -6.862 -20.635 1.00 95.56 600 GLY A N 1
ATOM 4744 C CA . GLY A 1 600 ? 22.872 -7.969 -20.909 1.00 95.56 600 GLY A CA 1
ATOM 4745 C C . GLY A 1 600 ? 24.016 -7.579 -21.854 1.00 95.56 600 GLY A C 1
ATOM 4746 O O . GLY A 1 600 ? 25.131 -8.074 -21.708 1.00 95.56 600 GLY A O 1
ATOM 4747 N N . ILE A 1 601 ? 23.760 -6.656 -22.788 1.00 94.44 601 ILE A N 1
ATOM 4748 C CA . ILE A 1 601 ? 24.771 -6.095 -23.699 1.00 94.44 601 ILE A CA 1
ATOM 4749 C C . ILE A 1 601 ? 25.559 -4.967 -23.012 1.00 94.44 601 ILE A C 1
ATOM 4751 O O . ILE A 1 601 ? 26.786 -4.910 -23.107 1.00 94.44 601 ILE A O 1
ATOM 4755 N N . LYS A 1 602 ? 24.859 -4.053 -22.329 1.00 96.19 602 LYS A N 1
ATOM 4756 C CA . LYS A 1 602 ? 25.418 -2.858 -21.682 1.00 96.19 602 LYS A CA 1
ATOM 4757 C C . LYS A 1 602 ? 24.875 -2.734 -20.246 1.00 96.19 602 LYS A C 1
ATOM 4759 O O . LYS A 1 602 ? 23.897 -2.020 -20.028 1.00 96.19 602 LYS A O 1
ATOM 4764 N N . PRO A 1 603 ? 25.531 -3.360 -19.244 1.00 93.19 603 PRO A N 1
ATOM 4765 C CA . PRO A 1 603 ? 24.996 -3.471 -17.877 1.00 93.19 603 PRO A CA 1
ATOM 4766 C C . PRO A 1 603 ? 24.723 -2.152 -17.145 1.00 93.19 603 PRO A C 1
ATOM 4768 O O . PRO A 1 603 ? 23.900 -2.110 -16.242 1.00 93.19 603 PRO A O 1
ATOM 4771 N N . LYS A 1 604 ? 25.402 -1.065 -17.527 1.00 94.75 604 LYS A N 1
ATOM 4772 C CA . LYS A 1 604 ? 25.273 0.266 -16.905 1.00 94.75 604 LYS A CA 1
ATOM 4773 C C . LYS A 1 604 ? 24.491 1.251 -17.781 1.00 94.75 604 LYS A C 1
ATOM 4775 O O . LYS A 1 604 ? 24.808 2.437 -17.824 1.00 94.75 604 LYS A O 1
ATOM 4780 N N . TYR A 1 605 ? 23.530 0.761 -18.565 1.00 94.56 605 TYR A N 1
ATOM 4781 C CA . TYR A 1 605 ? 22.756 1.606 -19.472 1.00 94.56 605 TYR A CA 1
ATOM 4782 C C . TYR A 1 605 ? 21.545 2.230 -18.764 1.00 94.56 605 TYR A C 1
ATOM 4784 O O . TYR A 1 605 ? 20.492 1.605 -18.646 1.00 94.56 605 TYR A O 1
ATOM 4792 N N . ILE A 1 606 ? 21.706 3.478 -18.312 1.00 95.25 606 ILE A N 1
ATOM 4793 C CA . ILE A 1 606 ? 20.715 4.221 -17.512 1.00 95.25 606 ILE A CA 1
ATOM 4794 C C . ILE A 1 606 ? 19.306 4.232 -18.136 1.00 95.25 606 ILE A C 1
ATOM 4796 O O . ILE A 1 606 ? 18.371 3.897 -17.412 1.00 95.25 606 ILE A O 1
ATOM 4800 N N . PRO A 1 607 ? 19.104 4.513 -19.444 1.00 94.00 607 PRO A N 1
ATOM 4801 C CA . PRO A 1 607 ? 17.761 4.508 -20.031 1.00 94.00 607 PRO A CA 1
ATOM 4802 C C . PRO A 1 607 ? 17.029 3.164 -19.905 1.00 94.00 607 PRO A C 1
ATOM 4804 O O . PRO A 1 607 ? 15.820 3.140 -19.683 1.00 94.00 607 PRO A O 1
ATOM 4807 N N . ALA A 1 608 ? 17.742 2.037 -20.008 1.00 94.94 608 ALA A N 1
ATOM 4808 C CA . ALA A 1 608 ? 17.135 0.722 -19.812 1.00 94.94 608 ALA A CA 1
ATOM 4809 C C . ALA A 1 608 ? 16.850 0.438 -18.330 1.00 94.94 608 ALA A C 1
ATOM 4811 O O . ALA A 1 608 ? 15.808 -0.135 -18.025 1.00 94.94 608 ALA A O 1
ATOM 4812 N N . LEU A 1 609 ? 17.728 0.863 -17.410 1.00 96.25 609 LEU A N 1
ATOM 4813 C CA . LEU A 1 609 ? 17.495 0.737 -15.964 1.00 96.25 609 LEU A CA 1
ATOM 4814 C C . LEU A 1 609 ? 16.283 1.560 -15.506 1.00 96.25 609 LEU A C 1
ATOM 4816 O O . LEU A 1 609 ? 15.441 1.033 -14.786 1.00 96.25 609 LEU A O 1
ATOM 4820 N N . LEU A 1 610 ? 16.156 2.813 -15.953 1.00 94.56 610 LEU A N 1
ATOM 4821 C CA . LEU A 1 610 ? 15.017 3.682 -15.631 1.00 94.56 610 LEU A CA 1
ATOM 4822 C C . LEU A 1 610 ? 13.687 3.080 -16.086 1.00 94.56 610 LEU A C 1
ATOM 4824 O O . LEU A 1 610 ? 12.759 2.957 -15.288 1.00 94.56 610 LEU A O 1
ATOM 4828 N N . ASN A 1 611 ? 13.606 2.659 -17.350 1.00 94.12 611 ASN A N 1
ATOM 4829 C CA . ASN A 1 611 ? 12.380 2.071 -17.884 1.00 94.12 611 ASN A CA 1
ATOM 4830 C C . ASN A 1 611 ? 12.062 0.714 -17.239 1.00 94.12 611 ASN A C 1
ATOM 4832 O O . ASN A 1 611 ? 10.900 0.411 -16.976 1.00 94.12 611 ASN A O 1
ATOM 4836 N N . LEU A 1 612 ? 13.080 -0.090 -16.912 1.00 94.75 612 LEU A N 1
ATOM 4837 C CA . LEU A 1 612 ? 12.894 -1.333 -16.165 1.00 94.75 612 LEU A CA 1
ATOM 4838 C C . LEU A 1 612 ? 12.367 -1.072 -14.744 1.00 94.75 612 LEU A C 1
ATOM 4840 O O . LEU A 1 612 ? 11.438 -1.750 -14.305 1.00 94.75 612 LEU A O 1
ATOM 4844 N N . ALA A 1 613 ? 12.921 -0.078 -14.042 1.00 93.62 613 ALA A N 1
ATOM 4845 C CA . ALA A 1 613 ? 12.451 0.341 -12.723 1.00 93.62 613 ALA A CA 1
ATOM 4846 C C . ALA A 1 613 ? 10.989 0.805 -12.778 1.00 93.62 613 ALA A C 1
ATOM 4848 O O . ALA A 1 613 ? 10.173 0.401 -11.947 1.00 93.62 613 ALA A O 1
ATOM 4849 N N . TYR A 1 614 ? 10.636 1.576 -13.806 1.00 88.81 614 TYR A N 1
ATOM 4850 C CA . TYR A 1 614 ? 9.269 2.021 -14.042 1.00 88.81 614 TYR A CA 1
ATOM 4851 C C . TYR A 1 614 ? 8.309 0.851 -14.312 1.00 88.81 614 TYR A C 1
ATOM 4853 O O . TYR A 1 614 ? 7.222 0.809 -13.737 1.00 88.81 614 TYR A O 1
ATOM 4861 N N . ILE A 1 615 ? 8.710 -0.147 -15.108 1.00 87.50 615 ILE A N 1
ATOM 4862 C CA . ILE A 1 615 ? 7.902 -1.364 -15.299 1.00 87.50 615 ILE A CA 1
ATOM 4863 C C . ILE A 1 615 ? 7.712 -2.097 -13.968 1.00 87.50 615 ILE A C 1
ATOM 4865 O O . ILE A 1 615 ? 6.592 -2.485 -13.642 1.00 87.50 615 ILE A O 1
ATOM 4869 N N . TYR A 1 616 ? 8.762 -2.258 -13.157 1.00 85.75 616 TYR A N 1
ATOM 4870 C CA . TYR A 1 616 ? 8.615 -2.871 -11.835 1.00 85.75 616 TYR A CA 1
ATOM 4871 C C . TYR A 1 616 ? 7.653 -2.092 -10.933 1.00 85.75 616 TYR A C 1
ATOM 4873 O O . TYR A 1 616 ? 6.874 -2.714 -10.210 1.00 85.75 616 TYR A O 1
ATOM 4881 N N . LYS A 1 617 ? 7.658 -0.756 -11.006 1.00 83.94 617 LYS A N 1
ATOM 4882 C CA . LYS A 1 617 ? 6.708 0.106 -10.292 1.00 83.94 617 LYS A CA 1
ATOM 4883 C C . LYS A 1 617 ? 5.276 -0.157 -10.766 1.00 83.94 617 LYS A C 1
ATOM 4885 O O . LYS A 1 617 ? 4.420 -0.417 -9.926 1.00 83.94 617 LYS A O 1
ATOM 4890 N N . GLN A 1 618 ? 5.026 -0.175 -12.079 1.00 76.44 618 GLN A N 1
ATOM 4891 C CA . GLN A 1 618 ? 3.701 -0.480 -12.643 1.00 76.44 618 GLN A CA 1
ATOM 4892 C C . GLN A 1 618 ? 3.202 -1.884 -12.274 1.00 76.44 618 GLN A C 1
ATOM 4894 O O . GLN A 1 618 ? 2.021 -2.070 -12.008 1.00 76.44 618 GLN A O 1
ATOM 4899 N N . GLN A 1 619 ? 4.103 -2.865 -12.194 1.00 75.56 619 GLN A N 1
ATOM 4900 C CA . GLN A 1 619 ? 3.788 -4.233 -11.770 1.00 75.56 619 GLN A CA 1
ATOM 4901 C C . GLN A 1 619 ? 3.584 -4.378 -10.249 1.00 75.56 619 GLN A C 1
ATOM 4903 O O . GLN A 1 619 ? 3.427 -5.494 -9.757 1.00 75.56 619 GLN A O 1
ATOM 4908 N N . GLY A 1 620 ? 3.672 -3.291 -9.473 1.00 72.56 620 GLY A N 1
ATOM 4909 C CA . GLY A 1 620 ? 3.604 -3.331 -8.009 1.00 72.56 620 GLY A CA 1
ATOM 4910 C C . GLY A 1 620 ? 4.814 -3.999 -7.342 1.00 72.56 620 GLY A C 1
ATOM 4911 O O . GLY A 1 620 ? 4.824 -4.215 -6.130 1.00 72.56 620 GLY A O 1
ATOM 4912 N N . ARG A 1 621 ? 5.878 -4.306 -8.097 1.00 79.38 621 ARG A N 1
ATOM 4913 C CA . ARG A 1 621 ? 7.130 -4.896 -7.597 1.00 79.38 621 ARG A CA 1
ATOM 4914 C C . ARG A 1 621 ? 8.032 -3.821 -6.991 1.00 79.38 621 ARG A C 1
ATOM 4916 O O . ARG A 1 621 ? 9.172 -3.632 -7.418 1.00 79.38 621 ARG A O 1
ATOM 4923 N N . LEU A 1 622 ? 7.524 -3.136 -5.967 1.00 82.00 622 LEU A N 1
ATOM 4924 C CA . LEU A 1 622 ? 8.170 -1.970 -5.356 1.00 82.00 622 LEU A CA 1
ATOM 4925 C C . LEU A 1 622 ? 9.623 -2.219 -4.908 1.00 82.00 622 LEU A C 1
ATOM 4927 O O . LEU A 1 622 ? 10.458 -1.374 -5.215 1.00 82.00 622 LEU A O 1
ATOM 4931 N N . PRO A 1 623 ? 9.997 -3.358 -4.285 1.00 84.12 623 PRO A N 1
ATOM 4932 C CA . PRO A 1 623 ? 11.396 -3.592 -3.910 1.00 84.12 623 PRO A CA 1
ATOM 4933 C C . PRO A 1 623 ? 12.349 -3.631 -5.113 1.00 84.12 623 PRO A C 1
ATOM 4935 O O . PRO A 1 623 ? 13.439 -3.067 -5.062 1.00 84.12 623 PRO A O 1
ATOM 4938 N N . ALA A 1 624 ? 11.923 -4.248 -6.222 1.00 83.94 624 ALA A N 1
ATOM 4939 C CA . ALA A 1 624 ? 12.728 -4.323 -7.440 1.00 83.94 624 ALA A CA 1
ATOM 4940 C C . ALA A 1 624 ? 12.849 -2.951 -8.118 1.00 83.94 624 ALA A C 1
ATOM 4942 O O . ALA A 1 624 ? 13.927 -2.588 -8.584 1.00 83.94 624 ALA A O 1
ATOM 4943 N N . ALA A 1 625 ? 11.764 -2.173 -8.133 1.00 89.44 625 ALA A N 1
ATOM 4944 C CA . ALA A 1 625 ? 11.783 -0.800 -8.624 1.00 89.44 625 ALA A CA 1
ATOM 4945 C C . ALA A 1 625 ? 12.715 0.093 -7.785 1.00 89.44 625 ALA A C 1
ATOM 4947 O O . ALA A 1 625 ? 13.578 0.746 -8.365 1.00 89.44 625 ALA A O 1
ATOM 4948 N N . ILE A 1 626 ? 12.625 0.054 -6.447 1.00 90.00 626 ILE A N 1
ATOM 4949 C CA . ILE A 1 626 ? 13.514 0.811 -5.544 1.00 90.00 626 ILE A CA 1
ATOM 4950 C C . ILE A 1 626 ? 14.978 0.434 -5.785 1.00 90.00 626 ILE A C 1
ATOM 4952 O O . ILE A 1 626 ? 15.785 1.325 -6.029 1.00 90.00 626 ILE A O 1
ATOM 4956 N N . SER A 1 627 ? 15.315 -0.864 -5.787 1.00 91.94 627 SER A N 1
ATOM 4957 C CA . SER A 1 627 ? 16.690 -1.329 -6.044 1.00 91.94 627 SER A CA 1
ATOM 4958 C C . SER A 1 627 ? 17.196 -0.852 -7.411 1.00 91.94 627 SER A C 1
ATOM 4960 O O . SER A 1 627 ? 18.305 -0.333 -7.529 1.00 91.94 627 SER A O 1
ATOM 4962 N N . THR A 1 628 ? 16.359 -0.917 -8.451 1.00 90.19 628 THR A N 1
ATOM 4963 C CA . THR A 1 628 ? 16.754 -0.478 -9.799 1.00 90.19 628 THR A CA 1
ATOM 4964 C C . THR A 1 628 ? 16.941 1.045 -9.875 1.00 90.19 628 THR A C 1
ATOM 4966 O O . THR A 1 628 ? 17.926 1.504 -10.451 1.00 90.19 628 THR A O 1
ATOM 4969 N N . TYR A 1 629 ? 16.076 1.851 -9.245 1.00 95.38 629 TYR A N 1
ATOM 4970 C CA . TYR A 1 629 ? 16.285 3.304 -9.139 1.00 95.38 629 TYR A CA 1
ATOM 4971 C C . TYR A 1 629 ? 17.523 3.652 -8.296 1.00 95.38 629 TYR A C 1
ATOM 4973 O O . TYR A 1 629 ? 18.245 4.590 -8.631 1.00 95.38 629 TYR A O 1
ATOM 4981 N N . GLN A 1 630 ? 17.827 2.874 -7.254 1.00 93.50 630 GLN A N 1
ATOM 4982 C CA . GLN A 1 630 ? 19.052 3.021 -6.463 1.00 93.50 630 GLN A CA 1
ATOM 4983 C C . GLN A 1 630 ? 20.317 2.717 -7.284 1.00 93.50 630 GLN A C 1
ATOM 4985 O O . GLN A 1 630 ? 21.330 3.403 -7.149 1.00 93.50 630 GLN A O 1
ATOM 4990 N N . GLN A 1 63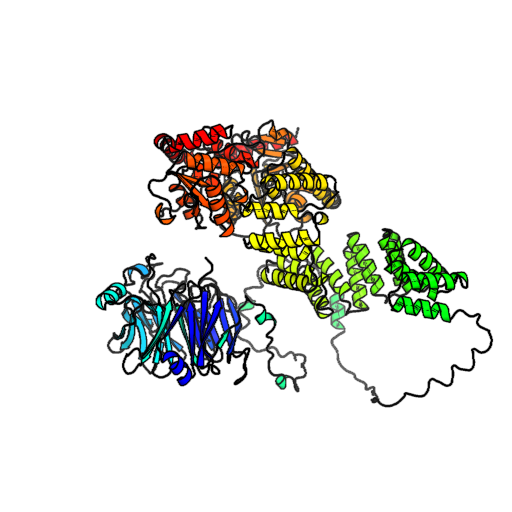1 ? 20.264 1.737 -8.190 1.00 94.44 631 GLN A N 1
ATOM 4991 C CA . GLN A 1 631 ? 21.352 1.491 -9.143 1.00 94.44 631 GLN A CA 1
ATOM 4992 C C . GLN A 1 631 ? 21.541 2.671 -10.097 1.00 94.44 631 GLN A C 1
ATOM 4994 O O . GLN A 1 631 ? 22.675 3.042 -10.394 1.00 94.44 631 GLN A O 1
ATOM 4999 N N . VAL A 1 632 ? 20.445 3.280 -10.555 1.00 95.75 632 VAL A N 1
ATOM 5000 C CA . VAL A 1 632 ? 20.493 4.469 -11.410 1.00 95.75 632 VAL A CA 1
ATOM 5001 C C . VAL A 1 632 ? 21.194 5.627 -10.699 1.00 95.75 632 VAL A C 1
ATOM 5003 O O . VAL A 1 632 ? 22.183 6.117 -11.234 1.00 95.75 632 VAL A O 1
ATOM 5006 N N . ILE A 1 633 ? 20.775 6.000 -9.481 1.00 95.19 633 ILE A N 1
ATOM 5007 C CA . ILE A 1 633 ? 21.414 7.102 -8.727 1.00 95.19 633 ILE A CA 1
ATOM 5008 C C . ILE A 1 633 ? 22.884 6.815 -8.384 1.00 95.19 633 ILE A C 1
ATOM 5010 O O . ILE A 1 633 ? 23.680 7.745 -8.285 1.00 95.19 633 ILE A O 1
ATOM 5014 N N . ALA A 1 634 ? 23.261 5.540 -8.222 1.00 94.69 634 ALA A N 1
ATOM 5015 C CA . ALA A 1 634 ? 24.645 5.140 -7.975 1.00 94.69 634 ALA A CA 1
ATOM 5016 C C . ALA A 1 634 ? 25.540 5.286 -9.219 1.00 94.69 634 ALA A C 1
ATOM 5018 O O . ALA A 1 634 ? 26.754 5.442 -9.086 1.00 94.69 634 ALA A O 1
ATOM 5019 N N . LEU A 1 635 ? 24.959 5.214 -10.422 1.00 94.44 635 LEU A N 1
ATOM 5020 C CA . LEU A 1 635 ? 25.658 5.495 -11.677 1.00 94.44 635 LEU A CA 1
ATOM 5021 C C . LEU A 1 635 ? 25.693 6.995 -11.965 1.00 94.44 635 LEU A C 1
ATOM 5023 O O . LEU A 1 635 ? 26.746 7.521 -12.319 1.00 94.44 635 LEU A O 1
ATOM 5027 N N . GLU A 1 636 ? 24.548 7.658 -11.826 1.00 93.88 636 GLU A N 1
ATOM 5028 C CA . GLU A 1 636 ? 24.386 9.085 -12.061 1.00 93.88 636 GLU A CA 1
ATOM 5029 C C . GLU A 1 636 ? 23.201 9.626 -11.239 1.00 93.88 636 GLU A C 1
ATOM 5031 O O . GLU A 1 636 ? 22.083 9.119 -11.370 1.00 93.88 636 GLU A O 1
ATOM 5036 N N . PRO A 1 637 ? 23.399 10.662 -10.403 1.00 92.88 637 PRO A N 1
ATOM 5037 C CA . PRO A 1 637 ? 22.316 11.269 -9.642 1.00 92.88 637 PRO A CA 1
ATOM 5038 C C . PRO A 1 637 ? 21.391 12.044 -10.584 1.00 92.88 637 PRO A C 1
ATOM 5040 O O . PRO A 1 637 ? 21.695 13.165 -10.991 1.00 92.88 637 PRO A O 1
ATOM 5043 N N . ILE A 1 638 ? 20.251 11.445 -10.926 1.00 90.75 638 ILE A N 1
ATOM 5044 C CA . ILE A 1 638 ? 19.275 12.045 -11.838 1.00 90.75 638 ILE A CA 1
ATOM 5045 C C . ILE A 1 638 ? 17.948 12.378 -11.135 1.00 90.75 638 ILE A C 1
ATOM 5047 O O . ILE A 1 638 ? 17.427 11.542 -10.387 1.00 90.75 638 ILE A O 1
ATOM 5051 N N . PRO A 1 639 ? 17.360 13.566 -11.394 1.00 92.38 639 PRO A N 1
ATOM 5052 C CA . PRO A 1 639 ? 16.105 14.005 -10.775 1.00 92.38 639 PRO A CA 1
ATOM 5053 C C . PRO A 1 639 ? 14.964 12.986 -10.887 1.00 92.38 639 PRO 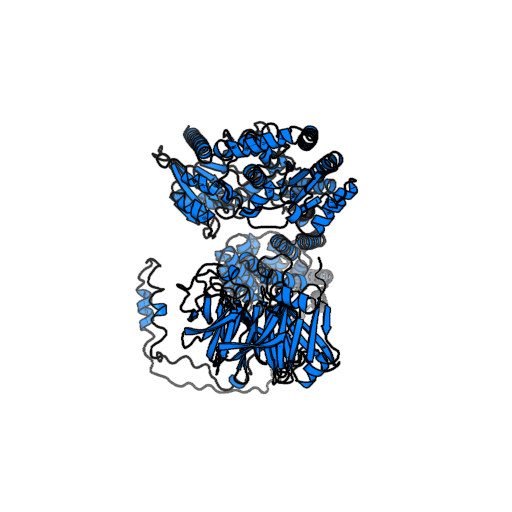A C 1
ATOM 5055 O O . PRO A 1 639 ? 14.257 12.740 -9.916 1.00 92.38 639 PRO A O 1
ATOM 5058 N N . GLU A 1 640 ? 14.817 12.337 -12.044 1.00 91.56 640 GLU A N 1
ATOM 5059 C CA . GLU A 1 640 ? 13.732 11.384 -12.300 1.00 91.56 640 GLU A CA 1
ATOM 5060 C C . GLU A 1 640 ? 13.788 10.148 -11.387 1.00 91.56 640 GLU A C 1
ATOM 5062 O O . GLU A 1 640 ? 12.750 9.667 -10.929 1.00 91.56 640 GLU A O 1
ATOM 5067 N N . ALA A 1 641 ? 14.986 9.646 -11.066 1.00 93.94 641 ALA A N 1
ATOM 5068 C CA . ALA A 1 641 ? 15.132 8.508 -10.159 1.00 93.94 641 ALA A CA 1
ATOM 5069 C C . ALA A 1 641 ? 14.806 8.899 -8.710 1.00 93.94 641 ALA A C 1
ATOM 5071 O O . ALA A 1 641 ? 14.075 8.175 -8.036 1.00 93.94 641 ALA A O 1
ATOM 5072 N N . TYR A 1 642 ? 15.283 10.062 -8.250 1.00 95.88 642 TYR A N 1
ATOM 5073 C CA . TYR A 1 642 ? 14.942 10.588 -6.924 1.00 95.88 642 TYR A CA 1
ATOM 5074 C C . TYR A 1 642 ? 13.445 10.865 -6.785 1.00 95.88 642 TYR A C 1
ATOM 5076 O O . TYR A 1 642 ? 12.846 10.477 -5.788 1.00 95.88 642 TYR A O 1
ATOM 5084 N N . PHE A 1 643 ? 12.821 11.465 -7.799 1.00 93.50 643 PHE A N 1
ATOM 5085 C CA . PHE A 1 643 ? 11.383 11.711 -7.807 1.00 93.50 643 PHE A CA 1
ATOM 5086 C C . PHE A 1 643 ? 10.585 10.410 -7.660 1.00 93.50 643 PHE A C 1
ATOM 5088 O O . PHE A 1 643 ? 9.731 10.309 -6.783 1.00 93.50 643 PHE A O 1
ATOM 5095 N N . ASN A 1 644 ? 10.911 9.387 -8.459 1.00 93.19 644 ASN A N 1
ATOM 5096 C CA . ASN A 1 644 ? 10.235 8.093 -8.373 1.00 93.19 644 ASN A CA 1
ATOM 5097 C C . ASN A 1 644 ? 10.462 7.401 -7.019 1.00 93.19 644 ASN A C 1
ATOM 5099 O O . ASN A 1 644 ? 9.527 6.808 -6.486 1.00 93.19 644 ASN A O 1
ATOM 5103 N N . LEU A 1 645 ? 11.662 7.494 -6.433 1.00 94.94 645 LEU A N 1
ATOM 5104 C CA . LEU A 1 645 ? 11.919 7.004 -5.072 1.00 94.94 645 LEU A CA 1
ATOM 5105 C C . LEU A 1 645 ? 11.087 7.760 -4.026 1.00 94.94 645 LEU A C 1
ATOM 5107 O O . LEU A 1 645 ? 10.555 7.131 -3.113 1.00 94.94 645 LEU A O 1
ATOM 5111 N N . GLY A 1 646 ? 10.925 9.075 -4.190 1.00 94.38 646 GLY A N 1
ATOM 5112 C CA . GLY A 1 646 ? 10.053 9.903 -3.361 1.00 94.38 646 GLY A CA 1
ATOM 5113 C C . GLY A 1 646 ? 8.594 9.449 -3.408 1.00 94.38 646 GLY A C 1
ATOM 5114 O O . GLY A 1 646 ? 8.008 9.175 -2.362 1.00 94.38 646 GLY A O 1
ATOM 5115 N N . GLU A 1 647 ? 8.036 9.248 -4.605 1.00 90.50 647 GLU A N 1
ATOM 5116 C CA . GLU A 1 647 ? 6.661 8.751 -4.765 1.00 90.50 647 GLU A CA 1
ATOM 5117 C C . GLU A 1 647 ? 6.469 7.363 -4.136 1.00 90.50 647 GLU A C 1
ATOM 5119 O O . GLU A 1 647 ? 5.442 7.076 -3.517 1.00 90.50 647 GLU A O 1
ATOM 5124 N N . MET A 1 648 ? 7.464 6.483 -4.276 1.00 90.62 648 MET A N 1
ATOM 5125 C CA . MET A 1 648 ? 7.420 5.142 -3.693 1.00 90.62 648 MET A CA 1
ATOM 5126 C C . MET A 1 648 ? 7.506 5.175 -2.163 1.00 90.62 648 MET A C 1
ATOM 5128 O O . MET A 1 648 ? 6.792 4.415 -1.506 1.00 90.62 648 MET A O 1
ATOM 5132 N N . ALA A 1 649 ? 8.322 6.065 -1.595 1.00 90.69 649 ALA A N 1
ATOM 5133 C CA . ALA A 1 649 ? 8.382 6.292 -0.154 1.00 90.69 649 ALA A CA 1
ATOM 5134 C C . ALA A 1 649 ? 7.050 6.848 0.379 1.00 90.69 649 ALA A C 1
ATOM 5136 O O . ALA A 1 649 ? 6.533 6.344 1.379 1.00 90.69 649 ALA A O 1
ATOM 5137 N N . GLU A 1 650 ? 6.415 7.790 -0.334 1.00 88.88 650 GLU A N 1
ATOM 5138 C CA . GLU A 1 650 ? 5.072 8.267 0.025 1.00 88.88 650 GLU A CA 1
ATOM 5139 C C . GLU A 1 650 ? 4.035 7.142 0.001 1.00 88.88 650 GLU A C 1
ATOM 5141 O O . GLU A 1 650 ? 3.214 7.052 0.916 1.00 88.88 650 GLU A O 1
ATOM 5146 N N . TYR A 1 651 ? 4.082 6.267 -1.009 1.00 84.25 651 TYR A N 1
ATOM 5147 C CA . TYR A 1 651 ? 3.192 5.108 -1.104 1.00 84.25 651 TYR A CA 1
ATOM 5148 C C . TYR A 1 651 ? 3.379 4.131 0.069 1.00 84.25 651 TYR A C 1
ATOM 5150 O O . TYR A 1 651 ? 2.409 3.562 0.569 1.00 84.25 651 TYR A O 1
ATOM 5158 N N . GLN A 1 652 ? 4.615 3.960 0.545 1.00 84.12 652 GLN A N 1
ATOM 5159 C CA . GLN A 1 652 ? 4.933 3.153 1.729 1.00 84.12 652 GLN A CA 1
ATOM 5160 C C . GLN A 1 652 ? 4.584 3.853 3.056 1.00 84.12 652 GLN A C 1
ATOM 5162 O O . GLN A 1 652 ? 4.600 3.212 4.106 1.00 84.12 652 GLN A O 1
ATOM 5167 N N . GLY A 1 653 ? 4.225 5.140 3.020 1.00 86.56 653 GLY A N 1
ATOM 5168 C CA . GLY A 1 653 ? 3.911 5.953 4.195 1.00 86.56 653 GLY A CA 1
ATOM 5169 C C . GLY A 1 653 ? 5.127 6.596 4.867 1.00 86.56 653 GLY A C 1
ATOM 5170 O O . GLY A 1 653 ? 4.958 7.247 5.899 1.00 86.56 653 GLY A O 1
ATOM 5171 N N . ASP A 1 654 ? 6.325 6.460 4.291 1.00 91.12 654 ASP A N 1
ATOM 5172 C CA . ASP A 1 654 ? 7.551 7.106 4.768 1.00 91.12 654 ASP A CA 1
ATOM 5173 C C . ASP A 1 654 ? 7.688 8.504 4.149 1.00 91.12 654 ASP A C 1
ATOM 5175 O O . ASP A 1 654 ? 8.406 8.743 3.175 1.00 91.12 654 ASP A O 1
ATOM 5179 N N . ILE A 1 655 ? 6.925 9.446 4.706 1.00 93.88 655 ILE A N 1
ATOM 5180 C CA . ILE A 1 655 ? 6.882 10.828 4.215 1.00 93.88 655 ILE A CA 1
ATOM 5181 C C . ILE A 1 655 ? 8.211 11.559 4.459 1.00 93.88 655 ILE A C 1
ATOM 5183 O O . ILE A 1 655 ? 8.539 12.494 3.734 1.00 93.88 655 ILE A O 1
ATOM 5187 N N . GLU A 1 656 ? 8.990 11.137 5.456 1.00 93.56 656 GLU A N 1
ATOM 5188 C CA . GLU A 1 656 ? 10.287 11.740 5.774 1.00 93.56 656 GLU A CA 1
ATOM 5189 C C . GLU A 1 656 ? 11.329 11.369 4.715 1.00 93.56 656 GLU A C 1
ATOM 5191 O O . GLU A 1 656 ? 12.001 12.253 4.178 1.00 93.56 656 GLU A O 1
ATOM 5196 N N . ALA A 1 657 ? 11.401 10.088 4.336 1.00 93.50 657 ALA A N 1
ATOM 5197 C CA . ALA A 1 657 ? 12.227 9.661 3.211 1.00 93.50 657 ALA A CA 1
ATOM 5198 C C . ALA A 1 657 ? 11.764 10.304 1.897 1.00 93.50 657 ALA A C 1
ATOM 5200 O O . ALA A 1 657 ? 12.595 10.776 1.118 1.00 93.50 657 ALA A O 1
ATOM 5201 N N . ALA A 1 658 ? 10.449 10.387 1.668 1.00 95.69 658 ALA A N 1
ATOM 5202 C CA . ALA A 1 658 ? 9.908 11.050 0.486 1.00 95.69 658 ALA A CA 1
ATOM 5203 C C . ALA A 1 658 ? 10.332 12.518 0.389 1.00 95.69 658 ALA A C 1
ATOM 5205 O O . ALA A 1 658 ? 10.818 12.950 -0.656 1.00 95.69 658 ALA A O 1
ATOM 5206 N N . LEU A 1 659 ? 10.201 13.268 1.488 1.00 95.62 659 LEU A N 1
ATOM 5207 C CA . LEU A 1 659 ? 10.637 14.658 1.567 1.00 95.62 659 LEU A CA 1
ATOM 5208 C C . LEU A 1 659 ? 12.130 14.785 1.244 1.00 95.62 659 LEU A C 1
ATOM 5210 O O . LEU A 1 659 ? 12.493 15.608 0.409 1.00 95.62 659 LEU A O 1
ATOM 5214 N N . SER A 1 660 ? 12.972 13.926 1.825 1.00 96.19 660 SER A N 1
ATOM 5215 C CA . SER A 1 660 ? 14.413 13.931 1.552 1.00 96.19 660 SER A CA 1
ATOM 5216 C C . SER A 1 660 ? 14.724 13.696 0.070 1.00 96.19 660 SER A C 1
ATOM 5218 O O . SER A 1 660 ? 15.548 14.403 -0.512 1.00 96.19 660 SER A O 1
ATOM 5220 N N . PHE A 1 661 ? 14.035 12.757 -0.585 1.00 96.50 661 PHE A N 1
ATOM 5221 C CA . PHE A 1 661 ? 14.206 12.530 -2.019 1.00 96.50 661 PHE A CA 1
ATOM 5222 C C . PHE A 1 661 ? 13.719 13.709 -2.868 1.00 96.50 661 PHE A C 1
ATOM 5224 O O . PHE A 1 661 ? 14.401 14.096 -3.817 1.00 96.50 661 PHE A O 1
ATOM 5231 N N . TYR A 1 662 ? 12.589 14.327 -2.523 1.00 94.62 662 TYR A N 1
ATOM 5232 C CA . TYR A 1 662 ? 12.102 15.520 -3.219 1.00 94.62 662 TYR A CA 1
ATOM 5233 C C . TYR A 1 662 ? 13.047 16.720 -3.054 1.00 94.62 662 TYR A C 1
ATOM 5235 O O . TYR A 1 662 ? 13.256 17.472 -4.006 1.00 94.62 662 TYR A O 1
ATOM 5243 N N . GLU A 1 663 ? 13.694 16.868 -1.900 1.00 94.12 663 GLU A N 1
ATOM 5244 C CA . GLU A 1 663 ? 14.741 17.874 -1.691 1.00 94.12 663 GLU A CA 1
ATOM 5245 C C . GLU A 1 663 ? 15.972 17.618 -2.577 1.00 94.12 663 GLU A C 1
ATOM 5247 O O . GLU A 1 663 ? 16.531 18.569 -3.123 1.00 94.12 663 GLU A O 1
ATOM 5252 N N . GLN A 1 664 ? 16.353 16.354 -2.813 1.00 95.44 664 GLN A N 1
ATOM 5253 C CA . GLN A 1 664 ? 17.415 16.016 -3.776 1.00 95.44 664 GLN A CA 1
ATOM 5254 C C . GLN A 1 664 ? 17.041 16.413 -5.211 1.00 95.44 664 GLN A C 1
ATOM 5256 O O . GLN A 1 664 ? 17.869 16.964 -5.937 1.00 95.44 664 GLN A O 1
ATOM 5261 N N . VAL A 1 665 ? 15.785 16.204 -5.619 1.00 93.81 665 VAL A N 1
ATOM 5262 C CA . VAL A 1 665 ? 15.282 16.667 -6.926 1.00 93.81 665 VAL A CA 1
ATOM 5263 C C . VAL A 1 665 ? 15.412 18.187 -7.052 1.00 93.81 665 VAL A C 1
ATOM 5265 O O . VAL A 1 665 ? 15.918 18.676 -8.064 1.00 93.81 665 VAL A O 1
ATOM 5268 N N . ALA A 1 666 ? 15.011 18.937 -6.019 1.00 90.88 666 ALA A N 1
ATOM 5269 C CA . ALA A 1 666 ? 15.140 20.394 -5.998 1.00 90.88 666 ALA A CA 1
ATOM 5270 C C . ALA A 1 666 ? 16.607 20.842 -6.086 1.00 90.88 666 ALA A C 1
ATOM 5272 O O . ALA A 1 666 ? 16.912 21.819 -6.767 1.00 90.88 666 ALA A O 1
ATOM 5273 N N . GLN A 1 667 ? 17.525 20.108 -5.456 1.00 92.06 667 GLN A N 1
ATOM 5274 C CA . GLN A 1 667 ? 18.957 20.401 -5.503 1.00 92.06 667 GLN A CA 1
ATOM 5275 C C . GLN A 1 667 ? 19.567 20.183 -6.896 1.00 92.06 667 GLN A C 1
ATOM 5277 O O . GLN A 1 667 ? 20.438 20.948 -7.307 1.00 92.06 667 GLN A O 1
ATOM 5282 N N . LEU A 1 668 ? 19.108 19.160 -7.624 1.00 90.38 668 LEU A N 1
ATOM 5283 C CA . LEU A 1 668 ? 19.638 18.793 -8.942 1.00 90.38 668 LEU A CA 1
ATOM 5284 C C . LEU A 1 668 ? 19.036 19.608 -10.095 1.00 90.38 668 LEU A C 1
ATOM 5286 O O . LEU A 1 668 ? 19.745 19.920 -11.049 1.00 90.38 668 LEU A O 1
ATOM 5290 N N . ALA A 1 669 ? 17.739 19.925 -10.038 1.00 83.44 669 ALA A N 1
ATOM 5291 C CA . ALA A 1 669 ? 17.008 20.524 -11.161 1.00 83.44 669 ALA A CA 1
ATOM 5292 C C . ALA A 1 669 ? 16.245 21.820 -10.826 1.00 83.44 669 ALA A C 1
ATOM 5294 O O . ALA A 1 669 ? 15.727 22.470 -11.738 1.00 83.44 669 ALA A O 1
ATOM 5295 N N . GLY A 1 670 ? 16.198 22.234 -9.555 1.00 71.06 670 GLY A N 1
ATOM 5296 C CA . GLY A 1 670 ? 15.579 23.492 -9.122 1.00 71.06 670 GLY A CA 1
ATOM 5297 C C . GLY A 1 670 ? 14.130 23.679 -9.594 1.00 71.06 670 GLY A C 1
ATOM 5298 O O . GLY A 1 670 ? 13.364 22.721 -9.715 1.00 71.06 670 GLY A O 1
ATOM 5299 N N . GLU A 1 671 ? 13.762 24.933 -9.898 1.00 67.19 671 GLU A N 1
ATOM 5300 C CA . GLU A 1 671 ? 12.410 25.313 -10.351 1.00 67.19 671 GLU A CA 1
ATOM 5301 C C . GLU A 1 671 ? 11.990 24.630 -11.667 1.00 67.19 671 GLU A C 1
ATOM 5303 O O . GLU A 1 671 ? 10.797 24.450 -11.908 1.00 67.19 671 GLU A O 1
ATOM 5308 N N . ALA A 1 672 ? 12.936 24.210 -12.516 1.00 68.75 672 ALA A N 1
ATOM 5309 C CA . ALA A 1 672 ? 12.629 23.642 -13.830 1.00 68.75 672 ALA A CA 1
ATOM 5310 C C . ALA A 1 672 ? 11.882 22.297 -13.750 1.00 68.75 672 ALA A C 1
ATOM 5312 O O . ALA A 1 672 ? 11.114 21.975 -14.656 1.00 68.75 672 ALA A O 1
ATOM 5313 N N . TYR A 1 673 ? 12.070 21.532 -12.667 1.00 77.88 673 TYR A N 1
ATOM 5314 C CA . TYR A 1 673 ? 11.394 20.244 -12.458 1.00 77.88 673 TYR A CA 1
ATOM 5315 C C . TYR A 1 673 ? 9.982 20.395 -11.860 1.00 77.88 673 TYR A C 1
ATOM 5317 O O . TYR A 1 673 ? 9.177 19.469 -11.918 1.00 77.88 673 TYR A O 1
ATOM 5325 N N . GLY A 1 674 ? 9.661 21.555 -11.274 1.00 80.75 674 GLY A N 1
ATOM 5326 C CA . GLY A 1 674 ? 8.354 21.810 -10.660 1.00 80.75 674 GLY A CA 1
ATOM 5327 C C . GLY A 1 674 ? 8.085 21.006 -9.380 1.00 80.75 674 GLY A C 1
ATOM 5328 O O . GLY A 1 674 ? 6.933 20.669 -9.114 1.00 80.75 674 GLY A O 1
ATOM 5329 N N . ILE A 1 675 ? 9.121 20.666 -8.600 1.00 87.44 675 ILE A N 1
ATOM 5330 C CA . ILE A 1 675 ? 9.030 19.770 -7.428 1.00 87.44 675 ILE A CA 1
ATOM 5331 C C . ILE A 1 675 ? 8.475 20.428 -6.150 1.00 87.44 675 ILE A C 1
ATOM 5333 O O . ILE A 1 675 ? 8.011 19.734 -5.244 1.00 87.44 675 ILE A O 1
ATOM 5337 N N . ASP A 1 676 ? 8.464 21.761 -6.074 1.00 85.25 676 ASP A N 1
ATOM 5338 C CA . ASP A 1 676 ? 8.092 22.508 -4.861 1.00 85.25 676 ASP A CA 1
ATOM 5339 C C . ASP A 1 676 ? 6.712 22.129 -4.309 1.00 85.25 676 ASP A C 1
ATOM 5341 O O . ASP A 1 676 ? 6.502 22.108 -3.096 1.00 85.25 676 ASP A O 1
ATOM 5345 N N . GLY A 1 677 ? 5.760 21.789 -5.182 1.00 88.00 677 GLY A N 1
ATOM 5346 C CA . GLY A 1 677 ? 4.440 21.323 -4.764 1.00 88.00 677 GLY A CA 1
ATOM 5347 C C . GLY A 1 677 ? 4.488 20.039 -3.931 1.00 88.00 677 GLY A C 1
ATOM 5348 O O . GLY A 1 677 ? 3.840 19.972 -2.886 1.00 88.00 677 GLY A O 1
ATOM 5349 N N . TYR A 1 678 ? 5.291 19.051 -4.336 1.00 91.25 678 TYR A N 1
ATOM 5350 C CA . TYR A 1 678 ? 5.456 17.796 -3.593 1.00 91.25 678 TYR A CA 1
ATOM 5351 C C . TYR A 1 678 ? 6.162 18.010 -2.259 1.00 91.25 678 TYR A C 1
ATOM 5353 O O . TYR A 1 678 ? 5.704 17.487 -1.245 1.00 91.25 678 TYR A O 1
ATOM 5361 N N . ILE A 1 679 ? 7.215 18.833 -2.230 1.00 92.44 679 ILE A N 1
ATOM 5362 C CA . ILE A 1 679 ? 7.905 19.208 -0.985 1.00 92.44 679 ILE A CA 1
ATOM 5363 C C . ILE A 1 679 ? 6.909 19.852 -0.018 1.00 92.44 679 ILE A C 1
ATOM 5365 O O . ILE A 1 679 ? 6.812 19.465 1.148 1.00 92.44 679 ILE A O 1
ATOM 5369 N N . ASN A 1 680 ? 6.116 20.809 -0.506 1.00 92.44 680 ASN A N 1
ATOM 5370 C CA . ASN A 1 680 ? 5.126 21.494 0.314 1.00 92.44 680 ASN A CA 1
ATOM 5371 C C . ASN A 1 680 ? 4.058 20.553 0.859 1.00 92.44 680 ASN A C 1
ATOM 5373 O O . ASN A 1 680 ? 3.694 20.662 2.032 1.00 92.44 680 ASN A O 1
ATOM 5377 N N . TYR A 1 681 ? 3.591 19.619 0.035 1.00 94.31 681 TYR A N 1
ATOM 5378 C CA . TYR A 1 681 ? 2.589 18.644 0.435 1.00 94.31 681 TYR A CA 1
ATOM 5379 C C . TYR A 1 681 ? 3.141 17.608 1.423 1.00 94.31 681 TYR A C 1
ATOM 5381 O O . TYR A 1 681 ? 2.480 17.314 2.419 1.00 94.31 681 TYR A O 1
ATOM 5389 N N . ALA A 1 682 ? 4.371 17.125 1.228 1.00 94.62 682 ALA A N 1
ATOM 5390 C CA . ALA A 1 682 ? 5.054 16.230 2.162 1.00 94.62 682 ALA A CA 1
ATOM 5391 C C . ALA A 1 682 ? 5.269 16.898 3.532 1.00 94.62 682 ALA A C 1
ATOM 5393 O O . ALA A 1 682 ? 4.902 16.323 4.558 1.00 94.62 682 ALA A O 1
ATOM 5394 N N . ARG A 1 683 ? 5.747 18.153 3.560 1.00 95.88 683 ARG A N 1
ATOM 5395 C CA . ARG A 1 683 ? 5.875 18.942 4.801 1.00 95.88 683 ARG A CA 1
ATOM 5396 C C . ARG A 1 683 ? 4.525 19.131 5.497 1.00 95.88 683 ARG A C 1
ATOM 5398 O O . ARG A 1 683 ? 4.426 18.950 6.708 1.00 95.88 683 ARG A O 1
ATOM 5405 N N . LEU A 1 684 ? 3.463 19.416 4.739 1.00 95.19 684 LEU A N 1
ATOM 5406 C CA . LEU A 1 684 ? 2.111 19.547 5.288 1.00 95.19 684 LEU A CA 1
ATOM 5407 C C . LEU A 1 684 ? 1.596 18.223 5.887 1.00 95.19 684 LEU A C 1
ATOM 5409 O O . LEU A 1 684 ? 1.008 18.237 6.966 1.00 95.19 684 LEU A O 1
ATOM 5413 N N . LYS A 1 685 ? 1.867 17.073 5.250 1.00 95.19 685 LYS A N 1
ATOM 5414 C CA . LYS A 1 685 ? 1.513 15.740 5.777 1.00 95.19 685 LYS A CA 1
ATOM 5415 C C . LYS A 1 685 ? 2.174 15.433 7.121 1.00 95.19 685 LYS A C 1
ATOM 5417 O O . LYS A 1 685 ? 1.539 14.771 7.932 1.00 95.19 685 LYS A O 1
ATOM 5422 N N . ILE A 1 686 ? 3.397 15.906 7.368 1.00 95.94 686 ILE A N 1
ATOM 5423 C CA . ILE A 1 686 ? 4.099 15.739 8.657 1.00 95.94 686 ILE A CA 1
ATOM 5424 C C . ILE A 1 686 ? 3.888 16.913 9.624 1.00 95.94 686 ILE A C 1
ATOM 5426 O O . ILE A 1 686 ? 4.593 17.013 10.629 1.00 95.94 686 ILE A O 1
ATOM 5430 N N . CYS A 1 687 ? 2.934 17.805 9.339 1.00 96.75 687 CYS A N 1
ATOM 5431 C CA . CYS A 1 687 ? 2.655 19.006 10.133 1.00 96.75 687 CYS A CA 1
ATOM 5432 C C . CYS A 1 687 ? 3.890 19.895 10.356 1.00 96.75 687 CYS A C 1
ATOM 5434 O O . CYS A 1 687 ? 4.035 20.523 11.406 1.00 96.75 687 CYS A O 1
ATOM 5436 N N . ASP A 1 688 ? 4.794 19.934 9.379 1.00 96.50 688 ASP A N 1
ATOM 5437 C CA . ASP A 1 688 ? 5.892 20.886 9.350 1.00 96.50 688 ASP A CA 1
ATOM 5438 C C . ASP A 1 688 ? 5.414 22.196 8.708 1.00 96.50 688 ASP A C 1
ATOM 5440 O O . ASP A 1 688 ? 5.191 22.301 7.494 1.00 96.50 688 ASP A O 1
ATOM 5444 N N . TRP A 1 689 ? 5.221 23.192 9.570 1.00 96.38 689 TRP A N 1
ATOM 5445 C CA . TRP A 1 689 ? 4.673 24.503 9.233 1.00 96.38 689 TRP A CA 1
ATOM 5446 C C . TRP A 1 689 ? 5.715 25.617 9.217 1.00 96.38 689 TRP A C 1
ATOM 5448 O O . TRP A 1 689 ? 5.352 26.792 9.163 1.00 96.38 689 TRP A O 1
ATOM 5458 N N . GLU A 1 690 ? 7.000 25.280 9.260 1.00 94.31 690 GLU A N 1
ATOM 5459 C CA . GLU A 1 690 ? 8.038 26.286 9.084 1.00 94.31 690 GLU A CA 1
ATOM 5460 C C . GLU A 1 690 ? 7.879 26.963 7.709 1.00 94.31 690 GLU A C 1
ATOM 5462 O O . GLU A 1 690 ? 7.600 26.316 6.685 1.00 94.31 690 GLU A O 1
ATOM 5467 N N . ASP A 1 691 ? 7.948 28.297 7.737 1.00 94.88 691 ASP A N 1
ATOM 5468 C CA . ASP A 1 691 ? 7.747 29.210 6.608 1.00 94.88 691 ASP A CA 1
ATOM 5469 C C . ASP A 1 691 ? 6.489 28.933 5.767 1.00 94.88 691 ASP A C 1
ATOM 5471 O O . ASP A 1 691 ? 6.472 29.187 4.560 1.00 94.88 691 ASP A O 1
ATOM 5475 N N . TYR A 1 692 ? 5.425 28.403 6.385 1.00 95.19 692 TYR A N 1
ATOM 5476 C CA . TYR A 1 692 ? 4.225 27.935 5.683 1.00 95.19 692 TYR A CA 1
ATOM 5477 C C . TYR A 1 692 ? 3.648 28.975 4.710 1.00 95.19 692 TYR A C 1
ATOM 5479 O O . TYR A 1 692 ? 3.467 28.666 3.534 1.00 95.19 692 TYR A O 1
ATOM 5487 N N . ASP A 1 693 ? 3.440 30.220 5.147 1.00 94.31 693 ASP A N 1
ATOM 5488 C CA . ASP A 1 693 ? 2.842 31.264 4.300 1.00 94.31 693 ASP A CA 1
ATOM 5489 C C . ASP A 1 693 ? 3.734 31.636 3.105 1.00 94.31 693 ASP A C 1
ATOM 5491 O O . ASP A 1 693 ? 3.252 31.821 1.985 1.00 94.31 693 ASP A O 1
ATOM 5495 N N . ILE A 1 694 ? 5.055 31.693 3.317 1.00 94.69 694 ILE A N 1
ATOM 5496 C CA . ILE A 1 694 ? 6.036 31.963 2.254 1.00 94.69 694 ILE A CA 1
ATOM 5497 C C . ILE A 1 694 ? 5.996 30.836 1.221 1.00 94.69 694 ILE A C 1
ATOM 5499 O O . ILE A 1 694 ? 5.993 31.084 0.014 1.00 94.69 694 ILE A O 1
ATOM 5503 N N . ARG A 1 695 ? 5.950 29.590 1.693 1.00 92.31 695 ARG A N 1
ATOM 5504 C CA . ARG A 1 695 ? 5.896 28.399 0.848 1.00 92.31 695 ARG A CA 1
ATOM 5505 C C . ARG A 1 695 ? 4.598 28.298 0.053 1.00 92.31 695 ARG A C 1
ATOM 5507 O O . ARG A 1 695 ? 4.648 28.012 -1.140 1.00 92.31 695 ARG A O 1
ATOM 5514 N N . VAL A 1 696 ? 3.457 28.597 0.672 1.00 93.00 696 VAL A N 1
ATOM 5515 C CA . VAL A 1 696 ? 2.157 28.658 -0.013 1.00 93.00 696 VAL A CA 1
ATOM 5516 C C . VAL A 1 696 ? 2.157 29.737 -1.092 1.00 93.00 696 VAL A C 1
ATOM 5518 O O . VAL A 1 696 ? 1.706 29.479 -2.205 1.00 93.00 696 VAL A O 1
ATOM 5521 N N . LYS A 1 697 ? 2.721 30.920 -0.818 1.00 92.38 697 LYS A N 1
ATOM 5522 C CA . LYS A 1 697 ? 2.851 31.971 -1.835 1.00 92.38 697 LYS A CA 1
ATOM 5523 C C . LYS A 1 697 ? 3.684 31.504 -3.035 1.00 92.38 697 LYS A C 1
ATOM 5525 O O . LYS A 1 697 ? 3.251 31.665 -4.170 1.00 92.38 697 LYS A O 1
ATOM 5530 N N . LYS A 1 698 ? 4.830 30.857 -2.791 1.00 89.19 698 LYS A N 1
ATOM 5531 C CA . LYS A 1 698 ? 5.656 30.268 -3.862 1.00 89.19 698 LYS A CA 1
ATOM 5532 C C . LYS A 1 698 ? 4.905 29.198 -4.657 1.00 89.19 698 LYS A C 1
ATOM 5534 O O . LYS A 1 698 ? 5.030 29.153 -5.877 1.00 89.19 698 LYS A O 1
ATOM 5539 N N . LEU A 1 699 ? 4.105 28.366 -3.986 1.00 89.25 699 LEU A N 1
ATOM 5540 C CA . LEU A 1 699 ? 3.251 27.382 -4.651 1.00 89.25 699 LEU A CA 1
ATOM 5541 C C . LEU A 1 699 ? 2.249 28.070 -5.590 1.00 89.25 699 LEU A C 1
ATOM 5543 O O . LEU A 1 699 ? 2.168 27.688 -6.754 1.00 89.25 699 LEU A O 1
ATOM 5547 N N . VAL A 1 700 ? 1.549 29.113 -5.132 1.00 90.62 700 VAL A N 1
ATOM 5548 C CA . VAL A 1 700 ? 0.633 29.910 -5.972 1.00 90.62 700 VAL A CA 1
ATOM 5549 C C . VAL A 1 700 ? 1.360 30.502 -7.183 1.00 90.62 700 VAL A C 1
ATOM 5551 O O . VAL A 1 700 ? 0.886 30.375 -8.311 1.00 90.62 700 VAL A O 1
ATOM 5554 N N . ASP A 1 701 ? 2.537 31.097 -6.980 1.00 88.19 701 ASP A N 1
ATOM 5555 C CA . ASP A 1 701 ? 3.340 31.667 -8.068 1.00 88.19 701 ASP A CA 1
ATOM 5556 C C . ASP A 1 701 ? 3.765 30.592 -9.087 1.00 88.19 701 ASP A C 1
ATOM 5558 O O . ASP A 1 701 ? 3.707 30.822 -10.296 1.00 88.19 701 ASP A O 1
ATOM 5562 N N . SER A 1 702 ? 4.132 29.391 -8.624 1.00 85.44 702 SER A N 1
ATOM 5563 C CA . SER A 1 702 ? 4.482 28.262 -9.499 1.00 85.44 702 SER A CA 1
ATOM 5564 C C . SER A 1 702 ? 3.296 27.775 -10.337 1.00 85.44 702 SER A C 1
ATOM 5566 O O . SER A 1 702 ? 3.460 27.445 -11.512 1.00 85.44 702 SER A O 1
ATOM 5568 N N . VAL A 1 703 ? 2.087 27.795 -9.766 1.00 86.75 703 VAL A N 1
ATOM 5569 C CA . VAL A 1 703 ? 0.855 27.449 -10.478 1.00 86.75 703 VAL A CA 1
ATOM 5570 C C . VAL A 1 703 ? 0.583 28.468 -11.587 1.00 86.75 703 VAL A C 1
ATOM 5572 O O . VAL A 1 703 ? 0.312 28.073 -12.719 1.00 86.75 703 VAL A O 1
ATOM 5575 N N . HIS A 1 704 ? 0.733 29.770 -11.318 1.00 88.81 704 HIS A N 1
ATOM 5576 C CA . HIS A 1 704 ? 0.599 30.798 -12.356 1.00 88.81 704 HIS A CA 1
ATOM 5577 C C . HIS A 1 704 ? 1.614 30.621 -13.495 1.00 88.81 704 HIS A C 1
ATOM 5579 O O . HIS A 1 704 ? 1.233 30.688 -14.664 1.00 88.81 704 HIS A O 1
ATOM 5585 N N . LYS A 1 705 ? 2.890 30.356 -13.176 1.00 85.50 705 LYS A N 1
ATOM 5586 C CA . LYS A 1 705 ? 3.931 30.090 -14.187 1.00 85.50 705 LYS A CA 1
ATOM 5587 C C . LYS A 1 705 ? 3.588 28.871 -15.051 1.00 85.50 705 LYS A C 1
ATOM 5589 O O . LYS A 1 705 ? 3.750 28.916 -16.272 1.00 85.50 705 LYS A O 1
ATOM 5594 N N . TYR A 1 706 ? 3.069 27.805 -14.442 1.00 83.88 706 TYR A N 1
ATOM 5595 C CA . TYR A 1 706 ? 2.640 26.608 -15.166 1.00 83.88 706 TYR A CA 1
ATOM 5596 C C . TYR A 1 706 ? 1.487 26.871 -16.129 1.00 83.88 706 TYR A C 1
ATOM 5598 O O . TYR A 1 706 ? 1.550 26.457 -17.283 1.00 83.88 706 TYR A O 1
ATOM 5606 N N . LEU A 1 707 ? 0.467 27.610 -15.690 1.00 85.69 707 LEU A N 1
ATOM 5607 C CA . LEU A 1 707 ? -0.661 27.988 -16.548 1.00 85.69 707 LEU A CA 1
ATOM 5608 C C . LEU A 1 707 ? -0.220 28.830 -17.755 1.00 85.69 707 LEU A C 1
ATOM 5610 O O . LEU A 1 707 ? -0.861 28.804 -18.801 1.00 85.69 707 LEU A O 1
ATOM 5614 N N . GLN A 1 708 ? 0.904 29.539 -17.632 1.00 85.00 708 GLN A N 1
ATOM 5615 C CA . GLN A 1 708 ? 1.545 30.293 -18.713 1.00 85.00 708 GLN A CA 1
ATOM 5616 C C . GLN A 1 708 ? 2.523 29.446 -19.553 1.00 85.00 708 GLN A C 1
ATOM 5618 O O . GLN A 1 708 ? 3.226 29.994 -20.402 1.00 85.00 708 GLN A O 1
ATOM 5623 N N . ASN A 1 709 ? 2.582 28.127 -19.329 1.00 77.88 709 ASN A N 1
ATOM 5624 C CA . ASN A 1 709 ? 3.511 27.176 -19.950 1.00 77.88 709 ASN A CA 1
ATOM 5625 C C . ASN A 1 709 ? 4.999 27.551 -19.775 1.00 77.88 709 ASN A C 1
ATOM 5627 O O . ASN A 1 709 ? 5.828 27.224 -20.624 1.00 77.88 709 ASN A O 1
ATOM 5631 N N . GLN A 1 710 ? 5.351 28.254 -18.692 1.00 70.88 710 GLN A N 1
ATOM 5632 C CA . GLN A 1 710 ? 6.726 28.702 -18.423 1.00 70.88 710 GLN A CA 1
ATOM 5633 C C . GLN A 1 710 ? 7.548 27.681 -17.630 1.00 70.88 710 GLN A C 1
ATOM 5635 O O . GLN A 1 710 ? 8.776 27.704 -17.685 1.00 70.88 710 GLN A O 1
ATOM 5640 N N . THR A 1 711 ? 6.889 26.801 -16.878 1.00 68.94 711 THR A N 1
ATOM 5641 C CA . THR A 1 711 ? 7.528 25.795 -16.020 1.00 68.94 711 THR A CA 1
ATOM 5642 C C . THR A 1 711 ? 6.786 24.468 -16.105 1.00 68.94 711 THR A C 1
ATOM 5644 O O . THR A 1 711 ? 5.609 24.433 -16.461 1.00 68.94 711 THR A O 1
ATOM 5647 N N . ALA A 1 712 ? 7.448 23.372 -15.730 1.00 67.00 712 ALA A N 1
ATOM 5648 C CA . ALA A 1 712 ? 6.747 22.136 -15.404 1.00 67.00 712 ALA A CA 1
ATOM 5649 C C . ALA A 1 712 ? 5.943 22.313 -14.100 1.00 67.00 712 ALA A C 1
ATOM 5651 O O . ALA A 1 712 ? 6.325 23.090 -13.222 1.00 67.00 712 ALA A O 1
ATOM 5652 N N . TYR A 1 713 ? 4.836 21.586 -13.963 1.00 67.44 713 TYR A N 1
ATOM 5653 C CA . TYR A 1 713 ? 4.070 21.485 -12.722 1.00 67.44 713 TYR A CA 1
ATOM 5654 C C . TYR A 1 713 ? 3.713 20.041 -12.474 1.00 67.44 713 TYR A C 1
ATOM 5656 O O . TYR A 1 713 ? 3.377 19.308 -13.403 1.00 67.44 713 TYR A O 1
ATOM 5664 N N . SER A 1 714 ? 3.811 19.648 -11.214 1.00 66.88 714 SER A N 1
ATOM 5665 C CA . SER A 1 714 ? 3.809 18.240 -10.860 1.00 66.88 714 SER A CA 1
ATOM 5666 C C . SER A 1 714 ? 2.807 17.908 -9.746 1.00 66.88 714 SER A C 1
ATOM 5668 O O . SER A 1 714 ? 2.414 16.754 -9.613 1.00 66.88 714 SER A O 1
ATOM 5670 N N . LEU A 1 715 ? 2.303 18.891 -8.988 1.00 80.50 715 LEU A N 1
ATOM 5671 C CA . LEU A 1 715 ? 1.366 18.607 -7.899 1.00 80.50 715 LEU A CA 1
ATOM 5672 C C . LEU A 1 715 ? -0.017 18.210 -8.438 1.00 80.50 715 LEU A C 1
ATOM 5674 O O . LEU A 1 715 ? -0.596 18.889 -9.283 1.00 80.50 715 LEU A O 1
ATOM 5678 N N . SER A 1 716 ? -0.581 17.121 -7.914 1.00 82.00 716 SER A N 1
ATOM 5679 C CA . SER A 1 716 ? -1.933 16.707 -8.307 1.00 82.00 716 SER A CA 1
ATOM 5680 C C . SER A 1 716 ? -2.990 17.762 -7.918 1.00 82.00 716 SER A C 1
ATOM 5682 O O . SER A 1 716 ? -2.896 18.338 -6.829 1.00 82.00 716 SER A O 1
ATOM 5684 N N . PRO A 1 717 ? -4.042 17.972 -8.732 1.00 82.94 717 PRO A N 1
ATOM 5685 C CA . PRO A 1 717 ? -5.137 18.892 -8.405 1.00 82.94 717 PRO A CA 1
ATOM 5686 C C . PRO A 1 717 ? -5.803 18.615 -7.052 1.00 82.94 717 PRO A C 1
ATOM 5688 O O . PRO A 1 717 ? -6.109 19.541 -6.310 1.00 82.94 717 PRO A O 1
ATOM 5691 N N . LEU A 1 718 ? -5.949 17.340 -6.672 1.00 87.56 718 LEU A N 1
ATOM 5692 C CA . LEU A 1 718 ? -6.498 16.973 -5.364 1.00 87.56 718 LEU A CA 1
ATOM 5693 C C . LEU A 1 718 ? -5.608 17.444 -4.203 1.00 87.56 718 LEU A C 1
ATOM 5695 O O . LEU A 1 718 ? -6.108 17.889 -3.170 1.00 87.56 718 LEU A O 1
ATOM 5699 N N . ALA A 1 719 ? -4.286 17.332 -4.353 1.00 90.31 719 ALA A N 1
ATOM 5700 C CA . ALA A 1 719 ? -3.346 17.809 -3.344 1.00 90.31 719 ALA A CA 1
ATOM 5701 C C . ALA A 1 719 ? -3.330 19.343 -3.269 1.00 90.31 719 ALA A C 1
ATOM 5703 O O . ALA A 1 719 ? -3.139 19.892 -2.185 1.00 90.31 719 ALA A O 1
ATOM 5704 N N . LEU A 1 720 ? -3.597 20.034 -4.384 1.00 89.50 720 LEU A N 1
ATOM 5705 C CA . LEU A 1 720 ? -3.749 21.489 -4.408 1.00 89.50 720 LEU A CA 1
ATOM 5706 C C . LEU A 1 720 ? -4.885 21.960 -3.483 1.00 89.50 720 LEU A C 1
ATOM 5708 O O . LEU A 1 720 ? -4.715 22.954 -2.781 1.00 89.50 720 LEU A O 1
ATOM 5712 N N . SER A 1 721 ? -5.984 21.199 -3.380 1.00 91.56 721 SER A N 1
ATOM 5713 C CA . SER A 1 721 ? -7.117 21.492 -2.482 1.00 91.56 721 SER A CA 1
ATOM 5714 C C . SER A 1 721 ? -6.776 21.441 -0.984 1.00 91.56 721 SER A C 1
ATOM 5716 O O . SER A 1 721 ? -7.614 21.789 -0.154 1.00 91.56 721 SER A O 1
ATOM 5718 N N . ALA A 1 722 ? -5.573 20.997 -0.601 1.00 93.81 722 ALA A N 1
ATOM 5719 C CA . ALA A 1 722 ? -5.094 21.076 0.780 1.00 93.81 722 ALA A CA 1
ATOM 5720 C C . ALA A 1 722 ? -4.536 22.465 1.151 1.00 93.81 722 ALA A C 1
ATOM 5722 O O . ALA A 1 722 ? -4.269 22.724 2.325 1.00 93.81 722 ALA A O 1
ATOM 5723 N N . PHE A 1 723 ? -4.366 23.356 0.172 1.00 93.81 723 PHE A N 1
ATOM 5724 C CA . PHE A 1 723 ? -3.773 24.679 0.342 1.00 93.81 723 PHE A CA 1
ATOM 5725 C C . PHE A 1 723 ? -4.819 25.790 0.152 1.00 93.81 723 PHE A C 1
ATOM 5727 O O . PHE A 1 723 ? -5.828 25.579 -0.520 1.00 93.81 723 PHE A O 1
ATOM 5734 N N . PRO A 1 724 ? -4.612 26.987 0.736 1.00 92.19 724 PRO A N 1
ATOM 5735 C CA . PRO A 1 724 ? -5.538 28.113 0.606 1.00 92.19 724 PRO A CA 1
ATOM 5736 C C . PRO A 1 724 ? -5.366 28.806 -0.757 1.00 92.19 724 PRO A C 1
ATOM 5738 O O . PRO A 1 724 ? -4.858 29.922 -0.853 1.00 92.19 724 PRO A O 1
ATOM 5741 N N . ILE A 1 725 ? -5.752 28.106 -1.819 1.00 90.56 725 ILE A N 1
ATOM 5742 C CA . ILE A 1 725 ? -5.669 28.558 -3.208 1.00 90.56 725 ILE A CA 1
ATOM 5743 C C . ILE A 1 725 ? -7.029 29.127 -3.633 1.00 90.56 725 ILE A C 1
ATOM 5745 O O . ILE A 1 725 ? -8.076 28.671 -3.173 1.00 90.56 725 ILE A O 1
ATOM 5749 N N . SER A 1 726 ? -7.033 30.157 -4.484 1.00 90.38 726 SER A N 1
ATOM 5750 C CA . SER A 1 726 ? -8.280 30.770 -4.955 1.00 90.38 726 SER A CA 1
ATOM 5751 C C . SER A 1 726 ? -9.055 29.835 -5.887 1.00 90.38 726 SER A C 1
ATOM 5753 O O . SER A 1 726 ? -8.467 29.110 -6.689 1.00 90.38 726 SER A O 1
ATOM 5755 N N . LEU A 1 727 ? -10.389 29.902 -5.822 1.00 89.62 727 LEU A N 1
ATOM 5756 C CA . LEU A 1 727 ? -11.286 29.162 -6.718 1.00 89.62 727 LEU A CA 1
ATOM 5757 C C . LEU A 1 727 ? -10.974 29.397 -8.199 1.00 89.62 727 LEU A C 1
ATOM 5759 O O . LEU A 1 727 ? -10.990 28.457 -8.985 1.00 89.62 727 LEU A O 1
ATOM 5763 N N . ASP A 1 728 ? -10.657 30.636 -8.578 1.00 90.50 728 ASP A N 1
ATOM 5764 C CA . ASP A 1 728 ? -10.316 30.964 -9.964 1.00 90.50 728 ASP A CA 1
ATOM 5765 C C . ASP A 1 728 ? -9.073 30.204 -10.428 1.00 90.50 728 ASP A C 1
ATOM 5767 O O . ASP A 1 728 ? -9.027 29.703 -11.549 1.00 90.50 728 ASP A O 1
ATOM 5771 N N . LEU A 1 729 ? -8.076 30.051 -9.551 1.00 90.44 729 LEU A N 1
ATOM 5772 C CA . LEU A 1 729 ? -6.862 29.323 -9.893 1.00 90.44 729 LEU A CA 1
ATOM 5773 C C . LEU A 1 729 ? -7.106 27.811 -9.968 1.00 90.44 729 LEU A C 1
ATOM 5775 O O . LEU A 1 729 ? -6.554 27.148 -10.847 1.00 90.44 729 LEU A O 1
ATOM 5779 N N . HIS A 1 730 ? -7.972 27.280 -9.099 1.00 90.56 730 HIS A N 1
ATOM 5780 C CA . HIS A 1 730 ? -8.474 25.907 -9.201 1.00 90.56 730 HIS A CA 1
ATOM 5781 C C . HIS A 1 730 ? -9.163 25.660 -10.551 1.00 90.56 730 HIS A C 1
ATOM 5783 O O . HIS A 1 730 ? -8.820 24.707 -11.255 1.00 90.56 730 HIS A O 1
ATOM 5789 N N . ARG A 1 731 ? -10.062 26.564 -10.958 1.00 91.88 731 ARG A N 1
ATOM 5790 C CA . ARG A 1 731 ? -10.773 26.502 -12.241 1.00 91.88 731 ARG A CA 1
ATOM 5791 C C . ARG A 1 731 ? -9.821 26.540 -13.434 1.00 91.88 731 ARG A C 1
ATOM 5793 O O . ARG A 1 731 ? -9.941 25.713 -14.335 1.00 91.88 731 ARG A O 1
ATOM 5800 N N . GLU A 1 732 ? -8.876 27.476 -13.459 1.00 92.00 732 GLU A N 1
ATOM 5801 C CA . GLU A 1 732 ? -7.941 27.604 -14.583 1.00 92.00 732 GLU A CA 1
ATOM 5802 C C . GLU A 1 732 ? -6.980 26.408 -14.677 1.00 92.00 732 GLU A C 1
ATOM 5804 O O . GLU A 1 732 ? -6.721 25.920 -15.778 1.00 92.00 732 GLU A O 1
ATOM 5809 N N . MET A 1 733 ? -6.533 25.856 -13.543 1.00 89.62 733 MET A N 1
ATOM 5810 C CA . MET A 1 733 ? -5.787 24.589 -13.505 1.00 89.62 733 MET A CA 1
ATOM 5811 C C . MET A 1 733 ? -6.606 23.425 -14.065 1.00 89.62 733 MET A C 1
ATOM 5813 O O . MET A 1 733 ? -6.116 22.671 -14.911 1.00 89.62 733 MET A O 1
ATOM 5817 N N . ALA A 1 734 ? -7.861 23.286 -13.635 1.00 91.81 734 ALA A N 1
ATOM 5818 C CA . ALA A 1 734 ? -8.744 22.235 -14.120 1.00 91.81 734 ALA A CA 1
ATOM 5819 C C . ALA A 1 734 ? -8.968 22.347 -15.640 1.00 91.81 734 ALA A C 1
ATOM 5821 O O . ALA A 1 734 ? -8.818 21.353 -16.356 1.00 91.81 734 ALA A O 1
ATOM 5822 N N . LYS A 1 735 ? -9.220 23.560 -16.151 1.00 93.25 735 LYS A N 1
ATOM 5823 C CA . LYS A 1 735 ? -9.371 23.836 -17.590 1.00 93.25 735 LYS A CA 1
ATOM 5824 C C . LYS A 1 735 ? -8.113 23.528 -18.389 1.00 93.25 735 LYS A C 1
ATOM 5826 O O . LYS A 1 735 ? -8.196 22.853 -19.412 1.00 93.25 735 LYS A O 1
ATOM 5831 N N . HIS A 1 736 ? -6.947 23.973 -17.922 1.00 90.38 736 HIS A N 1
ATOM 5832 C CA . HIS A 1 736 ? -5.670 23.707 -18.592 1.00 90.38 736 HIS A CA 1
ATOM 5833 C C . HIS A 1 736 ? -5.426 22.200 -18.744 1.00 90.38 736 HIS A C 1
ATOM 5835 O O . HIS A 1 736 ? -5.151 21.708 -19.839 1.00 90.38 736 HIS A O 1
ATOM 5841 N N . GLN A 1 737 ? -5.646 21.429 -17.679 1.00 88.31 737 GLN A N 1
ATOM 5842 C CA . GLN A 1 737 ? -5.485 19.979 -17.736 1.00 88.31 737 GLN A CA 1
ATOM 5843 C C . GLN A 1 737 ? -6.563 19.281 -18.580 1.00 88.31 737 GLN A C 1
ATOM 5845 O O . GLN A 1 737 ? -6.261 18.311 -19.274 1.00 88.31 737 GLN A O 1
ATOM 5850 N N . ALA A 1 738 ? -7.817 19.742 -18.537 1.00 92.81 738 ALA A N 1
ATOM 5851 C CA . ALA A 1 738 ? -8.884 19.216 -19.392 1.00 92.81 738 ALA A CA 1
ATOM 5852 C C . ALA A 1 738 ? -8.615 19.475 -20.883 1.00 92.81 738 ALA A C 1
ATOM 5854 O O . ALA A 1 738 ? -8.873 18.602 -21.718 1.00 92.81 738 ALA A O 1
ATOM 5855 N N . ALA A 1 739 ? -8.049 20.637 -21.220 1.00 92.31 739 ALA A N 1
ATOM 5856 C CA . ALA A 1 739 ? -7.627 20.967 -22.576 1.00 92.31 739 ALA A CA 1
ATOM 5857 C C . ALA A 1 739 ? -6.532 20.008 -23.065 1.00 92.31 739 ALA A C 1
ATOM 5859 O O . ALA A 1 739 ? -6.629 19.499 -24.181 1.00 92.31 739 ALA A O 1
ATOM 5860 N N . ASN A 1 740 ? -5.559 19.667 -22.212 1.00 89.19 740 ASN A N 1
ATOM 5861 C CA . ASN A 1 740 ? -4.519 18.686 -22.545 1.00 89.19 740 ASN A CA 1
ATOM 5862 C C . ASN A 1 740 ? -5.104 17.291 -22.826 1.00 89.19 740 ASN A C 1
ATOM 5864 O O . ASN A 1 740 ? -4.725 16.651 -23.808 1.00 89.19 740 ASN A O 1
ATOM 5868 N N . ILE A 1 741 ? -6.063 16.828 -22.011 1.00 92.88 741 ILE A N 1
ATOM 5869 C CA . ILE A 1 741 ? -6.770 15.555 -22.248 1.00 92.88 741 ILE A CA 1
ATOM 5870 C C . ILE A 1 741 ? -7.533 15.610 -23.577 1.00 92.88 741 ILE A C 1
ATOM 5872 O O . ILE A 1 741 ? -7.421 14.700 -24.399 1.00 92.88 741 ILE A O 1
ATOM 5876 N N . SER A 1 742 ? -8.265 16.699 -23.820 1.00 94.62 742 SER A N 1
ATOM 5877 C CA . SER A 1 742 ? -9.043 16.891 -25.047 1.00 94.62 742 SER A CA 1
ATOM 5878 C C . SER A 1 742 ? -8.149 16.905 -26.286 1.00 94.62 742 SER A C 1
ATOM 5880 O O . SER A 1 742 ? -8.460 16.246 -27.276 1.00 94.62 742 SER A O 1
ATOM 5882 N N . GLN A 1 743 ? -7.003 17.585 -26.220 1.00 91.25 743 GLN A N 1
ATOM 5883 C CA . GLN A 1 743 ? -6.009 17.604 -27.289 1.00 91.25 743 GLN A CA 1
ATOM 5884 C C . GLN A 1 743 ? -5.433 16.206 -27.541 1.00 91.25 743 GLN A C 1
ATOM 5886 O O . GLN A 1 743 ? -5.358 15.777 -28.693 1.00 91.25 743 GLN A O 1
ATOM 5891 N N . LYS A 1 744 ? -5.078 15.470 -26.477 1.00 89.06 744 LYS A N 1
ATOM 5892 C CA . LYS A 1 744 ? -4.572 14.091 -26.566 1.00 89.06 744 LYS A CA 1
ATOM 5893 C C . LYS A 1 744 ? -5.593 13.160 -27.231 1.00 89.06 744 LYS A C 1
ATOM 5895 O O . LYS A 1 744 ? -5.220 12.310 -28.036 1.00 89.06 744 LYS A O 1
ATOM 5900 N N . MET A 1 745 ? -6.877 13.325 -26.914 1.00 93.62 745 MET A N 1
ATOM 5901 C CA . MET A 1 745 ? -7.965 12.464 -27.388 1.00 93.62 745 MET A CA 1
ATOM 5902 C C . MET A 1 745 ? -8.612 12.923 -28.704 1.00 93.62 745 MET A C 1
ATOM 5904 O O . MET A 1 745 ? -9.395 12.169 -29.278 1.00 93.62 745 MET A O 1
ATOM 5908 N N . ALA A 1 746 ? -8.281 14.110 -29.226 1.00 92.50 746 ALA A N 1
ATOM 5909 C CA . ALA A 1 746 ? -8.951 14.716 -30.382 1.00 92.50 746 ALA A CA 1
ATOM 5910 C C . ALA A 1 746 ? -8.963 13.812 -31.626 1.00 92.50 746 ALA A C 1
ATOM 5912 O O . ALA A 1 746 ? -10.011 13.606 -32.241 1.00 92.50 746 ALA A O 1
ATOM 5913 N N . ALA A 1 747 ? -7.807 13.230 -31.968 1.00 90.12 747 ALA A N 1
ATOM 5914 C CA . ALA A 1 747 ? -7.694 12.328 -33.109 1.00 90.12 747 ALA A CA 1
ATOM 5915 C C . ALA A 1 747 ? -8.563 11.081 -32.918 1.00 90.12 747 ALA A C 1
ATOM 5917 O O . ALA A 1 747 ? -9.287 10.718 -33.836 1.00 90.12 747 ALA A O 1
ATOM 5918 N N . THR A 1 748 ? -8.528 10.467 -31.730 1.00 91.19 748 THR A N 1
ATOM 5919 C CA . THR A 1 748 ? -9.327 9.287 -31.364 1.00 91.19 748 THR A CA 1
ATOM 5920 C C . THR A 1 748 ? -10.825 9.569 -31.417 1.00 91.19 748 THR A C 1
ATOM 5922 O O . THR A 1 748 ? -11.574 8.821 -32.043 1.00 91.19 748 THR A O 1
ATOM 5925 N N . LYS A 1 749 ? -11.255 10.695 -30.844 1.00 93.56 749 LYS A N 1
ATOM 5926 C CA . LYS A 1 749 ? -12.651 11.140 -30.836 1.00 93.56 749 LYS A CA 1
ATOM 5927 C C . LYS A 1 749 ? -13.225 11.244 -32.248 1.00 93.56 749 LYS A C 1
ATOM 5929 O O . LYS A 1 749 ? -14.319 10.747 -32.500 1.00 93.56 749 LYS A O 1
ATOM 5934 N N . ALA A 1 750 ? -12.460 11.805 -33.188 1.00 91.44 750 ALA A N 1
ATOM 5935 C CA . ALA A 1 750 ? -12.873 11.924 -34.587 1.00 91.44 750 ALA A CA 1
ATOM 5936 C C . ALA A 1 750 ? -13.108 10.562 -35.279 1.00 91.44 750 ALA A C 1
ATOM 5938 O O . ALA A 1 750 ? -13.927 10.476 -36.194 1.00 91.44 750 ALA A O 1
ATOM 5939 N N . ARG A 1 751 ? -12.427 9.490 -34.839 1.00 91.25 751 ARG A N 1
ATOM 5940 C CA . ARG A 1 751 ? -12.566 8.117 -35.382 1.00 91.25 751 ARG A CA 1
ATOM 5941 C C . ARG A 1 751 ? -13.683 7.316 -34.717 1.00 91.25 751 ARG A C 1
ATOM 5943 O O . ARG A 1 751 ? -14.124 6.316 -35.277 1.00 91.25 751 ARG A O 1
ATOM 5950 N N . CYS A 1 752 ? -14.095 7.690 -33.506 1.00 90.56 752 CYS A N 1
ATOM 5951 C CA . CYS A 1 752 ? -15.100 6.947 -32.751 1.00 90.56 752 CYS A CA 1
ATOM 5952 C C . CYS A 1 752 ? -16.491 7.023 -33.387 1.00 90.56 752 CYS A C 1
ATOM 5954 O O . CYS A 1 752 ? -17.150 5.989 -33.460 1.00 90.56 752 CYS A O 1
ATOM 5956 N N . GLN A 1 753 ? -16.894 8.210 -33.868 1.00 86.62 753 GLN A N 1
ATOM 5957 C CA . GLN A 1 753 ? -18.198 8.470 -34.503 1.00 86.62 753 GLN A CA 1
ATOM 5958 C C . GLN A 1 753 ? -19.370 7.842 -33.724 1.00 86.62 753 GLN A C 1
ATOM 5960 O O . GLN A 1 753 ? -20.137 7.034 -34.250 1.00 86.62 753 GLN A O 1
ATOM 5965 N N . PHE A 1 754 ? -19.466 8.171 -32.433 1.00 93.81 754 PHE A N 1
ATOM 5966 C CA . PHE A 1 754 ? -20.490 7.619 -31.553 1.00 93.81 754 PHE A CA 1
ATOM 5967 C C . PHE A 1 754 ? -21.895 8.051 -31.964 1.00 93.81 754 PHE A C 1
ATOM 5969 O O . PHE A 1 754 ? -22.121 9.189 -32.373 1.00 93.81 754 PHE A O 1
ATOM 5976 N N . HIS A 1 755 ? -22.834 7.117 -31.840 1.00 88.69 755 HIS A N 1
ATOM 5977 C CA . HIS A 1 755 ? -24.250 7.355 -32.079 1.00 88.69 755 HIS A CA 1
ATOM 5978 C C . HIS A 1 755 ? -24.961 7.333 -30.732 1.00 88.69 755 HIS A C 1
ATOM 5980 O O . HIS A 1 755 ? -24.757 6.410 -29.939 1.00 88.69 755 HIS A O 1
ATOM 5986 N N . TYR A 1 756 ? -25.775 8.348 -30.466 1.00 91.44 756 TYR A N 1
ATOM 5987 C CA . TYR A 1 756 ? -26.547 8.432 -29.231 1.00 91.44 756 TYR A CA 1
ATOM 5988 C C . TYR A 1 756 ? -27.993 7.985 -29.468 1.00 91.44 756 TYR A C 1
ATOM 5990 O O . TYR A 1 756 ? -28.504 8.147 -30.580 1.00 91.44 756 TYR A O 1
ATOM 5998 N N . PRO A 1 757 ? -28.671 7.435 -28.448 1.00 78.44 757 PRO A N 1
ATOM 5999 C CA . PRO A 1 757 ? -30.101 7.155 -28.528 1.00 78.44 757 PRO A CA 1
ATOM 6000 C C . PRO A 1 757 ? -30.894 8.444 -28.815 1.00 78.44 757 PRO A C 1
ATOM 6002 O O . PRO A 1 757 ? -30.753 9.420 -28.086 1.00 78.44 757 PRO A O 1
ATOM 6005 N N . THR A 1 758 ? -31.714 8.457 -29.873 1.00 69.56 758 THR A N 1
ATOM 6006 C CA . THR A 1 758 ? -32.484 9.641 -30.327 1.00 69.56 758 THR A CA 1
ATOM 6007 C C . THR A 1 758 ? -33.985 9.565 -30.038 1.00 69.56 758 THR A C 1
ATOM 6009 O O . THR A 1 758 ? -34.711 10.528 -30.272 1.00 69.56 758 THR A O 1
ATOM 6012 N N . THR A 1 759 ? -34.477 8.428 -29.548 1.00 70.06 759 THR A N 1
ATOM 6013 C CA . THR A 1 759 ? -35.881 8.230 -29.164 1.00 70.06 759 THR A CA 1
ATOM 6014 C C . THR A 1 759 ? -36.031 8.325 -27.656 1.00 70.06 759 THR A C 1
ATOM 6016 O O . THR A 1 759 ? -35.166 7.828 -26.936 1.00 70.06 759 THR A O 1
ATOM 6019 N N . THR A 1 760 ? -37.148 8.874 -27.173 1.00 74.19 760 THR A N 1
ATOM 6020 C CA . THR A 1 760 ? -37.513 8.799 -25.753 1.00 74.19 760 THR A CA 1
ATOM 6021 C C . THR A 1 760 ? -37.513 7.330 -25.319 1.00 74.19 760 THR A C 1
ATOM 6023 O O . THR A 1 760 ? -38.289 6.548 -25.874 1.00 74.19 760 THR A O 1
ATOM 6026 N N . PRO A 1 761 ? -36.618 6.915 -24.410 1.00 80.81 761 PRO A N 1
ATOM 6027 C CA . PRO A 1 761 ? -36.493 5.511 -24.063 1.00 80.81 761 PRO A CA 1
ATOM 6028 C C . PRO A 1 761 ? -37.582 5.108 -23.063 1.00 80.81 761 PRO A C 1
ATOM 6030 O O . PRO A 1 761 ? -37.968 5.905 -22.211 1.00 80.81 761 PRO A O 1
ATOM 6033 N N . ASP A 1 762 ? -38.015 3.844 -23.109 1.00 84.38 762 ASP A N 1
ATOM 6034 C CA . ASP A 1 762 ? -38.906 3.277 -22.082 1.00 84.38 762 ASP A CA 1
ATOM 6035 C C . ASP A 1 762 ? -38.237 3.265 -20.693 1.00 84.38 762 ASP A C 1
ATOM 6037 O O . ASP A 1 762 ? -38.916 3.342 -19.671 1.00 84.38 762 ASP A O 1
ATOM 6041 N N . LYS A 1 763 ? -36.896 3.164 -20.656 1.00 94.00 763 LYS A N 1
ATOM 6042 C CA . LYS A 1 763 ? -36.068 3.267 -19.446 1.00 94.00 763 LYS A CA 1
ATOM 6043 C C . LYS A 1 763 ? -34.790 4.058 -19.692 1.00 94.00 763 LYS A C 1
ATOM 6045 O O . LYS A 1 763 ? -34.085 3.821 -20.675 1.00 94.00 763 LYS A O 1
ATOM 6050 N N . LEU A 1 764 ? -34.415 4.912 -18.745 1.00 95.69 764 LEU A N 1
ATOM 6051 C CA . LEU A 1 764 ? -33.125 5.595 -18.763 1.00 95.69 764 LEU A CA 1
ATOM 6052 C C . LEU A 1 764 ? -32.004 4.650 -18.313 1.00 95.69 764 LEU A C 1
ATOM 6054 O O . LEU A 1 764 ? -31.895 4.274 -17.148 1.00 95.69 764 LEU A O 1
ATOM 6058 N N . ARG A 1 765 ? -31.130 4.287 -19.253 1.00 97.62 765 ARG A N 1
ATOM 6059 C CA . ARG A 1 765 ? -29.832 3.657 -18.960 1.00 97.62 765 ARG A CA 1
ATOM 6060 C C . ARG A 1 765 ? -28.863 4.657 -18.343 1.00 97.62 765 ARG A C 1
ATOM 6062 O O . ARG A 1 765 ? -28.450 5.599 -19.025 1.00 97.62 765 ARG A O 1
ATOM 6069 N N . ILE A 1 766 ? -28.477 4.412 -17.097 1.00 98.06 766 ILE A N 1
ATOM 6070 C CA . ILE A 1 766 ? -27.518 5.224 -16.346 1.00 98.06 766 ILE A CA 1
ATOM 6071 C C . ILE A 1 766 ? -26.248 4.421 -16.076 1.00 98.06 766 ILE A C 1
ATOM 6073 O O . ILE A 1 766 ? -26.312 3.243 -15.728 1.00 98.06 766 ILE A O 1
ATOM 6077 N N . GLY A 1 767 ? -25.089 5.048 -16.251 1.00 98.44 767 GLY A N 1
ATOM 6078 C CA . GLY A 1 767 ? -23.786 4.455 -15.969 1.00 98.44 767 GLY A CA 1
ATOM 6079 C C . GLY A 1 767 ? -23.077 5.182 -14.840 1.00 98.44 767 GLY A C 1
ATOM 6080 O O . GLY A 1 767 ? -23.012 6.401 -14.852 1.00 98.44 767 GLY A O 1
ATOM 6081 N N . TYR A 1 768 ? -22.494 4.449 -13.901 1.00 98.75 768 TYR A N 1
ATOM 6082 C CA . TYR A 1 768 ? -21.561 4.984 -12.911 1.00 98.75 768 TYR A CA 1
ATOM 6083 C C . TYR A 1 768 ? -20.158 4.486 -13.235 1.00 98.75 768 TYR A C 1
ATOM 6085 O O . TYR A 1 768 ? -19.974 3.281 -13.393 1.00 98.75 768 TYR A O 1
ATOM 6093 N N . ILE A 1 769 ? -19.170 5.374 -13.320 1.00 98.56 769 ILE A N 1
ATOM 6094 C CA . ILE A 1 769 ? -17.778 5.010 -13.617 1.00 98.56 769 ILE A CA 1
ATOM 6095 C C . ILE A 1 769 ? -16.860 5.393 -12.457 1.00 98.56 769 ILE A C 1
ATOM 6097 O O . ILE A 1 769 ? -16.913 6.516 -11.955 1.00 98.56 769 ILE A O 1
ATOM 6101 N N . SER A 1 770 ? -16.057 4.440 -11.973 1.00 97.94 770 SER A N 1
ATOM 6102 C CA . SER A 1 770 ? -15.199 4.667 -10.804 1.00 97.94 770 SER A CA 1
ATOM 6103 C C . SER A 1 770 ? -14.081 3.624 -10.653 1.00 97.94 770 SER A C 1
ATOM 6105 O O . SER A 1 770 ? -14.317 2.450 -10.944 1.00 97.94 770 SER A O 1
ATOM 6107 N N . PRO A 1 771 ? -12.908 3.997 -10.101 1.00 96.44 771 PRO A N 1
ATOM 6108 C CA . PRO A 1 771 ? -11.907 3.067 -9.564 1.00 96.44 771 PRO A CA 1
ATOM 6109 C C . PRO A 1 771 ? -12.228 2.596 -8.141 1.00 96.44 771 PRO A C 1
ATOM 6111 O O . PRO A 1 771 ? -11.494 1.792 -7.561 1.00 96.44 771 PRO A O 1
ATOM 6114 N N . ASP A 1 772 ? -13.300 3.107 -7.538 1.00 96.56 772 ASP A N 1
ATOM 6115 C CA . ASP A 1 772 ? -13.526 3.004 -6.100 1.00 96.56 772 ASP A CA 1
ATOM 6116 C C . ASP A 1 772 ? -14.716 2.122 -5.716 1.00 96.56 772 ASP A C 1
ATOM 6118 O O . ASP A 1 772 ? -15.179 2.177 -4.577 1.00 96.56 772 ASP A O 1
ATOM 6122 N N . PHE A 1 773 ? -15.171 1.252 -6.622 1.00 96.94 773 PHE A N 1
ATOM 6123 C CA . PHE A 1 773 ? -16.110 0.165 -6.315 1.00 96.94 773 PHE A CA 1
ATOM 6124 C C . PHE A 1 773 ? -15.425 -0.966 -5.528 1.00 96.94 773 PHE A C 1
ATOM 6126 O O . PHE A 1 773 ? -15.353 -2.099 -5.984 1.00 96.94 773 PHE A O 1
ATOM 6133 N N . ARG A 1 774 ? -14.876 -0.618 -4.362 1.00 94.38 774 ARG A N 1
ATOM 6134 C CA . ARG A 1 774 ? -14.068 -1.449 -3.456 1.00 94.38 774 ARG A CA 1
ATOM 6135 C C . ARG A 1 774 ? -14.084 -0.850 -2.043 1.00 94.38 774 ARG A C 1
ATOM 6137 O O . ARG A 1 774 ? -14.732 0.172 -1.813 1.00 94.38 774 ARG A O 1
ATOM 6144 N N . GLU A 1 775 ? -13.315 -1.422 -1.123 1.00 90.69 775 GLU A N 1
ATOM 6145 C CA . GLU A 1 775 ? -13.018 -0.963 0.239 1.00 90.69 775 GLU A CA 1
ATOM 6146 C C . GLU A 1 775 ? -12.274 0.385 0.211 1.00 90.69 775 GLU A C 1
ATOM 6148 O O . GLU A 1 775 ? -11.076 0.513 0.466 1.00 90.69 775 GLU A O 1
ATOM 6153 N N . HIS A 1 776 ? -13.022 1.420 -0.155 1.00 91.44 776 HIS A N 1
ATOM 6154 C CA . HIS A 1 776 ? -12.605 2.798 -0.351 1.00 91.44 776 HIS A CA 1
ATOM 6155 C C . HIS A 1 776 ? -13.687 3.746 0.183 1.00 91.44 776 HIS A C 1
ATOM 6157 O O . HIS A 1 776 ? -14.841 3.354 0.352 1.00 91.44 776 HIS A O 1
ATOM 6163 N N . ALA A 1 777 ? -13.335 5.007 0.451 1.00 88.25 777 ALA A N 1
ATOM 6164 C CA . ALA A 1 777 ? -14.269 5.992 0.997 1.00 88.25 777 ALA A CA 1
ATOM 6165 C C . ALA A 1 777 ? -15.525 6.165 0.123 1.00 88.25 777 ALA A C 1
ATOM 6167 O O . ALA A 1 777 ? -16.631 6.160 0.658 1.00 88.25 777 ALA A O 1
ATOM 6168 N N . VAL A 1 778 ? -15.357 6.262 -1.202 1.00 92.25 778 VAL A N 1
ATOM 6169 C CA . VAL A 1 778 ? -16.478 6.357 -2.155 1.00 92.25 778 VAL A CA 1
ATOM 6170 C C . VAL A 1 778 ? -17.283 5.057 -2.164 1.00 92.25 778 VAL A C 1
ATOM 6172 O O . VAL A 1 778 ? -18.480 5.106 -1.900 1.00 92.25 778 VAL A O 1
ATOM 6175 N N . GLY A 1 779 ? -16.640 3.898 -2.359 1.00 93.69 779 GLY A N 1
ATOM 6176 C CA . GLY A 1 779 ? -17.309 2.591 -2.378 1.00 93.69 779 GLY A CA 1
ATOM 6177 C C . GLY A 1 779 ? -18.164 2.322 -1.138 1.00 93.69 779 GLY A C 1
ATOM 6178 O O . GLY A 1 779 ? -19.325 1.946 -1.264 1.00 93.69 779 GLY A O 1
ATOM 6179 N N . LYS A 1 780 ? -17.645 2.620 0.061 1.00 89.81 780 LYS A N 1
ATOM 6180 C CA . LYS A 1 780 ? -18.391 2.514 1.331 1.00 89.81 780 LYS A CA 1
ATOM 6181 C C . LYS A 1 780 ? -19.653 3.362 1.362 1.00 89.81 780 LYS A C 1
ATOM 6183 O O . LYS A 1 780 ? -20.655 2.935 1.925 1.00 89.81 780 LYS A O 1
ATOM 6188 N N . ILE A 1 781 ? -19.594 4.564 0.797 1.00 90.12 781 ILE A N 1
ATOM 6189 C CA . ILE A 1 781 ? -20.720 5.495 0.775 1.00 90.12 781 ILE A CA 1
ATOM 6190 C C . ILE A 1 781 ? -21.789 5.007 -0.205 1.00 90.12 781 ILE A C 1
ATOM 6192 O O . ILE A 1 781 ? -22.960 4.940 0.171 1.00 90.12 781 ILE A O 1
ATOM 6196 N N . VAL A 1 782 ? -21.385 4.620 -1.419 1.00 94.25 782 VAL A N 1
ATOM 6197 C CA . VAL A 1 782 ? -22.310 4.396 -2.541 1.00 94.25 782 VAL A CA 1
ATOM 6198 C C . VAL A 1 782 ? -22.795 2.954 -2.698 1.00 94.25 782 VAL A C 1
ATOM 6200 O O . VAL A 1 782 ? -23.711 2.735 -3.483 1.00 94.25 782 VAL A O 1
ATOM 6203 N N . LYS A 1 783 ? -22.219 1.969 -1.989 1.00 94.94 783 LYS A N 1
ATOM 6204 C CA . LYS A 1 783 ? -22.468 0.538 -2.259 1.00 94.94 783 LYS A CA 1
ATOM 6205 C C . LYS A 1 783 ? -23.943 0.142 -2.337 1.00 94.94 783 LYS A C 1
ATOM 6207 O O . LYS A 1 783 ? -24.316 -0.605 -3.235 1.00 94.94 783 LYS A O 1
ATOM 6212 N N . ASP A 1 784 ? -24.779 0.687 -1.455 1.00 95.06 784 ASP A N 1
ATOM 6213 C CA . ASP A 1 784 ? -26.190 0.317 -1.390 1.00 95.06 784 ASP A CA 1
ATOM 6214 C C . ASP A 1 784 ? -27.058 1.152 -2.339 1.00 95.06 784 ASP A C 1
ATOM 6216 O O . ASP A 1 784 ? -28.176 0.746 -2.630 1.00 95.06 784 ASP A O 1
ATOM 6220 N N . MET A 1 785 ? -26.557 2.279 -2.860 1.00 96.19 785 MET A N 1
ATOM 6221 C CA . MET A 1 785 ? -27.287 3.187 -3.761 1.00 96.19 785 MET A CA 1
ATOM 6222 C C . MET A 1 785 ? -27.843 2.453 -4.987 1.00 96.19 785 MET A C 1
ATOM 6224 O O . MET A 1 785 ? -28.994 2.650 -5.370 1.00 96.19 785 MET A O 1
ATOM 6228 N N . PHE A 1 786 ? -27.038 1.567 -5.578 1.00 97.69 786 PHE A N 1
ATOM 6229 C CA . PHE A 1 786 ? -27.366 0.880 -6.826 1.00 97.69 786 PHE A CA 1
ATOM 6230 C C . PHE A 1 786 ? -28.653 0.054 -6.717 1.00 97.69 786 PHE A C 1
ATOM 6232 O O . PHE A 1 786 ? -29.479 0.078 -7.632 1.00 97.69 786 PHE A O 1
ATOM 6239 N N . GLN A 1 787 ? -28.877 -0.623 -5.586 1.00 96.81 787 GLN A N 1
ATOM 6240 C CA . GLN A 1 787 ? -30.033 -1.511 -5.417 1.00 96.81 787 GLN A CA 1
ATOM 6241 C C . GLN A 1 787 ? -31.365 -0.748 -5.314 1.00 96.81 787 GLN A C 1
ATOM 6243 O O . GLN A 1 787 ? -32.415 -1.316 -5.599 1.00 96.81 787 GLN A O 1
ATOM 6248 N N . TYR A 1 788 ? -31.330 0.535 -4.935 1.00 97.56 788 TYR A N 1
ATOM 6249 C CA . TYR A 1 788 ? -32.534 1.331 -4.677 1.00 97.56 788 TYR A CA 1
ATOM 6250 C C . TYR A 1 788 ? -33.088 2.056 -5.905 1.00 97.56 788 TYR A C 1
ATOM 6252 O O . TYR A 1 788 ? -34.183 2.607 -5.821 1.00 97.56 788 TYR A O 1
ATOM 6260 N N . HIS A 1 789 ? -32.381 2.044 -7.040 1.00 98.31 789 HIS A N 1
ATOM 6261 C CA . HIS A 1 789 ? -32.918 2.627 -8.270 1.00 98.31 789 HIS A CA 1
ATOM 6262 C C . HIS A 1 789 ? -34.205 1.922 -8.729 1.00 98.31 789 HIS A C 1
ATOM 6264 O O . HIS A 1 789 ? -34.284 0.688 -8.751 1.00 98.31 789 HIS A O 1
ATOM 6270 N N . ASN A 1 790 ? -35.198 2.692 -9.167 1.00 97.75 790 ASN A N 1
ATOM 6271 C CA . ASN A 1 790 ? -36.450 2.180 -9.700 1.00 97.75 790 ASN A CA 1
ATOM 6272 C C . ASN A 1 790 ? -36.221 1.469 -11.043 1.00 97.75 790 ASN A C 1
ATOM 6274 O O . ASN A 1 790 ? -36.177 2.089 -12.106 1.00 97.75 790 ASN A O 1
ATOM 6278 N N . ARG A 1 791 ? -36.152 0.135 -11.013 1.00 97.31 791 ARG A N 1
ATOM 6279 C CA . ARG A 1 791 ? -35.920 -0.692 -12.209 1.00 97.31 791 ARG A CA 1
ATOM 6280 C C . ARG A 1 791 ? -37.058 -0.693 -13.221 1.00 97.31 791 ARG A C 1
ATOM 6282 O O . ARG A 1 791 ? -36.883 -1.231 -14.314 1.00 97.31 791 ARG A O 1
ATOM 6289 N N . ALA A 1 792 ? -38.216 -0.118 -12.896 1.00 96.56 792 ALA A N 1
ATOM 6290 C CA . ALA A 1 792 ? -39.267 0.113 -13.881 1.00 96.56 792 ALA A CA 1
ATOM 6291 C C . ALA A 1 792 ? -38.915 1.266 -14.835 1.00 96.56 792 ALA A C 1
ATOM 6293 O O . ALA A 1 792 ? -39.324 1.216 -15.988 1.00 96.56 792 ALA A O 1
ATOM 6294 N N . GLU A 1 793 ? -38.119 2.239 -14.382 1.00 96.56 793 GLU A N 1
ATOM 6295 C CA . GLU A 1 793 ? -37.785 3.465 -15.124 1.00 96.56 793 GLU A CA 1
ATOM 6296 C C . GLU A 1 793 ? -36.296 3.574 -15.484 1.00 96.56 793 GLU A C 1
ATOM 6298 O O . GLU A 1 793 ? -35.946 4.265 -16.438 1.00 96.56 793 GLU A O 1
ATOM 6303 N N . PHE A 1 794 ? -35.415 2.884 -14.755 1.00 97.94 794 PHE A N 1
ATOM 6304 C CA . PHE A 1 794 ? -33.966 2.956 -14.936 1.00 97.94 794 PHE A CA 1
ATOM 6305 C C . PHE A 1 794 ? -33.343 1.576 -15.160 1.00 97.94 794 PHE A C 1
ATOM 6307 O O . PHE A 1 794 ? -33.809 0.565 -14.633 1.00 97.94 794 PHE A O 1
ATOM 6314 N N . GLU A 1 795 ? -32.253 1.549 -15.922 1.00 98.06 795 GLU A N 1
ATOM 6315 C CA . GLU A 1 795 ? -31.354 0.399 -16.063 1.00 98.06 795 GLU A CA 1
ATOM 6316 C C . GLU A 1 795 ? -29.941 0.848 -15.658 1.00 98.06 795 GLU A C 1
ATOM 6318 O O . GLU A 1 795 ? -29.426 1.839 -16.178 1.00 98.06 795 GLU A O 1
ATOM 6323 N N . VAL A 1 796 ? -29.326 0.161 -14.696 1.00 98.62 796 VAL A N 1
ATOM 6324 C CA . VAL A 1 796 ? -28.174 0.661 -13.935 1.00 98.62 796 VAL A CA 1
ATOM 6325 C C . VAL A 1 796 ? -26.896 -0.097 -14.278 1.00 98.62 796 VAL A C 1
ATOM 6327 O O . VAL A 1 796 ? -26.787 -1.304 -14.055 1.00 98.62 796 VAL A O 1
ATOM 6330 N N . TYR A 1 797 ? -25.892 0.640 -14.743 1.00 98.75 797 TYR A N 1
ATOM 6331 C CA . TYR A 1 797 ? -24.577 0.133 -15.123 1.00 98.75 797 TYR A CA 1
ATOM 6332 C C . TYR A 1 797 ? -23.503 0.647 -14.159 1.00 98.75 797 TYR A C 1
ATOM 6334 O O . TYR A 1 797 ? -23.513 1.811 -13.762 1.00 98.75 797 TYR A O 1
ATOM 6342 N N . ALA A 1 798 ? -22.542 -0.208 -13.819 1.00 98.69 798 ALA A N 1
ATOM 6343 C CA . ALA A 1 798 ? -21.343 0.143 -13.065 1.00 98.69 798 ALA A CA 1
ATOM 6344 C C . ALA A 1 798 ? -20.093 -0.247 -13.871 1.00 98.69 798 ALA A C 1
ATOM 6346 O O . ALA A 1 798 ? -19.869 -1.427 -14.140 1.00 98.69 798 ALA A O 1
ATOM 6347 N N . TYR A 1 799 ? -19.284 0.742 -14.249 1.00 98.69 799 TYR A N 1
ATOM 6348 C CA . TYR A 1 799 ? -18.025 0.595 -14.977 1.00 98.69 799 TYR A CA 1
ATOM 6349 C C . TYR A 1 799 ? -16.848 0.724 -14.009 1.00 98.69 799 TYR A C 1
ATOM 6351 O O . TYR A 1 799 ? -16.525 1.818 -13.543 1.00 98.69 799 TYR A O 1
ATOM 6359 N N . PHE A 1 800 ? -16.220 -0.403 -13.686 1.00 97.81 800 PHE A N 1
ATOM 6360 C CA . PHE A 1 800 ? -15.117 -0.465 -12.737 1.00 97.81 800 PHE A CA 1
ATOM 6361 C C . PHE A 1 800 ? -13.773 -0.336 -13.456 1.00 97.81 800 PHE A C 1
ATOM 6363 O O . PHE A 1 800 ? -13.477 -1.126 -14.352 1.00 97.81 800 PHE A O 1
ATOM 6370 N N . THR A 1 801 ? -12.962 0.654 -13.082 1.00 94.56 801 THR A N 1
ATOM 6371 C CA . THR A 1 801 ? -11.697 0.967 -13.777 1.00 94.56 801 THR A CA 1
ATOM 6372 C C . THR A 1 801 ? -10.470 0.276 -13.177 1.00 94.56 801 THR A C 1
ATOM 6374 O O . THR A 1 801 ? -9.365 0.462 -13.681 1.00 94.56 801 THR A O 1
ATOM 6377 N N . LEU A 1 802 ? -10.645 -0.541 -12.131 1.00 90.25 802 LEU A N 1
ATOM 6378 C CA . LEU A 1 802 ? -9.591 -1.356 -11.521 1.00 90.25 802 LEU A CA 1
ATOM 6379 C C . LEU A 1 802 ? -9.955 -2.845 -11.551 1.00 90.25 802 LEU A C 1
ATOM 6381 O O . LEU A 1 802 ? -11.124 -3.209 -11.625 1.00 90.25 802 LEU A O 1
ATOM 6385 N N . ASP A 1 803 ? -8.943 -3.708 -11.460 1.00 83.44 803 ASP A N 1
ATOM 6386 C CA . ASP A 1 803 ? -9.133 -5.151 -11.304 1.00 83.44 803 ASP A CA 1
ATOM 6387 C C . ASP A 1 803 ? -8.935 -5.548 -9.835 1.00 83.44 803 ASP A C 1
ATOM 6389 O O . ASP A 1 803 ? -7.822 -5.782 -9.363 1.00 83.44 803 ASP A O 1
ATOM 6393 N N . TYR A 1 804 ? -10.032 -5.515 -9.079 1.00 85.56 804 TYR A N 1
ATOM 6394 C CA . TYR A 1 804 ? -10.064 -5.779 -7.641 1.00 85.56 804 TYR A CA 1
ATOM 6395 C C . TYR A 1 804 ? -11.389 -6.449 -7.253 1.00 85.56 804 TYR A C 1
ATOM 6397 O O . TYR A 1 804 ? -12.383 -6.326 -7.967 1.00 85.56 804 TYR A O 1
ATOM 6405 N N . ASN A 1 805 ? -11.427 -7.179 -6.136 1.00 90.50 805 ASN A N 1
ATOM 6406 C CA . ASN A 1 805 ? -12.661 -7.814 -5.676 1.00 90.50 805 ASN A CA 1
ATOM 6407 C C . ASN A 1 805 ? -12.689 -7.964 -4.151 1.00 90.50 805 ASN A C 1
ATOM 6409 O O . ASN A 1 805 ? -11.838 -8.636 -3.572 1.00 90.50 805 ASN A O 1
ATOM 6413 N N . ASP A 1 806 ? -13.703 -7.378 -3.524 1.00 92.44 806 ASP A N 1
ATOM 6414 C CA . ASP A 1 806 ? -13.998 -7.466 -2.093 1.00 92.44 806 ASP A CA 1
ATOM 6415 C C . ASP A 1 806 ? -15.517 -7.447 -1.834 1.00 92.44 806 ASP A C 1
ATOM 6417 O O . ASP A 1 806 ? -16.324 -7.468 -2.766 1.00 92.44 806 ASP A O 1
ATOM 6421 N N . ALA A 1 807 ? -15.919 -7.404 -0.560 1.00 93.75 807 ALA A N 1
ATOM 6422 C CA . ALA A 1 807 ? -17.328 -7.391 -0.173 1.00 93.75 807 ALA A CA 1
ATOM 6423 C C . ALA A 1 807 ? -18.100 -6.188 -0.746 1.00 93.75 807 ALA A C 1
ATOM 6425 O O . ALA A 1 807 ? -19.244 -6.347 -1.159 1.00 93.75 807 ALA A O 1
ATOM 6426 N N . ILE A 1 808 ? -17.481 -5.004 -0.819 1.00 93.75 808 ILE A N 1
ATOM 6427 C CA . ILE A 1 808 ? -18.113 -3.801 -1.381 1.00 93.75 808 ILE A CA 1
ATOM 6428 C C . ILE A 1 808 ? -18.297 -3.938 -2.890 1.00 93.75 808 ILE A C 1
ATOM 6430 O O . ILE A 1 808 ? -19.364 -3.618 -3.413 1.00 93.75 808 ILE A O 1
ATOM 6434 N N . THR A 1 809 ? -17.272 -4.444 -3.574 1.00 96.75 809 THR A N 1
ATOM 6435 C CA . THR A 1 809 ? -17.300 -4.739 -5.010 1.00 96.75 809 THR A CA 1
ATOM 6436 C C . THR A 1 809 ? -18.473 -5.662 -5.328 1.00 96.75 809 THR A C 1
ATOM 6438 O O . THR A 1 809 ? -19.235 -5.410 -6.260 1.00 96.75 809 THR A O 1
ATOM 6441 N N . GLU A 1 810 ? -18.647 -6.714 -4.525 1.00 97.44 810 GLU A N 1
ATOM 6442 C CA . GLU A 1 810 ? -19.709 -7.696 -4.715 1.00 97.44 810 GLU A CA 1
ATOM 6443 C C . GLU A 1 810 ? -21.098 -7.122 -4.389 1.00 97.44 810 GLU A C 1
ATOM 6445 O O . GLU A 1 810 ? -22.034 -7.350 -5.151 1.00 97.44 810 GLU A O 1
ATOM 6450 N N . THR A 1 811 ? -21.237 -6.301 -3.339 1.00 97.06 811 THR A N 1
ATOM 6451 C CA . THR A 1 811 ? -22.491 -5.576 -3.059 1.00 97.06 811 THR A CA 1
ATOM 6452 C C . THR A 1 811 ? -22.903 -4.687 -4.233 1.00 97.06 811 THR A C 1
ATOM 6454 O O . THR A 1 811 ? -24.052 -4.736 -4.666 1.00 97.06 811 THR A O 1
ATOM 6457 N N . ILE A 1 812 ? -21.970 -3.913 -4.797 1.00 97.81 812 ILE A N 1
ATOM 6458 C CA . ILE A 1 812 ? -22.248 -3.048 -5.954 1.00 97.81 812 ILE A CA 1
ATOM 6459 C C . ILE A 1 812 ? -22.624 -3.888 -7.175 1.00 97.81 812 ILE A C 1
ATOM 6461 O O . ILE A 1 812 ? -23.597 -3.573 -7.857 1.00 97.81 812 ILE A O 1
ATOM 6465 N N . ARG A 1 813 ? -21.887 -4.976 -7.431 1.00 97.62 813 ARG A N 1
ATOM 6466 C CA . ARG A 1 813 ? -22.149 -5.903 -8.540 1.00 97.62 813 ARG A CA 1
ATOM 6467 C C . ARG A 1 813 ? -23.542 -6.519 -8.469 1.00 97.62 813 ARG A C 1
ATOM 6469 O O . ARG A 1 813 ? -24.192 -6.637 -9.500 1.00 97.62 813 ARG A O 1
ATOM 6476 N N . GLN A 1 814 ? -23.987 -6.911 -7.279 1.00 97.75 814 GLN A N 1
ATOM 6477 C CA . GLN A 1 814 ? -25.331 -7.451 -7.056 1.00 97.75 814 GLN A CA 1
ATOM 6478 C C . GLN A 1 814 ? -26.408 -6.362 -7.111 1.00 97.75 814 GLN A C 1
ATOM 6480 O O . GLN A 1 814 ? -27.552 -6.640 -7.462 1.00 97.75 814 GLN A O 1
ATOM 6485 N N . GLY A 1 815 ? -26.045 -5.128 -6.756 1.00 97.25 815 GLY A N 1
ATOM 6486 C CA . GLY A 1 815 ? -26.945 -3.986 -6.718 1.00 97.25 815 GLY A CA 1
ATOM 6487 C C . GLY A 1 815 ? -27.206 -3.328 -8.072 1.00 97.25 815 GLY A C 1
ATOM 6488 O O . GLY A 1 815 ? -28.155 -2.557 -8.155 1.00 97.25 815 GLY A O 1
ATOM 6489 N N . CYS A 1 816 ? -26.410 -3.577 -9.118 1.00 97.81 816 CYS A N 1
ATOM 6490 C CA . CYS A 1 816 ? -26.609 -3.020 -10.462 1.00 97.81 816 CYS A CA 1
ATOM 6491 C C . CYS A 1 816 ? -27.114 -4.072 -11.467 1.00 97.81 816 CYS A C 1
ATOM 6493 O O . CYS A 1 816 ? -27.006 -5.272 -11.242 1.00 97.81 816 CYS A O 1
ATOM 6495 N N . ASP A 1 817 ? -27.672 -3.628 -12.598 1.00 98.44 817 ASP A N 1
ATOM 6496 C CA . ASP A 1 817 ? -28.113 -4.541 -13.663 1.00 98.44 817 ASP A CA 1
ATOM 6497 C C . ASP A 1 817 ? -26.919 -5.082 -14.460 1.00 98.44 817 ASP A C 1
ATOM 6499 O O . ASP A 1 817 ? -26.941 -6.214 -14.951 1.00 98.44 817 ASP A O 1
ATOM 6503 N N . ARG A 1 818 ? -25.858 -4.270 -14.594 1.00 98.38 818 ARG A N 1
ATOM 6504 C CA . ARG A 1 818 ? -24.621 -4.619 -15.303 1.00 98.38 818 ARG A CA 1
ATOM 6505 C C . ARG A 1 818 ? -23.394 -4.083 -14.571 1.00 98.38 818 ARG A C 1
ATOM 6507 O O . ARG A 1 818 ? -23.219 -2.875 -14.444 1.00 98.38 818 ARG A O 1
ATOM 6514 N N . PHE A 1 819 ? -22.497 -4.981 -14.174 1.00 98.31 819 PHE A N 1
ATOM 6515 C CA . PHE A 1 819 ? -21.172 -4.637 -13.655 1.00 98.31 819 PHE A CA 1
ATOM 6516 C C . PHE A 1 819 ? -20.107 -4.993 -14.694 1.00 98.31 819 PHE A C 1
ATOM 6518 O O . PHE A 1 819 ? -19.986 -6.154 -15.089 1.00 98.31 819 PHE A O 1
ATOM 6525 N N . ILE A 1 820 ? -19.345 -4.005 -15.155 1.00 98.31 820 ILE A N 1
ATOM 6526 C CA . ILE A 1 820 ? -18.408 -4.138 -16.273 1.00 98.31 820 ILE A CA 1
ATOM 6527 C C . ILE A 1 820 ? -17.029 -3.691 -15.798 1.00 98.31 820 ILE A C 1
ATOM 6529 O O . ILE A 1 820 ? -16.824 -2.526 -15.472 1.00 98.31 820 ILE A O 1
ATOM 6533 N N . ASN A 1 821 ? -16.072 -4.617 -15.774 1.00 95.56 821 ASN A N 1
ATOM 6534 C CA . ASN A 1 821 ? -14.673 -4.291 -15.515 1.00 95.56 821 ASN A CA 1
ATOM 6535 C C . ASN A 1 821 ? -14.016 -3.817 -16.822 1.00 95.56 821 ASN A C 1
ATOM 6537 O O . ASN A 1 821 ? -13.997 -4.554 -17.809 1.00 95.56 821 ASN A O 1
ATOM 6541 N N . ILE A 1 822 ? -13.505 -2.587 -16.817 1.00 96.12 822 ILE A N 1
ATOM 6542 C CA . ILE A 1 822 ? -12.829 -1.941 -17.949 1.00 96.12 822 ILE A CA 1
ATOM 6543 C C . ILE A 1 822 ? -11.344 -1.666 -17.664 1.00 96.12 822 ILE A C 1
ATOM 6545 O O . ILE A 1 822 ? -10.702 -0.950 -18.422 1.00 96.12 822 ILE A O 1
ATOM 6549 N N . ALA A 1 823 ? -10.773 -2.240 -16.600 1.00 88.69 823 ALA A N 1
ATOM 6550 C CA . ALA A 1 823 ? -9.389 -1.995 -16.184 1.00 88.69 823 ALA A CA 1
ATOM 6551 C C . ALA A 1 823 ? -8.343 -2.400 -17.237 1.00 88.69 823 ALA A C 1
ATOM 6553 O O . ALA A 1 823 ? -7.294 -1.772 -17.344 1.00 88.69 823 ALA A O 1
ATOM 6554 N N . ALA A 1 824 ? -8.632 -3.442 -18.022 1.00 83.38 824 ALA A N 1
ATOM 6555 C CA . ALA A 1 824 ? -7.763 -3.914 -19.101 1.00 83.38 824 ALA A CA 1
ATOM 6556 C C . ALA A 1 824 ? -8.024 -3.217 -20.450 1.00 83.38 824 ALA A C 1
ATOM 6558 O O . ALA A 1 824 ? -7.368 -3.546 -21.434 1.00 83.38 824 ALA A O 1
ATOM 6559 N N . MET A 1 825 ? -8.999 -2.303 -20.520 1.00 90.75 825 MET A N 1
ATOM 6560 C CA . MET A 1 825 ? -9.380 -1.619 -21.755 1.00 90.75 825 MET A CA 1
ATOM 6561 C C . MET A 1 825 ? -8.622 -0.300 -21.903 1.00 90.75 825 MET A C 1
ATOM 6563 O O . MET A 1 825 ? -8.446 0.457 -20.949 1.00 90.75 825 MET A O 1
ATOM 6567 N N . THR A 1 826 ? -8.240 0.023 -23.132 1.00 88.31 826 THR A N 1
ATOM 6568 C CA . THR A 1 826 ? -7.822 1.378 -23.501 1.00 88.31 826 THR A CA 1
ATOM 6569 C C . THR A 1 826 ? -8.988 2.365 -23.369 1.00 88.31 826 THR A C 1
ATOM 6571 O O . THR A 1 826 ? -10.161 1.981 -23.380 1.00 88.31 826 THR A O 1
ATOM 6574 N N . ALA A 1 827 ? -8.689 3.668 -23.314 1.00 92.50 827 ALA A N 1
ATOM 6575 C CA . ALA A 1 827 ? -9.719 4.710 -23.276 1.00 92.50 827 ALA A CA 1
ATOM 6576 C C . ALA A 1 827 ? -10.709 4.614 -24.456 1.00 92.50 827 ALA A C 1
ATOM 6578 O O . ALA A 1 827 ? -11.908 4.826 -24.275 1.00 92.50 827 ALA A O 1
ATOM 6579 N N . GLU A 1 828 ? -10.224 4.253 -25.652 1.00 95.38 828 GLU A N 1
ATOM 6580 C CA . GLU A 1 828 ? -11.063 4.060 -26.841 1.00 95.38 828 GLU A CA 1
ATOM 6581 C C . GLU A 1 828 ? -11.991 2.845 -26.695 1.00 95.38 828 GLU A C 1
ATOM 6583 O O . GLU A 1 828 ? -13.186 2.950 -26.971 1.00 95.38 828 GLU A O 1
ATOM 6588 N N . GLU A 1 829 ? -11.471 1.705 -26.236 1.00 94.94 829 GLU A N 1
ATOM 6589 C CA . GLU A 1 829 ? -12.260 0.484 -26.023 1.00 94.94 829 GLU A CA 1
ATOM 6590 C C . GLU A 1 829 ? -13.324 0.677 -24.940 1.00 94.94 829 GLU A C 1
ATOM 6592 O O . GLU A 1 829 ? -14.483 0.313 -25.151 1.00 94.94 829 GLU A O 1
ATOM 6597 N N . ALA A 1 830 ? -12.964 1.314 -23.822 1.00 97.50 830 ALA A N 1
ATOM 6598 C CA . ALA A 1 830 ? -13.900 1.645 -22.755 1.00 97.50 830 ALA A CA 1
ATOM 6599 C C . ALA A 1 830 ? -15.021 2.569 -23.260 1.00 97.50 830 ALA A C 1
ATOM 6601 O O . ALA A 1 830 ? -16.199 2.295 -23.031 1.00 97.50 830 ALA A O 1
ATOM 6602 N N . ALA A 1 831 ? -14.682 3.623 -24.012 1.00 98.25 831 ALA A N 1
ATOM 6603 C CA . ALA A 1 831 ? -15.673 4.531 -24.587 1.00 98.25 831 ALA A CA 1
ATOM 6604 C C . ALA A 1 831 ? -16.585 3.825 -25.608 1.00 98.25 831 ALA A C 1
ATOM 6606 O O . ALA A 1 831 ? -17.805 3.982 -25.563 1.00 98.25 831 ALA A O 1
ATOM 6607 N N . ARG A 1 832 ? -16.030 2.981 -26.489 1.00 97.50 832 ARG A N 1
ATOM 6608 C CA . ARG A 1 832 ? -16.826 2.165 -27.423 1.00 97.50 832 ARG A CA 1
ATOM 6609 C C . ARG A 1 832 ? -17.765 1.217 -26.690 1.00 97.50 832 ARG A C 1
ATOM 6611 O O . ARG A 1 832 ? -18.907 1.067 -27.114 1.00 97.50 832 ARG A O 1
ATOM 6618 N N . LYS A 1 833 ? -17.316 0.610 -25.590 1.00 98.00 833 LYS A N 1
ATOM 6619 C CA . LYS A 1 833 ? -18.147 -0.260 -24.757 1.00 98.00 833 LYS A CA 1
ATOM 6620 C C . LYS A 1 833 ? -19.312 0.511 -24.127 1.00 98.00 833 LYS A C 1
ATOM 6622 O O . LYS A 1 833 ? -20.452 0.090 -24.295 1.00 98.00 833 LYS A O 1
ATOM 6627 N N . ILE A 1 834 ? -19.040 1.658 -23.501 1.00 98.31 834 ILE A N 1
ATOM 6628 C CA . ILE A 1 834 ? -20.064 2.534 -22.903 1.00 98.31 834 ILE A CA 1
ATOM 6629 C C . ILE A 1 834 ? -21.092 2.978 -23.957 1.00 98.31 834 ILE A C 1
ATOM 6631 O O . ILE A 1 834 ? -22.297 2.919 -23.710 1.00 98.31 834 ILE A O 1
ATOM 6635 N N . ASN A 1 835 ? -20.638 3.383 -25.148 1.00 97.88 835 ASN A N 1
ATOM 6636 C CA . ASN A 1 835 ? -21.538 3.783 -26.229 1.00 97.88 835 ASN A CA 1
ATOM 6637 C C . ASN A 1 835 ? -22.369 2.601 -26.762 1.00 97.88 835 ASN A C 1
ATOM 6639 O O . ASN A 1 835 ? -23.572 2.744 -26.968 1.00 97.88 835 ASN A O 1
ATOM 6643 N N . ALA A 1 836 ? -21.761 1.420 -26.925 1.00 96.62 836 ALA A N 1
ATOM 6644 C CA . ALA A 1 836 ? -22.452 0.207 -27.368 1.00 96.62 836 ALA A CA 1
ATOM 6645 C C . ALA A 1 836 ? -23.523 -0.272 -26.373 1.00 96.62 836 ALA A C 1
ATOM 6647 O O . ALA A 1 836 ? -24.540 -0.829 -26.785 1.00 96.62 836 ALA A O 1
ATOM 6648 N N . ASP A 1 837 ? -23.323 -0.024 -25.077 1.00 96.50 837 ASP A N 1
ATOM 6649 C CA . ASP A 1 837 ? -24.324 -0.284 -24.038 1.00 96.50 837 ASP A CA 1
ATOM 6650 C C . ASP A 1 837 ? -25.495 0.725 -24.082 1.00 96.50 837 ASP A C 1
ATOM 6652 O O . ASP A 1 837 ? -26.544 0.507 -23.469 1.00 96.50 837 ASP A O 1
ATOM 6656 N N . GLY A 1 838 ? -25.379 1.800 -24.872 1.00 95.56 838 GLY A N 1
ATOM 6657 C CA . GLY A 1 838 ? -26.434 2.791 -25.081 1.00 95.56 838 GLY A CA 1
ATOM 6658 C C . GLY A 1 838 ? -26.723 3.618 -23.830 1.00 95.56 838 GLY A C 1
ATOM 6659 O O . GLY A 1 838 ? -27.884 3.896 -23.536 1.00 95.56 838 GLY A O 1
ATOM 6660 N N . ILE A 1 839 ? -25.686 3.952 -23.057 1.00 97.38 839 ILE A N 1
ATOM 6661 C CA . ILE A 1 839 ? -25.818 4.771 -21.847 1.00 97.38 839 ILE A CA 1
ATOM 6662 C C . ILE A 1 839 ? -26.329 6.170 -22.212 1.00 97.38 839 ILE A C 1
ATOM 6664 O O . ILE A 1 839 ? -25.748 6.842 -23.062 1.00 97.38 839 ILE A O 1
ATOM 6668 N N . HIS A 1 840 ? -27.401 6.611 -21.549 1.00 97.12 840 HIS A N 1
ATOM 6669 C CA . HIS A 1 840 ? -27.977 7.947 -21.738 1.00 97.12 840 HIS A CA 1
ATOM 6670 C C . HIS A 1 840 ? -27.263 8.976 -20.860 1.00 97.12 840 HIS A C 1
ATOM 6672 O O . HIS A 1 840 ? -26.928 10.062 -21.323 1.00 97.12 840 HIS A O 1
ATOM 6678 N N . ILE A 1 841 ? -27.011 8.619 -19.598 1.00 97.94 841 ILE A N 1
ATOM 6679 C CA . ILE A 1 841 ? -26.335 9.479 -18.624 1.00 97.94 841 ILE A CA 1
ATOM 6680 C C . ILE A 1 841 ? -25.209 8.684 -17.975 1.00 97.94 841 ILE A C 1
ATOM 6682 O O . ILE A 1 841 ? -25.464 7.631 -17.389 1.00 97.94 841 ILE A O 1
ATOM 6686 N N . ILE A 1 842 ? -23.975 9.179 -18.060 1.00 98.50 842 ILE A N 1
ATOM 6687 C CA . ILE A 1 842 ? -22.837 8.619 -17.325 1.00 98.50 842 ILE A CA 1
ATOM 6688 C C . ILE A 1 842 ? -22.400 9.568 -16.206 1.00 98.50 842 ILE A C 1
ATOM 6690 O O . ILE A 1 842 ? -22.194 10.758 -16.433 1.00 98.50 842 ILE A O 1
ATOM 6694 N N . ILE A 1 843 ? -22.270 9.038 -14.993 1.00 98.69 843 ILE A N 1
ATOM 6695 C CA . ILE A 1 843 ? -21.827 9.751 -13.798 1.00 98.69 843 ILE A CA 1
ATOM 6696 C C . ILE A 1 843 ? -20.412 9.291 -13.453 1.00 98.69 843 ILE A C 1
ATOM 6698 O O . ILE A 1 843 ? -20.186 8.131 -13.092 1.00 98.69 843 ILE A O 1
ATOM 6702 N N . ASP A 1 844 ? -19.470 10.220 -13.535 1.00 98.44 844 ASP A N 1
ATOM 6703 C CA . ASP A 1 844 ? -18.121 10.072 -13.013 1.00 98.44 844 ASP A CA 1
ATOM 6704 C C . ASP A 1 844 ? -18.120 10.231 -11.491 1.00 98.44 844 ASP A C 1
ATOM 6706 O O . ASP A 1 844 ? -18.544 11.255 -10.953 1.00 98.44 844 ASP A O 1
ATOM 6710 N N . LEU A 1 845 ? -17.642 9.196 -10.799 1.00 97.44 845 LEU A N 1
ATOM 6711 C CA . LEU A 1 845 ? -17.465 9.188 -9.347 1.00 97.44 845 LEU A CA 1
ATOM 6712 C C . LEU A 1 845 ? -15.991 9.300 -8.943 1.00 97.44 845 LEU A C 1
ATOM 6714 O O . LEU A 1 845 ? -15.674 9.119 -7.770 1.00 97.44 845 LEU A O 1
ATOM 6718 N N . ALA A 1 846 ? -15.083 9.528 -9.893 1.00 94.81 846 ALA A N 1
ATOM 6719 C CA . ALA A 1 846 ? -13.646 9.599 -9.657 1.00 94.81 846 ALA A CA 1
ATOM 6720 C C . ALA A 1 846 ? -13.104 11.020 -9.824 1.00 94.81 846 ALA A C 1
ATOM 6722 O O . ALA A 1 846 ? -12.252 11.445 -9.040 1.00 94.81 846 ALA A O 1
ATOM 6723 N N . GLY A 1 847 ? -13.556 11.752 -10.844 1.00 94.12 847 GLY A N 1
ATOM 6724 C CA . GLY A 1 847 ? -12.997 13.041 -11.232 1.00 94.12 847 GLY A CA 1
ATOM 6725 C C . GLY A 1 847 ? -11.499 12.947 -11.514 1.00 94.12 847 GLY A C 1
ATOM 6726 O O . GLY A 1 847 ? -11.044 12.107 -12.281 1.00 94.12 847 GLY A O 1
ATOM 6727 N N . ARG A 1 848 ? -10.687 13.793 -10.870 1.00 91.44 848 ARG A N 1
ATOM 6728 C CA . ARG A 1 848 ? -9.223 13.841 -11.076 1.00 91.44 848 ARG A CA 1
ATOM 6729 C C . ARG A 1 848 ? -8.428 13.001 -10.068 1.00 91.44 848 ARG A C 1
ATOM 6731 O O . ARG A 1 848 ? -7.289 13.330 -9.739 1.00 91.44 848 ARG A O 1
ATOM 6738 N N . THR A 1 849 ? -9.025 11.934 -9.544 1.00 90.56 849 THR A N 1
ATOM 6739 C CA . THR A 1 849 ? -8.360 11.000 -8.620 1.00 90.56 849 THR A CA 1
ATOM 6740 C C . THR A 1 849 ? -7.625 9.878 -9.365 1.00 90.56 849 THR A C 1
ATOM 6742 O O . THR A 1 849 ? -7.711 9.747 -10.588 1.00 90.56 849 THR A O 1
ATOM 6745 N N . ILE A 1 850 ? -6.826 9.087 -8.645 1.00 87.12 850 ILE A N 1
ATOM 6746 C CA . ILE A 1 850 ? -6.057 7.975 -9.225 1.00 87.12 850 ILE A CA 1
ATOM 6747 C C . ILE A 1 850 ? -7.020 6.919 -9.784 1.00 87.12 850 ILE A C 1
ATOM 6749 O O . ILE A 1 850 ? -7.951 6.516 -9.099 1.00 87.12 850 ILE A O 1
ATOM 6753 N N . GLY A 1 851 ? -6.769 6.443 -11.008 1.00 87.00 851 GLY A N 1
ATOM 6754 C CA . GLY A 1 851 ? -7.614 5.440 -11.672 1.00 87.00 851 GLY A CA 1
ATOM 6755 C C . GLY A 1 851 ? -8.866 6.010 -12.351 1.00 87.00 851 GLY A C 1
ATOM 6756 O O . GLY A 1 851 ? -9.762 5.248 -12.713 1.00 87.00 851 GLY A O 1
ATOM 6757 N N . ASN A 1 852 ? -8.947 7.335 -12.516 1.00 93.25 852 ASN A N 1
ATOM 6758 C CA . ASN A 1 852 ? -10.031 7.981 -13.255 1.00 93.25 852 ASN A CA 1
ATOM 6759 C C . ASN A 1 852 ? -10.081 7.571 -14.737 1.00 93.25 852 ASN A C 1
ATOM 6761 O O . ASN A 1 852 ? -9.102 7.091 -15.306 1.00 93.25 852 ASN A O 1
ATOM 6765 N N . ALA A 1 853 ? -11.227 7.830 -15.367 1.00 95.38 853 ALA A N 1
ATOM 6766 C CA . ALA A 1 853 ? -11.491 7.518 -16.769 1.00 95.38 853 ALA A CA 1
ATOM 6767 C C . ALA A 1 853 ? -11.750 8.771 -17.626 1.00 95.38 853 ALA A C 1
ATOM 6769 O O . ALA A 1 853 ? -12.473 8.700 -18.623 1.00 95.38 853 ALA A O 1
ATOM 6770 N N . LEU A 1 854 ? -11.164 9.924 -17.271 1.00 96.62 854 LEU A N 1
ATOM 6771 C CA . LEU A 1 854 ? -11.415 11.190 -17.976 1.00 96.62 854 LEU A CA 1
ATOM 6772 C C . LEU A 1 854 ? -11.033 11.134 -19.462 1.00 96.62 854 LEU A C 1
ATOM 6774 O O . LEU A 1 854 ? -11.669 11.795 -20.275 1.00 96.62 854 LEU A O 1
ATOM 6778 N N . GLU A 1 855 ? -10.043 10.323 -19.847 1.00 96.88 855 GLU A N 1
ATOM 6779 C CA . GLU A 1 855 ? -9.692 10.123 -21.260 1.00 96.88 855 GLU A CA 1
ATOM 6780 C C . GLU A 1 855 ? -10.808 9.417 -22.041 1.00 96.88 855 GLU A C 1
ATOM 6782 O O . GLU A 1 855 ? -11.121 9.828 -23.155 1.00 96.88 855 GLU A O 1
ATOM 6787 N N . ALA A 1 856 ? -11.452 8.404 -21.450 1.00 97.56 856 ALA A N 1
ATOM 6788 C CA . ALA A 1 856 ? -12.600 7.737 -22.062 1.00 97.56 856 ALA A CA 1
ATOM 6789 C C . ALA A 1 856 ? -13.805 8.689 -22.142 1.00 97.56 856 ALA A C 1
ATOM 6791 O O . ALA A 1 856 ? -14.469 8.757 -23.174 1.00 97.56 856 ALA A O 1
ATOM 6792 N N . LEU A 1 857 ? -14.047 9.481 -21.092 1.00 98.19 857 LEU A N 1
ATOM 6793 C CA . LEU A 1 857 ? -15.127 10.474 -21.056 1.00 98.19 857 LEU A CA 1
ATOM 6794 C C . LEU A 1 857 ? -14.890 11.651 -22.018 1.00 98.19 857 LEU A C 1
ATOM 6796 O O . LEU A 1 857 ? -15.849 12.191 -22.563 1.00 98.19 857 LEU A O 1
ATOM 6800 N N . ALA A 1 858 ? -13.641 12.020 -22.309 1.00 97.94 858 ALA A N 1
ATOM 6801 C CA . ALA A 1 858 ? -13.316 13.047 -23.305 1.00 97.94 858 ALA A CA 1
ATOM 6802 C C . ALA A 1 858 ? -13.713 12.648 -24.738 1.00 97.94 858 ALA A C 1
ATOM 6804 O O . ALA A 1 858 ? -13.956 13.515 -25.586 1.00 97.94 858 ALA A O 1
ATOM 6805 N N . LEU A 1 859 ? -13.824 11.339 -25.004 1.00 97.88 859 LEU A N 1
ATOM 6806 C CA . LEU A 1 859 ? -14.368 10.806 -26.255 1.00 97.88 859 LEU A CA 1
ATOM 6807 C C . LEU A 1 859 ? -15.896 10.952 -26.342 1.00 97.88 859 LEU A C 1
ATOM 6809 O O . LEU A 1 859 ? -16.438 10.777 -27.429 1.00 97.88 859 LEU A O 1
ATOM 6813 N N . GLN A 1 860 ? -16.556 11.317 -25.237 1.00 97.06 860 GLN A N 1
ATOM 6814 C CA . GLN A 1 860 ? -18.004 11.497 -25.091 1.00 97.06 860 GLN A CA 1
ATOM 6815 C C . GLN A 1 860 ? -18.817 10.262 -25.518 1.00 97.06 860 GLN A C 1
ATOM 6817 O O . GLN A 1 860 ? -19.573 10.322 -26.478 1.00 97.06 860 GLN A O 1
ATOM 6822 N N . PRO A 1 861 ? -18.665 9.103 -24.857 1.00 97.56 861 PRO A N 1
ATOM 6823 C CA . PRO A 1 861 ? -19.415 7.898 -25.216 1.00 97.56 861 PRO A CA 1
ATOM 6824 C C . PRO A 1 861 ? -20.923 7.953 -24.908 1.00 97.56 861 PRO A C 1
ATOM 6826 O O . PRO A 1 861 ? -21.677 7.154 -25.469 1.00 97.56 861 PRO A O 1
ATOM 6829 N N . ALA A 1 862 ? -21.362 8.875 -24.048 1.00 96.88 862 ALA A N 1
ATOM 6830 C CA . ALA A 1 862 ? -22.763 9.115 -23.700 1.00 96.88 862 ALA A CA 1
ATOM 6831 C C . ALA A 1 862 ? -23.149 10.581 -23.989 1.00 96.88 862 ALA A C 1
ATOM 6833 O O . ALA A 1 862 ? -22.283 11.456 -23.897 1.00 96.88 862 ALA A O 1
ATOM 6834 N N . PRO A 1 863 ? -24.426 10.870 -24.316 1.00 95.44 863 PRO A N 1
ATOM 6835 C CA . PRO A 1 863 ? -24.864 12.224 -24.658 1.00 95.44 863 PRO A CA 1
ATOM 6836 C C . PRO A 1 863 ? -24.851 13.185 -23.460 1.00 95.44 863 PRO A C 1
ATOM 6838 O O . PRO A 1 863 ? -24.658 14.384 -23.650 1.00 95.44 863 PRO A O 1
ATOM 6841 N N . ILE A 1 864 ? -25.023 12.667 -22.239 1.00 97.38 864 ILE A N 1
ATOM 6842 C CA . ILE A 1 864 ? -24.951 13.441 -20.996 1.00 97.38 864 ILE A CA 1
ATOM 6843 C C . ILE A 1 864 ? -23.895 12.825 -20.084 1.00 97.38 864 ILE A C 1
ATOM 6845 O O . ILE A 1 864 ? -23.944 11.631 -19.772 1.00 97.38 864 ILE A O 1
ATOM 6849 N N . GLN A 1 865 ? -22.958 13.650 -19.621 1.00 98.25 865 GLN A N 1
ATOM 6850 C CA . GLN A 1 865 ? -21.930 13.254 -18.666 1.00 98.25 865 GLN A CA 1
ATOM 6851 C C . GLN A 1 865 ? -21.950 14.196 -17.462 1.00 98.25 865 GLN A C 1
ATOM 6853 O O . GLN A 1 865 ? -21.934 15.420 -17.615 1.00 98.25 865 GLN A O 1
ATOM 6858 N N . ALA A 1 866 ? -21.977 13.620 -16.265 1.00 98.31 866 ALA A N 1
ATOM 6859 C CA . ALA A 1 866 ? -22.016 14.354 -15.010 1.00 98.31 866 ALA A CA 1
ATOM 6860 C C . ALA A 1 866 ? -20.889 13.912 -14.073 1.00 98.31 866 ALA A C 1
ATOM 6862 O O . ALA A 1 866 ? -20.433 12.774 -14.133 1.00 98.31 866 ALA A O 1
ATOM 6863 N N . HIS A 1 867 ? -20.470 14.802 -13.182 1.00 96.50 867 HIS A N 1
ATOM 6864 C CA . HIS A 1 867 ? -19.537 14.520 -12.095 1.00 96.50 867 HIS A CA 1
ATOM 6865 C C . HIS A 1 867 ? -20.261 14.528 -10.748 1.00 96.50 867 HIS A C 1
ATOM 6867 O O . HIS A 1 867 ? -21.121 15.378 -10.494 1.00 96.50 867 HIS A O 1
ATOM 6873 N N . PHE A 1 868 ? -19.906 13.596 -9.864 1.00 96.19 868 PHE A N 1
ATOM 6874 C CA . PHE A 1 868 ? -20.464 13.538 -8.519 1.00 96.19 868 PHE A CA 1
ATOM 6875 C C . PHE A 1 868 ? -19.488 12.957 -7.486 1.00 96.19 868 PHE A C 1
ATOM 6877 O O . PHE A 1 868 ? -18.821 11.951 -7.712 1.00 96.19 868 PHE A O 1
ATOM 6884 N N . LEU A 1 869 ? -19.490 13.553 -6.288 1.00 90.38 869 LEU A N 1
ATOM 6885 C CA . LEU A 1 869 ? -18.957 13.018 -5.027 1.00 90.38 869 LEU A CA 1
ATOM 6886 C C . LEU A 1 869 ? -17.428 12.859 -4.916 1.00 90.38 869 LEU A C 1
ATOM 6888 O O . LEU A 1 869 ? -16.836 13.423 -3.994 1.00 90.38 869 LEU A O 1
ATOM 6892 N N . GLY A 1 870 ? -16.787 12.065 -5.777 1.00 87.44 870 GLY A N 1
ATOM 6893 C CA . GLY A 1 870 ? -15.438 11.535 -5.523 1.00 87.44 870 GLY A CA 1
ATOM 6894 C C . GLY A 1 870 ? -14.283 12.527 -5.660 1.00 87.44 870 GLY A C 1
ATOM 6895 O O . GLY A 1 870 ? -13.228 12.319 -5.061 1.00 87.44 870 GLY A O 1
ATOM 6896 N N . TYR A 1 871 ? -14.481 13.629 -6.383 1.00 93.44 871 TYR A N 1
ATOM 6897 C CA . TYR A 1 871 ? -13.483 14.686 -6.539 1.00 93.44 871 TYR A CA 1
ATOM 6898 C C . TYR A 1 871 ? -14.056 16.036 -6.083 1.00 93.44 871 TYR A C 1
ATOM 6900 O O . TYR A 1 871 ? -15.093 16.453 -6.601 1.00 93.44 871 TYR A O 1
ATOM 6908 N N . PRO A 1 872 ? -13.421 16.714 -5.107 1.00 92.06 872 PRO A N 1
ATOM 6909 C CA . PRO A 1 872 ? -14.005 17.861 -4.422 1.00 92.06 872 PRO A CA 1
ATOM 6910 C C . PRO A 1 872 ? -13.696 19.200 -5.109 1.00 92.06 872 PRO A C 1
ATOM 6912 O O . PRO A 1 872 ? -13.267 20.144 -4.441 1.00 92.06 872 PRO A O 1
ATOM 6915 N N . ASP A 1 873 ? -13.854 19.264 -6.430 1.00 92.81 873 ASP A N 1
ATOM 6916 C CA . ASP A 1 873 ? -13.611 20.465 -7.233 1.00 92.81 873 ASP A CA 1
ATOM 6917 C C . ASP A 1 873 ? -14.222 20.336 -8.641 1.00 92.81 873 ASP A C 1
ATOM 6919 O O . ASP A 1 873 ? -14.705 19.265 -9.016 1.00 92.81 873 ASP A O 1
ATOM 6923 N N . THR A 1 874 ? -14.155 21.407 -9.433 1.00 94.62 874 THR A N 1
ATOM 6924 C CA . THR A 1 874 ? -14.519 21.382 -10.858 1.00 94.62 874 THR A CA 1
ATOM 6925 C C . THR A 1 874 ? -13.580 20.476 -11.665 1.00 94.62 874 THR A C 1
ATOM 6927 O O . THR A 1 874 ? -12.359 20.455 -11.472 1.00 94.62 874 THR A O 1
ATOM 6930 N N . ILE A 1 875 ? -14.137 19.725 -12.613 1.00 95.56 875 ILE A N 1
ATOM 6931 C CA . ILE A 1 875 ? -13.386 18.960 -13.608 1.00 95.56 875 ILE A CA 1
ATOM 6932 C C . ILE A 1 875 ? -12.767 19.902 -14.644 1.00 95.56 875 ILE A C 1
ATOM 6934 O O . ILE A 1 875 ? -11.704 19.581 -15.186 1.00 95.56 875 ILE A O 1
ATOM 6938 N N . GLY A 1 876 ? -13.357 21.077 -14.882 1.00 94.69 876 GLY A N 1
ATOM 6939 C CA . GLY A 1 876 ? -12.837 22.071 -15.822 1.00 94.69 876 GLY A CA 1
ATOM 6940 C C . GLY A 1 876 ? -12.977 21.664 -17.290 1.00 94.69 876 GLY A C 1
ATOM 6941 O O . GLY A 1 876 ? -12.255 22.193 -18.130 1.00 94.69 876 GLY A O 1
ATOM 6942 N N . ALA A 1 877 ? -13.816 20.673 -17.598 1.00 94.50 877 ALA A N 1
ATOM 6943 C CA . ALA A 1 877 ? -13.855 20.018 -18.898 1.00 94.50 877 ALA A CA 1
ATOM 6944 C C . ALA A 1 877 ? -15.194 20.209 -19.607 1.00 94.50 877 ALA A C 1
ATOM 6946 O O . ALA A 1 877 ? -16.216 19.760 -19.106 1.00 94.50 877 ALA A O 1
ATOM 6947 N N . ASP A 1 878 ? -15.164 20.718 -20.840 1.00 94.19 878 ASP A N 1
ATOM 6948 C CA . ASP A 1 878 ? -16.365 20.887 -21.679 1.00 94.19 878 ASP A CA 1
ATOM 6949 C C . ASP A 1 878 ? -17.084 19.555 -21.982 1.00 94.19 878 ASP A C 1
ATOM 6951 O O . ASP A 1 878 ? -18.262 19.517 -22.341 1.00 94.19 878 ASP A O 1
ATOM 6955 N N . PHE A 1 879 ? -16.373 18.430 -21.848 1.00 95.75 879 PHE A N 1
ATOM 6956 C CA . PHE A 1 879 ? -16.947 17.102 -22.026 1.00 95.75 879 PHE A CA 1
ATOM 6957 C C . PHE A 1 879 ? -17.715 16.591 -20.794 1.00 95.75 879 PHE A C 1
ATOM 6959 O O . PHE A 1 879 ? -18.408 15.591 -20.939 1.00 95.75 879 PHE A O 1
ATOM 6966 N N . ILE A 1 880 ? -17.680 17.256 -19.634 1.00 97.69 880 ILE A N 1
ATOM 6967 C CA . ILE A 1 880 ? -18.551 16.967 -18.478 1.00 97.69 880 ILE A CA 1
ATOM 6968 C C . ILE A 1 880 ? -19.508 18.147 -18.294 1.00 97.69 880 ILE A C 1
ATOM 6970 O O . ILE A 1 880 ? -19.075 19.248 -17.979 1.00 97.69 880 ILE A O 1
ATOM 6974 N N . GLN A 1 881 ? -20.805 17.934 -18.519 1.00 97.38 881 GLN A N 1
ATOM 6975 C CA . GLN A 1 881 ? -21.782 19.027 -18.584 1.00 97.38 881 GLN A CA 1
ATOM 6976 C C . GLN A 1 881 ? -22.291 19.424 -17.200 1.00 97.38 881 GLN A C 1
ATOM 6978 O O . GLN A 1 881 ? -22.478 20.607 -16.939 1.00 97.38 881 GLN A O 1
ATOM 6983 N N . TYR A 1 882 ? -22.506 18.444 -16.320 1.00 98.00 882 TYR A N 1
ATOM 6984 C CA . TYR A 1 882 ? -23.167 18.671 -15.037 1.00 98.00 882 TYR A CA 1
ATOM 6985 C C . TYR A 1 882 ? -22.292 18.288 -13.846 1.00 98.00 882 TYR A C 1
ATOM 6987 O O . TYR A 1 882 ? -21.546 17.312 -13.896 1.00 98.00 882 TYR A O 1
ATOM 6995 N N . ALA A 1 883 ? -22.451 19.004 -12.737 1.00 97.38 883 ALA A N 1
ATOM 6996 C CA . ALA A 1 883 ? -21.970 18.583 -11.427 1.00 97.38 883 ALA A CA 1
ATOM 6997 C C . ALA A 1 883 ? -23.153 18.468 -10.459 1.00 97.38 883 ALA A C 1
ATOM 6999 O O . ALA A 1 883 ? -23.977 19.376 -10.351 1.00 97.38 883 ALA A O 1
ATOM 7000 N N . ILE A 1 884 ? -23.248 17.343 -9.752 1.00 97.69 884 ILE A N 1
ATOM 7001 C CA . ILE A 1 884 ? -24.334 17.086 -8.799 1.00 97.69 884 ILE A CA 1
ATOM 7002 C C . ILE A 1 884 ? -23.896 17.551 -7.408 1.00 97.69 884 ILE A C 1
ATOM 7004 O O . ILE A 1 884 ? -22.871 17.105 -6.890 1.00 97.69 884 ILE A O 1
ATOM 7008 N N . ALA A 1 885 ? -24.671 18.439 -6.786 1.00 97.12 885 ALA A N 1
ATOM 7009 C CA . ALA A 1 885 ? -24.351 18.995 -5.472 1.00 97.12 885 ALA A CA 1
ATOM 7010 C C . ALA A 1 885 ? -25.606 19.432 -4.704 1.00 97.12 885 ALA A C 1
ATOM 7012 O O . ALA A 1 885 ? -26.728 19.298 -5.178 1.00 97.12 885 ALA A O 1
ATOM 7013 N N . ASP A 1 886 ? -25.423 19.959 -3.494 1.00 97.00 886 ASP A N 1
ATOM 7014 C CA . ASP A 1 886 ? -26.451 20.702 -2.767 1.00 97.00 886 ASP A CA 1
ATOM 7015 C C . ASP A 1 886 ? -25.975 22.138 -2.518 1.00 97.00 886 ASP A C 1
ATOM 7017 O O . ASP A 1 886 ? -24.806 22.479 -2.728 1.00 97.00 886 ASP A O 1
ATOM 7021 N N . SER A 1 887 ? -26.889 22.996 -2.068 1.00 96.25 887 SER A N 1
ATOM 7022 C CA . SER A 1 887 ? -26.617 24.424 -1.871 1.00 96.25 887 SER A CA 1
ATOM 7023 C C . SER A 1 887 ? -25.707 24.731 -0.677 1.00 96.25 887 SER A C 1
ATOM 7025 O O . SER A 1 887 ? -25.171 25.839 -0.585 1.00 96.25 887 SER A O 1
ATOM 7027 N N . TRP A 1 888 ? -25.493 23.773 0.233 1.00 96.44 888 TRP A N 1
ATOM 7028 C CA . TRP A 1 888 ? -24.496 23.910 1.294 1.00 96.44 888 TRP A CA 1
ATOM 7029 C C . TRP A 1 888 ? -23.094 23.655 0.757 1.00 96.44 888 TRP A C 1
ATOM 7031 O O . TRP A 1 888 ? -22.171 24.388 1.121 1.00 96.44 888 TRP A O 1
ATOM 7041 N N . LEU A 1 889 ? -22.959 22.655 -0.111 1.00 96.06 889 LEU A N 1
ATOM 7042 C CA . LEU A 1 889 ? -21.715 22.211 -0.718 1.00 96.06 889 LEU A CA 1
ATOM 7043 C C . LEU A 1 889 ? -21.208 23.194 -1.775 1.00 96.06 889 LEU A C 1
ATOM 7045 O O . LEU A 1 889 ? -20.108 23.725 -1.633 1.00 96.06 889 LEU A O 1
ATOM 7049 N N . ILE A 1 890 ? -22.032 23.487 -2.783 1.00 96.12 890 ILE A N 1
ATOM 7050 C CA . ILE A 1 890 ? -21.753 24.462 -3.841 1.00 96.12 890 ILE A CA 1
ATOM 7051 C C . ILE A 1 890 ? -22.884 25.484 -3.814 1.00 96.12 890 ILE A C 1
ATOM 7053 O O . ILE A 1 890 ? -23.952 25.254 -4.363 1.00 96.12 890 ILE A O 1
ATOM 7057 N N . ASN A 1 891 ? -22.698 26.623 -3.156 1.00 94.38 891 ASN A N 1
ATOM 7058 C CA . ASN A 1 891 ? -23.726 27.666 -3.180 1.00 94.38 891 ASN A CA 1
ATOM 7059 C C . ASN A 1 891 ? -23.727 28.410 -4.544 1.00 94.38 891 ASN A C 1
ATOM 7061 O O . ASN A 1 891 ? -22.782 28.259 -5.321 1.00 94.38 891 ASN A O 1
ATOM 7065 N N . PRO A 1 892 ? -24.741 29.246 -4.841 1.00 92.62 892 PRO A N 1
ATOM 7066 C CA . PRO A 1 892 ? -24.813 29.971 -6.117 1.00 92.62 892 PRO A CA 1
ATOM 7067 C C . PRO A 1 892 ? -23.646 30.931 -6.404 1.00 92.62 892 PRO A C 1
ATOM 7069 O O . PRO A 1 892 ? -23.418 31.292 -7.554 1.00 92.62 892 PRO A O 1
ATOM 7072 N N . GLU A 1 893 ? -22.919 31.374 -5.377 1.00 91.56 893 GLU A N 1
ATOM 7073 C CA . GLU A 1 893 ? -21.725 32.211 -5.543 1.00 91.56 893 GLU A CA 1
ATOM 7074 C C . GLU A 1 893 ? -20.548 31.370 -6.052 1.00 91.56 893 GLU A C 1
ATOM 7076 O O . GLU A 1 893 ? -19.943 31.695 -7.068 1.00 91.56 893 GLU A O 1
ATOM 7081 N N . ILE A 1 894 ? -20.285 30.234 -5.404 1.00 92.69 894 ILE A N 1
ATOM 7082 C CA . ILE A 1 894 ? -19.211 29.300 -5.763 1.00 92.69 894 ILE A CA 1
ATOM 7083 C C . ILE A 1 894 ? -19.488 28.633 -7.113 1.00 92.69 894 ILE A C 1
ATOM 7085 O O . ILE A 1 894 ? -18.553 28.393 -7.873 1.00 92.69 894 ILE A O 1
ATOM 7089 N N . ALA A 1 895 ? -20.759 28.372 -7.439 1.00 94.06 895 ALA A N 1
ATOM 7090 C CA . ALA A 1 895 ? -21.169 27.800 -8.722 1.00 94.06 895 ALA A CA 1
ATOM 7091 C C . ALA A 1 895 ? -20.638 28.597 -9.933 1.00 94.06 895 ALA A C 1
ATOM 7093 O O . ALA A 1 895 ? -20.387 28.016 -10.981 1.00 94.06 895 ALA A O 1
ATOM 7094 N N . GLN A 1 896 ? -20.381 29.905 -9.793 1.00 91.00 896 GLN A N 1
ATOM 7095 C CA . GLN A 1 896 ? -19.831 30.749 -10.869 1.00 91.00 896 GLN A CA 1
ATOM 7096 C C . GLN A 1 896 ? -18.384 30.391 -11.252 1.00 91.00 896 GLN A C 1
ATOM 7098 O O . GLN A 1 896 ? -17.925 30.709 -12.355 1.00 91.00 896 GLN A O 1
ATOM 7103 N N . SER A 1 897 ? -17.658 29.732 -10.346 1.00 90.88 897 SER A N 1
ATOM 7104 C CA . SER A 1 897 ? -16.298 29.241 -10.572 1.00 90.88 897 SER A CA 1
ATOM 7105 C C . SER A 1 897 ? -16.261 27.822 -11.153 1.00 90.88 897 SER A C 1
ATOM 7107 O O . SER A 1 897 ? -15.173 27.332 -11.445 1.00 90.88 897 SER A O 1
ATOM 7109 N N . TYR A 1 898 ? -17.410 27.169 -11.353 1.00 94.38 898 TYR A N 1
ATOM 7110 C CA . TYR A 1 898 ? -17.494 25.858 -11.999 1.00 94.38 898 TYR A CA 1
ATOM 7111 C C . TYR A 1 898 ? -17.620 26.005 -13.518 1.00 94.38 898 TYR A C 1
ATOM 7113 O O . TYR A 1 898 ? -18.102 27.017 -14.032 1.00 94.38 898 TYR A O 1
ATOM 7121 N N . THR A 1 899 ? -17.117 25.014 -14.254 1.00 94.81 899 THR A N 1
ATOM 7122 C CA . THR A 1 899 ? -17.369 24.899 -15.701 1.00 94.81 899 THR A CA 1
ATOM 7123 C C . THR A 1 899 ? -18.640 24.118 -15.998 1.00 94.81 899 THR A C 1
ATOM 7125 O O . THR A 1 899 ? -19.236 24.312 -17.048 1.00 94.81 899 THR A O 1
ATOM 7128 N N . GLU A 1 900 ? -19.024 23.239 -15.080 1.00 96.75 900 GLU A N 1
ATOM 7129 C CA . GLU A 1 900 ? -20.217 22.416 -15.147 1.00 96.75 900 GLU A CA 1
ATOM 7130 C C . GLU A 1 900 ? -21.446 23.183 -14.653 1.00 96.75 900 GLU A C 1
ATOM 7132 O O . GLU A 1 900 ? -21.366 23.960 -13.697 1.00 96.75 900 GLU A O 1
ATOM 7137 N N . ASP A 1 901 ? -22.603 22.879 -15.233 1.00 96.06 901 ASP A N 1
ATOM 7138 C CA . ASP A 1 901 ? -23.885 23.315 -14.702 1.00 96.06 901 ASP A CA 1
ATOM 7139 C C . ASP A 1 901 ? -24.212 22.534 -13.423 1.00 96.06 901 ASP A C 1
ATOM 7141 O O . ASP A 1 901 ? -24.153 21.300 -13.371 1.00 96.06 901 ASP A O 1
ATOM 7145 N N . ILE A 1 902 ? -24.567 23.252 -12.358 1.00 96.88 902 ILE A N 1
ATOM 7146 C CA . ILE A 1 902 ? -24.836 22.624 -11.064 1.00 96.88 902 ILE A CA 1
ATOM 7147 C C . ILE A 1 902 ? -26.276 22.114 -11.014 1.00 96.88 902 ILE A C 1
ATOM 7149 O O . ILE A 1 902 ? -27.228 22.893 -11.097 1.00 96.88 902 ILE A O 1
ATOM 7153 N N . ILE A 1 903 ? -26.438 20.808 -10.795 1.00 96.56 903 ILE A N 1
ATOM 7154 C CA . ILE A 1 903 ? -27.734 20.190 -10.509 1.00 96.56 903 ILE A CA 1
ATOM 7155 C C . ILE A 1 903 ? -27.875 20.006 -9.001 1.00 96.56 903 ILE A C 1
ATOM 7157 O O . ILE A 1 903 ? -27.118 19.267 -8.365 1.00 96.56 903 ILE A O 1
ATOM 7161 N N . TYR A 1 904 ? -28.862 20.700 -8.433 1.00 97.06 904 TYR A N 1
ATOM 7162 C CA . TYR A 1 904 ? -29.085 20.751 -6.995 1.00 97.06 904 TYR A CA 1
ATOM 7163 C C . TYR A 1 904 ? -30.003 19.638 -6.493 1.00 97.06 904 TYR A C 1
ATOM 7165 O O . TYR A 1 904 ? -31.189 19.596 -6.816 1.00 97.06 904 TYR A O 1
ATOM 7173 N N . LEU A 1 905 ? -29.468 18.799 -5.611 1.00 97.38 905 LEU A N 1
ATOM 7174 C CA . LEU A 1 905 ? -30.239 17.915 -4.743 1.00 97.38 905 LEU A CA 1
ATOM 7175 C C . LEU A 1 905 ? -30.612 18.643 -3.439 1.00 97.38 905 LEU A C 1
ATOM 7177 O O . LEU A 1 905 ? -29.895 19.557 -3.018 1.00 97.38 905 LEU A O 1
ATOM 7181 N N . PRO A 1 906 ? -31.678 18.217 -2.731 1.00 95.94 906 PRO A N 1
ATOM 7182 C CA . PRO A 1 906 ? -31.962 18.715 -1.382 1.00 95.94 906 PRO A CA 1
ATOM 7183 C C . PRO A 1 906 ? -30.789 18.491 -0.412 1.00 95.94 906 PRO A C 1
ATOM 7185 O O . PRO A 1 906 ? -30.484 19.356 0.410 1.00 95.94 906 PRO A O 1
ATOM 7188 N N . HIS A 1 907 ? -30.125 17.338 -0.544 1.00 95.44 907 HIS A N 1
ATOM 7189 C CA . HIS A 1 907 ? -28.922 16.939 0.181 1.00 95.44 907 HIS A CA 1
ATOM 7190 C C . HIS A 1 907 ? -28.039 16.098 -0.749 1.00 95.44 907 HIS A C 1
ATOM 7192 O O . HIS A 1 907 ? -28.529 15.143 -1.350 1.00 95.44 907 HIS A O 1
ATOM 7198 N N . ALA A 1 908 ? -26.755 16.441 -0.876 1.00 91.88 908 ALA A N 1
ATOM 7199 C CA . ALA A 1 908 ? -25.828 15.764 -1.786 1.00 91.88 908 ALA A CA 1
ATOM 7200 C C . ALA A 1 908 ? -25.004 14.662 -1.116 1.00 91.88 908 ALA A C 1
ATOM 7202 O O . ALA A 1 908 ? -24.560 13.737 -1.790 1.00 91.88 908 ALA A O 1
ATOM 7203 N N . PHE A 1 909 ? -24.805 14.735 0.202 1.00 92.81 909 PHE A N 1
ATOM 7204 C CA . PHE A 1 909 ? -24.148 13.671 0.956 1.00 92.81 909 PHE A CA 1
ATOM 7205 C C . PHE A 1 909 ? -25.163 12.698 1.549 1.00 92.81 909 PHE A C 1
ATOM 7207 O O . PHE A 1 909 ? -26.133 13.092 2.196 1.00 92.81 909 PHE A O 1
ATOM 7214 N N . PHE A 1 910 ? -24.857 11.417 1.385 1.00 93.75 910 PHE A N 1
ATOM 7215 C CA . PHE A 1 910 ? -25.550 10.283 1.978 1.00 93.75 910 PHE A CA 1
ATOM 7216 C C . PHE A 1 910 ? -24.509 9.228 2.377 1.00 93.75 910 PHE A C 1
ATOM 7218 O O . PHE A 1 910 ? -23.319 9.379 2.086 1.00 93.75 910 PHE A O 1
ATOM 7225 N N . THR A 1 911 ? -24.922 8.155 3.046 1.00 92.50 911 THR A N 1
ATOM 7226 C CA . THR A 1 911 ? -24.053 7.001 3.282 1.00 92.50 911 THR A CA 1
ATOM 7227 C C . THR A 1 911 ? -24.853 5.720 3.471 1.00 92.50 911 THR A C 1
ATOM 7229 O O . THR A 1 911 ? -25.923 5.715 4.081 1.00 92.50 911 THR A O 1
ATOM 7232 N N . SER A 1 912 ? -24.305 4.625 2.954 1.00 89.12 912 SER A N 1
ATOM 7233 C CA . SER A 1 912 ? -24.771 3.272 3.247 1.00 89.12 912 SER A CA 1
ATOM 7234 C C . SER A 1 912 ? -24.569 2.936 4.737 1.00 89.12 912 SER A C 1
ATOM 7236 O O . SER A 1 912 ? -23.593 3.403 5.335 1.00 89.12 912 SER A O 1
ATOM 7238 N N . PRO A 1 913 ? -25.438 2.121 5.369 1.00 87.56 913 PRO A N 1
ATOM 7239 C CA . PRO A 1 913 ? -25.250 1.697 6.751 1.00 87.56 913 PRO A CA 1
ATOM 7240 C C . PRO A 1 913 ? -23.863 1.097 7.008 1.00 87.56 913 PRO A C 1
ATOM 7242 O O . PRO A 1 913 ? -23.385 0.227 6.274 1.00 87.56 913 PRO A O 1
ATOM 7245 N N . MET A 1 914 ? -23.222 1.556 8.083 1.00 88.25 914 MET A N 1
ATOM 7246 C CA . MET A 1 914 ? -21.903 1.082 8.498 1.00 88.25 914 MET A CA 1
ATOM 7247 C C . MET A 1 914 ? -22.000 0.188 9.735 1.00 88.25 914 MET A C 1
ATOM 7249 O O . MET A 1 914 ? -22.744 0.468 10.678 1.00 88.25 914 MET A O 1
ATOM 7253 N N . GLU A 1 915 ? -21.204 -0.872 9.761 1.00 88.00 915 GLU A N 1
ATOM 7254 C CA . GLU A 1 915 ? -21.109 -1.758 10.916 1.00 88.00 915 GLU A CA 1
ATOM 7255 C C . GLU A 1 915 ? -20.319 -1.090 12.047 1.00 88.00 915 GLU A C 1
ATOM 7257 O O . GLU A 1 915 ? -19.225 -0.571 11.830 1.00 88.00 915 GLU A O 1
ATOM 7262 N N . ILE A 1 916 ? -20.869 -1.096 13.264 1.00 90.50 916 ILE A N 1
ATOM 7263 C CA . ILE A 1 916 ? -20.167 -0.616 14.458 1.00 90.50 916 ILE A CA 1
ATOM 7264 C C . ILE A 1 916 ? -20.010 -1.784 15.422 1.00 90.50 916 ILE A C 1
ATOM 7266 O O . ILE A 1 916 ? -21.014 -2.366 15.834 1.00 90.50 916 ILE A O 1
ATOM 7270 N N . SER A 1 917 ? -18.774 -2.059 15.840 1.00 91.94 917 SER A N 1
ATOM 7271 C CA . SER A 1 917 ? -18.484 -3.115 16.811 1.00 91.94 917 SER A CA 1
ATOM 7272 C C . SER A 1 917 ? -19.269 -2.924 18.119 1.00 91.94 917 SER A C 1
ATOM 7274 O O . SER A 1 917 ? -19.469 -1.802 18.614 1.00 91.94 917 SER A O 1
ATOM 7276 N N . SER A 1 918 ? -19.729 -4.042 18.685 1.00 89.75 918 SER A N 1
ATOM 7277 C CA . SER A 1 918 ? -20.371 -4.106 20.002 1.00 89.75 918 SER A CA 1
ATOM 7278 C C . SER A 1 918 ? -19.366 -4.197 21.150 1.00 89.75 918 SER A C 1
ATOM 7280 O O . SER A 1 918 ? -19.781 -4.166 22.307 1.00 89.75 918 SER A O 1
ATOM 7282 N N . ARG A 1 919 ? -18.063 -4.314 20.856 1.00 90.81 919 ARG A N 1
ATOM 7283 C CA . ARG A 1 919 ? -17.010 -4.333 21.872 1.00 90.81 919 ARG A CA 1
ATOM 7284 C C . ARG A 1 919 ? -17.084 -3.063 22.720 1.00 90.81 919 ARG A C 1
ATOM 7286 O O . ARG A 1 919 ? -17.053 -1.948 22.198 1.00 90.81 919 ARG A O 1
ATOM 7293 N N . GLU A 1 920 ? -17.148 -3.243 24.034 1.00 87.69 920 GLU A N 1
ATOM 7294 C CA . GLU A 1 920 ? -17.012 -2.138 24.976 1.00 87.69 920 GLU A CA 1
ATOM 7295 C C . GLU A 1 920 ? -15.556 -1.672 24.996 1.00 87.69 920 GLU A C 1
ATOM 7297 O O . GLU A 1 920 ? -14.643 -2.455 25.251 1.00 87.69 920 GLU A O 1
ATOM 7302 N N . MET A 1 921 ? -15.359 -0.397 24.675 1.00 93.06 921 MET A N 1
ATOM 7303 C CA . MET A 1 921 ? -14.067 0.277 24.692 1.00 93.06 921 MET A CA 1
ATOM 7304 C C . MET A 1 921 ? -14.069 1.326 25.797 1.00 93.06 921 MET A C 1
ATOM 7306 O O . MET A 1 921 ? -15.093 1.967 26.048 1.00 93.06 921 MET A O 1
ATOM 7310 N N . THR A 1 922 ? -12.919 1.538 26.425 1.00 94.12 922 THR A N 1
ATOM 7311 C CA . THR A 1 922 ? -12.738 2.526 27.495 1.00 94.12 922 THR A CA 1
ATOM 7312 C C . THR A 1 922 ? -11.823 3.671 27.066 1.00 94.12 922 THR A C 1
ATOM 7314 O O . THR A 1 922 ? -10.996 3.532 26.167 1.00 94.12 922 THR A O 1
ATOM 7317 N N . ARG A 1 923 ? -11.943 4.834 27.721 1.00 96.56 923 ARG A N 1
ATOM 7318 C CA . ARG A 1 923 ? -11.032 5.973 27.500 1.00 96.56 923 ARG A CA 1
ATOM 7319 C C . ARG A 1 923 ? -9.580 5.609 27.842 1.00 96.56 923 ARG A C 1
ATOM 7321 O O . ARG A 1 923 ? -8.674 5.944 27.078 1.00 96.56 923 ARG A O 1
ATOM 7328 N N . ALA A 1 924 ? -9.382 4.844 28.915 1.00 94.62 924 ALA A N 1
ATOM 7329 C CA . ALA A 1 924 ? -8.074 4.369 29.357 1.00 94.62 924 ALA A CA 1
ATOM 7330 C C . ALA A 1 924 ? -7.323 3.541 28.293 1.00 94.62 924 ALA A C 1
ATOM 7332 O O . ALA A 1 924 ? -6.120 3.739 28.132 1.00 94.62 924 ALA A O 1
ATOM 7333 N N . GLU A 1 925 ? -8.014 2.691 27.517 1.00 93.81 925 GLU A N 1
ATOM 7334 C CA . GLU A 1 925 ? -7.410 1.908 26.415 1.00 93.81 925 GLU A CA 1
ATOM 7335 C C . GLU A 1 925 ? -6.696 2.780 25.371 1.00 93.81 925 GLU A C 1
ATOM 7337 O O . GLU A 1 925 ? -5.755 2.327 24.725 1.00 93.81 925 GLU A O 1
ATOM 7342 N N . PHE A 1 926 ? -7.119 4.037 25.219 1.00 94.50 926 PHE A N 1
ATOM 7343 C CA . PHE A 1 926 ? -6.565 4.980 24.247 1.00 94.50 926 PHE A CA 1
ATOM 7344 C C . PHE A 1 926 ? -5.765 6.115 24.900 1.00 94.50 926 PHE A C 1
ATOM 7346 O O . PHE A 1 926 ? -5.487 7.126 24.254 1.00 94.50 926 PHE A O 1
ATOM 7353 N N . GLY A 1 927 ? -5.419 5.978 26.184 1.00 94.75 927 GLY A N 1
ATOM 7354 C CA . GLY A 1 927 ? -4.696 7.003 26.940 1.00 94.75 927 GLY A CA 1
ATOM 7355 C C . GLY A 1 927 ? -5.495 8.291 27.167 1.00 94.75 927 GLY A C 1
ATOM 7356 O O . GLY A 1 927 ? -4.908 9.330 27.467 1.00 94.75 927 GLY A O 1
ATOM 7357 N N . LEU A 1 928 ? -6.821 8.250 27.007 1.00 97.69 928 LEU A N 1
ATOM 7358 C CA . LEU A 1 928 ? -7.701 9.393 27.233 1.00 97.69 928 LEU A CA 1
ATOM 7359 C C . LEU A 1 928 ? -8.039 9.509 28.729 1.00 97.69 928 LEU A C 1
ATOM 7361 O O . LEU A 1 928 ? -8.379 8.499 29.348 1.00 97.69 928 LEU A O 1
ATOM 7365 N N . PRO A 1 929 ? -8.022 10.715 29.323 1.00 95.25 929 PRO A N 1
ATOM 7366 C CA . PRO A 1 929 ? -8.458 10.892 30.705 1.00 95.25 929 PRO A CA 1
ATOM 7367 C C . PRO A 1 929 ? -9.980 10.734 30.844 1.00 95.25 929 PRO A C 1
ATOM 7369 O O . PRO A 1 929 ? -10.742 11.316 30.069 1.00 95.25 929 PRO A O 1
ATOM 7372 N N . ASP A 1 930 ? -10.442 10.026 31.878 1.00 91.88 930 ASP A N 1
ATOM 7373 C CA . ASP A 1 930 ? -11.876 9.759 32.079 1.00 91.88 930 ASP A CA 1
ATOM 7374 C C . ASP A 1 930 ? -12.706 11.038 32.260 1.00 91.88 930 ASP A C 1
ATOM 7376 O O . ASP A 1 930 ? -13.782 11.166 31.680 1.00 91.88 930 ASP A O 1
ATOM 7380 N N . ASN A 1 931 ? -12.171 12.023 32.987 1.00 90.62 931 ASN A N 1
ATOM 7381 C CA . ASN A 1 931 ? -12.857 13.282 33.308 1.00 90.62 931 ASN A CA 1
ATOM 7382 C C . ASN A 1 931 ? -12.581 14.421 32.306 1.00 90.62 931 ASN A C 1
ATOM 7384 O O . ASN A 1 931 ? -12.966 15.565 32.556 1.00 90.62 931 ASN A O 1
ATOM 7388 N N . ALA A 1 932 ? -11.891 14.139 31.197 1.00 95.62 932 ALA A N 1
ATOM 7389 C CA . ALA A 1 932 ? -11.579 15.140 30.183 1.00 95.62 932 ALA A CA 1
ATOM 7390 C C . ALA A 1 932 ? -12.736 15.354 29.199 1.00 95.62 932 ALA A C 1
ATOM 7392 O O . ALA A 1 932 ? -13.501 14.435 28.906 1.00 95.62 932 ALA A O 1
ATOM 7393 N N . PHE A 1 933 ? -12.821 16.557 28.626 1.00 97.69 933 PHE A N 1
ATOM 7394 C CA . PHE A 1 933 ? -13.626 16.773 27.422 1.00 97.69 933 PHE A CA 1
ATOM 7395 C C . PHE A 1 933 ? -12.791 16.389 26.196 1.00 97.69 933 PHE A C 1
ATOM 7397 O O . PHE A 1 933 ? -11.755 17.002 25.930 1.00 97.69 933 PHE A O 1
ATOM 7404 N N . VAL A 1 934 ? -13.217 15.373 25.454 1.00 98.38 934 VAL A N 1
ATOM 7405 C CA . VAL A 1 934 ? -12.453 14.798 24.343 1.00 98.38 934 VAL A CA 1
ATOM 7406 C C . VAL A 1 934 ? -12.914 15.415 23.026 1.00 98.38 934 VAL A C 1
ATOM 7408 O O . VAL A 1 934 ? -13.919 15.004 22.439 1.00 98.38 934 VAL A O 1
ATOM 7411 N N . PHE A 1 935 ? -12.153 16.389 22.533 1.00 98.75 935 PHE A N 1
ATOM 7412 C CA . PHE A 1 935 ? -12.251 16.821 21.143 1.00 98.75 935 PHE A CA 1
ATOM 7413 C C . PHE A 1 935 ? -11.563 15.784 20.256 1.00 98.75 935 PHE A C 1
ATOM 7415 O O . PHE A 1 935 ? -10.482 15.314 20.602 1.00 98.75 935 PHE A O 1
ATOM 7422 N N . CYS A 1 936 ? -12.139 15.435 19.107 1.00 98.56 936 CYS A N 1
ATOM 7423 C CA . CYS A 1 936 ? -11.499 14.519 18.161 1.00 98.56 936 CYS A CA 1
ATOM 7424 C C . CYS A 1 936 ? -11.428 15.088 16.743 1.00 98.56 936 CYS A C 1
ATOM 7426 O O . CYS A 1 936 ? -12.294 15.855 16.325 1.00 98.56 936 CYS A O 1
ATOM 7428 N N . CYS A 1 937 ? -10.400 14.690 15.999 1.00 98.12 937 CYS A N 1
ATOM 7429 C CA . CYS A 1 937 ? -10.304 14.903 14.560 1.00 98.12 937 CYS A CA 1
ATOM 7430 C C . CYS A 1 937 ? -9.473 13.770 13.945 1.00 98.12 937 CYS A C 1
ATOM 7432 O O . CYS A 1 937 ? -8.247 13.762 14.022 1.00 98.12 937 CYS A O 1
ATOM 7434 N N . PHE A 1 938 ? -10.138 12.787 13.335 1.00 96.75 938 PHE A N 1
ATOM 7435 C CA . PHE A 1 938 ? -9.463 11.631 12.721 1.00 96.75 938 PHE A CA 1
ATOM 7436 C C . PHE A 1 938 ? -9.146 11.827 11.234 1.00 96.75 938 PHE A C 1
ATOM 7438 O O . PHE A 1 938 ? -8.944 10.860 10.499 1.00 96.75 938 PHE A O 1
ATOM 7445 N N . ASN A 1 939 ? -9.109 13.083 10.787 1.00 95.38 939 ASN A N 1
ATOM 7446 C CA . ASN A 1 939 ? -8.711 13.452 9.436 1.00 95.38 939 ASN A CA 1
ATOM 7447 C C . ASN A 1 939 ? -7.240 13.108 9.168 1.00 95.38 939 ASN A C 1
ATOM 7449 O O . ASN A 1 939 ? -6.416 13.062 10.080 1.00 95.38 939 ASN A O 1
ATOM 7453 N N . SER A 1 940 ? -6.903 12.919 7.892 1.00 93.50 940 SER A N 1
ATOM 7454 C CA . SER A 1 940 ? -5.509 12.930 7.447 1.00 93.50 940 SER A CA 1
ATOM 7455 C C . SER A 1 940 ? -4.854 14.267 7.794 1.00 93.50 940 SER A C 1
ATOM 7457 O O . SER A 1 940 ? -5.462 15.326 7.627 1.00 93.50 940 SER A O 1
ATOM 7459 N N . HIS A 1 941 ? -3.602 14.223 8.240 1.00 94.31 941 HIS A N 1
ATOM 7460 C CA . HIS A 1 941 ? -2.925 15.377 8.835 1.00 94.31 941 HIS A CA 1
ATOM 7461 C C . HIS A 1 941 ? -2.674 16.531 7.874 1.00 94.31 941 HIS A C 1
ATOM 7463 O O . HIS A 1 941 ? -2.675 17.673 8.313 1.00 94.31 941 HIS A O 1
ATOM 7469 N N . TYR A 1 942 ? -2.589 16.272 6.564 1.00 94.56 942 TYR A N 1
ATOM 7470 C CA . TYR A 1 942 ? -2.468 17.341 5.568 1.00 94.56 942 TYR A CA 1
ATOM 7471 C C . TYR A 1 942 ? -3.677 18.297 5.536 1.00 94.56 942 TYR A C 1
ATOM 7473 O O . TYR A 1 942 ? -3.616 19.344 4.903 1.00 94.56 942 TYR A O 1
ATOM 7481 N N . LYS A 1 943 ? -4.790 17.948 6.199 1.00 96.81 943 LYS A N 1
ATOM 7482 C CA . LYS A 1 943 ? -5.960 18.824 6.371 1.00 96.81 943 LYS A CA 1
ATOM 7483 C C . LYS A 1 943 ? -5.815 19.795 7.551 1.00 96.81 943 LYS A C 1
ATOM 7485 O O . LYS A 1 943 ? -6.634 20.700 7.699 1.00 96.81 943 LYS A O 1
ATOM 7490 N N . ILE A 1 944 ? -4.807 19.601 8.402 1.00 97.12 944 ILE A N 1
ATOM 7491 C CA . ILE A 1 944 ? -4.527 20.426 9.578 1.00 97.12 944 ILE A CA 1
ATOM 7492 C C . ILE A 1 944 ? -3.457 21.450 9.191 1.00 97.12 944 ILE A C 1
ATOM 7494 O O . ILE A 1 944 ? -2.274 21.132 9.077 1.00 97.12 944 ILE A O 1
ATOM 7498 N N . ASN A 1 945 ? -3.884 22.693 8.990 1.00 95.19 945 ASN A N 1
ATOM 7499 C CA . ASN A 1 945 ? -2.998 23.822 8.723 1.00 95.19 945 ASN A CA 1
ATOM 7500 C C . ASN A 1 945 ? -2.746 24.648 10.009 1.00 95.19 945 ASN A C 1
ATOM 7502 O O . ASN A 1 945 ? -3.408 24.419 11.030 1.00 95.19 945 ASN A O 1
ATOM 7506 N N . PRO A 1 946 ? -1.823 25.628 9.983 1.00 96.81 946 PRO A N 1
ATOM 7507 C CA . PRO A 1 946 ? -1.550 26.470 11.148 1.00 96.81 946 PRO A CA 1
ATOM 7508 C C . PRO A 1 946 ? -2.789 27.201 11.682 1.00 96.81 946 PRO A C 1
ATOM 7510 O O . PRO A 1 946 ? -3.009 27.217 12.890 1.00 96.81 946 PRO A O 1
ATOM 7513 N N . GLU A 1 947 ? -3.630 27.744 10.793 1.00 96.06 947 GLU A N 1
ATOM 7514 C CA . GLU A 1 947 ? -4.814 28.533 11.165 1.00 96.06 947 GLU A CA 1
ATOM 7515 C C . GLU A 1 947 ? -5.807 27.725 12.017 1.00 96.06 947 GLU A C 1
ATOM 7517 O O . GLU A 1 947 ? -6.229 28.178 13.084 1.00 96.06 947 GLU A O 1
ATOM 7522 N N . VAL A 1 948 ? -6.184 26.518 11.576 1.00 97.44 948 VAL A N 1
ATOM 7523 C CA . VAL A 1 948 ? -7.134 25.691 12.334 1.00 97.44 948 VAL A CA 1
ATOM 7524 C C . VAL A 1 948 ? -6.514 25.190 13.638 1.00 97.44 948 VAL A C 1
ATOM 7526 O O . VAL A 1 948 ? -7.183 25.154 14.673 1.00 97.44 948 VAL A O 1
ATOM 7529 N N . PHE A 1 949 ? -5.219 24.869 13.628 1.00 98.44 949 PHE A N 1
ATOM 7530 C CA . PHE A 1 949 ? -4.534 24.426 14.834 1.00 98.44 949 PHE A CA 1
ATOM 7531 C C . PHE A 1 949 ? -4.429 25.544 15.881 1.00 98.44 949 PHE A C 1
ATOM 7533 O O . PHE A 1 949 ? -4.623 25.287 17.069 1.00 98.44 949 PHE A O 1
ATOM 7540 N N . ASP A 1 950 ? -4.213 26.796 15.461 1.00 98.50 950 ASP A N 1
ATOM 7541 C CA . ASP A 1 950 ? -4.248 27.966 16.345 1.00 98.50 950 ASP A CA 1
ATOM 7542 C C . ASP A 1 950 ? -5.594 28.084 17.065 1.00 98.50 950 ASP A C 1
ATOM 7544 O O . ASP A 1 950 ? -5.636 28.324 18.275 1.00 98.50 950 ASP A O 1
ATOM 7548 N N . VAL A 1 951 ? -6.698 27.888 16.336 1.00 98.69 951 VAL A N 1
ATOM 7549 C CA . VAL A 1 951 ? -8.056 27.892 16.901 1.00 98.69 951 VAL A CA 1
ATOM 7550 C C . VAL A 1 951 ? -8.215 26.772 17.918 1.00 98.69 951 VAL A C 1
ATOM 7552 O O . VAL A 1 951 ? -8.667 27.019 19.035 1.00 98.69 951 VAL A O 1
ATOM 7555 N N . TRP A 1 952 ? -7.800 25.551 17.578 1.00 98.75 952 TRP A N 1
ATOM 7556 C CA . TRP A 1 952 ? -7.869 24.418 18.500 1.00 98.75 952 TRP A CA 1
ATOM 7557 C C . TRP A 1 952 ? -7.056 24.663 19.772 1.00 98.75 952 TRP A C 1
ATOM 7559 O O . TRP A 1 952 ? -7.530 24.353 20.864 1.00 98.75 952 TRP A O 1
ATOM 7569 N N . MET A 1 953 ? -5.879 25.289 19.678 1.00 98.69 953 MET A N 1
ATOM 7570 C CA . MET A 1 953 ? -5.092 25.634 20.865 1.00 98.69 953 MET A CA 1
ATOM 7571 C C . MET A 1 953 ? -5.774 26.704 21.723 1.00 98.69 953 MET A C 1
ATOM 7573 O O . MET A 1 953 ? -5.728 26.613 22.951 1.00 98.69 953 MET A O 1
ATOM 7577 N N . ARG A 1 954 ? -6.456 27.690 21.122 1.00 98.69 954 ARG A N 1
ATOM 7578 C CA . ARG A 1 954 ? -7.264 28.660 21.884 1.00 98.69 954 ARG A CA 1
ATOM 7579 C C . ARG A 1 954 ? -8.463 28.002 22.569 1.00 98.69 954 ARG A C 1
ATOM 7581 O O . ARG A 1 954 ? -8.715 28.304 23.735 1.00 98.69 954 ARG A O 1
ATOM 7588 N N . ILE A 1 955 ? -9.128 27.049 21.912 1.00 98.75 955 ILE A N 1
ATOM 7589 C CA . ILE A 1 955 ? -10.188 26.229 22.522 1.00 98.75 955 ILE A CA 1
ATOM 7590 C C . ILE A 1 955 ? -9.629 25.448 23.722 1.00 98.75 955 ILE A C 1
ATOM 7592 O O . ILE A 1 955 ? -10.165 25.551 24.824 1.00 98.75 955 ILE A O 1
ATOM 7596 N N . LEU A 1 956 ? -8.517 24.720 23.554 1.00 98.62 956 LEU A N 1
ATOM 7597 C CA . LEU A 1 956 ? -7.891 23.953 24.641 1.00 98.62 956 LEU A CA 1
ATOM 7598 C C . LEU A 1 956 ? -7.418 24.843 25.799 1.00 98.62 956 LEU A C 1
ATOM 7600 O O . LEU A 1 956 ? -7.462 24.412 26.954 1.00 98.62 956 LEU A O 1
ATOM 7604 N N . ARG A 1 957 ? -7.001 26.086 25.529 1.00 98.56 957 ARG A N 1
ATOM 7605 C CA . ARG A 1 957 ? -6.656 27.059 26.577 1.00 98.56 957 ARG A CA 1
ATOM 7606 C C . ARG A 1 957 ? -7.856 27.395 27.460 1.00 98.56 957 ARG A C 1
ATOM 7608 O O . ARG A 1 957 ? -7.702 27.507 28.671 1.00 98.56 957 ARG A O 1
ATOM 7615 N N . GLN A 1 958 ? -9.036 27.545 26.858 1.00 98.25 958 GLN A N 1
ATOM 7616 C CA . GLN A 1 958 ? -10.271 27.883 27.572 1.00 98.25 958 GLN A CA 1
ATOM 7617 C C . GLN A 1 958 ? -10.960 26.672 28.212 1.00 98.25 958 GLN A C 1
ATOM 7619 O O . GLN A 1 958 ? -11.812 26.852 29.077 1.00 98.25 958 GLN A O 1
ATOM 7624 N N . ILE A 1 959 ? -10.577 25.449 27.832 1.00 97.69 959 ILE A N 1
ATOM 7625 C CA . ILE A 1 959 ? -11.085 24.194 28.401 1.00 97.69 959 ILE A CA 1
ATOM 7626 C C . ILE A 1 959 ? -9.917 23.447 29.064 1.00 97.69 959 ILE A C 1
ATOM 7628 O O . ILE A 1 959 ? -9.329 22.583 28.419 1.00 97.69 959 ILE A O 1
ATOM 7632 N N . PRO A 1 960 ? -9.535 23.741 30.324 1.00 93.31 960 PRO A N 1
ATOM 7633 C CA . PRO A 1 960 ? -8.298 23.223 30.927 1.00 93.31 960 PRO A CA 1
ATOM 7634 C C . PRO A 1 960 ? -8.190 21.692 30.967 1.00 93.31 960 PRO A C 1
ATOM 7636 O O . PRO A 1 960 ? -7.108 21.156 30.758 1.00 93.31 960 PRO A O 1
ATOM 7639 N N . GLN A 1 961 ? -9.313 20.994 31.170 1.00 93.44 961 GLN A N 1
ATOM 7640 C CA . GLN A 1 961 ? -9.393 19.524 31.175 1.00 93.44 961 GLN A CA 1
ATOM 7641 C C . GLN A 1 961 ? -9.662 18.928 29.783 1.00 93.44 961 GLN A C 1
ATOM 7643 O O . GLN A 1 961 ? -9.922 17.739 29.652 1.00 93.44 961 GLN A O 1
ATOM 7648 N N . GLY A 1 962 ? -9.673 19.741 28.727 1.00 97.69 962 GLY A N 1
ATOM 7649 C CA . GLY A 1 962 ? -9.913 19.259 27.370 1.00 97.69 962 GLY A CA 1
ATOM 7650 C C . GLY A 1 962 ? -8.702 18.515 26.811 1.00 97.69 962 GLY A C 1
ATOM 7651 O O . GLY A 1 962 ? -7.562 18.864 27.115 1.00 97.69 962 GLY A O 1
ATOM 7652 N N . VAL A 1 963 ? -8.916 17.551 25.931 1.00 98.62 963 VAL A N 1
ATOM 7653 C CA . VAL A 1 963 ? -7.843 16.931 25.140 1.00 98.62 963 VAL A CA 1
ATOM 7654 C C . VAL A 1 963 ? -8.227 16.936 23.670 1.00 98.62 963 VAL A C 1
ATOM 7656 O O . VAL A 1 963 ? -9.413 16.932 23.341 1.00 98.62 963 VAL A O 1
ATOM 7659 N N . LEU A 1 964 ? -7.227 16.969 22.791 1.00 98.75 964 LEU A N 1
ATOM 7660 C CA . LEU A 1 964 ? -7.416 16.815 21.353 1.00 98.75 964 LEU A CA 1
ATOM 7661 C C . LEU A 1 964 ? -6.903 15.442 20.928 1.00 98.75 964 LEU A C 1
ATOM 7663 O O . LEU A 1 964 ? -5.720 15.140 21.071 1.00 98.75 964 LEU A O 1
ATOM 7667 N N . TRP A 1 965 ? -7.802 14.628 20.394 1.00 98.62 965 TRP A N 1
ATOM 7668 C CA . TRP A 1 965 ? -7.537 13.259 19.988 1.00 98.62 965 TRP A CA 1
ATOM 7669 C C . TRP A 1 965 ? -7.475 13.140 18.464 1.00 98.62 965 TRP A C 1
ATOM 7671 O O . TRP A 1 965 ? -8.464 13.372 17.764 1.00 98.62 965 TRP A O 1
ATOM 7681 N N . LEU A 1 966 ? -6.299 12.797 17.946 1.00 98.38 966 LEU A N 1
ATOM 7682 C CA . LEU A 1 966 ? -5.987 12.756 16.519 1.00 98.38 966 LEU A CA 1
ATOM 7683 C C . LEU A 1 966 ? -5.611 11.339 16.078 1.00 98.38 966 LEU A C 1
ATOM 7685 O O . LEU A 1 966 ? -5.193 10.507 16.883 1.00 98.38 966 LEU A O 1
ATOM 7689 N N . THR A 1 967 ? -5.710 11.059 14.780 1.00 94.69 967 THR A N 1
ATOM 7690 C CA . THR A 1 967 ? -5.110 9.839 14.215 1.00 94.69 967 THR A CA 1
ATOM 7691 C C . THR A 1 967 ? -3.586 9.895 14.383 1.00 94.69 967 THR A C 1
ATOM 7693 O O . THR A 1 967 ? -2.987 10.958 14.224 1.00 94.69 967 THR A O 1
ATOM 7696 N N . GLY A 1 968 ? -2.948 8.774 14.717 1.00 91.00 968 GLY A N 1
ATOM 7697 C CA . GLY A 1 968 ? -1.490 8.647 14.771 1.00 91.00 968 GLY A CA 1
ATOM 7698 C C . GLY A 1 968 ? -0.830 8.712 13.389 1.00 91.00 968 GLY A C 1
ATOM 7699 O O . GLY A 1 968 ? -1.493 8.611 12.355 1.00 91.00 968 GLY A O 1
ATOM 7700 N N . GLY A 1 969 ? 0.487 8.896 13.374 1.00 88.62 969 GLY A N 1
ATOM 7701 C CA . GLY A 1 969 ? 1.304 9.013 12.163 1.00 88.62 969 GLY A CA 1
ATOM 7702 C C . GLY A 1 969 ? 2.767 8.678 12.455 1.00 88.62 969 GLY A C 1
ATOM 7703 O O . GLY A 1 969 ? 3.041 7.918 13.381 1.00 88.62 969 GLY A O 1
ATOM 7704 N N . SER A 1 970 ? 3.710 9.247 11.696 1.00 90.50 970 SER A N 1
ATOM 7705 C CA . SER A 1 970 ? 5.138 9.083 12.005 1.00 90.50 970 SER A CA 1
ATOM 7706 C C . SER A 1 970 ? 5.509 9.759 13.331 1.00 90.50 970 SER A C 1
ATOM 7708 O O . SER A 1 970 ? 4.824 10.674 13.804 1.00 90.50 970 SER A O 1
ATOM 7710 N N . GLU A 1 971 ? 6.612 9.326 13.946 1.00 92.56 971 GLU A N 1
ATOM 7711 C CA . GLU A 1 971 ? 7.105 9.930 15.190 1.00 92.56 971 GLU A CA 1
ATOM 7712 C C . GLU A 1 971 ? 7.394 11.423 15.019 1.00 92.56 971 GLU A C 1
ATOM 7714 O O . GLU A 1 971 ? 7.028 12.219 15.887 1.00 92.56 971 GLU A O 1
ATOM 7719 N N . LYS A 1 972 ? 7.967 11.815 13.875 1.00 93.75 972 LYS A N 1
ATOM 7720 C CA . LYS A 1 972 ? 8.235 13.214 13.536 1.00 93.75 972 LYS A CA 1
ATOM 7721 C C . LYS A 1 972 ? 6.963 14.043 13.462 1.00 93.75 972 LYS A C 1
ATOM 7723 O O . LYS A 1 972 ? 6.915 15.120 14.047 1.00 93.75 972 LYS A O 1
ATOM 7728 N N . LEU A 1 973 ? 5.925 13.537 12.800 1.00 95.31 973 LEU A N 1
ATOM 7729 C CA . LEU A 1 973 ? 4.627 14.204 12.713 1.00 95.31 973 LEU A CA 1
ATOM 7730 C C . LEU A 1 973 ? 4.035 14.447 14.104 1.00 95.31 973 LEU A C 1
ATOM 7732 O O . LEU A 1 973 ? 3.623 15.563 14.433 1.00 95.31 973 LEU A O 1
ATOM 7736 N N . MET A 1 974 ? 4.009 13.405 14.940 1.00 96.69 974 MET A N 1
ATOM 7737 C CA . MET A 1 974 ? 3.471 13.504 16.298 1.00 96.69 974 MET A CA 1
ATOM 7738 C C . MET A 1 974 ? 4.293 14.476 17.154 1.00 96.69 974 MET A C 1
ATOM 7740 O O . MET A 1 974 ? 3.723 15.268 17.907 1.00 96.69 974 MET A O 1
ATOM 7744 N N . ALA A 1 975 ? 5.621 14.461 17.013 1.00 97.38 975 ALA A N 1
ATOM 7745 C CA . ALA A 1 975 ? 6.516 15.404 17.676 1.00 97.38 975 ALA A CA 1
ATOM 7746 C C . ALA A 1 975 ? 6.278 16.850 17.211 1.00 97.38 975 ALA A C 1
ATOM 7748 O O . ALA A 1 975 ? 6.159 17.737 18.055 1.00 97.38 975 ALA A O 1
ATOM 7749 N N . ASN A 1 976 ? 6.126 17.083 15.904 1.00 98.06 976 ASN A N 1
ATOM 7750 C CA . ASN A 1 976 ? 5.844 18.401 15.334 1.00 98.06 976 ASN A CA 1
ATOM 7751 C C . ASN A 1 976 ? 4.548 18.990 15.907 1.00 98.06 976 ASN A C 1
ATOM 7753 O O . ASN A 1 976 ? 4.543 20.134 16.355 1.00 98.06 976 ASN A O 1
ATOM 7757 N N . LEU A 1 977 ? 3.465 18.206 15.978 1.00 98.38 977 LEU A N 1
ATOM 7758 C CA . LEU A 1 977 ? 2.194 18.662 16.556 1.00 98.38 977 LEU A CA 1
ATOM 7759 C C . LEU A 1 977 ? 2.296 18.967 18.058 1.00 98.38 977 LEU A C 1
ATOM 7761 O O . LEU A 1 977 ? 1.765 19.980 18.518 1.00 98.38 977 LEU A O 1
ATOM 7765 N N . ARG A 1 978 ? 2.994 18.125 18.830 1.00 98.50 978 ARG A N 1
ATOM 7766 C CA . ARG A 1 978 ? 3.220 18.368 20.266 1.00 98.50 978 ARG A CA 1
ATOM 7767 C C . ARG A 1 978 ? 4.055 19.623 20.501 1.00 98.50 978 ARG A C 1
ATOM 7769 O O . ARG A 1 978 ? 3.687 20.445 21.338 1.00 98.50 978 ARG A O 1
ATOM 7776 N N . GLN A 1 979 ? 5.124 19.805 19.730 1.00 98.25 979 GLN A N 1
ATOM 7777 C CA . GLN A 1 979 ? 5.961 21.000 19.792 1.00 98.25 979 GLN A CA 1
ATOM 7778 C C . GLN A 1 979 ? 5.175 22.248 19.372 1.00 98.25 979 GLN A C 1
ATOM 7780 O O . GLN A 1 979 ? 5.255 23.288 20.021 1.00 98.25 979 GLN A O 1
ATOM 7785 N N . ALA A 1 980 ? 4.355 22.146 18.324 1.00 98.12 980 ALA A N 1
ATOM 7786 C CA . ALA A 1 980 ? 3.504 23.237 17.870 1.00 98.12 980 ALA A CA 1
ATOM 7787 C C . ALA A 1 980 ? 2.474 23.656 18.933 1.00 98.12 980 ALA A C 1
ATOM 7789 O O . ALA A 1 980 ? 2.190 24.852 19.053 1.00 98.12 980 ALA A O 1
ATOM 7790 N N . ALA A 1 981 ? 1.937 22.709 19.712 1.00 98.44 981 ALA A N 1
ATOM 7791 C CA . ALA A 1 981 ? 1.068 22.992 20.856 1.00 98.44 981 ALA A CA 1
ATOM 7792 C C . ALA A 1 981 ? 1.833 23.697 21.990 1.00 98.44 981 ALA A C 1
ATOM 7794 O O . ALA A 1 981 ? 1.381 24.732 22.487 1.00 98.44 981 ALA A O 1
ATOM 7795 N N . GLN A 1 982 ? 3.026 23.200 22.333 1.00 98.12 982 GLN A N 1
ATOM 7796 C CA . GLN A 1 982 ? 3.894 23.787 23.363 1.00 98.12 982 GLN A CA 1
ATOM 7797 C C . GLN A 1 982 ? 4.283 25.229 23.028 1.00 98.12 982 GLN A C 1
ATOM 7799 O O . GLN A 1 982 ? 4.156 26.111 23.876 1.00 98.12 982 GLN A O 1
ATOM 7804 N N . ASN A 1 983 ? 4.634 25.502 21.769 1.00 97.25 983 ASN A N 1
ATOM 7805 C CA . ASN A 1 983 ? 4.942 26.851 21.283 1.00 97.25 983 ASN A CA 1
ATOM 7806 C C . ASN A 1 983 ? 3.750 27.822 21.416 1.00 97.25 983 ASN A C 1
ATOM 7808 O O . ASN A 1 983 ? 3.936 29.035 21.428 1.00 97.25 983 ASN A O 1
ATOM 7812 N N . ARG A 1 984 ? 2.521 27.302 21.540 1.00 97.81 984 ARG A N 1
ATOM 7813 C CA . ARG A 1 984 ? 1.278 28.068 21.757 1.00 97.81 984 ARG A CA 1
ATOM 7814 C C . ARG A 1 984 ? 0.834 28.087 23.225 1.00 97.81 984 ARG A C 1
ATOM 7816 O O . ARG A 1 984 ? -0.269 28.555 23.530 1.00 97.81 984 ARG A O 1
ATOM 7823 N N . GLY A 1 985 ? 1.675 27.590 24.132 1.00 97.62 985 GLY A N 1
ATOM 7824 C CA . GLY A 1 985 ? 1.421 27.546 25.570 1.00 97.62 985 GLY A CA 1
ATOM 7825 C C . GLY A 1 985 ? 0.438 26.456 26.005 1.00 97.62 985 GLY A C 1
ATOM 7826 O O . GLY A 1 985 ? -0.200 26.608 27.043 1.00 97.62 985 GLY A O 1
ATOM 7827 N N . ILE A 1 986 ? 0.274 25.389 25.216 1.00 98.50 986 ILE A N 1
ATOM 7828 C CA . ILE A 1 986 ? -0.535 24.214 25.569 1.00 98.50 986 ILE A CA 1
ATOM 7829 C C . ILE A 1 986 ? 0.400 23.026 25.790 1.00 98.50 986 ILE A C 1
ATOM 7831 O O . ILE A 1 986 ? 1.270 22.766 24.964 1.00 98.50 986 ILE A O 1
ATOM 7835 N N . ASP A 1 987 ? 0.221 22.288 26.889 1.00 97.75 987 ASP A N 1
ATOM 7836 C CA . ASP A 1 987 ? 0.979 21.055 27.120 1.00 97.75 987 ASP A CA 1
ATOM 7837 C C . ASP A 1 987 ? 0.763 20.077 25.952 1.00 97.75 987 ASP A C 1
ATOM 7839 O O . ASP A 1 987 ? -0.366 19.675 25.662 1.00 97.75 987 ASP A O 1
ATOM 7843 N N . GLY A 1 988 ? 1.858 19.688 25.293 1.00 97.12 988 GLY A N 1
ATOM 7844 C CA . GLY A 1 988 ? 1.847 18.751 24.172 1.00 97.12 988 GLY A CA 1
ATOM 7845 C C . GLY A 1 988 ? 1.226 17.393 24.522 1.00 97.12 988 GLY A C 1
ATOM 7846 O O . GLY A 1 988 ? 0.677 16.741 23.637 1.00 97.12 988 GLY A O 1
ATOM 7847 N N . ASN A 1 989 ? 1.217 16.987 25.797 1.00 96.31 989 ASN A N 1
ATOM 7848 C CA . ASN A 1 989 ? 0.555 15.754 26.241 1.00 96.31 989 ASN A CA 1
ATOM 7849 C C . ASN A 1 989 ? -0.980 15.811 26.146 1.00 96.31 989 ASN A C 1
ATOM 7851 O O . ASN A 1 989 ? -1.633 14.772 26.183 1.00 96.31 989 ASN A O 1
ATOM 7855 N N . ARG A 1 990 ? -1.571 17.002 25.967 1.00 98.19 990 ARG A N 1
ATOM 7856 C CA . ARG A 1 990 ? -3.008 17.160 25.683 1.00 98.19 990 ARG A CA 1
ATOM 7857 C C . ARG A 1 990 ? -3.372 16.824 24.235 1.00 98.19 990 ARG A C 1
ATOM 7859 O O . ARG A 1 990 ? -4.559 16.800 23.909 1.00 98.19 990 ARG A O 1
ATOM 7866 N N . ILE A 1 991 ? -2.373 16.576 23.382 1.00 98.50 991 ILE A N 1
ATOM 7867 C CA . ILE A 1 991 ? -2.543 16.038 22.032 1.00 98.50 991 ILE A CA 1
ATOM 7868 C C . ILE A 1 991 ? -2.286 14.531 22.089 1.00 98.50 991 ILE A C 1
ATOM 7870 O O . ILE A 1 991 ? -1.150 14.073 22.255 1.00 98.50 991 ILE A O 1
ATOM 7874 N N . ILE A 1 992 ? -3.365 13.765 21.977 1.00 98.38 992 ILE A N 1
ATOM 7875 C CA . ILE A 1 992 ? -3.371 12.307 22.101 1.00 98.38 992 ILE A CA 1
ATOM 7876 C C . ILE A 1 992 ? -3.535 11.712 20.705 1.00 98.38 992 ILE A C 1
ATOM 7878 O O . ILE A 1 992 ? -4.281 12.241 19.880 1.00 98.38 992 ILE A O 1
ATOM 7882 N N . PHE A 1 993 ? -2.848 10.605 20.441 1.00 97.94 993 PHE A N 1
ATOM 7883 C CA . PHE A 1 993 ? -2.859 9.933 19.146 1.00 97.94 993 PHE A CA 1
ATOM 7884 C C . PHE A 1 993 ? -3.433 8.525 19.284 1.00 97.94 993 PHE A C 1
ATOM 7886 O O . PHE A 1 993 ? -3.237 7.876 20.308 1.00 97.94 993 PHE A O 1
ATOM 7893 N N . THR A 1 994 ? -4.148 8.054 18.265 1.00 94.25 994 THR A N 1
ATOM 7894 C CA . THR A 1 994 ? -4.658 6.676 18.198 1.00 94.25 994 THR A CA 1
ATOM 7895 C C . THR A 1 994 ? -4.143 5.950 16.965 1.00 94.25 994 THR A C 1
ATOM 7897 O O . THR A 1 994 ? -4.100 6.519 15.871 1.00 94.25 994 THR A O 1
ATOM 7900 N N . ASP A 1 995 ? -3.792 4.680 17.138 1.00 87.25 995 ASP A N 1
ATOM 7901 C CA . ASP A 1 995 ? -3.340 3.818 16.054 1.00 87.25 995 ASP A CA 1
ATOM 7902 C C . ASP A 1 995 ? -4.474 3.439 15.087 1.00 87.25 995 ASP A C 1
ATOM 7904 O O . ASP A 1 995 ? -5.667 3.702 15.304 1.00 87.25 995 ASP A O 1
ATOM 7908 N N . LYS A 1 996 ? -4.087 2.825 13.968 1.00 84.94 996 LYS A N 1
ATOM 7909 C CA . LYS A 1 996 ? -5.034 2.196 13.046 1.00 84.94 996 LYS A CA 1
ATOM 7910 C C . LYS A 1 996 ? -5.568 0.912 13.682 1.00 84.94 996 LYS A C 1
ATOM 7912 O O . LYS A 1 996 ? -4.788 0.083 14.136 1.00 84.94 996 LYS A O 1
ATOM 7917 N N . ILE A 1 997 ? -6.886 0.757 13.672 1.00 87.81 997 ILE A N 1
ATOM 7918 C CA . ILE A 1 997 ? -7.600 -0.430 14.158 1.00 87.81 997 ILE A CA 1
ATOM 7919 C C . ILE A 1 997 ? -8.599 -0.895 13.092 1.00 87.81 997 ILE A C 1
ATOM 7921 O O . ILE A 1 997 ? -8.780 -0.199 12.087 1.00 87.81 997 ILE A O 1
ATOM 7925 N N . ASP A 1 998 ? -9.222 -2.057 13.297 1.00 86.00 998 ASP A N 1
ATOM 7926 C CA . ASP A 1 998 ? -10.264 -2.586 12.406 1.00 86.00 998 ASP A CA 1
ATOM 7927 C C . ASP A 1 998 ? -11.373 -1.551 12.145 1.00 86.00 998 ASP A C 1
ATOM 7929 O O . ASP A 1 998 ? -11.684 -0.744 13.017 1.00 86.00 998 ASP A O 1
ATOM 7933 N N . ASN A 1 999 ? -11.994 -1.560 10.962 1.00 83.88 999 ASN A N 1
ATOM 7934 C CA . ASN A 1 999 ? -12.980 -0.549 10.570 1.00 83.88 999 ASN A CA 1
ATOM 7935 C C . ASN A 1 999 ? -14.218 -0.495 11.497 1.00 83.88 999 ASN A C 1
ATOM 7937 O O . ASN A 1 999 ? -14.706 0.595 11.808 1.00 83.88 999 ASN A O 1
ATOM 7941 N N . SER A 1 1000 ? -14.717 -1.642 11.963 1.00 88.69 1000 SER A N 1
ATOM 7942 C CA . SER A 1 1000 ? -15.883 -1.708 12.859 1.00 88.69 1000 SER A CA 1
ATOM 7943 C C . SER A 1 1000 ? -15.552 -1.187 14.267 1.00 88.69 1000 SER A C 1
ATOM 7945 O O . SER A 1 1000 ? -16.364 -0.499 14.898 1.00 88.69 1000 SER A O 1
ATOM 7947 N N . GLU A 1 1001 ? -14.333 -1.451 14.745 1.00 90.38 1001 GLU A N 1
ATOM 7948 C CA . GLU A 1 1001 ? -13.795 -0.921 16.002 1.00 90.38 1001 GLU A CA 1
ATOM 7949 C C . GLU A 1 1001 ? -13.421 0.564 15.881 1.00 90.38 1001 GLU A C 1
ATOM 7951 O O . GLU A 1 1001 ? -13.651 1.348 16.803 1.00 90.38 1001 GLU A O 1
ATOM 7956 N N . TYR A 1 1002 ? -12.915 0.987 14.721 1.00 90.50 1002 TYR A N 1
ATOM 7957 C CA . TYR A 1 1002 ? -12.645 2.381 14.370 1.00 90.50 1002 TYR A CA 1
ATOM 7958 C C . TYR A 1 1002 ? -13.914 3.227 14.486 1.00 90.50 1002 TYR A C 1
ATOM 7960 O O . TYR A 1 1002 ? -13.869 4.330 15.028 1.00 90.50 1002 TYR A O 1
ATOM 7968 N N . LEU A 1 1003 ? -15.060 2.705 14.044 1.00 92.00 1003 LEU A N 1
ATOM 7969 C CA . LEU A 1 1003 ? -16.345 3.366 14.251 1.00 92.00 1003 LEU A CA 1
ATOM 7970 C C . LEU A 1 1003 ? -16.772 3.350 15.724 1.00 92.00 1003 LEU A C 1
ATOM 7972 O O . LEU A 1 1003 ? -17.290 4.349 16.223 1.00 92.00 1003 LEU A O 1
ATOM 7976 N N . ALA A 1 1004 ? -16.533 2.252 16.446 1.00 93.62 1004 ALA A N 1
ATOM 7977 C CA . ALA A 1 1004 ? -16.897 2.142 17.858 1.00 93.62 1004 ALA A CA 1
ATOM 7978 C C . ALA A 1 1004 ? -16.132 3.146 18.738 1.00 93.62 1004 ALA A C 1
ATOM 7980 O O . ALA A 1 1004 ? -16.738 3.763 19.619 1.00 93.62 1004 ALA A O 1
ATOM 7981 N N . ARG A 1 1005 ? -14.843 3.392 18.462 1.00 95.44 1005 ARG A N 1
ATOM 7982 C CA . ARG A 1 1005 ? -13.995 4.289 19.270 1.00 95.44 1005 ARG A CA 1
ATOM 7983 C C . ARG A 1 1005 ? -14.470 5.741 19.276 1.00 95.44 1005 ARG A C 1
ATOM 7985 O O . ARG A 1 1005 ? -14.240 6.452 20.251 1.00 95.44 1005 ARG A O 1
ATOM 7992 N N . TYR A 1 1006 ? -15.174 6.189 18.232 1.00 95.69 1006 TYR A N 1
ATOM 7993 C CA . TYR A 1 1006 ? -15.776 7.525 18.210 1.00 95.69 1006 TYR A CA 1
ATOM 7994 C C . TYR A 1 1006 ? -16.710 7.748 19.405 1.00 95.69 1006 TYR A C 1
ATOM 7996 O O . TYR A 1 1006 ? -16.797 8.867 19.901 1.00 95.69 1006 TYR A O 1
ATOM 8004 N N . ARG A 1 1007 ? -17.347 6.697 19.942 1.00 92.69 1007 ARG A N 1
ATOM 8005 C CA . ARG A 1 1007 ? -18.213 6.799 21.130 1.00 92.69 1007 ARG A CA 1
ATOM 8006 C C . ARG A 1 1007 ? -17.491 7.393 22.349 1.00 92.69 1007 ARG A C 1
ATOM 8008 O O . ARG A 1 1007 ? -18.165 7.980 23.191 1.00 92.69 1007 ARG A O 1
ATOM 8015 N N . LEU A 1 1008 ? -16.158 7.293 22.411 1.00 95.88 1008 LEU A N 1
ATOM 8016 C CA . LEU A 1 1008 ? -15.315 7.841 23.482 1.00 95.88 1008 LEU A CA 1
ATOM 8017 C C . LEU A 1 1008 ? -15.069 9.353 23.364 1.00 95.88 1008 LEU A C 1
ATOM 8019 O O . LEU A 1 1008 ? -14.733 9.995 24.364 1.00 95.88 1008 LEU A O 1
ATOM 8023 N N . ALA A 1 1009 ? -15.239 9.914 22.163 1.00 96.94 1009 ALA A N 1
ATOM 8024 C CA . ALA A 1 1009 ? -15.094 11.337 21.895 1.00 96.94 1009 ALA A CA 1
ATOM 8025 C C . ALA A 1 1009 ? -16.389 12.105 22.188 1.00 96.94 1009 ALA A C 1
ATOM 8027 O O . ALA A 1 1009 ? -17.493 11.581 22.014 1.00 96.94 1009 ALA A O 1
ATOM 8028 N N . ASP A 1 1010 ? -16.255 13.372 22.576 1.00 97.56 1010 ASP A N 1
ATOM 8029 C CA . ASP A 1 1010 ? -17.377 14.249 22.910 1.00 97.56 1010 ASP A CA 1
ATOM 8030 C C . ASP A 1 1010 ? -17.832 15.076 21.701 1.00 97.56 1010 ASP A C 1
ATOM 8032 O O . ASP A 1 1010 ? -19.020 15.065 21.357 1.00 97.56 1010 ASP A O 1
ATOM 8036 N N . LEU A 1 1011 ? -16.888 15.745 21.030 1.00 98.25 1011 LEU A N 1
ATOM 8037 C CA . LEU A 1 1011 ? -17.135 16.624 19.883 1.00 98.25 1011 LEU A CA 1
ATOM 8038 C C . LEU A 1 1011 ? -16.073 16.413 18.800 1.00 98.25 1011 LEU A C 1
ATOM 8040 O O . LEU A 1 1011 ? -14.877 16.400 19.092 1.00 98.25 1011 LEU A O 1
ATOM 8044 N N . PHE A 1 1012 ? -16.497 16.294 17.544 1.00 98.75 1012 PHE A N 1
ATOM 8045 C CA . PHE A 1 1012 ? -15.582 16.288 16.408 1.00 98.75 1012 PHE A CA 1
ATOM 8046 C C . PHE A 1 1012 ? -15.308 17.721 15.944 1.00 98.75 1012 PHE A C 1
ATOM 8048 O O . PHE A 1 1012 ? -16.241 18.467 15.638 1.00 98.75 1012 PHE A O 1
ATOM 8055 N N . LEU A 1 1013 ? -14.031 18.094 15.880 1.00 98.75 1013 LEU A N 1
ATOM 8056 C CA . LEU A 1 1013 ? -13.569 19.382 15.375 1.00 98.75 1013 LEU A CA 1
ATOM 8057 C C . LEU A 1 1013 ? -13.128 19.232 13.918 1.00 98.75 1013 LEU A C 1
ATOM 8059 O O . LEU A 1 1013 ? -12.115 18.599 13.622 1.00 98.75 1013 LEU A O 1
ATOM 8063 N N . ASP A 1 1014 ? -13.900 19.809 13.001 1.00 98.50 1014 ASP A N 1
ATOM 8064 C CA . ASP A 1 1014 ? -13.589 19.772 11.575 1.00 98.50 1014 ASP A CA 1
ATOM 8065 C C . ASP A 1 1014 ? -12.503 20.788 11.179 1.00 98.50 1014 ASP A C 1
ATOM 8067 O O . ASP A 1 1014 ? -12.263 21.773 11.883 1.00 98.50 1014 ASP A O 1
ATOM 8071 N N . THR A 1 1015 ? -11.847 20.535 10.049 1.00 98.12 1015 THR A N 1
ATOM 8072 C CA . THR A 1 1015 ? -10.751 21.331 9.477 1.00 98.12 1015 THR A CA 1
ATOM 8073 C C . THR A 1 1015 ? -11.254 22.363 8.466 1.00 98.12 1015 THR A C 1
ATOM 8075 O O . THR A 1 1015 ? -12.335 22.203 7.921 1.00 98.12 1015 THR A O 1
ATOM 8078 N N . PHE A 1 1016 ? -10.500 23.435 8.199 1.00 96.38 1016 PHE A N 1
ATOM 8079 C CA . PHE A 1 1016 ? -11.030 24.620 7.497 1.00 96.38 1016 PHE A CA 1
ATOM 8080 C C . PHE A 1 1016 ? -10.837 24.666 5.978 1.00 96.38 1016 PHE A C 1
ATOM 8082 O O . PHE A 1 1016 ? -11.737 25.114 5.278 1.00 96.38 1016 PHE A O 1
ATOM 8089 N N . ILE A 1 1017 ? -9.672 24.262 5.467 1.00 95.56 1017 ILE A N 1
ATOM 8090 C CA . ILE A 1 1017 ? -9.361 24.340 4.024 1.00 95.56 1017 ILE A CA 1
ATOM 8091 C C . ILE A 1 1017 ? -9.883 23.109 3.288 1.00 95.56 1017 ILE A C 1
ATOM 8093 O O . ILE A 1 1017 ? -10.447 23.197 2.203 1.00 95.56 1017 ILE A O 1
ATOM 8097 N N . TYR A 1 1018 ? -9.748 21.956 3.931 1.00 96.69 1018 TYR A N 1
ATOM 8098 C CA . TYR A 1 1018 ? -10.256 20.690 3.441 1.00 96.69 1018 TYR A CA 1
ATOM 8099 C C . TYR A 1 1018 ? -10.969 20.022 4.611 1.00 96.69 1018 TYR A C 1
ATOM 8101 O O . TYR A 1 1018 ? -10.320 19.581 5.558 1.00 96.69 1018 TYR A O 1
ATOM 8109 N N . ASN A 1 1019 ? -12.297 19.968 4.573 1.00 97.19 1019 ASN A N 1
ATOM 8110 C CA . ASN A 1 1019 ? -13.116 19.375 5.625 1.00 97.19 1019 ASN A CA 1
ATOM 8111 C C . ASN A 1 1019 ? -12.974 17.840 5.677 1.00 97.19 1019 ASN A C 1
ATOM 8113 O O . ASN A 1 1019 ? -12.460 17.156 4.777 1.00 97.19 1019 ASN A O 1
ATOM 8117 N N . ALA A 1 1020 ? -13.483 17.278 6.762 1.00 95.00 1020 ALA A N 1
ATOM 8118 C CA . ALA A 1 1020 ? -13.834 15.882 6.895 1.00 95.00 1020 ALA A CA 1
ATOM 8119 C C . ALA A 1 1020 ? -14.923 15.485 5.879 1.00 95.00 1020 ALA A C 1
ATOM 8121 O O . ALA A 1 1020 ? -15.879 16.219 5.645 1.00 95.00 1020 ALA A O 1
ATOM 8122 N N . GLY A 1 1021 ? -14.763 14.301 5.286 1.00 92.94 1021 GLY A N 1
ATOM 8123 C CA . GLY A 1 1021 ? -15.773 13.659 4.439 1.00 92.94 1021 GLY A CA 1
ATOM 8124 C C . GLY A 1 1021 ? -16.271 12.395 5.132 1.00 92.94 1021 GLY A C 1
ATOM 8125 O O . GLY A 1 1021 ? -17.036 12.458 6.093 1.00 92.94 1021 GLY A O 1
ATOM 8126 N N . SER A 1 1022 ? -15.733 11.241 4.730 1.00 89.75 1022 SER A N 1
ATOM 8127 C CA . SER A 1 1022 ? -16.020 9.938 5.354 1.00 89.75 1022 SER A CA 1
ATOM 8128 C C . SER A 1 1022 ? -15.788 9.901 6.873 1.00 89.75 1022 SER A C 1
ATOM 8130 O O . SER A 1 1022 ? -16.522 9.230 7.591 1.00 89.75 1022 SER A O 1
ATOM 8132 N N . THR A 1 1023 ? -14.814 10.651 7.389 1.00 93.44 1023 THR A N 1
ATOM 8133 C CA . THR A 1 1023 ? -14.518 10.778 8.827 1.00 93.44 1023 THR A CA 1
ATOM 8134 C C . THR A 1 1023 ? -15.604 11.534 9.601 1.00 93.44 1023 THR A C 1
ATOM 8136 O O . THR A 1 1023 ? -15.900 11.162 10.736 1.00 93.44 1023 THR A O 1
ATOM 8139 N N . ALA A 1 1024 ? -16.231 12.557 9.006 1.00 95.94 1024 ALA A N 1
ATOM 8140 C CA . ALA A 1 1024 ? -17.374 13.254 9.605 1.00 95.94 1024 ALA A CA 1
ATOM 8141 C C . ALA A 1 1024 ? -18.618 12.364 9.582 1.00 95.94 1024 ALA A C 1
ATOM 8143 O O . ALA A 1 1024 ? -19.307 12.241 10.592 1.00 95.94 1024 ALA A O 1
ATOM 8144 N N . ILE A 1 1025 ? -18.856 11.679 8.461 1.00 95.06 1025 ILE A N 1
ATOM 8145 C CA . ILE A 1 1025 ? -19.929 10.686 8.331 1.00 95.06 1025 ILE A CA 1
ATOM 8146 C C . ILE A 1 1025 ? -19.774 9.581 9.390 1.00 95.06 1025 ILE A C 1
ATOM 8148 O O . ILE A 1 1025 ? -20.735 9.253 10.081 1.00 95.06 1025 ILE A O 1
ATOM 8152 N N . SER A 1 1026 ? -18.555 9.069 9.581 1.00 93.69 1026 SER A N 1
ATOM 8153 C CA . SER A 1 1026 ? -18.223 8.066 10.604 1.00 93.69 1026 SER A CA 1
ATOM 8154 C C . SER A 1 1026 ? -18.501 8.573 12.022 1.00 93.69 1026 SER A C 1
ATOM 8156 O O . SER A 1 1026 ? -19.125 7.872 12.819 1.00 93.69 1026 SER A O 1
ATOM 8158 N N . ALA A 1 1027 ? -18.099 9.813 12.327 1.00 95.88 1027 ALA A N 1
ATOM 8159 C CA . ALA A 1 1027 ? -18.363 10.444 13.618 1.00 95.88 1027 ALA A CA 1
ATOM 8160 C C . ALA A 1 1027 ? -19.873 10.552 13.891 1.00 95.88 1027 ALA A C 1
ATOM 8162 O O . ALA A 1 1027 ? -20.348 10.111 14.940 1.00 95.88 1027 ALA A O 1
ATOM 8163 N N . LEU A 1 1028 ? -20.640 11.063 12.923 1.00 95.88 1028 LEU A N 1
ATOM 8164 C CA . LEU A 1 1028 ? -22.092 11.221 13.034 1.00 95.88 1028 LEU A CA 1
ATOM 8165 C C . LEU A 1 1028 ? -22.808 9.873 13.146 1.00 95.88 1028 LEU A C 1
ATOM 8167 O O . LEU A 1 1028 ? -23.708 9.726 13.975 1.00 95.88 1028 LEU A O 1
ATOM 8171 N N . TRP A 1 1029 ? -22.369 8.867 12.385 1.00 93.56 1029 TRP A N 1
ATOM 8172 C CA . TRP A 1 1029 ? -22.889 7.504 12.478 1.00 93.56 1029 TRP A CA 1
ATOM 8173 C C . TRP A 1 1029 ? -22.625 6.877 13.850 1.00 93.56 1029 TRP A C 1
ATOM 8175 O O . TRP A 1 1029 ? -23.487 6.198 14.404 1.00 93.56 1029 TRP A O 1
ATOM 8185 N N . ALA A 1 1030 ? -21.476 7.153 14.465 1.00 93.19 1030 ALA A N 1
ATOM 8186 C CA . ALA A 1 1030 ? -21.181 6.741 15.836 1.00 93.19 1030 ALA A CA 1
ATOM 8187 C C . ALA A 1 1030 ? -21.906 7.586 16.908 1.00 93.19 1030 ALA A C 1
ATOM 8189 O O . ALA A 1 1030 ? -21.871 7.240 18.091 1.00 93.19 1030 ALA A O 1
ATOM 8190 N N . GLY A 1 1031 ? -22.603 8.656 16.511 1.00 94.12 1031 GLY A N 1
ATOM 8191 C CA . GLY A 1 1031 ? -23.362 9.544 17.394 1.00 94.12 1031 GLY A CA 1
ATOM 8192 C C . GLY A 1 1031 ? -22.567 10.726 17.955 1.00 94.12 1031 GLY A C 1
ATOM 8193 O O . GLY A 1 1031 ? -23.011 11.337 18.926 1.00 94.12 1031 GLY A O 1
ATOM 8194 N N . VAL A 1 1032 ? -21.410 11.056 17.377 1.00 96.56 1032 VAL A N 1
ATOM 8195 C CA . VAL A 1 1032 ? -20.572 12.204 17.757 1.00 96.56 1032 VAL A CA 1
ATOM 8196 C C . VAL A 1 1032 ? -20.916 13.411 16.878 1.00 96.56 1032 VAL A C 1
ATOM 8198 O O . VAL A 1 1032 ? -20.772 13.325 15.659 1.00 96.56 1032 VAL A O 1
ATOM 8201 N N . PRO A 1 1033 ? -21.347 14.550 17.451 1.00 97.25 1033 PRO A N 1
ATOM 8202 C CA . PRO A 1 1033 ? -21.631 15.751 16.677 1.00 97.25 1033 PRO A CA 1
ATOM 8203 C C . PRO A 1 1033 ? -20.361 16.324 16.039 1.00 97.25 1033 PRO A C 1
ATOM 8205 O O . PRO A 1 1033 ? -19.291 16.308 16.650 1.00 97.25 1033 PRO A O 1
ATOM 8208 N N . VAL A 1 1034 ? -20.504 16.871 14.834 1.00 98.38 1034 VAL A N 1
ATOM 8209 C CA . VAL A 1 1034 ? -19.421 17.495 14.064 1.00 98.38 1034 VAL A CA 1
ATOM 8210 C C . VAL A 1 1034 ? -19.612 19.006 14.061 1.00 98.38 1034 VAL A C 1
ATOM 8212 O O . VAL A 1 1034 ? -20.683 19.495 13.708 1.00 98.38 1034 VAL A O 1
ATOM 8215 N N . LEU A 1 1035 ? -18.579 19.741 14.471 1.00 98.56 1035 LEU A N 1
ATOM 8216 C CA . LEU A 1 1035 ? -18.515 21.196 14.386 1.00 98.56 1035 LEU A CA 1
ATOM 8217 C C . LEU A 1 1035 ? -17.663 21.591 13.184 1.00 98.56 1035 LEU A C 1
ATOM 8219 O O . LEU A 1 1035 ? -16.516 21.158 13.087 1.00 98.56 1035 LEU A O 1
ATOM 8223 N N . THR A 1 1036 ? -18.199 22.428 12.299 1.00 98.62 1036 THR A N 1
ATOM 8224 C CA . THR A 1 1036 ? -17.538 22.793 11.040 1.00 98.62 1036 THR A CA 1
ATOM 8225 C C . THR A 1 1036 ? -17.656 24.281 10.733 1.00 98.62 1036 THR A C 1
ATOM 8227 O O . THR A 1 1036 ? -18.557 24.964 11.225 1.00 98.62 1036 THR A O 1
ATOM 8230 N N . ARG A 1 1037 ? -16.727 24.788 9.920 1.00 97.81 1037 ARG A N 1
ATOM 8231 C CA . ARG A 1 1037 ? -16.720 26.158 9.399 1.00 97.81 1037 ARG A CA 1
ATOM 8232 C C . ARG A 1 1037 ? -16.593 26.089 7.876 1.00 97.81 1037 ARG A C 1
ATOM 8234 O O . ARG A 1 1037 ? -15.493 25.792 7.405 1.00 97.81 1037 ARG A O 1
ATOM 8241 N N . PRO A 1 1038 ? -17.663 26.362 7.109 1.00 96.56 1038 PRO A N 1
ATOM 8242 C CA . PRO A 1 1038 ? -17.571 26.350 5.661 1.00 96.56 1038 PRO A CA 1
ATOM 8243 C C . PRO A 1 1038 ? -16.612 27.437 5.160 1.00 96.56 1038 PRO A C 1
ATOM 8245 O O . PRO A 1 1038 ? -16.656 28.575 5.627 1.00 96.56 1038 PRO A O 1
ATOM 8248 N N . GLY A 1 1039 ? -15.759 27.084 4.202 1.00 94.31 1039 GLY A N 1
ATOM 8249 C CA . GLY A 1 1039 ? -14.985 28.033 3.402 1.00 94.31 1039 GLY A CA 1
ATOM 8250 C C . GLY A 1 1039 ? -15.686 28.380 2.087 1.00 94.31 1039 GLY A C 1
ATOM 8251 O O . GLY A 1 1039 ? -16.915 28.313 1.978 1.00 94.31 1039 GLY A O 1
ATOM 8252 N N . ASN A 1 1040 ? -14.897 28.761 1.083 1.00 92.00 1040 ASN A N 1
ATOM 8253 C CA . ASN A 1 1040 ? -15.364 29.102 -0.262 1.00 92.00 1040 ASN A CA 1
ATOM 8254 C C . ASN A 1 1040 ? -15.087 28.005 -1.304 1.00 92.00 1040 ASN A C 1
ATOM 8256 O O . ASN A 1 1040 ? -15.505 28.145 -2.437 1.00 92.00 1040 ASN A O 1
ATOM 8260 N N . THR A 1 1041 ? -14.428 26.903 -0.955 1.00 93.38 1041 THR A N 1
ATOM 8261 C CA . THR A 1 1041 ? -14.187 25.772 -1.872 1.00 93.38 1041 THR A CA 1
ATOM 8262 C C . THR A 1 1041 ? -15.134 24.615 -1.581 1.00 93.38 1041 THR A C 1
ATOM 8264 O O . THR A 1 1041 ? -15.622 24.484 -0.462 1.00 93.38 1041 THR A O 1
ATOM 8267 N N . TYR A 1 1042 ? -15.353 23.713 -2.538 1.00 93.25 1042 TYR A N 1
ATOM 8268 C CA . TYR A 1 1042 ? -16.104 22.479 -2.267 1.00 93.25 1042 TYR A CA 1
ATOM 8269 C C . TYR A 1 1042 ? -15.467 21.693 -1.117 1.00 93.25 1042 TYR A C 1
ATOM 8271 O O . TYR A 1 1042 ? -16.148 21.315 -0.160 1.00 93.25 1042 TYR A O 1
ATOM 8279 N N . ALA A 1 1043 ? -14.143 21.494 -1.161 1.00 94.69 1043 ALA A N 1
ATOM 8280 C CA . ALA A 1 1043 ? -13.414 20.761 -0.129 1.00 94.69 1043 ALA A CA 1
ATOM 8281 C C . ALA A 1 1043 ? -13.604 21.362 1.277 1.00 94.69 1043 ALA A C 1
ATOM 8283 O O . ALA A 1 1043 ? -13.723 20.611 2.246 1.00 94.69 1043 ALA A O 1
ATOM 8284 N N . SER A 1 1044 ? -13.690 22.691 1.394 1.00 96.00 1044 SER A N 1
ATOM 8285 C CA . SER A 1 1044 ? -13.929 23.405 2.659 1.00 96.00 1044 SER A CA 1
ATOM 8286 C C . SER A 1 1044 ? -15.404 23.511 3.060 1.00 96.00 1044 SER A C 1
ATOM 8288 O O . SER A 1 1044 ? -15.705 24.181 4.048 1.00 96.00 1044 SER A O 1
ATOM 8290 N N . ARG A 1 1045 ? -16.330 22.890 2.317 1.00 96.81 1045 ARG A N 1
ATOM 8291 C CA . ARG A 1 1045 ? -17.781 22.956 2.572 1.00 96.81 1045 ARG A CA 1
ATOM 8292 C C . ARG A 1 1045 ? -18.466 21.603 2.728 1.00 96.81 1045 ARG A C 1
ATOM 8294 O O . ARG A 1 1045 ? -19.636 21.565 3.117 1.00 96.81 1045 ARG A O 1
ATOM 8301 N N . MET A 1 1046 ? -17.755 20.497 2.503 1.00 97.12 1046 MET A N 1
ATOM 8302 C CA . MET A 1 1046 ? -18.301 19.150 2.720 1.00 97.12 1046 MET A CA 1
ATOM 8303 C C . MET A 1 1046 ? -18.857 18.976 4.136 1.00 97.12 1046 MET A C 1
ATOM 8305 O O . MET A 1 1046 ? -19.950 18.443 4.296 1.00 97.12 1046 MET A O 1
ATOM 8309 N N . GLY A 1 1047 ? -18.161 19.484 5.158 1.00 97.19 1047 GLY A N 1
ATOM 8310 C CA . GLY A 1 1047 ? -18.614 19.398 6.544 1.00 97.19 1047 GLY A CA 1
ATOM 8311 C C . GLY A 1 1047 ? -19.960 20.093 6.752 1.00 97.19 1047 GLY A C 1
ATOM 8312 O O . GLY A 1 1047 ? -20.831 19.558 7.435 1.00 97.19 1047 GLY A O 1
ATOM 8313 N N . ALA A 1 1048 ? -20.174 21.253 6.122 1.00 97.88 1048 ALA A N 1
ATOM 8314 C CA . ALA A 1 1048 ? -21.435 21.986 6.217 1.00 97.88 1048 ALA A CA 1
ATOM 8315 C C . ALA A 1 1048 ? -22.595 21.226 5.562 1.00 97.88 1048 ALA A C 1
ATOM 8317 O O . ALA A 1 1048 ? -23.660 21.105 6.167 1.00 97.88 1048 ALA A O 1
ATOM 8318 N N . SER A 1 1049 ? -22.381 20.670 4.368 1.00 97.75 1049 SER A N 1
ATOM 8319 C CA . SER A 1 1049 ? -23.387 19.847 3.687 1.00 97.75 1049 SER A CA 1
ATOM 8320 C C . SER A 1 1049 ? -23.716 18.569 4.476 1.00 97.75 1049 SER A C 1
ATOM 8322 O O . SER A 1 1049 ? -24.889 18.292 4.738 1.00 97.75 1049 SER A O 1
ATOM 8324 N N . ILE A 1 1050 ? -22.700 17.862 4.984 1.00 97.69 1050 ILE A N 1
ATOM 8325 C CA . ILE A 1 1050 ? -22.871 16.674 5.835 1.00 97.69 1050 ILE A CA 1
ATOM 8326 C C . ILE A 1 1050 ? -23.652 17.022 7.116 1.00 97.69 1050 ILE A C 1
ATOM 8328 O O . ILE A 1 1050 ? -24.605 16.327 7.473 1.00 97.69 1050 ILE A O 1
ATOM 8332 N N . CYS A 1 1051 ? -23.307 18.120 7.798 1.00 97.56 1051 CYS A N 1
ATOM 8333 C CA . CYS A 1 1051 ? -24.040 18.580 8.980 1.00 97.56 1051 CYS A CA 1
ATOM 8334 C C . CYS A 1 1051 ? -25.485 18.973 8.652 1.00 97.56 1051 CYS A C 1
ATOM 8336 O O . CYS A 1 1051 ? -26.382 18.700 9.448 1.00 97.56 1051 CYS A O 1
ATOM 8338 N N . ALA A 1 1052 ? -25.738 19.592 7.497 1.00 97.19 1052 ALA A N 1
ATOM 8339 C CA . ALA A 1 1052 ? -27.089 19.934 7.068 1.00 97.19 1052 ALA A CA 1
ATOM 8340 C C . ALA A 1 1052 ? -27.940 18.681 6.801 1.00 97.19 1052 ALA A C 1
ATOM 8342 O O . ALA A 1 1052 ? -29.092 18.643 7.232 1.00 97.19 1052 ALA A O 1
ATOM 8343 N N . ALA A 1 1053 ? -27.369 17.654 6.165 1.00 96.62 1053 ALA A N 1
ATOM 8344 C CA . ALA A 1 1053 ? -28.021 16.364 5.924 1.00 96.62 1053 ALA A CA 1
ATOM 8345 C C . ALA A 1 1053 ? -28.250 15.547 7.214 1.00 96.62 1053 ALA A C 1
ATOM 8347 O O . ALA A 1 1053 ? -29.132 14.692 7.261 1.00 96.62 1053 ALA A O 1
ATOM 8348 N N . ALA A 1 1054 ? -27.489 15.823 8.278 1.00 96.00 1054 ALA A N 1
ATOM 8349 C CA . ALA A 1 1054 ? -27.672 15.240 9.611 1.00 96.00 1054 ALA A CA 1
ATOM 8350 C C . ALA A 1 1054 ? -28.565 16.080 10.550 1.00 96.00 1054 ALA A C 1
ATOM 8352 O O . ALA A 1 1054 ? -28.622 15.799 11.746 1.00 96.00 1054 ALA A O 1
ATOM 8353 N N . ASP A 1 1055 ? -29.226 17.123 10.033 1.00 94.06 1055 ASP A N 1
ATOM 8354 C CA . ASP A 1 1055 ? -30.043 18.082 10.796 1.00 94.06 1055 ASP A CA 1
ATOM 8355 C C . ASP A 1 1055 ? -29.286 18.791 11.947 1.00 94.06 1055 ASP A C 1
ATOM 8357 O O . ASP A 1 1055 ? -29.812 19.117 13.012 1.00 94.06 1055 ASP A O 1
ATOM 8361 N N . LEU A 1 1056 ? -27.998 19.069 11.728 1.00 95.25 1056 LEU A N 1
ATOM 8362 C CA . LEU A 1 1056 ? -27.102 19.761 12.661 1.00 95.25 1056 LEU A CA 1
ATOM 8363 C C . LEU A 1 1056 ? -26.692 21.150 12.160 1.00 95.25 1056 LEU A C 1
ATOM 8365 O O . LEU A 1 1056 ? -25.572 21.597 12.402 1.00 95.25 1056 LEU A O 1
ATOM 8369 N N . LYS A 1 1057 ? -27.602 21.885 11.510 1.00 95.56 1057 LYS A N 1
ATOM 8370 C CA . LYS A 1 1057 ? -27.323 23.229 10.956 1.00 95.56 1057 LYS A CA 1
ATOM 8371 C C . LYS A 1 1057 ? -26.753 24.213 11.990 1.00 95.56 1057 LYS A C 1
ATOM 8373 O O . LYS A 1 1057 ? -25.949 25.069 11.652 1.00 95.56 1057 LYS A O 1
ATOM 8378 N N . ALA A 1 1058 ? -27.109 24.050 13.266 1.00 94.50 1058 ALA A N 1
ATOM 8379 C CA . ALA A 1 1058 ? -26.578 24.852 14.372 1.00 94.50 1058 ALA A CA 1
ATOM 8380 C C . ALA A 1 1058 ? -25.076 24.635 14.664 1.00 94.50 1058 ALA A C 1
ATOM 8382 O O . ALA A 1 1058 ? -24.509 25.379 15.458 1.00 94.50 1058 ALA A O 1
ATOM 8383 N N . LEU A 1 1059 ? -24.447 23.609 14.080 1.00 97.00 1059 LEU A N 1
ATOM 8384 C CA . LEU A 1 1059 ? -23.009 23.327 14.185 1.00 97.00 1059 LEU A CA 1
ATOM 8385 C C . LEU A 1 1059 ? -22.232 23.738 12.922 1.00 97.00 1059 LEU A C 1
ATOM 8387 O O . LEU A 1 1059 ? -21.056 23.402 12.780 1.00 97.00 1059 LEU A O 1
ATOM 8391 N N . ILE A 1 1060 ? -22.890 24.462 12.014 1.00 98.25 1060 ILE A N 1
ATOM 8392 C CA . ILE A 1 1060 ? -22.278 25.094 10.848 1.00 98.25 1060 ILE A CA 1
ATOM 8393 C C . ILE A 1 1060 ? -21.968 26.542 11.236 1.00 98.25 1060 ILE A C 1
ATOM 8395 O O . ILE A 1 1060 ? -22.857 27.392 11.286 1.00 98.25 1060 ILE A O 1
ATOM 8399 N N . CYS A 1 1061 ? -20.710 26.820 11.563 1.00 98.38 1061 CYS A N 1
ATOM 8400 C CA . CYS A 1 1061 ? -20.287 28.121 12.070 1.00 98.38 1061 CYS A CA 1
ATOM 8401 C C . CYS A 1 1061 ? -19.835 29.036 10.924 1.00 98.38 1061 CYS A C 1
ATOM 8403 O O . CYS A 1 1061 ? -18.872 28.695 10.242 1.00 98.38 1061 CYS A O 1
ATOM 8405 N N . PRO A 1 1062 ? -20.457 30.210 10.715 1.00 95.81 1062 PRO A N 1
ATOM 8406 C CA . PRO A 1 1062 ? -20.147 31.060 9.564 1.00 95.81 1062 PRO A CA 1
ATOM 8407 C C . PRO A 1 1062 ? -18.774 31.734 9.669 1.00 95.81 1062 PRO A C 1
ATOM 8409 O O . PRO A 1 1062 ? -18.192 32.099 8.652 1.00 95.81 1062 PRO A O 1
ATOM 8412 N N . THR A 1 1063 ? -18.238 31.893 10.882 1.00 97.44 1063 THR A N 1
ATOM 8413 C CA . THR A 1 1063 ? -16.925 32.503 11.113 1.00 97.44 1063 THR A CA 1
ATOM 8414 C C . THR A 1 1063 ? -16.048 31.641 12.018 1.00 97.44 1063 THR A C 1
ATOM 8416 O O . THR A 1 1063 ? -16.527 30.801 12.784 1.00 97.44 1063 THR A O 1
ATOM 8419 N N . THR A 1 1064 ? -14.736 31.886 11.979 1.00 97.69 1064 THR A N 1
ATOM 8420 C CA . THR A 1 1064 ? -13.771 31.271 12.905 1.00 97.69 1064 THR A CA 1
ATOM 8421 C C . THR A 1 1064 ? -14.099 31.583 14.368 1.00 97.69 1064 THR A C 1
ATOM 8423 O O . THR A 1 1064 ? -13.948 30.719 15.230 1.00 97.69 1064 THR A O 1
ATOM 8426 N N . ALA A 1 1065 ? -14.583 32.797 14.654 1.00 98.00 1065 ALA A N 1
ATOM 8427 C CA . ALA A 1 1065 ? -14.971 33.200 16.002 1.00 98.00 1065 ALA A CA 1
ATOM 8428 C C . ALA A 1 1065 ? -16.202 32.424 16.493 1.00 98.00 1065 ALA A C 1
ATOM 8430 O O . ALA A 1 1065 ? -16.229 31.979 17.641 1.00 98.00 1065 ALA A O 1
ATOM 8431 N N . ASP A 1 1066 ? -17.191 32.202 15.622 1.00 98.31 1066 ASP A N 1
ATOM 8432 C CA . ASP A 1 1066 ? -18.369 31.393 15.950 1.00 98.31 1066 ASP A CA 1
ATOM 8433 C C . ASP A 1 1066 ? -18.004 29.928 16.179 1.00 98.31 1066 ASP A C 1
ATOM 8435 O O . ASP A 1 1066 ? -18.537 29.309 17.100 1.00 98.31 1066 ASP A O 1
ATOM 8439 N N . TYR A 1 1067 ? -17.069 29.387 15.394 1.00 98.75 1067 TYR A N 1
ATOM 8440 C CA . TYR A 1 1067 ? -16.544 28.034 15.583 1.00 98.75 1067 TYR A CA 1
ATOM 8441 C C . TYR A 1 1067 ? -15.899 27.888 16.965 1.00 98.75 1067 TYR A C 1
ATOM 8443 O O . TYR A 1 1067 ? -16.281 27.018 17.748 1.00 98.75 1067 TYR A O 1
ATOM 8451 N N . GLU A 1 1068 ? -14.971 28.785 17.308 1.00 98.62 1068 GLU A N 1
ATOM 8452 C CA . GLU A 1 1068 ? -14.291 28.785 18.606 1.00 98.62 1068 GLU A CA 1
ATOM 8453 C C . GLU A 1 1068 ? -15.291 28.921 19.765 1.00 98.62 1068 GLU A C 1
ATOM 8455 O O . GLU A 1 1068 ? -15.314 28.094 20.681 1.00 98.62 1068 GLU A O 1
ATOM 8460 N N . LYS A 1 1069 ? -16.186 29.913 19.685 1.00 98.25 1069 LYS A N 1
ATOM 8461 C CA . LYS A 1 1069 ? -17.228 30.161 20.688 1.00 98.25 1069 LYS A CA 1
ATOM 8462 C C . LYS A 1 1069 ? -18.147 28.955 20.868 1.00 98.25 1069 LYS A C 1
ATOM 8464 O O . LYS A 1 1069 ? -18.486 28.612 22.000 1.00 98.25 1069 LYS A O 1
ATOM 8469 N N . THR A 1 1070 ? -18.546 28.306 19.778 1.00 98.12 1070 THR A N 1
ATOM 8470 C CA . THR A 1 1070 ? -19.449 27.149 19.815 1.00 98.12 1070 THR A CA 1
ATOM 8471 C C . THR A 1 1070 ? -18.762 25.929 20.417 1.00 98.12 1070 THR A C 1
ATOM 8473 O O . THR A 1 1070 ? -19.359 25.264 21.263 1.00 98.12 1070 THR A O 1
ATOM 8476 N N . ALA A 1 1071 ? -17.499 25.664 20.068 1.00 98.12 1071 ALA A N 1
ATOM 8477 C CA . ALA A 1 1071 ? -16.723 24.577 20.665 1.00 98.12 1071 ALA A CA 1
ATOM 8478 C C . ALA A 1 1071 ? -16.598 24.741 22.189 1.00 98.12 1071 ALA A C 1
ATOM 8480 O O . ALA A 1 1071 ? -16.888 23.813 22.945 1.00 98.12 1071 ALA A O 1
ATOM 8481 N N . ILE A 1 1072 ? -16.240 25.948 22.643 1.00 98.25 1072 ILE A N 1
ATOM 8482 C CA . ILE A 1 1072 ? -16.110 26.283 24.069 1.00 98.25 1072 ILE A CA 1
ATOM 8483 C C . ILE A 1 1072 ? -17.463 26.198 24.779 1.00 98.25 1072 ILE A C 1
ATOM 8485 O O . ILE A 1 1072 ? -17.555 25.674 25.892 1.00 98.25 1072 ILE A O 1
ATOM 8489 N N . TYR A 1 1073 ? -18.528 26.693 24.144 1.00 97.44 1073 TYR A N 1
ATOM 8490 C CA . TYR A 1 1073 ? -19.876 26.606 24.690 1.00 97.44 1073 TYR A CA 1
ATOM 8491 C C . TYR A 1 1073 ? -20.291 25.146 24.898 1.00 97.44 1073 TYR A C 1
ATOM 8493 O O . TYR A 1 1073 ? -20.711 24.791 25.998 1.00 97.44 1073 TYR A O 1
ATOM 8501 N N . LEU A 1 1074 ? -20.134 24.288 23.887 1.00 96.25 1074 LEU A N 1
ATOM 8502 C CA . LEU A 1 1074 ? -20.511 22.874 23.974 1.00 96.25 1074 LEU A CA 1
ATOM 8503 C C . LEU A 1 1074 ? -19.694 22.121 25.027 1.00 96.25 1074 LEU A C 1
ATOM 8505 O O . LEU A 1 1074 ? -20.269 21.320 25.765 1.00 96.25 1074 LEU A O 1
ATOM 8509 N N . ALA A 1 1075 ? -18.400 22.426 25.149 1.00 96.44 1075 ALA A N 1
ATOM 8510 C CA . ALA A 1 1075 ? -17.536 21.833 26.164 1.00 96.44 1075 ALA A CA 1
ATOM 8511 C C . ALA A 1 1075 ? -17.949 22.191 27.601 1.00 96.44 1075 ALA A C 1
ATOM 8513 O O . ALA A 1 1075 ? -17.889 21.347 28.491 1.00 96.44 1075 ALA A O 1
ATOM 8514 N N . ASN A 1 1076 ? -18.448 23.411 27.822 1.00 95.06 1076 ASN A N 1
ATOM 8515 C CA . ASN A 1 1076 ? -18.941 23.854 29.130 1.00 95.06 1076 ASN A CA 1
ATOM 8516 C C . ASN A 1 1076 ? -20.416 23.492 29.403 1.00 95.06 1076 ASN A C 1
ATOM 8518 O O . ASN A 1 1076 ? -20.895 23.667 30.522 1.00 95.06 1076 ASN A O 1
ATOM 8522 N N . HIS A 1 1077 ? -21.153 22.980 28.409 1.00 93.38 1077 HIS A N 1
ATOM 8523 C CA . HIS A 1 1077 ? -22.584 22.668 28.519 1.00 93.38 1077 HIS A CA 1
ATOM 8524 C C . HIS A 1 1077 ? -22.891 21.217 28.095 1.00 93.38 1077 HIS A C 1
ATOM 8526 O O . HIS A 1 1077 ? -23.629 20.991 27.126 1.00 93.38 1077 HIS A O 1
ATOM 8532 N N . PRO A 1 1078 ? -22.417 20.203 28.847 1.00 86.38 1078 PRO A N 1
ATOM 8533 C CA . PRO A 1 1078 ? -22.507 18.788 28.463 1.00 86.38 1078 PRO A CA 1
ATOM 8534 C C . PRO A 1 1078 ? -23.943 18.283 28.249 1.00 86.38 1078 PRO A C 1
ATOM 8536 O O . PRO A 1 1078 ? -24.172 17.369 27.454 1.00 86.38 1078 PRO A O 1
ATOM 8539 N N . LYS A 1 1079 ? -24.948 18.902 28.890 1.00 88.44 1079 LYS A N 1
ATOM 8540 C CA . LYS A 1 1079 ? -26.372 18.590 28.659 1.00 88.44 1079 LYS A CA 1
ATOM 8541 C C . LYS A 1 1079 ? -26.824 18.920 27.231 1.00 88.44 1079 LYS A C 1
ATOM 8543 O O . LYS A 1 1079 ? -27.578 18.145 26.646 1.00 88.44 1079 LYS A O 1
ATOM 8548 N N . SER A 1 1080 ? -26.353 20.038 26.672 1.00 88.25 1080 SER A N 1
ATOM 8549 C CA . SER A 1 1080 ? -26.669 20.459 25.299 1.00 88.25 1080 SER A CA 1
ATOM 8550 C C . SER A 1 1080 ? -26.087 19.472 24.286 1.00 88.25 1080 SER A C 1
ATOM 8552 O O . SER A 1 1080 ? -26.787 18.990 23.394 1.00 88.25 1080 SER A O 1
ATOM 8554 N N . LEU A 1 1081 ? -24.832 19.071 24.497 1.00 88.69 1081 LEU A N 1
ATOM 8555 C CA . LEU A 1 1081 ? -24.163 18.072 23.670 1.00 88.69 1081 LEU A CA 1
ATOM 8556 C C . LEU A 1 1081 ? -24.843 16.696 23.772 1.00 88.69 1081 LEU A C 1
ATOM 8558 O O . LEU A 1 1081 ? -25.154 16.083 22.754 1.00 88.69 1081 LEU A O 1
ATOM 8562 N N . SER A 1 1082 ? -25.173 16.251 24.988 1.00 88.81 1082 SER A N 1
ATOM 8563 C CA . SER A 1 1082 ? -25.881 14.985 25.236 1.00 88.81 1082 SER A CA 1
ATOM 8564 C C . SER A 1 1082 ? -27.264 14.939 24.581 1.00 88.81 1082 SER A C 1
ATOM 8566 O O . SER A 1 1082 ? -27.696 13.889 24.103 1.00 88.81 1082 SER A O 1
ATOM 8568 N N . TYR A 1 1083 ? -27.980 16.067 24.538 1.00 90.19 1083 TYR A N 1
ATOM 8569 C CA . TYR A 1 1083 ? -29.243 16.166 23.806 1.00 90.19 1083 TYR A CA 1
ATOM 8570 C C . TYR A 1 1083 ? -29.034 15.925 22.305 1.00 90.19 1083 TYR A C 1
ATOM 8572 O O . TYR A 1 1083 ? -29.717 15.076 21.736 1.00 90.19 1083 TYR A O 1
ATOM 8580 N N . ARG A 1 1084 ? -28.042 16.580 21.688 1.00 90.50 1084 ARG A N 1
ATOM 8581 C CA . ARG A 1 1084 ? -27.721 16.397 20.260 1.00 90.50 1084 ARG A CA 1
ATOM 8582 C C . ARG A 1 1084 ? -27.292 14.966 19.935 1.00 90.50 1084 ARG A C 1
ATOM 8584 O O . ARG A 1 1084 ? -27.795 14.400 18.972 1.00 90.50 1084 ARG A O 1
ATOM 8591 N N . ARG A 1 1085 ? -26.447 14.350 20.771 1.00 93.62 1085 ARG A N 1
ATOM 8592 C CA . ARG A 1 1085 ? -26.045 12.935 20.630 1.00 93.62 1085 ARG A CA 1
ATOM 8593 C C . ARG A 1 1085 ? -27.254 12.001 20.619 1.00 93.62 1085 ARG A C 1
ATOM 8595 O O . ARG A 1 1085 ? -27.370 11.146 19.747 1.00 93.62 1085 ARG A O 1
ATOM 8602 N N . ARG A 1 1086 ? -28.189 12.193 21.558 1.00 90.56 1086 ARG A N 1
ATOM 8603 C CA . ARG A 1 1086 ? -29.424 11.394 21.618 1.00 90.56 1086 ARG A CA 1
ATOM 8604 C C . ARG A 1 1086 ? -30.304 11.597 20.388 1.00 90.56 1086 ARG A C 1
ATOM 8606 O O . ARG A 1 1086 ? -30.812 10.608 19.878 1.00 90.56 1086 ARG A O 1
ATOM 8613 N N . GLN A 1 1087 ? -30.453 12.830 19.899 1.00 88.69 1087 GLN A N 1
ATOM 8614 C CA . GLN A 1 1087 ? -31.215 13.101 18.673 1.00 88.69 1087 GLN A CA 1
ATOM 8615 C C . GLN A 1 1087 ? -30.588 12.412 17.452 1.00 88.69 1087 GLN A C 1
ATOM 8617 O O . GLN A 1 1087 ? -31.302 11.740 16.715 1.00 88.69 1087 GLN A O 1
ATOM 8622 N N . LEU A 1 1088 ? -29.261 12.488 17.290 1.00 90.69 1088 LEU A N 1
ATOM 8623 C CA . LEU A 1 1088 ? -28.547 11.817 16.194 1.00 90.69 1088 LEU A CA 1
ATOM 8624 C C . LEU A 1 1088 ? -28.729 10.298 16.211 1.00 90.69 1088 LEU A C 1
ATOM 8626 O O . LEU A 1 1088 ? -28.927 9.688 15.167 1.00 90.69 1088 LEU A O 1
ATOM 8630 N N . ILE A 1 1089 ? -28.663 9.678 17.392 1.00 90.62 1089 ILE A N 1
ATOM 8631 C CA . ILE A 1 1089 ? -28.817 8.225 17.524 1.00 90.62 1089 ILE A CA 1
ATOM 8632 C C . ILE A 1 1089 ? -30.283 7.811 17.338 1.00 90.62 1089 ILE A C 1
ATOM 8634 O O . ILE A 1 1089 ? -30.552 6.869 16.599 1.00 90.62 1089 ILE A O 1
ATOM 8638 N N . HIS A 1 1090 ? -31.229 8.509 17.974 1.00 90.50 1090 HIS A N 1
ATOM 8639 C CA . HIS A 1 1090 ? -32.649 8.145 17.953 1.00 90.50 1090 HIS A CA 1
ATOM 8640 C C . HIS A 1 1090 ? -33.305 8.371 16.586 1.00 90.50 1090 HIS A C 1
ATOM 8642 O O . HIS A 1 1090 ? -34.118 7.557 16.156 1.00 90.50 1090 HIS A O 1
ATOM 8648 N N . ASN A 1 1091 ? -32.936 9.449 15.888 1.00 89.75 1091 ASN A N 1
ATOM 8649 C CA . ASN A 1 1091 ? -33.518 9.797 14.592 1.00 89.75 1091 ASN A CA 1
ATOM 8650 C C . ASN A 1 1091 ? -32.695 9.286 13.408 1.00 89.75 1091 ASN A C 1
ATOM 8652 O O . ASN A 1 1091 ? -33.044 9.608 12.279 1.00 89.75 1091 ASN A O 1
ATOM 8656 N N . ARG A 1 1092 ? -31.620 8.516 13.635 1.00 89.31 1092 ARG A N 1
ATOM 8657 C CA . ARG A 1 1092 ? -30.621 8.168 12.611 1.00 89.31 1092 ARG A CA 1
ATOM 8658 C C . ARG A 1 1092 ? -31.237 7.722 11.286 1.00 89.31 1092 ARG A C 1
ATOM 8660 O O . ARG A 1 1092 ? -30.898 8.281 10.257 1.00 89.31 1092 ARG A O 1
ATOM 8667 N N . SER A 1 1093 ? -32.172 6.775 11.316 1.00 85.62 1093 SER A N 1
ATOM 8668 C CA . SER A 1 1093 ? -32.824 6.226 10.117 1.00 85.62 1093 SER A CA 1
ATOM 8669 C C . SER A 1 1093 ? -33.757 7.196 9.383 1.00 85.62 1093 SER A C 1
ATOM 8671 O O . SER A 1 1093 ? -34.232 6.870 8.305 1.00 85.62 1093 SER A O 1
ATOM 8673 N N . LYS A 1 1094 ? -34.052 8.362 9.969 1.00 88.25 1094 LYS A N 1
ATOM 8674 C CA . LYS A 1 1094 ? -34.891 9.421 9.388 1.00 88.25 1094 LYS A CA 1
ATOM 8675 C C . LYS A 1 1094 ? -34.073 10.615 8.890 1.00 88.25 1094 LYS A C 1
ATOM 8677 O O . LYS A 1 1094 ? -34.651 11.552 8.347 1.00 88.25 1094 LYS A O 1
ATOM 8682 N N . LEU A 1 1095 ? -32.765 10.641 9.151 1.00 94.44 1095 LEU A N 1
ATOM 8683 C CA . LEU A 1 1095 ? -31.902 11.732 8.710 1.00 94.44 1095 LEU A CA 1
ATOM 8684 C C . LEU A 1 1095 ? -31.557 11.536 7.229 1.00 94.44 1095 LEU A C 1
ATOM 8686 O O . LEU A 1 1095 ? -31.123 10.437 6.879 1.00 94.44 1095 LEU A O 1
ATOM 8690 N N . PRO A 1 1096 ? -31.647 12.582 6.385 1.00 95.38 1096 PRO A N 1
ATOM 8691 C CA . PRO A 1 1096 ? -31.277 12.499 4.972 1.00 95.38 1096 PRO A CA 1
ATOM 8692 C C . PRO A 1 1096 ? -29.888 11.900 4.721 1.00 95.38 1096 PRO A C 1
ATOM 8694 O O . PRO A 1 1096 ? -29.708 11.139 3.778 1.00 95.38 1096 PRO A O 1
ATOM 8697 N N . LEU A 1 1097 ? -28.917 12.175 5.602 1.00 95.69 1097 LEU A N 1
ATOM 8698 C CA . LEU A 1 1097 ? -27.562 11.621 5.501 1.00 95.69 1097 LEU A CA 1
ATOM 8699 C C . LEU A 1 1097 ? -27.525 10.079 5.511 1.00 95.69 1097 LEU A C 1
ATOM 8701 O O . LEU A 1 1097 ? -26.587 9.490 4.983 1.00 95.69 1097 LEU A O 1
ATOM 8705 N N . PHE A 1 1098 ? -28.513 9.425 6.123 1.00 94.12 1098 PHE A N 1
ATOM 8706 C CA . PHE A 1 1098 ? -28.568 7.972 6.315 1.00 94.12 1098 PHE A CA 1
ATOM 8707 C C . PHE A 1 1098 ? -29.764 7.314 5.602 1.00 94.12 1098 PHE A C 1
ATOM 8709 O O . PHE A 1 1098 ? -29.993 6.117 5.772 1.00 94.12 1098 PHE A O 1
ATOM 8716 N N . ASP A 1 1099 ? -30.513 8.083 4.808 1.00 94.62 1099 ASP A N 1
ATOM 8717 C CA . ASP A 1 1099 ? -31.657 7.629 4.014 1.00 94.62 1099 ASP A CA 1
ATOM 8718 C C . ASP A 1 1099 ? -31.232 7.407 2.553 1.00 94.62 1099 ASP A C 1
ATOM 8720 O O . ASP A 1 1099 ? -31.430 8.254 1.679 1.00 94.62 1099 ASP A O 1
ATOM 8724 N N . VAL A 1 1100 ? -30.598 6.259 2.288 1.00 95.19 1100 VAL A N 1
ATOM 8725 C CA . VAL A 1 1100 ? -30.155 5.885 0.931 1.00 95.19 1100 VAL A CA 1
ATOM 8726 C C . VAL A 1 1100 ? -31.327 5.837 -0.067 1.00 95.19 1100 VAL A C 1
ATOM 8728 O O . VAL A 1 1100 ? -31.180 6.409 -1.149 1.00 95.19 1100 VAL A O 1
ATOM 8731 N N . PRO A 1 1101 ? -32.492 5.228 0.249 1.00 95.94 1101 PRO A N 1
ATOM 8732 C CA . PRO A 1 1101 ? -33.642 5.240 -0.658 1.00 95.94 1101 PRO A CA 1
ATOM 8733 C C . PRO A 1 1101 ? -34.123 6.655 -1.005 1.00 95.94 1101 PRO A C 1
ATOM 8735 O O . PRO A 1 1101 ? -34.324 6.959 -2.182 1.00 95.94 1101 PRO A O 1
ATOM 8738 N N . GLY A 1 1102 ? -34.272 7.533 -0.007 1.00 95.88 1102 GLY A N 1
ATOM 8739 C CA . GLY A 1 1102 ? -34.682 8.920 -0.229 1.00 95.88 1102 GLY A CA 1
ATOM 8740 C C . GLY A 1 1102 ? -33.665 9.711 -1.054 1.00 95.88 1102 GLY A C 1
ATOM 8741 O O . GLY A 1 1102 ? -34.045 10.493 -1.928 1.00 95.88 1102 GLY A O 1
ATOM 8742 N N . PHE A 1 1103 ? -32.364 9.477 -0.849 1.00 96.56 1103 PHE A N 1
ATOM 8743 C CA . PHE A 1 1103 ? -31.320 10.049 -1.701 1.00 96.56 1103 PHE A CA 1
ATOM 8744 C C . PHE A 1 1103 ? -31.478 9.610 -3.166 1.00 96.56 1103 PHE A C 1
ATOM 8746 O O . PHE A 1 1103 ? -31.482 10.460 -4.057 1.00 96.56 1103 PHE A O 1
ATOM 8753 N N . VAL A 1 1104 ? -31.663 8.309 -3.422 1.00 97.75 1104 VAL A N 1
ATOM 8754 C CA . VAL A 1 1104 ? -31.791 7.777 -4.789 1.00 97.75 1104 VAL A CA 1
ATOM 8755 C C . VAL A 1 1104 ? -33.013 8.345 -5.508 1.00 97.75 1104 VAL A C 1
ATOM 8757 O O . VAL A 1 1104 ? -32.899 8.725 -6.667 1.00 97.75 1104 VAL A O 1
ATOM 8760 N N . GLN A 1 1105 ? -34.147 8.522 -4.826 1.00 97.75 1105 GLN A N 1
ATOM 8761 C CA . GLN A 1 1105 ? -35.332 9.165 -5.417 1.00 97.75 1105 GLN A CA 1
ATOM 8762 C C . GLN A 1 1105 ? -35.066 10.615 -5.861 1.00 97.75 1105 GLN A C 1
ATOM 8764 O O . GLN A 1 1105 ? -35.520 11.052 -6.926 1.00 97.75 1105 GLN A O 1
ATOM 8769 N N . ASN A 1 1106 ? -34.307 11.370 -5.061 1.00 98.06 1106 ASN A N 1
ATOM 8770 C CA . ASN A 1 1106 ? -33.896 12.727 -5.422 1.00 98.06 1106 ASN A CA 1
ATOM 8771 C C . ASN A 1 1106 ? -32.915 12.714 -6.603 1.00 98.06 1106 ASN A C 1
ATOM 8773 O O . ASN A 1 1106 ? -33.060 13.517 -7.526 1.00 98.06 1106 ASN A O 1
ATOM 8777 N N . LEU A 1 1107 ? -31.963 11.775 -6.612 1.00 98.19 1107 LEU A N 1
ATOM 8778 C CA . LEU A 1 1107 ? -31.025 11.591 -7.718 1.00 98.19 1107 LEU A CA 1
ATOM 8779 C C . LEU A 1 1107 ? -31.749 11.231 -9.023 1.00 98.19 1107 LEU A C 1
ATOM 8781 O O . LEU A 1 1107 ? -31.462 11.811 -10.061 1.00 98.19 1107 LEU A O 1
ATOM 8785 N N . GLU A 1 1108 ? -32.731 10.335 -8.986 1.00 98.12 1108 GLU A N 1
ATOM 8786 C CA . GLU A 1 1108 ? -33.551 9.975 -10.150 1.00 98.12 1108 GLU A CA 1
ATOM 8787 C C . GLU A 1 1108 ? -34.339 11.159 -10.709 1.00 98.12 1108 GLU A C 1
ATOM 8789 O O . GLU A 1 1108 ? -34.491 11.296 -11.922 1.00 98.12 1108 GLU A O 1
ATOM 8794 N N . THR A 1 1109 ? -34.817 12.043 -9.834 1.00 97.38 1109 THR A N 1
ATOM 8795 C CA . THR A 1 1109 ? -35.486 13.280 -10.250 1.00 97.38 1109 THR A CA 1
ATOM 8796 C C . THR A 1 1109 ? -34.515 14.215 -10.968 1.00 97.38 1109 THR A C 1
ATOM 8798 O O . THR A 1 1109 ? -34.845 14.726 -12.036 1.00 97.38 1109 THR A O 1
ATOM 8801 N N . ALA A 1 1110 ? -33.295 14.364 -10.447 1.00 96.75 1110 ALA A N 1
ATOM 8802 C CA . ALA A 1 1110 ? -32.229 15.112 -11.110 1.00 96.75 1110 ALA A CA 1
ATOM 8803 C C . ALA A 1 1110 ? -31.825 14.493 -12.461 1.00 96.75 1110 ALA A C 1
ATOM 8805 O O . ALA A 1 1110 ? -31.646 15.214 -13.439 1.00 96.75 1110 ALA A O 1
ATOM 8806 N N . LEU A 1 1111 ? -31.734 13.164 -12.548 1.00 97.00 1111 LEU A N 1
ATOM 8807 C CA . LEU A 1 1111 ? -31.421 12.446 -13.787 1.00 97.00 1111 LEU A CA 1
ATOM 8808 C C . LEU A 1 1111 ? -32.488 12.669 -14.868 1.00 97.00 1111 LEU A C 1
ATOM 8810 O O . LEU A 1 1111 ? -32.146 12.924 -16.022 1.00 97.00 1111 LEU A O 1
ATOM 8814 N N . ARG A 1 1112 ? -33.776 12.631 -14.498 1.00 94.81 1112 ARG A N 1
ATOM 8815 C CA . ARG A 1 1112 ? -34.880 12.973 -15.412 1.00 94.81 1112 ARG A CA 1
ATOM 8816 C C . ARG A 1 1112 ? -34.789 14.422 -15.878 1.00 94.81 1112 ARG A C 1
ATOM 8818 O O . ARG A 1 1112 ? -34.880 14.669 -17.073 1.00 94.81 1112 ARG A O 1
ATOM 8825 N N . GLN A 1 1113 ? -34.521 15.353 -14.964 1.00 94.31 1113 GLN A N 1
ATOM 8826 C CA . GLN A 1 1113 ? -34.345 16.763 -15.304 1.00 94.31 1113 GLN A CA 1
ATOM 8827 C C . GLN A 1 1113 ? -33.202 16.976 -16.310 1.00 94.31 1113 GLN A C 1
ATOM 8829 O O . GLN A 1 1113 ? -33.388 17.696 -17.289 1.00 94.31 1113 GLN A O 1
ATOM 8834 N N . MET A 1 1114 ? -32.038 16.346 -16.105 1.00 94.94 1114 MET A N 1
ATOM 8835 C CA . MET A 1 1114 ? -30.920 16.422 -17.058 1.00 94.94 1114 MET A CA 1
ATOM 8836 C C . MET A 1 1114 ? -31.331 15.886 -18.437 1.00 94.94 1114 MET A C 1
ATOM 8838 O O . MET A 1 1114 ? -31.038 16.504 -19.458 1.00 94.94 1114 MET A O 1
ATOM 8842 N N . TRP A 1 1115 ? -32.037 14.751 -18.473 1.00 93.19 1115 TRP A N 1
ATOM 8843 C CA . TRP A 1 1115 ? -32.505 14.150 -19.723 1.00 93.19 1115 TRP A CA 1
ATOM 8844 C C . TRP A 1 1115 ? -33.533 15.019 -20.457 1.00 93.19 1115 TRP A C 1
ATOM 8846 O O . TRP A 1 1115 ? -33.453 15.175 -21.673 1.00 93.19 1115 TRP A O 1
ATOM 8856 N N . GLU A 1 1116 ? -34.487 15.610 -19.740 1.00 90.31 1116 GLU A N 1
ATOM 8857 C CA . GLU A 1 1116 ? -35.480 16.524 -20.311 1.00 90.31 1116 GLU A CA 1
ATOM 8858 C C . GLU A 1 1116 ? -34.817 17.781 -20.885 1.00 90.31 1116 GLU A C 1
ATOM 8860 O O . GLU A 1 1116 ? -35.132 18.175 -22.004 1.00 90.31 1116 GLU A O 1
ATOM 8865 N N . GLN A 1 1117 ? -33.855 18.368 -20.165 1.00 89.62 1117 GLN A N 1
ATOM 8866 C CA . GLN A 1 1117 ? -33.102 19.543 -20.621 1.00 89.62 1117 GLN A CA 1
ATOM 8867 C C . GLN A 1 1117 ? -32.268 19.283 -21.874 1.00 89.62 1117 GLN A C 1
ATOM 8869 O O . GLN A 1 1117 ? -32.150 20.173 -22.705 1.00 89.62 1117 GLN A O 1
ATOM 8874 N N . HIS A 1 1118 ? -31.716 18.081 -22.027 1.00 87.56 1118 HIS A N 1
ATOM 8875 C CA . HIS A 1 1118 ? -30.955 17.708 -23.218 1.00 87.56 1118 HIS A CA 1
ATOM 8876 C C . HIS A 1 1118 ? -31.828 17.545 -24.475 1.00 87.56 1118 HIS A C 1
ATOM 8878 O O . HIS A 1 1118 ? -31.335 17.708 -25.587 1.00 87.56 1118 HIS A O 1
ATOM 8884 N N . ASN A 1 1119 ? -33.106 17.192 -24.303 1.00 80.00 1119 ASN A N 1
ATOM 8885 C CA . ASN A 1 1119 ? -34.045 16.953 -25.405 1.00 80.00 1119 ASN A CA 1
ATOM 8886 C C . ASN A 1 1119 ? -34.892 18.186 -25.783 1.00 80.00 1119 ASN A C 1
ATOM 8888 O O . ASN A 1 1119 ? -35.699 18.090 -26.712 1.00 80.00 1119 ASN A O 1
ATOM 8892 N N . MET A 1 1120 ? -34.745 19.305 -25.065 1.00 66.88 1120 MET A N 1
ATOM 8893 C CA . MET A 1 1120 ? -35.317 20.615 -25.415 1.00 66.88 1120 MET A CA 1
ATOM 8894 C C . MET A 1 1120 ? -34.368 21.388 -26.325 1.00 66.88 1120 MET A C 1
ATOM 8896 O O . MET A 1 1120 ? -34.884 22.049 -27.257 1.00 66.88 1120 MET A O 1
#

Foldseek 3Di:
DPADDWDKDKPPCVLVVLVVQLWWKWFAFQPVQWTKIWFAQPVVSDIDIAIDGAARWFAWDAEQAWIWTDHQFWIWIWGWQDDQPDDDVSFRTETETDDIFGQHRQPWHYWDAAPVRWIWTDRQQQQAIFTGDPPHSTHGDAHQPLQPGRDRARFFRWHEFEDDPRHTFKTKTLASGNDGVPSQVRQAFRIFMATGVVSDTLETGARGKHYWYCDPNWTWIQSQLQQFTFTAPSVVRDTDGLERHLARWAAWDDDDQKIKIFGAHQDPPDSRRPPGNSVVNCVVVVHHGFGWIFIAGNVRSDGPMTMGIGGPGRDIRYMYMYHNTRGYYYDDDPDCVSVVDDRDDDCVVVPPDDPDDDDDDDDDDDDPPPVPVVPPPDDDDDDDDDDCVVVVVVVVPPDDDDDDDDDDDDDDDDDDDDDDPPPPPPPPPPDDDDDLPPLLVVLVVCVVVVVLVSSLVSLVVSCVVVVQPLVSLQSNLVSCVVVLVLVVSLVSLVSSCVNPVLQLVSLQSNLSSCVSVVVLVSSLVSLVSSCVSPVLPLSSLQVNLVSCVVVVVLVSSLVSLVSSCVSPVLDLSSLQSNLVSCVVVVVLVSSLVSLVSSCVSPVLDLSSLQVNLVSCVVVVVLVSSLVSLVSNVVSPNDLSSLQVQLVSCVVVQNLVSNLVSLVSSCVPQNQQQQSLLSNLLSCLLLVNCVVVVVSLVVNQVSLVCVLVVNHDHDHFLLSVLLGPHDLLSSLSVLQVVQVVLLVVCVVVLVVLPFDADPDDDQAAEEEEEDQPLDPDLLLQFCLQLLQLADPSHYAYEYEHQDDDDDPSNVSNCVSHNYYHYCVVPDLSRSLSVLLVVNHAEYEYQAQRHPSGSSSNLSSPSHPAYEYADRGFGASSHPSHAEYEAACLLQNPVLCVSHPHHYQHFPFRAAGEDDAADPDDDDCVVQPHDPPAQEEEEADRSSLDHPVLLLLVLVLCVLRVRYAYEYADGDPSSLVSSLVSSVVSVHHSSSYTYDYDDDPNHVLLCLLNHQAYEFGASATDASRCLSNLSSLHYYAAEADSTSRRRNNCSLCVLLVNNVSHAPDSVSSSVVSNVCSVCVVVSVVSSCCSVVCVCVRNRHPSSVSSVSVVVSVVVSSVVSSD

Sequence (1120 aa):
MPQSNPSLTSDREFISWLQQQQISLAFTTYQTNWLALIGVNPETGKFSAFQRQFNRAMGLYCTPERLYISSKYQIWQIDNVLAPGQLYQGYDQLFIPRIGYTTGDIDVHDVVADEKGKPVFISTLLNCLATVSDRHSCQPLWKPPFISQIINEDRCHLNGLAMVEGKPRYVTACSRSDVVDGWRDKRRDGGIIIDIESDEIILGGLSMPHSPRFYQGKLWVLNSGTGEFGYVDIAAGKFEPVTFCPGYARGLAFWRNYAIVGLSQPRGGDRTFSGLPLDDLLSQKDTQPRCGLLIIDLNTGVTLHWLRIEGTITELYDVGVIPGCNRPMSLGFQTPEIEQIITLEPLATLEGKKISSPKNNPPTNSQWRESLQLHLMHRVPQIFTTNPEITQLVAQFQNPTHQPHINQPKISRKNKHKKIISTAKAISQQNQPLNVVPQLDRALQLHQNQQFDAAISLYQQVLQQHPHHLVALTNMGKALQTVGRHQEAILTLSQAIEINPTASQLHFYLSQSLKAQGEIAKAAASLREAIRLQPDFWGAYNNLGTILQAQNQLPEAAECYQNALNYNPNFAEAQSNLASIWQLQGELEQAKAGFLRALGIKPKYIPALLNLAYIYKQQGRLPAAISTYQQVIALEPIPEAYFNLGEMAEYQGDIEAALSFYEQVAQLAGEAYGIDGYINYARLKICDWEDYDIRVKKLVDSVHKYLQNQTAYSLSPLALSAFPISLDLHREMAKHQAANISQKMAATKARCQFHYPTTTPDKLRIGYISPDFREHAVGKIVKDMFQYHNRAEFEVYAYFTLDYNDAITETIRQGCDRFINIAAMTAEEAARKINADGIHIIIDLAGRTIGNALEALALQPAPIQAHFLGYPDTIGADFIQYAIADSWLINPEIAQSYTEDIIYLPHAFFTSPMEISSREMTRAEFGLPDNAFVFCCFNSHYKINPEVFDVWMRILRQIPQGVLWLTGGSEKLMANLRQAAQNRGIDGNRIIFTDKIDNSEYLARYRLADLFLDTFIYNAGSTAISALWAGVPVLTRPGNTYASRMGASICAAADLKALICPTTADYEKTAIYLANHPKSLSYRRRQLIHNRSKLPLFDVPGFVQNLETALRQMWEQHNM

Secondary structure (DSSP, 8-state):
---PPPEEEE-TTHHHHHHHHTEEEEEEETTTTEEEEEEEETTTTEEEEEEEE-TT---EEE-SSEEEEE-SSEEEEEEE-SPTT--BTTBSEEEEEEEEEE--S--EEEEEE-TTS-EEEEETTTTEEEE--SSSS-EEEE--TT-----S--SS-EEEEEEETTEEEEEEES-S--STTGGGGGTTT-EEEEETTT--EEEEEESSEEEEEEETTEEEEEETTTTEEEEEETTTTEEEEEEE-SSEEEEEEEETTEEEEEEEPPPSS-TTTSS-HHHHHHHHTT-----EEEEEETTT--EEEEEEEESS------EEEEET-SSEEE--TTSTHHHH------GGGSSS---PPPP--PPP-SSSSHHHHTTSSS---------THHHHHHGGG---------PPPP-------S-SSSSSSSS--SSPPPS-HHHHHHHHHHHHTT-HHHHHHHHHHHHHH-TT-HHHHHHHHHHHHHTT-HHHHHHHHHHHHHH-TT-HHHHHHHHHHHHHTT-HHHHHHHHHHHHHH-TT-HHHHHHHHHHHHHTT-HHHHHHHHHHHHHH-TT-HHHHHHHHHHHHHTT-HHHHHHHHHHHHHH-TT-HHHHHHHHHHHHHTT-HHHHHHHHHHHHHH---HHHHHHHHHHHHHHT-HHHHHHHHHHHHHHHGGGGTTHHHHHHHHHHTT--TTHHHHHHHHHHHHHHHHTTSS-----HHHHTTS---HHHHHHHHHHHHHHHHHHHHHHHHHH------S--SSEEEEEEES-SSSSHHHHHHTTGGGGS-TTTEEEEEEE-S----HHHHHHHHHSSEEEE-TTS-HHHHHHHHHHTT-SEEEES-TTSTT--HHHHHT--SSEEEEESSSSS----TT--EEEE-TTTS-TTGGGG-SSEEEEPS----------------TGGGT--TTSEEEEE-S-GGG--HHHHHHHHHHHHH-TTEEEEEE---HHHHHHHHHHHHTTTS-GGGEEEE----HHHHHHHGGG-SEEE--SSS--SHHHHHHHHTT--EEB---SSSTTTHHHHHHHHTT-GGGB-SSHHHHHHHHHHHHH-HHHHHHHHHHHHHTGGGSGGG-HHHHHHHHHHHHHHHHHHHT-

pLDDT: mean 87.82, std 17.3, range [24.06, 98.75]